Protein AF-0000000083029633 (afdb_homodimer)

Solvent-accessible surface area (backbone atoms only — not comparable to full-atom values): 46140 Å² total; per-residue (Å²): 131,79,74,73,76,72,83,61,77,70,88,69,96,72,82,78,79,83,62,84,73,83,52,71,66,56,43,52,51,35,39,70,60,17,30,27,54,46,51,62,68,56,38,42,63,95,72,64,51,42,41,59,37,32,45,38,42,34,34,23,30,56,86,65,52,64,29,46,36,24,16,26,47,76,38,12,23,30,73,16,29,49,30,68,69,37,41,49,38,32,49,57,31,41,70,30,30,41,58,50,34,54,40,42,44,43,62,40,38,39,54,27,36,50,56,56,29,69,77,41,61,90,62,36,38,21,33,45,51,26,53,26,38,34,54,13,42,42,47,49,51,52,38,31,25,58,54,53,72,26,67,37,30,38,24,34,45,36,32,70,47,39,64,42,72,64,24,33,23,50,26,34,43,74,63,54,51,62,101,58,98,65,27,82,50,39,45,67,33,78,49,51,28,37,70,85,36,97,44,35,11,48,78,24,54,85,42,97,44,60,44,85,42,72,56,85,54,51,92,96,40,45,60,36,26,55,54,46,50,50,47,46,51,48,39,51,72,71,73,48,64,85,48,28,8,29,38,48,42,49,61,48,29,61,58,34,31,24,43,51,45,30,56,62,38,68,41,53,50,46,52,54,38,46,73,30,54,19,44,36,34,36,43,26,33,66,36,31,84,11,33,35,14,87,35,52,41,40,49,57,74,54,69,47,80,63,54,29,37,27,26,11,36,43,52,27,43,40,47,66,25,14,23,31,34,19,23,64,70,49,40,57,45,53,51,80,40,51,72,71,58,74,53,28,50,22,35,29,51,21,36,23,25,45,35,41,56,51,43,39,61,75,66,41,24,25,57,36,12,34,55,50,21,46,49,49,46,53,56,50,42,53,49,31,72,71,33,61,39,39,48,41,43,40,37,40,17,34,43,31,16,40,33,31,11,66,30,62,88,78,57,42,63,30,51,65,68,59,48,48,52,40,52,45,44,30,43,74,73,30,36,41,66,39,70,18,23,85,74,54,28,10,41,30,45,20,38,14,34,63,57,49,67,62,52,50,51,37,48,52,50,43,51,52,49,24,52,48,53,56,55,67,75,98,132,80,75,75,75,73,83,60,76,68,87,70,97,70,82,78,79,84,63,82,73,83,52,72,68,57,44,52,51,33,40,70,59,18,29,27,55,46,51,62,69,54,39,42,63,96,72,63,52,43,42,60,37,31,46,38,42,34,36,23,30,57,86,66,53,64,27,44,36,24,17,27,47,77,39,11,22,30,74,15,29,49,30,67,71,40,43,49,39,32,48,57,31,40,70,30,30,41,62,50,35,54,41,43,43,43,62,40,39,38,55,28,37,52,56,57,28,68,77,41,62,90,61,37,38,19,32,45,51,26,55,28,38,33,52,12,41,44,48,49,52,51,35,31,25,58,53,52,72,26,67,36,29,37,24,32,45,35,33,70,46,38,63,42,71,65,22,34,23,49,25,34,40,73,62,54,50,64,101,57,97,65,28,82,49,38,46,69,34,79,48,51,28,37,71,86,34,96,44,36,12,48,77,25,56,85,43,95,44,60,43,84,43,73,57,88,54,50,91,95,41,44,59,37,26,54,54,46,51,50,46,46,51,48,38,53,72,70,74,50,63,87,50,28,8,29,37,48,42,47,63,48,28,62,59,34,31,23,44,51,46,30,56,60,38,66,43,53,48,46,52,54,40,46,74,29,54,18,43,35,34,36,44,26,34,66,36,30,83,11,32,38,15,87,35,52,41,41,48,56,75,55,70,48,80,62,53,30,39,27,27,11,36,43,50,28,43,39,47,66,25,16,25,32,35,20,25,65,70,49,39,56,46,53,52,79,39,49,72,71,58,74,54,29,50,22,34,29,52,22,36,23,25,45,36,42,57,51,46,40,62,74,66,40,24,25,56,36,12,32,54,48,20,46,49,50,48,52,54,49,43,53,48,31,72,72,34,60,39,40,49,41,43,38,36,40,17,33,43,31,14,40,32,31,11,66,32,60,89,78,58,41,62,31,50,65,69,60,50,48,52,40,51,46,44,29,44,75,74,30,36,40,67,39,70,17,23,86,74,54,27,11,40,29,43,20,37,15,33,62,57,48,68,60,52,50,52,36,48,51,49,45,50,52,49,25,54,48,54,56,59,68,74,103

Radius of gyration: 28.16 Å; Cα contacts (8 Å, |Δi|>4): 2331; chains: 2; bounding box: 54×98×73 Å

Structure (mmCIF, N/CA/C/O backbone):
data_AF-0000000083029633-model_v1
#
loop_
_entity.id
_entity.type
_entity.pdbx_description
1 polymer 'Alanine--glyoxylate aminotransferase 2, mitochondrial'
#
loop_
_atom_site.group_PDB
_atom_site.id
_atom_site.type_symbol
_atom_site.label_atom_id
_atom_site.label_alt_id
_atom_site.label_comp_id
_atom_site.label_asym_id
_atom_site.label_entity_id
_atom_site.label_seq_id
_atom_site.pdbx_PDB_ins_code
_atom_site.Cartn_x
_atom_site.Cartn_y
_atom_site.Cartn_z
_atom_site.occupancy
_atom_site.B_iso_or_equiv
_atom_site.auth_seq_id
_atom_site.auth_comp_id
_atom_site.auth_asym_id
_atom_site.auth_atom_id
_atom_site.pdbx_PDB_model_num
ATOM 1 N N . MET A 1 1 ? 19.516 -38.844 -37.375 1 24.25 1 MET A N 1
ATOM 2 C CA . MET A 1 1 ? 19.672 -37.438 -37.688 1 24.25 1 MET A CA 1
ATOM 3 C C . MET A 1 1 ? 18.656 -36.562 -36.938 1 24.25 1 MET A C 1
ATOM 5 O O . MET A 1 1 ? 17.5 -36.5 -37.344 1 24.25 1 MET A O 1
ATOM 9 N N . HIS A 1 2 ? 18.531 -36.656 -35.688 1 34.19 2 HIS A N 1
ATOM 10 C CA . HIS A 1 2 ? 17.609 -35.969 -34.781 1 34.19 2 HIS A CA 1
ATOM 11 C C . HIS A 1 2 ? 17.562 -34.469 -35.125 1 34.19 2 HIS A C 1
ATOM 13 O O . HIS A 1 2 ? 18.578 -33.781 -35.031 1 34.19 2 HIS A O 1
ATOM 19 N N . ILE A 1 3 ? 16.859 -34.094 -36.094 1 40.94 3 ILE A N 1
ATOM 20 C CA . ILE A 1 3 ? 16.594 -32.688 -36.438 1 40.94 3 ILE A CA 1
ATOM 21 C C . ILE A 1 3 ? 16.469 -31.859 -35.188 1 40.94 3 ILE A C 1
ATOM 23 O O . ILE A 1 3 ? 15.516 -32.031 -34.406 1 40.94 3 ILE A O 1
ATOM 27 N N . ALA A 1 4 ? 17.531 -31.641 -34.531 1 46.41 4 ALA A N 1
ATOM 28 C CA . ALA A 1 4 ? 17.531 -30.672 -33.438 1 46.41 4 ALA A CA 1
ATOM 29 C C . ALA A 1 4 ? 16.641 -29.484 -33.781 1 46.41 4 ALA A C 1
ATOM 31 O O . ALA A 1 4 ? 17.016 -28.609 -34.562 1 46.41 4 ALA A O 1
ATOM 32 N N . HIS A 1 5 ? 15.289 -29.516 -33.969 1 54.25 5 HIS A N 1
ATOM 33 C CA . HIS A 1 5 ? 14.305 -28.453 -34.188 1 54.25 5 HIS A CA 1
ATOM 34 C C . HIS A 1 5 ? 14.695 -27.188 -33.438 1 54.25 5 HIS A C 1
ATOM 36 O O . HIS A 1 5 ? 14.906 -27.219 -32.219 1 54.25 5 HIS A O 1
ATOM 42 N N . ARG A 1 6 ? 15.43 -26.266 -34.094 1 71.56 6 ARG A N 1
ATOM 43 C CA . ARG A 1 6 ? 15.914 -24.984 -33.562 1 71.56 6 ARG A CA 1
ATOM 44 C C . ARG A 1 6 ? 14.812 -24.234 -32.844 1 71.56 6 ARG A C 1
ATOM 46 O O . ARG A 1 6 ? 13.758 -23.969 -33.406 1 71.56 6 ARG A O 1
ATOM 53 N N . ILE A 1 7 ? 14.875 -24.281 -31.609 1 92.94 7 ILE A N 1
ATOM 54 C CA . ILE A 1 7 ? 14.008 -23.438 -30.797 1 92.94 7 ILE A CA 1
ATOM 55 C C . ILE A 1 7 ? 14.086 -21.984 -31.281 1 92.94 7 ILE A C 1
ATOM 57 O O . ILE A 1 7 ? 15.156 -21.375 -31.25 1 92.94 7 ILE A O 1
ATOM 61 N N . LYS A 1 8 ? 13.055 -21.578 -32 1 94 8 LYS A N 1
ATOM 62 C CA . LYS A 1 8 ? 13.023 -20.219 -32.531 1 94 8 LYS A CA 1
ATOM 63 C C . LYS A 1 8 ? 12.07 -19.328 -31.734 1 94 8 LYS A C 1
ATOM 65 O O . LYS A 1 8 ? 10.875 -19.641 -31.625 1 94 8 LYS A O 1
ATOM 70 N N . MET A 1 9 ? 12.531 -18.328 -31.188 1 96.56 9 MET A N 1
ATOM 71 C CA . MET A 1 9 ? 11.719 -17.344 -30.484 1 96.56 9 MET A CA 1
ATOM 72 C C . MET A 1 9 ? 10.773 -16.625 -31.438 1 96.56 9 MET A C 1
ATOM 74 O O . MET A 1 9 ? 11.164 -16.25 -32.562 1 96.56 9 MET A O 1
ATOM 78 N N . PRO A 1 10 ? 9.5 -16.438 -31.047 1 97.25 10 PRO A N 1
ATOM 79 C CA . PRO A 1 10 ? 8.562 -15.727 -31.906 1 97.25 10 PRO A CA 1
ATOM 80 C C . PRO A 1 10 ? 9.023 -14.305 -32.25 1 97.25 10 PRO A C 1
ATOM 82 O O . PRO A 1 10 ? 9.672 -13.656 -31.422 1 97.25 10 PRO A O 1
ATOM 85 N N . GLN A 1 11 ? 8.625 -13.844 -33.438 1 94.5 11 GLN A N 1
ATOM 86 C CA . GLN A 1 11 ? 8.984 -12.492 -33.875 1 94.5 11 GLN A CA 1
ATOM 87 C C . GLN A 1 11 ? 8.227 -11.445 -33.062 1 94.5 11 GLN A C 1
ATOM 89 O O . GLN A 1 11 ? 7.133 -11.711 -32.562 1 94.5 11 GLN A O 1
ATOM 94 N N . CYS A 1 12 ? 8.805 -10.383 -32.875 1 94.12 12 CYS A N 1
ATOM 95 C CA . CYS A 1 12 ? 8.203 -9.234 -32.219 1 94.12 12 CYS A CA 1
ATOM 96 C C . CYS A 1 12 ? 8.445 -7.953 -33 1 94.12 12 CYS A C 1
ATOM 98 O O . CYS A 1 12 ? 9.586 -7.641 -33.344 1 94.12 12 CYS A O 1
ATOM 100 N N . ASN A 1 13 ? 7.414 -7.219 -33.375 1 93.31 13 ASN A N 1
ATOM 101 C CA . ASN A 1 13 ? 7.508 -6.012 -34.188 1 93.31 13 ASN A CA 1
ATOM 102 C C . ASN A 1 13 ? 7.832 -4.785 -33.344 1 93.31 13 ASN A C 1
ATOM 104 O O . ASN A 1 13 ? 7.812 -3.66 -33.844 1 93.31 13 ASN A O 1
ATOM 108 N N . PHE A 1 14 ? 8.188 -4.941 -32.156 1 96.31 14 PHE A N 1
ATOM 109 C CA . PHE A 1 14 ? 8.555 -3.848 -31.266 1 96.31 14 PHE A CA 1
ATOM 110 C C . PHE A 1 14 ? 10.07 -3.727 -31.141 1 96.31 14 PHE A C 1
ATOM 112 O O . PHE A 1 14 ? 10.766 -4.727 -30.953 1 96.31 14 PHE A O 1
ATOM 119 N N . LYS A 1 15 ? 10.555 -2.48 -31.375 1 95.75 15 LYS A N 1
ATOM 120 C CA . LYS A 1 15 ? 11.984 -2.221 -31.219 1 95.75 15 LYS A CA 1
ATOM 121 C C . LYS A 1 15 ? 12.289 -1.567 -29.875 1 95.75 15 LYS A C 1
ATOM 123 O O . LYS A 1 15 ? 11.969 -0.395 -29.656 1 95.75 15 LYS A O 1
ATOM 128 N N . ALA A 1 16 ? 12.953 -2.307 -28.984 1 96.19 16 ALA A N 1
ATOM 129 C CA . ALA A 1 16 ? 13.328 -1.777 -27.688 1 96.19 16 ALA A CA 1
ATOM 130 C C . ALA A 1 16 ? 14.406 -0.706 -27.812 1 96.19 16 ALA A C 1
ATOM 132 O O . ALA A 1 16 ? 15.242 -0.765 -28.719 1 96.19 16 ALA A O 1
ATOM 133 N N . GLU A 1 17 ? 14.375 0.212 -26.891 1 96.06 17 GLU A N 1
ATOM 134 C CA . GLU A 1 17 ? 15.43 1.221 -26.844 1 96.06 17 GLU A CA 1
ATOM 135 C C . GLU A 1 17 ? 16.734 0.631 -26.328 1 96.06 17 GLU A C 1
ATOM 137 O O . GLU A 1 17 ? 16.734 -0.252 -25.469 1 96.06 17 GLU A O 1
ATOM 142 N N . GLU A 1 18 ? 17.828 1.156 -26.938 1 96.81 18 GLU A N 1
ATOM 143 C CA . GLU A 1 18 ? 19.125 0.779 -26.375 1 96.81 18 GLU A CA 1
ATOM 144 C C . GLU A 1 18 ? 19.344 1.428 -25.016 1 96.81 18 GLU A C 1
ATOM 146 O O . GLU A 1 18 ? 19.078 2.619 -24.844 1 96.81 18 GLU A O 1
ATOM 151 N N . TYR A 1 19 ? 19.766 0.613 -24.156 1 96.75 19 TYR A N 1
ATOM 152 C CA . TYR A 1 19 ? 20 1.143 -22.828 1 96.75 19 TYR A CA 1
ATOM 153 C C . TYR A 1 19 ? 21.391 1.76 -22.719 1 96.75 19 TYR A C 1
ATOM 155 O O . TYR A 1 19 ? 22.375 1.152 -23.141 1 96.75 19 TYR A O 1
ATOM 163 N N . GLN A 1 20 ? 21.516 2.998 -22.188 1 95.25 20 GLN A N 1
ATOM 164 C CA . GLN A 1 20 ? 22.797 3.701 -22.078 1 95.25 20 GLN A CA 1
ATOM 165 C C . GLN A 1 20 ? 23.016 4.191 -20.656 1 95.25 20 GLN A C 1
ATOM 167 O O . GLN A 1 20 ? 23.875 5.055 -20.422 1 95.25 20 GLN A O 1
ATOM 172 N N . GLY A 1 21 ? 22.453 3.65 -19.703 1 94.69 21 GLY A N 1
ATOM 173 C CA . GLY A 1 21 ? 22.516 4.176 -18.359 1 94.69 21 GLY A CA 1
ATOM 174 C C . GLY A 1 21 ? 23.484 3.428 -17.469 1 94.69 21 GLY A C 1
ATOM 175 O O . GLY A 1 21 ? 24.578 3.053 -17.906 1 94.69 21 GLY A O 1
ATOM 176 N N . MET A 1 22 ? 23.188 3.236 -16.266 1 95.88 22 MET A N 1
ATOM 177 C CA . MET A 1 22 ? 24.016 2.658 -15.219 1 95.88 22 MET A CA 1
ATOM 178 C C . MET A 1 22 ? 24.422 1.229 -15.562 1 95.88 22 MET A C 1
ATOM 180 O O . MET A 1 22 ? 23.609 0.461 -16.094 1 95.88 22 MET A O 1
ATOM 184 N N . SER A 1 23 ? 25.734 0.847 -15.258 1 97.75 23 SER A N 1
ATOM 185 C CA . SER A 1 23 ? 26.203 -0.501 -15.555 1 97.75 23 SER A CA 1
ATOM 186 C C . SER A 1 23 ? 25.562 -1.528 -14.633 1 97.75 23 SER A C 1
ATOM 188 O O . SER A 1 23 ? 25.047 -1.181 -13.562 1 97.75 23 SER A O 1
ATOM 190 N N . LYS A 1 24 ? 25.594 -2.764 -15.039 1 97.94 24 LYS A N 1
ATOM 191 C CA . LYS A 1 24 ? 25.094 -3.869 -14.219 1 97.94 24 LYS A CA 1
ATOM 192 C C . LYS A 1 24 ? 25.875 -3.957 -12.906 1 97.94 24 LYS A C 1
ATOM 194 O O . LYS A 1 24 ? 25.281 -4.191 -11.852 1 97.94 24 LYS A O 1
ATOM 199 N N . GLU A 1 25 ? 27.156 -3.754 -13 1 97.81 25 GLU A N 1
ATOM 200 C CA . GLU A 1 25 ? 28 -3.809 -11.812 1 97.81 25 GLU A CA 1
ATOM 201 C C . GLU A 1 25 ? 27.609 -2.729 -10.805 1 97.81 25 GLU A C 1
ATOM 203 O O . GLU A 1 25 ? 27.531 -2.994 -9.602 1 97.81 25 GLU A O 1
ATOM 208 N N . ARG A 1 26 ? 27.422 -1.563 -11.32 1 98.06 26 ARG A N 1
ATOM 209 C CA . ARG A 1 26 ? 27.031 -0.455 -10.453 1 98.06 26 ARG A CA 1
ATOM 210 C C . ARG A 1 26 ? 25.672 -0.704 -9.82 1 98.06 26 ARG A C 1
ATOM 212 O O . ARG A 1 26 ? 25.469 -0.417 -8.633 1 98.06 26 ARG A O 1
ATOM 219 N N . MET A 1 27 ? 24.719 -1.198 -10.547 1 98.44 27 MET A N 1
ATOM 220 C CA . MET A 1 27 ? 23.406 -1.527 -10.008 1 98.44 27 MET A CA 1
ATOM 221 C C . MET A 1 27 ? 23.516 -2.545 -8.883 1 98.44 27 MET A C 1
ATOM 223 O O . MET A 1 27 ? 22.844 -2.408 -7.848 1 98.44 27 MET A O 1
ATOM 227 N N . MET A 1 28 ? 24.328 -3.545 -9.117 1 98.25 28 MET A N 1
ATOM 228 C CA . MET A 1 28 ? 24.484 -4.574 -8.094 1 98.25 28 MET A CA 1
ATOM 229 C C . MET A 1 28 ? 25.156 -4 -6.848 1 98.25 28 MET A C 1
ATOM 231 O O . MET A 1 28 ? 24.844 -4.406 -5.727 1 98.25 28 MET A O 1
ATOM 235 N N . GLU A 1 29 ? 26.109 -3.068 -7.027 1 98.38 29 GLU A N 1
ATOM 236 C CA . GLU A 1 29 ? 26.734 -2.393 -5.891 1 98.38 29 GLU A CA 1
ATOM 237 C C . GLU A 1 29 ? 25.703 -1.63 -5.07 1 98.38 29 GLU A C 1
ATOM 239 O O . GLU A 1 29 ? 25.688 -1.728 -3.842 1 98.38 29 GLU A O 1
ATOM 244 N N . ILE A 1 30 ? 24.906 -0.899 -5.746 1 98.56 30 ILE A N 1
ATOM 245 C CA . ILE A 1 30 ? 23.875 -0.123 -5.078 1 98.56 30 ILE A CA 1
ATOM 246 C C . ILE A 1 30 ? 22.875 -1.063 -4.398 1 98.56 30 ILE A C 1
ATOM 248 O O . ILE A 1 30 ? 22.453 -0.817 -3.266 1 98.56 30 ILE A O 1
ATOM 252 N N . ARG A 1 31 ? 22.484 -2.121 -5.105 1 98.25 31 ARG A N 1
ATOM 253 C CA . ARG A 1 31 ? 21.531 -3.09 -4.562 1 98.25 31 ARG A CA 1
ATOM 254 C C . ARG A 1 31 ? 22.031 -3.643 -3.229 1 98.25 31 ARG A C 1
ATOM 256 O O . ARG A 1 31 ? 21.25 -3.801 -2.289 1 98.25 31 ARG A O 1
ATOM 263 N N . LYS A 1 32 ? 23.281 -3.918 -3.133 1 97.38 32 LYS A N 1
ATOM 264 C CA . LYS A 1 32 ? 23.875 -4.504 -1.935 1 97.38 32 LYS A CA 1
ATOM 265 C C . LYS A 1 32 ? 24.062 -3.453 -0.842 1 97.38 32 LYS A C 1
ATOM 267 O O . LYS A 1 32 ? 23.906 -3.75 0.344 1 97.38 32 LYS A O 1
ATOM 272 N N . LYS A 1 33 ? 24.297 -2.248 -1.245 1 97.56 33 LYS A N 1
ATOM 273 C CA . LYS A 1 33 ? 24.703 -1.223 -0.287 1 97.56 33 LYS A CA 1
ATOM 274 C C . LYS A 1 33 ? 23.5 -0.405 0.182 1 97.56 33 LYS A C 1
ATOM 276 O O . LYS A 1 33 ? 23.422 -0.042 1.357 1 97.56 33 LYS A O 1
ATOM 281 N N . HIS A 1 34 ? 22.578 -0.094 -0.793 1 98.5 34 HIS A N 1
ATOM 282 C CA . HIS A 1 34 ? 21.578 0.924 -0.479 1 98.5 34 HIS A CA 1
ATOM 283 C C . HIS A 1 34 ? 20.172 0.343 -0.512 1 98.5 34 HIS A C 1
ATOM 285 O O . HIS A 1 34 ? 19.203 1.003 -0.102 1 98.5 34 HIS A O 1
ATOM 291 N N . CYS A 1 35 ? 20 -0.791 -1.039 1 98.19 35 CYS A N 1
ATOM 292 C CA . CYS A 1 35 ? 18.734 -1.485 -0.9 1 98.19 35 CYS A CA 1
ATOM 293 C C . CYS A 1 35 ? 18.75 -2.43 0.295 1 98.19 35 CYS A C 1
ATOM 295 O O . CYS A 1 35 ? 19.797 -2.959 0.655 1 98.19 35 CYS A O 1
ATOM 297 N N . ASN A 1 36 ? 17.625 -2.537 0.957 1 97.88 36 ASN A N 1
ATOM 298 C CA . ASN A 1 36 ? 17.516 -3.516 2.033 1 97.88 36 ASN A CA 1
ATOM 299 C C . ASN A 1 36 ? 17.969 -4.902 1.581 1 97.88 36 ASN A C 1
ATOM 301 O O . ASN A 1 36 ? 17.703 -5.305 0.447 1 97.88 36 ASN A O 1
ATOM 305 N N . PRO A 1 37 ? 18.578 -5.715 2.426 1 96.38 37 PRO A N 1
ATOM 306 C CA . PRO A 1 37 ? 19.078 -7.047 2.062 1 96.38 37 PRO A CA 1
ATOM 307 C C . PRO A 1 37 ? 17.969 -7.961 1.545 1 96.38 37 PRO A C 1
ATOM 309 O O . PRO A 1 37 ? 18.234 -8.906 0.795 1 96.38 37 PRO A O 1
ATOM 312 N N . MET A 1 38 ? 16.766 -7.645 1.893 1 95.44 38 MET A N 1
ATOM 313 C CA . MET A 1 38 ? 15.633 -8.414 1.398 1 95.44 38 MET A CA 1
ATOM 314 C C . MET A 1 38 ? 15.555 -8.359 -0.123 1 95.44 38 MET A C 1
ATOM 316 O O . MET A 1 38 ? 15.164 -9.328 -0.766 1 95.44 38 MET A O 1
ATOM 320 N N . THR A 1 39 ? 15.961 -7.273 -0.688 1 95.88 39 THR A N 1
ATOM 321 C CA . THR A 1 39 ? 15.922 -7.113 -2.137 1 95.88 39 THR A CA 1
ATOM 322 C C . THR A 1 39 ? 16.844 -8.125 -2.818 1 95.88 39 THR A C 1
ATOM 324 O O . THR A 1 39 ? 16.453 -8.75 -3.809 1 95.88 39 THR A O 1
ATOM 327 N N . MET A 1 40 ? 18.047 -8.328 -2.281 1 94.81 40 MET A N 1
ATOM 328 C CA . MET A 1 40 ? 18.953 -9.336 -2.816 1 94.81 40 MET A CA 1
ATOM 329 C C . MET A 1 40 ? 18.391 -10.742 -2.602 1 94.81 40 MET A C 1
ATOM 331 O O . MET A 1 40 ? 18.531 -11.602 -3.467 1 94.81 40 MET A O 1
ATOM 335 N N . LYS A 1 41 ? 17.734 -10.883 -1.517 1 94.69 41 LYS A N 1
ATOM 336 C CA . LYS A 1 41 ? 17.25 -12.203 -1.128 1 94.69 41 LYS A CA 1
ATOM 337 C C . LYS A 1 41 ? 16.172 -12.703 -2.094 1 94.69 41 LYS A C 1
ATOM 339 O O . LYS A 1 41 ? 16.094 -13.898 -2.371 1 94.69 41 LYS A O 1
ATOM 344 N N . VAL A 1 42 ? 15.375 -11.82 -2.611 1 95.5 42 VAL A N 1
ATOM 345 C CA . VAL A 1 42 ? 14.25 -12.25 -3.434 1 95.5 42 VAL A CA 1
ATOM 346 C C . VAL A 1 42 ? 14.648 -12.219 -4.906 1 95.5 42 VAL A C 1
ATOM 348 O O . VAL A 1 42 ? 13.836 -12.539 -5.781 1 95.5 42 VAL A O 1
ATOM 351 N N . THR A 1 43 ? 15.891 -11.859 -5.227 1 96.88 43 THR A N 1
ATOM 352 C CA . THR A 1 43 ? 16.344 -11.766 -6.609 1 96.88 43 THR A CA 1
ATOM 353 C C . THR A 1 43 ? 16.453 -13.148 -7.238 1 96.88 43 THR A C 1
ATOM 355 O O . THR A 1 43 ? 17.094 -14.047 -6.684 1 96.88 43 THR A O 1
ATOM 358 N N . TYR A 1 44 ? 15.812 -13.289 -8.383 1 97.44 44 TYR A N 1
ATOM 359 C CA . TYR A 1 44 ? 15.805 -14.562 -9.102 1 97.44 44 TYR A CA 1
ATOM 360 C C . TYR A 1 44 ? 17.125 -14.797 -9.82 1 97.44 44 TYR A C 1
ATOM 362 O O . TYR A 1 44 ? 17.812 -13.844 -10.18 1 97.44 44 TYR A O 1
ATOM 370 N N . TYR A 1 45 ? 17.453 -16.109 -10 1 97.81 45 TYR A N 1
ATOM 371 C CA . TYR A 1 45 ? 18.5 -16.641 -10.867 1 97.81 45 TYR A CA 1
ATOM 372 C C . TYR A 1 45 ? 19.875 -16.406 -10.258 1 97.81 45 TYR A C 1
ATOM 374 O O . TYR A 1 45 ? 20.094 -15.43 -9.539 1 97.81 45 TYR A O 1
ATOM 382 N N . LYS A 1 46 ? 20.75 -17.281 -10.469 1 95.69 46 LYS A N 1
ATOM 383 C CA . LYS A 1 46 ? 22.156 -17.141 -10.086 1 95.69 46 LYS A CA 1
ATOM 384 C C . LYS A 1 46 ? 22.797 -15.945 -10.789 1 95.69 46 LYS A C 1
ATOM 386 O O . LYS A 1 46 ? 23.547 -15.188 -10.172 1 95.69 46 LYS A O 1
ATOM 391 N N . LYS A 1 47 ? 22.484 -15.867 -12.008 1 95.31 47 LYS A N 1
ATOM 392 C CA . LYS A 1 47 ? 22.844 -14.68 -12.781 1 95.31 47 LYS A CA 1
ATOM 393 C C . LYS A 1 47 ? 21.625 -13.781 -12.977 1 95.31 47 LYS A C 1
ATOM 395 O O . LYS A 1 47 ? 20.875 -13.938 -13.945 1 95.31 47 LYS A O 1
ATOM 400 N N . PRO A 1 48 ? 21.547 -12.734 -12.25 1 97.62 48 PRO A N 1
ATOM 401 C CA . PRO A 1 48 ? 20.328 -11.914 -12.258 1 97.62 48 PRO A CA 1
ATOM 402 C C . PRO A 1 48 ? 20.031 -11.344 -13.641 1 97.62 48 PRO A C 1
ATOM 404 O O . PRO A 1 48 ? 20.938 -11.133 -14.445 1 97.62 48 PRO A O 1
ATOM 407 N N . VAL A 1 49 ? 18.781 -11.133 -13.922 1 98.5 49 VAL A N 1
ATOM 408 C CA . VAL A 1 49 ? 18.312 -10.492 -15.141 1 98.5 49 VAL A CA 1
ATOM 409 C C . VAL A 1 49 ? 18.109 -9 -14.898 1 98.5 49 VAL A C 1
ATOM 411 O O . VAL A 1 49 ? 17.5 -8.602 -13.906 1 98.5 49 VAL A O 1
ATOM 414 N N . PHE A 1 50 ? 18.656 -8.141 -15.758 1 98.69 50 PHE A N 1
ATOM 415 C CA . PHE A 1 50 ? 18.578 -6.691 -15.648 1 98.69 50 PHE A CA 1
ATOM 416 C C . PHE A 1 50 ? 17.594 -6.121 -16.656 1 98.69 50 PHE A C 1
ATOM 418 O O . PHE A 1 50 ? 17.953 -5.844 -17.797 1 98.69 50 PHE A O 1
ATOM 425 N N . ILE A 1 51 ? 16.391 -5.82 -16.281 1 98.75 51 ILE A N 1
ATOM 426 C CA . ILE A 1 51 ? 15.305 -5.477 -17.203 1 98.75 51 ILE A CA 1
ATOM 427 C C . ILE A 1 51 ? 15.211 -3.957 -17.328 1 98.75 51 ILE A C 1
ATOM 429 O O . ILE A 1 51 ? 15.227 -3.236 -16.328 1 98.75 51 ILE A O 1
ATOM 433 N N . HIS A 1 52 ? 15.008 -3.404 -18.562 1 98.12 52 HIS A N 1
ATOM 434 C CA . HIS A 1 52 ? 14.852 -1.961 -18.703 1 98.12 52 HIS A CA 1
ATOM 435 C C . HIS A 1 52 ? 13.672 -1.621 -19.594 1 98.12 52 HIS A C 1
ATOM 437 O O . HIS A 1 52 ? 13.203 -0.479 -19.609 1 98.12 52 HIS A O 1
ATOM 443 N N . GLN A 1 53 ? 13.172 -2.617 -20.328 1 98.56 53 GLN A N 1
ATOM 444 C CA . GLN A 1 53 ? 12.078 -2.371 -21.266 1 98.56 53 GLN A CA 1
ATOM 445 C C . GLN A 1 53 ? 11.055 -3.504 -21.219 1 98.56 53 GLN A C 1
ATOM 447 O O . GLN A 1 53 ? 11.422 -4.672 -21.078 1 98.56 53 GLN A O 1
ATOM 452 N N . GLY A 1 54 ? 9.758 -3.125 -21.25 1 98.56 54 GLY A N 1
ATOM 453 C CA . GLY A 1 54 ? 8.68 -4.094 -21.375 1 98.56 54 GLY A CA 1
ATOM 454 C C . GLY A 1 54 ? 7.652 -3.725 -22.422 1 98.56 54 GLY A C 1
ATOM 455 O O . GLY A 1 54 ? 7.371 -2.543 -22.641 1 98.56 54 GLY A O 1
ATOM 456 N N . TYR A 1 55 ? 7.117 -4.668 -23.109 1 98.62 55 TYR A N 1
ATOM 457 C CA . TYR A 1 55 ? 6.051 -4.492 -24.094 1 98.62 55 TYR A CA 1
ATOM 458 C C . TYR A 1 55 ? 5.23 -5.766 -24.234 1 98.62 55 TYR A C 1
ATOM 460 O O . TYR A 1 55 ? 5.758 -6.809 -24.641 1 98.62 55 TYR A O 1
ATOM 468 N N . MET A 1 56 ? 3.969 -5.684 -23.906 1 98.5 56 MET A N 1
ATOM 469 C CA . MET A 1 56 ? 3.092 -6.848 -24.016 1 98.5 56 MET A CA 1
ATOM 470 C C . MET A 1 56 ? 3.676 -8.039 -23.266 1 98.5 56 MET A C 1
ATOM 472 O O . MET A 1 56 ? 3.928 -7.965 -22.062 1 98.5 56 MET A O 1
ATOM 476 N N . GLN A 1 57 ? 3.873 -9.195 -23.922 1 98.69 57 GLN A N 1
ATOM 477 C CA . GLN A 1 57 ? 4.363 -10.375 -23.219 1 98.69 57 GLN A CA 1
ATOM 478 C C . GLN A 1 57 ? 5.891 -10.398 -23.172 1 98.69 57 GLN A C 1
ATOM 480 O O . GLN A 1 57 ? 6.492 -11.367 -22.703 1 98.69 57 GLN A O 1
ATOM 485 N N . TRP A 1 58 ? 6.586 -9.266 -23.531 1 98.75 58 TRP A N 1
ATOM 486 C CA . TRP A 1 58 ? 8.031 -9.297 -23.734 1 98.75 58 TRP A CA 1
ATOM 487 C C . TRP A 1 58 ? 8.734 -8.359 -22.75 1 98.75 58 TRP A C 1
ATOM 489 O O . TRP A 1 58 ? 8.188 -7.312 -22.391 1 98.75 58 TRP A O 1
ATOM 499 N N . LEU A 1 59 ? 9.922 -8.727 -22.375 1 98.81 59 LEU A N 1
ATOM 500 C CA . LEU A 1 59 ? 10.859 -7.918 -21.609 1 98.81 59 LEU A CA 1
ATOM 501 C C . LEU A 1 59 ? 12.219 -7.863 -22.297 1 98.81 59 LEU A C 1
ATOM 503 O O . LEU A 1 59 ? 12.609 -8.805 -22.984 1 98.81 59 LEU A O 1
ATOM 507 N N . TRP A 1 60 ? 12.953 -6.809 -22.141 1 98.69 60 TRP A N 1
ATOM 508 C CA . TRP A 1 60 ? 14.328 -6.652 -22.625 1 98.69 60 TRP A CA 1
ATOM 509 C C . TRP A 1 60 ? 15.25 -6.246 -21.484 1 98.69 60 TRP A C 1
ATOM 511 O O . TRP A 1 60 ? 14.898 -5.402 -20.656 1 98.69 60 TRP A O 1
ATOM 521 N N . ASP A 1 61 ? 16.406 -6.891 -21.406 1 98.31 61 ASP A N 1
ATOM 522 C CA . ASP A 1 61 ? 17.375 -6.492 -20.406 1 98.31 61 ASP A CA 1
ATOM 523 C C . ASP A 1 61 ? 18.266 -5.363 -20.906 1 98.31 61 ASP A C 1
ATOM 525 O O . ASP A 1 61 ? 18.062 -4.855 -22.016 1 98.31 61 ASP A O 1
ATOM 529 N N . VAL A 1 62 ? 19.188 -4.91 -20.188 1 98.12 62 VAL A N 1
ATOM 530 C CA . VAL A 1 62 ? 20 -3.729 -20.469 1 98.12 62 VAL A CA 1
ATOM 531 C C . VAL A 1 62 ? 21 -4.043 -21.578 1 98.12 62 VAL A C 1
ATOM 533 O O . VAL A 1 62 ? 21.578 -3.133 -22.172 1 98.12 62 VAL A O 1
ATOM 536 N N . ASP A 1 63 ? 21.234 -5.305 -21.906 1 97.62 63 ASP A N 1
ATOM 537 C CA . ASP A 1 63 ? 22.141 -5.703 -22.969 1 97.62 63 ASP A CA 1
ATOM 538 C C . ASP A 1 63 ? 21.406 -5.902 -24.281 1 97.62 63 ASP A C 1
ATOM 540 O O . ASP A 1 63 ? 22 -6.242 -25.312 1 97.62 63 ASP A O 1
ATOM 544 N N . GLY A 1 64 ? 20.094 -5.789 -24.266 1 97.38 64 GLY A N 1
ATOM 545 C CA . GLY A 1 64 ? 19.297 -5.887 -25.469 1 97.38 64 GLY A CA 1
ATOM 546 C C . GLY A 1 64 ? 18.703 -7.266 -25.688 1 97.38 64 GLY A C 1
ATOM 547 O O . GLY A 1 64 ? 17.969 -7.496 -26.656 1 97.38 64 GLY A O 1
ATOM 548 N N . LYS A 1 65 ? 18.984 -8.172 -24.812 1 97.81 65 LYS A N 1
ATOM 549 C CA . LYS A 1 65 ? 18.391 -9.5 -24.922 1 97.81 65 LYS A CA 1
ATOM 550 C C . LYS A 1 65 ? 16.891 -9.469 -24.609 1 97.81 65 LYS A C 1
ATOM 552 O O . LYS A 1 65 ? 16.469 -8.812 -23.656 1 97.81 65 LYS A O 1
ATOM 557 N N . ARG A 1 66 ? 16.141 -10.125 -25.469 1 98.31 66 ARG A N 1
ATOM 558 C CA . ARG A 1 66 ? 14.695 -10.211 -25.297 1 98.31 66 ARG A CA 1
ATOM 559 C C . ARG A 1 66 ? 14.297 -11.492 -24.578 1 98.31 66 ARG A C 1
ATOM 561 O O . ARG A 1 66 ? 14.891 -12.555 -24.812 1 98.31 66 ARG A O 1
ATOM 568 N N . TYR A 1 67 ? 13.281 -11.406 -23.672 1 98.75 67 TYR A N 1
ATOM 569 C CA . TYR A 1 67 ? 12.734 -12.547 -22.953 1 98.75 67 TYR A CA 1
ATOM 570 C C . TYR A 1 67 ? 11.219 -12.625 -23.125 1 98.75 67 TYR A C 1
ATOM 572 O O . TYR A 1 67 ? 10.531 -11.602 -23.125 1 98.75 67 TYR A O 1
ATOM 580 N N . LEU A 1 68 ? 10.727 -13.852 -23.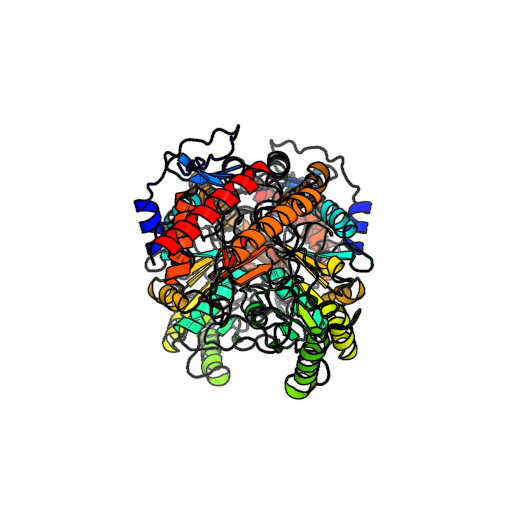328 1 98.88 68 LEU A N 1
ATOM 581 C CA . LEU A 1 68 ? 9.297 -14.102 -23.141 1 98.88 68 LEU A CA 1
ATOM 582 C C . LEU A 1 68 ? 8.953 -14.188 -21.656 1 98.88 68 LEU A C 1
ATOM 584 O O . LEU A 1 68 ? 9.484 -15.047 -20.953 1 98.88 68 LEU A O 1
ATOM 588 N N . ASP A 1 69 ? 8.133 -13.289 -21.234 1 98.81 69 ASP A N 1
ATOM 589 C CA . ASP A 1 69 ? 7.789 -13.219 -19.812 1 98.81 69 ASP A CA 1
ATOM 590 C C . ASP A 1 69 ? 6.605 -14.125 -19.484 1 98.81 69 ASP A C 1
ATOM 592 O O . ASP A 1 69 ? 5.477 -13.852 -19.891 1 98.81 69 ASP A O 1
ATOM 596 N N . LEU A 1 70 ? 6.805 -15.148 -18.719 1 98.88 70 LEU A N 1
ATOM 597 C CA . LEU A 1 70 ? 5.73 -16.062 -18.344 1 98.88 70 LEU A CA 1
ATOM 598 C C . LEU A 1 70 ? 5.496 -16.016 -16.828 1 98.88 70 LEU A C 1
ATOM 600 O O . LEU A 1 70 ? 4.996 -16.984 -16.25 1 98.88 70 LEU A O 1
ATOM 604 N N . PHE A 1 71 ? 5.898 -14.922 -16.234 1 98.62 71 PHE A N 1
ATOM 605 C CA . PHE A 1 71 ? 5.625 -14.797 -14.812 1 98.62 71 PHE A CA 1
ATOM 606 C C . PHE A 1 71 ? 4.988 -13.445 -14.5 1 98.62 71 PHE A C 1
ATOM 608 O O . PHE A 1 71 ? 4.355 -13.281 -13.453 1 98.62 71 PHE A O 1
ATOM 615 N N . ALA A 1 72 ? 5.262 -12.438 -15.328 1 98 72 ALA A N 1
ATOM 616 C CA . ALA A 1 72 ? 4.543 -11.164 -15.336 1 98 72 ALA A CA 1
ATOM 617 C C . ALA A 1 72 ? 4.668 -10.445 -13.992 1 98 72 ALA A C 1
ATOM 619 O O . ALA A 1 72 ? 3.672 -9.977 -13.445 1 98 72 ALA A O 1
ATOM 620 N N . GLY A 1 73 ? 5.875 -10.43 -13.406 1 96.75 73 GLY A N 1
ATOM 621 C CA . GLY A 1 73 ? 6.047 -9.773 -12.125 1 96.75 73 GLY A CA 1
ATOM 622 C C . GLY A 1 73 ? 5.215 -10.398 -11.016 1 96.75 73 GLY A C 1
ATOM 623 O O . GLY A 1 73 ? 4.598 -9.695 -10.219 1 96.75 73 GLY A O 1
ATOM 624 N N . VAL A 1 74 ? 5.105 -11.703 -10.977 1 96.25 74 VAL A N 1
ATOM 625 C CA . VAL A 1 74 ? 4.328 -12.5 -10.031 1 96.25 74 VAL A CA 1
ATOM 626 C C . VAL A 1 74 ? 2.84 -12.336 -10.32 1 96.25 74 VAL A C 1
ATOM 628 O O . VAL A 1 74 ? 2.07 -11.93 -9.445 1 96.25 74 VAL A O 1
ATOM 631 N N . ALA A 1 75 ? 2.436 -12.656 -11.445 1 97.56 75 ALA A N 1
ATOM 632 C CA . ALA A 1 75 ? 1.05 -12.664 -11.914 1 97.56 75 ALA A CA 1
ATOM 633 C C . ALA A 1 75 ? 0.429 -11.273 -11.805 1 97.56 75 ALA A C 1
ATOM 635 O O . ALA A 1 75 ? -0.749 -11.133 -11.461 1 97.56 75 ALA A O 1
ATOM 636 N N . THR A 1 76 ? 1.157 -10.211 -12.062 1 98.44 76 THR A N 1
ATOM 637 C CA . THR A 1 76 ? 0.723 -8.844 -11.805 1 98.44 76 THR A CA 1
ATOM 638 C C . THR A 1 76 ? 0.364 -8.133 -13.102 1 98.44 76 THR A C 1
ATOM 640 O O . THR A 1 76 ? -0.669 -7.465 -13.188 1 98.44 76 THR A O 1
ATOM 643 N N . VAL A 1 77 ? 1.264 -8.266 -14.141 1 98.62 77 VAL A N 1
ATOM 644 C CA . VAL A 1 77 ? 0.957 -7.723 -15.461 1 98.62 77 VAL A CA 1
ATOM 645 C C . VAL A 1 77 ? -0.039 -8.633 -16.172 1 98.62 77 VAL A C 1
ATOM 647 O O . VAL A 1 77 ? 0.317 -9.727 -16.609 1 98.62 77 VAL A O 1
ATOM 650 N N . SER A 1 78 ? -1.268 -8.141 -16.328 1 98.31 78 SER A N 1
ATOM 651 C CA . SER A 1 78 ? -2.332 -9 -16.828 1 98.31 78 SER A CA 1
ATOM 652 C C . SER A 1 78 ? -2.512 -8.852 -18.328 1 98.31 78 SER A C 1
ATOM 654 O O . SER A 1 78 ? -2.322 -9.805 -19.094 1 98.31 78 SER A O 1
ATOM 656 N N . VAL A 1 79 ? -2.648 -7.594 -18.797 1 98.75 79 VAL A N 1
ATOM 657 C CA . VAL A 1 79 ? -3.035 -7.422 -20.188 1 98.75 79 VAL A CA 1
ATOM 658 C C . VAL A 1 79 ? -1.794 -7.16 -21.047 1 98.75 79 VAL A C 1
ATOM 660 O O . VAL A 1 79 ? -1.882 -7.07 -22.266 1 98.75 79 VAL A O 1
ATOM 663 N N . GLY A 1 80 ? -0.609 -7.082 -20.391 1 98.81 80 GLY A N 1
ATOM 664 C CA . GLY A 1 80 ? 0.638 -6.898 -21.125 1 98.81 80 GLY A CA 1
ATOM 665 C C . GLY A 1 80 ? 1.439 -5.703 -20.641 1 98.81 80 GLY A C 1
ATOM 666 O O . GLY A 1 80 ? 0.87 -4.68 -20.25 1 98.81 80 GLY A O 1
ATOM 667 N N . HIS A 1 81 ? 2.756 -5.848 -20.703 1 98.75 81 HIS A N 1
ATOM 668 C CA . HIS A 1 81 ? 3.656 -4.758 -20.328 1 98.75 81 HIS A CA 1
ATOM 669 C C . HIS A 1 81 ? 3.449 -3.547 -21.234 1 98.75 81 HIS A C 1
ATOM 671 O O . HIS A 1 81 ? 3.447 -3.674 -22.469 1 98.75 81 HIS A O 1
ATOM 677 N N . CYS A 1 82 ? 3.285 -2.383 -20.547 1 98.38 82 CYS A N 1
ATOM 678 C CA . CYS A 1 82 ? 3.162 -1.121 -21.266 1 98.38 82 CYS A CA 1
ATOM 679 C C . CYS A 1 82 ? 2.141 -1.231 -22.391 1 98.38 82 CYS A C 1
ATOM 681 O O . CYS A 1 82 ? 2.393 -0.781 -23.516 1 98.38 82 CYS A O 1
ATOM 683 N N . HIS A 1 83 ? 1.089 -1.919 -22.141 1 98.75 83 HIS A N 1
ATOM 684 C CA . HIS A 1 83 ? 0.027 -2.014 -23.141 1 98.75 83 HIS A CA 1
ATOM 685 C C . HIS A 1 83 ? -0.367 -0.634 -23.656 1 98.75 83 HIS A C 1
ATOM 687 O O . HIS A 1 83 ? -0.665 0.267 -22.875 1 98.75 83 HIS A O 1
ATOM 693 N N . PRO A 1 84 ? -0.456 -0.438 -24.953 1 98.38 84 PRO A N 1
ATOM 694 C CA . PRO A 1 84 ? -0.642 0.906 -25.5 1 98.38 84 PRO A CA 1
ATOM 695 C C . PRO A 1 84 ? -1.917 1.58 -25 1 98.38 84 PRO A C 1
ATOM 697 O O . PRO A 1 84 ? -1.893 2.756 -24.625 1 98.38 84 PRO A O 1
ATOM 700 N N . LYS A 1 85 ? -3.014 0.869 -24.953 1 98.69 85 LYS A N 1
ATOM 701 C CA . LYS A 1 85 ? -4.289 1.444 -24.531 1 98.69 85 LYS A CA 1
ATOM 702 C C . LYS A 1 85 ? -4.25 1.834 -23.047 1 98.69 85 LYS A C 1
ATOM 704 O O . LYS A 1 85 ? -4.707 2.918 -22.688 1 98.69 85 LYS A O 1
ATOM 709 N N . VAL A 1 86 ? -3.764 0.959 -22.203 1 98.81 86 VAL A N 1
ATOM 710 C CA . VAL A 1 86 ? -3.707 1.212 -20.766 1 98.81 86 VAL A CA 1
ATOM 711 C C . VAL A 1 86 ? -2.721 2.34 -20.469 1 98.81 86 VAL A C 1
ATOM 713 O O . VAL A 1 86 ? -2.975 3.193 -19.625 1 98.81 86 VAL A O 1
ATOM 716 N N . THR A 1 87 ? -1.59 2.342 -21.188 1 98.81 87 THR A N 1
ATOM 717 C CA . THR A 1 87 ? -0.603 3.406 -21.047 1 98.81 87 THR A CA 1
ATOM 718 C C . THR A 1 87 ? -1.201 4.758 -21.438 1 98.81 87 THR A C 1
ATOM 720 O O . THR A 1 87 ? -0.972 5.762 -20.75 1 98.81 87 THR A O 1
ATOM 723 N N . ALA A 1 88 ? -1.943 4.789 -22.516 1 98.88 88 ALA A N 1
ATOM 724 C CA . ALA A 1 88 ? -2.576 6.027 -22.953 1 98.88 88 ALA A CA 1
ATOM 725 C C . ALA A 1 88 ? -3.541 6.555 -21.891 1 98.88 88 ALA A C 1
ATOM 727 O O . ALA A 1 88 ? -3.617 7.766 -21.656 1 98.88 88 ALA A O 1
ATOM 728 N N . ALA A 1 89 ? -4.309 5.688 -21.281 1 98.81 89 ALA A N 1
ATOM 729 C CA . ALA A 1 89 ? -5.234 6.082 -20.219 1 98.81 89 ALA A CA 1
ATOM 730 C C . ALA A 1 89 ? -4.488 6.676 -19.031 1 98.81 89 ALA A C 1
ATOM 732 O O . ALA A 1 89 ? -4.922 7.676 -18.453 1 98.81 89 ALA A O 1
ATOM 733 N N . ALA A 1 90 ? -3.4 6.023 -18.641 1 98.81 90 ALA A N 1
ATOM 734 C CA . ALA A 1 90 ? -2.586 6.523 -17.531 1 98.81 90 ALA A CA 1
ATOM 735 C C . ALA A 1 90 ? -2.035 7.914 -17.844 1 98.81 90 ALA A C 1
ATOM 737 O O . ALA A 1 90 ? -2.104 8.812 -17 1 98.81 90 ALA A O 1
ATOM 738 N N . VAL A 1 91 ? -1.48 8.062 -19.047 1 98.75 91 VAL A N 1
ATOM 739 C CA . VAL A 1 91 ? -0.848 9.312 -19.453 1 98.75 91 VAL A CA 1
ATOM 740 C C . VAL A 1 91 ? -1.884 10.438 -19.484 1 98.75 91 VAL A C 1
ATOM 742 O O . VAL A 1 91 ? -1.619 11.539 -19.016 1 98.75 91 VAL A O 1
ATOM 745 N N . GLN A 1 92 ? -3.035 10.141 -20.031 1 98.5 92 GLN A N 1
ATOM 746 C CA . GLN A 1 92 ? -4.098 11.141 -20.094 1 98.5 92 GLN A CA 1
ATOM 747 C C . GLN A 1 92 ? -4.484 11.609 -18.688 1 98.5 92 GLN A C 1
ATOM 749 O O . GLN A 1 92 ? -4.617 12.812 -18.438 1 98.5 92 GLN A O 1
ATOM 754 N N . GLN A 1 93 ? -4.656 10.75 -17.766 1 98.62 93 GLN A N 1
ATOM 755 C CA . GLN A 1 93 ? -5.07 11.102 -16.406 1 98.62 93 GLN A CA 1
ATOM 756 C C . GLN A 1 93 ? -3.957 11.828 -15.664 1 98.62 93 GLN A C 1
ATOM 758 O O . GLN A 1 93 ? -4.227 12.711 -14.852 1 98.62 93 GLN A O 1
ATOM 763 N N . LEU A 1 94 ? -2.711 11.406 -15.898 1 98.56 94 LEU A N 1
ATOM 764 C CA . LEU A 1 94 ? -1.566 12.031 -15.25 1 98.56 94 LEU A CA 1
ATOM 765 C C . LEU A 1 94 ? -1.503 13.516 -15.562 1 98.56 94 LEU A C 1
ATOM 767 O O . LEU A 1 94 ? -1.006 14.305 -14.758 1 98.56 94 LEU A O 1
ATOM 771 N N . LYS A 1 95 ? -2.008 13.891 -16.703 1 97.81 95 LYS A N 1
ATOM 772 C CA . LYS A 1 95 ? -1.958 15.281 -17.141 1 97.81 95 LYS A CA 1
ATOM 773 C C . LYS A 1 95 ? -3.146 16.062 -16.594 1 97.81 95 LYS A C 1
ATOM 775 O O . LYS A 1 95 ? -3.195 17.297 -16.703 1 97.81 95 LYS A O 1
ATOM 780 N N . ARG A 1 96 ? -4.07 15.422 -15.945 1 97.94 96 ARG A N 1
ATOM 781 C CA . ARG A 1 96 ? -5.297 16.047 -15.477 1 97.94 96 ARG A CA 1
ATOM 782 C C . ARG A 1 96 ? -5.301 16.188 -13.953 1 97.94 96 ARG A C 1
ATOM 784 O O . ARG A 1 96 ? -5.414 17.297 -13.422 1 97.94 96 ARG A O 1
ATOM 791 N N . LEU A 1 97 ? -5.188 15.102 -13.273 1 98.56 97 LEU A N 1
ATOM 792 C CA . LEU A 1 97 ? -5.246 15.039 -11.82 1 98.56 97 LEU A CA 1
ATOM 793 C C . LEU A 1 97 ? -4.68 13.711 -11.312 1 98.56 97 LEU A C 1
ATOM 795 O O . LEU A 1 97 ? -5.18 12.641 -11.664 1 98.56 97 LEU A O 1
ATOM 799 N N . TRP A 1 98 ? -3.623 13.812 -10.445 1 98.31 98 TRP A N 1
ATOM 800 C CA . TRP A 1 98 ? -3.018 12.602 -9.898 1 98.31 98 TRP A CA 1
ATOM 801 C C . TRP A 1 98 ? -3.695 12.188 -8.594 1 98.31 98 TRP A C 1
ATOM 803 O O . TRP A 1 98 ? -3.996 11.008 -8.391 1 98.31 98 TRP A O 1
ATOM 813 N N . HIS A 1 99 ? -3.855 13.227 -7.719 1 97.62 99 HIS A N 1
ATOM 814 C CA . HIS A 1 99 ? -4.16 12.938 -6.324 1 97.62 99 HIS A CA 1
ATOM 815 C C . HIS A 1 99 ? -4.93 14.078 -5.676 1 97.62 99 HIS A C 1
ATOM 817 O O . HIS A 1 99 ? -4.566 15.242 -5.828 1 97.62 99 HIS A O 1
ATOM 823 N N . THR A 1 100 ? -6.031 13.734 -4.863 1 96.44 100 THR A N 1
ATOM 824 C CA . THR A 1 100 ? -6.672 14.609 -3.887 1 96.44 100 THR A CA 1
ATOM 825 C C . THR A 1 100 ? -7.289 13.789 -2.756 1 96.44 100 THR A C 1
ATOM 827 O O . THR A 1 100 ? -7.777 14.352 -1.772 1 96.44 100 THR A O 1
ATOM 830 N N . THR A 1 101 ? -7.195 12.562 -2.852 1 93.56 101 THR A N 1
ATOM 831 C CA . THR A 1 101 ? -7.68 11.523 -1.944 1 93.56 101 THR A CA 1
ATOM 832 C C . THR A 1 101 ? -9.195 11.594 -1.804 1 93.56 101 THR A C 1
ATOM 834 O O . THR A 1 101 ? -9.859 12.367 -2.5 1 93.56 101 THR A O 1
ATOM 837 N N . ASN A 1 102 ? -9.758 10.781 -0.929 1 96.06 102 ASN A N 1
ATOM 838 C CA . ASN A 1 102 ? -11.203 10.57 -0.854 1 96.06 102 ASN A CA 1
ATOM 839 C C . ASN A 1 102 ? -11.891 11.68 -0.065 1 96.06 102 ASN A C 1
ATOM 841 O O . ASN A 1 102 ? -13.117 11.703 0.043 1 96.06 102 ASN A O 1
ATOM 845 N N . ILE A 1 103 ? -11.188 12.688 0.366 1 97.25 103 ILE A N 1
ATOM 846 C CA . ILE A 1 103 ? -11.797 13.797 1.093 1 97.25 103 ILE A CA 1
ATOM 847 C C . ILE A 1 103 ? -12.594 14.672 0.127 1 97.25 103 ILE A C 1
ATOM 849 O O . ILE A 1 103 ? -13.43 15.469 0.55 1 97.25 103 ILE A O 1
ATOM 853 N N . TYR A 1 104 ? -12.32 14.609 -1.16 1 98.44 104 TYR A N 1
ATOM 854 C CA . TYR A 1 104 ? -13.102 15.234 -2.219 1 98.44 104 TYR A CA 1
ATOM 855 C C . TYR A 1 104 ? -13.711 14.188 -3.141 1 98.44 104 TYR A C 1
ATOM 857 O O . TYR A 1 104 ? -13.391 13 -3.037 1 98.44 104 TYR A O 1
ATOM 865 N N . VAL A 1 105 ? -14.648 14.641 -3.939 1 98.5 105 VAL A N 1
ATOM 866 C CA . VAL A 1 105 ? -15.273 13.781 -4.941 1 98.5 105 VAL A CA 1
ATOM 867 C C . VAL A 1 105 ? -14.609 14.008 -6.297 1 98.5 105 VAL A C 1
ATOM 869 O O . VAL A 1 105 ? -14.422 15.148 -6.723 1 98.5 105 VAL A O 1
ATOM 872 N N . TYR A 1 106 ? -14.195 13.039 -6.988 1 98.31 106 TYR A N 1
ATOM 873 C CA . TYR A 1 106 ? -13.602 13.156 -8.312 1 98.31 106 TYR A CA 1
ATOM 874 C C . TYR A 1 106 ? -14.07 12.023 -9.227 1 98.31 106 TYR A C 1
ATOM 876 O O . TYR A 1 106 ? -14.266 10.898 -8.773 1 98.31 106 TYR A O 1
ATOM 884 N N . PRO A 1 107 ? -14.188 12.219 -10.484 1 98.31 107 PRO A N 1
ATOM 885 C CA . PRO A 1 107 ? -14.914 11.344 -11.398 1 98.31 107 PRO A CA 1
ATOM 886 C C . PRO A 1 107 ? -14.258 9.969 -11.547 1 98.31 107 PRO A C 1
ATOM 888 O O . PRO A 1 107 ? -14.945 8.945 -11.516 1 98.31 107 PRO A O 1
ATOM 891 N N . PRO A 1 108 ? -12.922 9.844 -11.672 1 98.5 108 PRO A N 1
ATOM 892 C CA . PRO A 1 108 ? -12.352 8.531 -11.977 1 98.5 108 PRO A CA 1
ATOM 893 C C . PRO A 1 108 ? -12.703 7.477 -10.93 1 98.5 108 PRO A C 1
ATOM 895 O O . PRO A 1 108 ? -12.906 6.309 -11.266 1 98.5 108 PRO A O 1
ATOM 898 N N . LEU A 1 109 ? -12.789 7.848 -9.648 1 98.56 109 LEU A N 1
ATOM 899 C CA . LEU A 1 109 ? -13.125 6.91 -8.586 1 98.56 109 LEU A CA 1
ATOM 900 C C . LEU A 1 109 ? -14.516 6.324 -8.797 1 98.56 109 LEU A C 1
ATOM 902 O O . LEU A 1 109 ? -14.695 5.105 -8.719 1 98.56 109 LEU A O 1
ATOM 906 N N . HIS A 1 110 ? -15.445 7.145 -9.039 1 98.69 110 HIS A N 1
ATOM 907 C CA . HIS A 1 110 ? -16.844 6.742 -9.125 1 98.69 110 HIS A CA 1
ATOM 908 C C . HIS A 1 110 ? -17.125 5.98 -10.422 1 98.69 110 HIS A C 1
ATOM 910 O O . HIS A 1 110 ? -17.875 4.996 -10.422 1 98.69 110 HIS A O 1
ATOM 916 N N . GLU A 1 111 ? -16.438 6.477 -11.5 1 98.38 111 GLU A N 1
ATOM 917 C CA . GLU A 1 111 ? -16.531 5.742 -12.758 1 98.38 111 GLU A CA 1
ATOM 918 C C . GLU A 1 111 ? -16.031 4.312 -12.602 1 98.38 111 GLU A C 1
ATOM 920 O O . GLU A 1 111 ? -16.672 3.361 -13.039 1 98.38 111 GLU A O 1
ATOM 925 N N . TYR A 1 112 ? -14.977 4.18 -11.961 1 98.81 112 TYR A N 1
ATOM 926 C CA . TYR A 1 112 ? -14.375 2.857 -11.844 1 98.81 112 TYR A CA 1
ATOM 927 C C . TYR A 1 112 ? -15.172 1.983 -10.875 1 98.81 112 TYR A C 1
ATOM 929 O O . TYR A 1 112 ? -15.359 0.791 -11.125 1 98.81 112 TYR A O 1
ATOM 937 N N . CYS A 1 113 ? -15.547 2.523 -9.719 1 98.81 113 CYS A N 1
ATOM 938 C CA . CYS A 1 113 ? -16.297 1.73 -8.758 1 98.81 113 CYS A CA 1
ATOM 939 C C . CYS A 1 113 ? -17.578 1.189 -9.383 1 98.81 113 CYS A C 1
ATOM 941 O O . CYS A 1 113 ? -17.938 0.03 -9.164 1 98.81 113 CYS A O 1
ATOM 943 N N . GLU A 1 114 ? -18.281 2.029 -10.102 1 98.69 114 GLU A N 1
ATOM 944 C CA . GLU A 1 114 ? -19.484 1.56 -10.773 1 98.69 114 GLU A CA 1
ATOM 945 C C . GLU A 1 114 ? -19.172 0.467 -11.789 1 98.69 114 GLU A C 1
ATOM 947 O O . GLU A 1 114 ? -19.859 -0.546 -11.867 1 98.69 114 GLU A O 1
ATOM 952 N N . LYS A 1 115 ? -18.172 0.709 -12.594 1 98.69 115 LYS A N 1
ATOM 953 C CA . LYS A 1 115 ? -17.75 -0.264 -13.602 1 98.69 115 LYS A CA 1
ATOM 954 C C . LYS A 1 115 ? -17.344 -1.586 -12.953 1 98.69 115 LYS A C 1
ATOM 956 O O . LYS A 1 115 ? -17.797 -2.652 -13.375 1 98.69 115 LYS A O 1
ATOM 961 N N . LEU A 1 116 ? -16.516 -1.557 -11.922 1 98.88 116 LEU A N 1
ATOM 962 C CA . LEU A 1 116 ? -16.031 -2.766 -11.266 1 98.88 116 LEU A CA 1
ATOM 963 C C . LEU A 1 116 ? -17.188 -3.527 -10.625 1 98.88 116 LEU A C 1
ATOM 965 O O . LEU A 1 116 ? -17.234 -4.758 -10.68 1 98.88 116 LEU A O 1
ATOM 969 N N . ALA A 1 117 ? -18.078 -2.818 -9.992 1 98.81 117 ALA A N 1
ATOM 970 C CA . ALA A 1 117 ? -19.234 -3.445 -9.359 1 98.81 117 ALA A CA 1
ATOM 971 C C . ALA A 1 117 ? -20.031 -4.281 -10.352 1 98.81 117 ALA A C 1
ATOM 973 O O . ALA A 1 117 ? -20.594 -5.324 -10 1 98.81 117 ALA A O 1
ATOM 974 N N . SER A 1 118 ? -20.078 -3.885 -11.555 1 98.69 118 SER A N 1
ATOM 975 C CA . SER A 1 118 ? -20.859 -4.57 -12.57 1 98.69 118 SER A CA 1
ATOM 976 C C . SER A 1 118 ? -20.266 -5.93 -12.914 1 98.69 118 SER A C 1
ATOM 978 O O . SER A 1 118 ? -20.938 -6.781 -13.5 1 98.69 118 SER A O 1
ATOM 980 N N . TYR A 1 119 ? -19.109 -6.23 -12.539 1 98.75 119 TYR A N 1
ATOM 981 C CA . TYR A 1 119 ? -18.438 -7.5 -12.805 1 98.75 119 TYR A CA 1
ATOM 982 C C . TYR A 1 119 ? -18.672 -8.492 -11.672 1 98.75 119 TYR A C 1
ATOM 984 O O . TYR A 1 119 ? -18.156 -9.609 -11.695 1 98.75 119 TYR A O 1
ATOM 992 N N . PHE A 1 120 ? -19.438 -8.109 -10.672 1 98.75 120 PHE A N 1
ATOM 993 C CA . PHE A 1 120 ? -19.719 -8.977 -9.539 1 98.75 120 PHE A CA 1
ATOM 994 C C . PHE A 1 120 ? -21.219 -9.289 -9.453 1 98.75 120 PHE A C 1
ATOM 996 O O . PHE A 1 120 ? -22.047 -8.469 -9.836 1 98.75 120 PHE A O 1
ATOM 1003 N N . PRO A 1 121 ? -21.547 -10.477 -8.992 1 98.19 121 PRO A N 1
ATOM 1004 C CA . PRO A 1 121 ? -22.969 -10.766 -8.727 1 98.19 121 PRO A CA 1
ATOM 1005 C C . PRO A 1 121 ? -23.469 -10.086 -7.461 1 98.19 121 PRO A C 1
ATOM 1007 O O . PRO A 1 121 ? -22.688 -9.727 -6.586 1 98.19 121 PRO A O 1
ATOM 1010 N N . ASP A 1 122 ? -24.797 -9.797 -7.434 1 97.31 122 ASP A N 1
ATOM 1011 C CA . ASP A 1 122 ? -25.406 -9.43 -6.16 1 97.31 122 ASP A CA 1
ATOM 1012 C C . ASP A 1 122 ? -25.125 -10.492 -5.094 1 97.31 122 ASP A C 1
ATOM 1014 O O . ASP A 1 122 ? -25.141 -11.688 -5.391 1 97.31 122 ASP A O 1
ATOM 1018 N N . PRO A 1 123 ? -24.797 -10.117 -3.904 1 98.19 123 PRO A N 1
ATOM 1019 C CA . PRO A 1 123 ? -24.875 -8.766 -3.352 1 98.19 123 PRO A CA 1
ATOM 1020 C C . PRO A 1 123 ? -23.516 -8.086 -3.248 1 98.19 123 PRO A C 1
ATOM 1022 O O . PRO A 1 123 ? -23.344 -7.129 -2.484 1 98.19 123 PRO A O 1
ATOM 1025 N N . LEU A 1 124 ? -22.484 -8.609 -3.92 1 98.75 124 LEU A N 1
ATOM 1026 C CA . LEU A 1 124 ? -21.141 -8.047 -3.898 1 98.75 124 LEU A CA 1
ATOM 1027 C C . LEU A 1 124 ? -21.062 -6.766 -4.723 1 98.75 124 LEU A C 1
ATOM 1029 O O . LEU A 1 124 ? -20.703 -6.797 -5.902 1 98.75 124 LEU A O 1
ATOM 1033 N N . LYS A 1 125 ? -21.344 -5.57 -4.023 1 98.69 125 LYS A N 1
ATOM 1034 C CA . LYS A 1 125 ? -21.516 -4.367 -4.828 1 98.69 125 LYS A CA 1
ATOM 1035 C C . LYS A 1 125 ? -20.812 -3.176 -4.191 1 98.69 125 LYS A C 1
ATOM 1037 O O . LYS A 1 125 ? -20.734 -2.098 -4.789 1 98.69 125 LYS A O 1
ATOM 1042 N N . VAL A 1 126 ? -20.266 -3.334 -2.998 1 98.81 126 VAL A N 1
ATOM 1043 C CA . VAL A 1 126 ? -19.656 -2.219 -2.279 1 98.81 126 VAL A CA 1
ATOM 1044 C C . VAL A 1 126 ? -18.141 -2.367 -2.277 1 98.81 126 VAL A C 1
ATOM 1046 O O . VAL A 1 126 ? -17.609 -3.41 -1.888 1 98.81 126 VAL A O 1
ATOM 1049 N N . ILE A 1 127 ? -17.484 -1.29 -2.689 1 98.88 127 ILE A N 1
ATOM 1050 C CA . ILE A 1 127 ? -16.062 -1.403 -3.023 1 98.88 127 ILE A CA 1
ATOM 1051 C C . ILE A 1 127 ? -15.25 -0.456 -2.145 1 98.88 127 ILE A C 1
ATOM 1053 O O . ILE A 1 127 ? -15.625 0.703 -1.956 1 98.88 127 ILE A O 1
ATOM 1057 N N . TYR A 1 128 ? -14.172 -0.91 -1.566 1 98.5 128 TYR A N 1
ATOM 1058 C CA . TYR A 1 128 ? -13.109 -0.099 -0.986 1 98.5 128 TYR A CA 1
ATOM 1059 C C . TYR A 1 128 ? -11.789 -0.327 -1.718 1 98.5 128 TYR A C 1
ATOM 1061 O O . TYR A 1 128 ? -11.289 -1.453 -1.772 1 98.5 128 TYR A O 1
ATOM 1069 N N . LEU A 1 129 ? -11.227 0.706 -2.291 1 98.56 129 LEU A N 1
ATOM 1070 C CA . LEU A 1 129 ? -9.992 0.613 -3.062 1 98.56 129 LEU A CA 1
ATOM 1071 C C . LEU A 1 129 ? -8.773 0.85 -2.172 1 98.56 129 LEU A C 1
ATOM 1073 O O . LEU A 1 129 ? -8.805 1.707 -1.287 1 98.56 129 LEU A O 1
ATOM 1077 N N . THR A 1 130 ? -7.727 0.031 -2.354 1 97.94 130 THR A N 1
ATOM 1078 C CA . THR A 1 130 ? -6.48 0.093 -1.6 1 97.94 130 THR A CA 1
ATOM 1079 C C . THR A 1 130 ? -5.281 0.169 -2.541 1 97.94 130 THR A C 1
ATOM 1081 O O . THR A 1 130 ? -5.441 0.439 -3.734 1 97.94 130 THR A O 1
ATOM 1084 N N . ASN A 1 131 ? -3.986 -0.084 -2.025 1 97.5 131 ASN A N 1
ATOM 1085 C CA . ASN A 1 131 ? -2.793 0.023 -2.855 1 97.5 131 ASN A CA 1
ATOM 1086 C C . ASN A 1 131 ? -2.232 -1.351 -3.213 1 97.5 131 ASN A C 1
ATOM 1088 O O . ASN A 1 131 ? -1.408 -1.473 -4.121 1 97.5 131 ASN A O 1
ATOM 1092 N N . SER A 1 132 ? -2.678 -2.359 -2.51 1 97.62 132 SER A N 1
ATOM 1093 C CA . SER A 1 132 ? -2.105 -3.689 -2.689 1 97.62 132 SER A CA 1
ATOM 1094 C C . SER A 1 132 ? -3.059 -4.773 -2.199 1 97.62 132 SER A C 1
ATOM 1096 O O . SER A 1 132 ? -4.074 -4.477 -1.567 1 97.62 132 SER A O 1
ATOM 1098 N N . GLY A 1 133 ? -2.699 -6.004 -2.496 1 98 133 GLY A N 1
ATOM 1099 C CA . GLY A 1 133 ? -3.453 -7.137 -1.98 1 98 133 GLY A CA 1
ATOM 1100 C C . GLY A 1 133 ? -3.34 -7.293 -0.475 1 98 133 GLY A C 1
ATOM 1101 O O . GLY A 1 133 ? -4.301 -7.684 0.188 1 98 133 GLY A O 1
ATOM 1102 N N . SER A 1 134 ? -2.127 -7.031 0.072 1 97.5 134 SER A N 1
ATOM 1103 C CA . SER A 1 134 ? -1.942 -7.078 1.519 1 97.5 1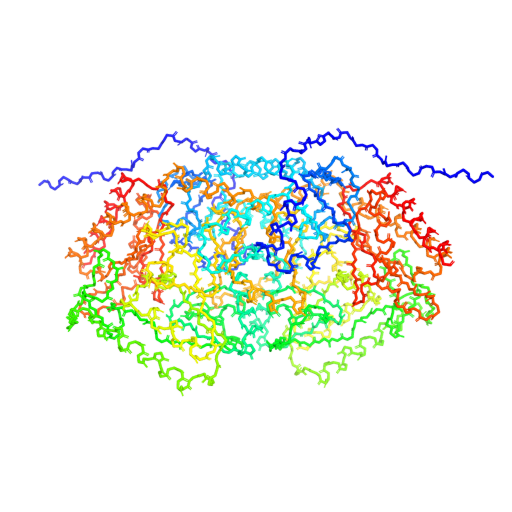34 SER A CA 1
ATOM 1104 C C . SER A 1 134 ? -2.889 -6.117 2.23 1 97.5 134 SER A C 1
ATOM 1106 O O . SER A 1 134 ? -3.521 -6.48 3.223 1 97.5 134 SER A O 1
ATOM 1108 N N . GLU A 1 135 ? -3.01 -4.918 1.736 1 97.12 135 GLU A N 1
ATOM 1109 C CA . GLU A 1 135 ? -3.92 -3.947 2.34 1 97.12 135 GLU A CA 1
ATOM 1110 C C . GLU A 1 135 ? -5.371 -4.387 2.191 1 97.12 135 GLU A C 1
ATOM 1112 O O . GLU A 1 135 ? -6.184 -4.176 3.094 1 97.12 135 GLU A O 1
ATOM 1117 N N . ALA A 1 136 ? -5.684 -4.918 1.036 1 98.31 136 ALA A N 1
ATOM 1118 C CA . ALA A 1 136 ? -7.043 -5.402 0.816 1 98.31 136 ALA A CA 1
ATOM 1119 C C . ALA A 1 136 ? -7.398 -6.504 1.808 1 98.31 136 ALA A C 1
ATOM 1121 O O . ALA A 1 136 ? -8.484 -6.496 2.395 1 98.31 136 ALA A O 1
ATOM 1122 N N . ASN A 1 137 ? -6.48 -7.438 2.006 1 98.38 137 ASN A N 1
ATOM 1123 C CA . ASN A 1 137 ? -6.73 -8.539 2.93 1 98.38 137 ASN A CA 1
ATOM 1124 C C . ASN A 1 137 ? -6.754 -8.062 4.379 1 98.38 137 ASN A C 1
ATOM 1126 O O . ASN A 1 137 ? -7.516 -8.578 5.195 1 98.38 137 ASN A O 1
ATOM 1130 N N . ASP A 1 138 ? -5.91 -7.117 4.738 1 96.25 138 ASP A N 1
ATOM 1131 C CA . ASP A 1 138 ? -5.984 -6.496 6.055 1 96.25 138 ASP A CA 1
ATOM 1132 C C . ASP A 1 138 ? -7.371 -5.914 6.312 1 96.25 138 ASP A C 1
ATOM 1134 O O . ASP A 1 138 ? -7.949 -6.113 7.383 1 96.25 138 ASP A O 1
ATOM 1138 N N . LEU A 1 139 ? -7.809 -5.215 5.336 1 96.38 139 LEU A N 1
ATOM 1139 C CA . LEU A 1 139 ? -9.109 -4.57 5.465 1 96.38 139 LEU A CA 1
ATOM 1140 C C . LEU A 1 139 ? -10.227 -5.609 5.562 1 96.38 139 LEU A C 1
ATOM 1142 O O . LEU A 1 139 ? -11.172 -5.441 6.336 1 96.38 139 LEU A O 1
ATOM 1146 N N . ALA A 1 140 ? -10.125 -6.609 4.734 1 98.06 140 ALA A N 1
ATOM 1147 C CA . ALA A 1 140 ? -11.117 -7.68 4.777 1 98.06 140 ALA A CA 1
ATOM 1148 C C . ALA A 1 140 ? -11.156 -8.336 6.152 1 98.06 140 ALA A C 1
ATOM 1150 O O . ALA A 1 140 ? -12.227 -8.656 6.668 1 98.06 140 ALA A O 1
ATOM 1151 N N . MET A 1 141 ? -10.008 -8.586 6.738 1 96.5 141 MET A N 1
ATOM 1152 C CA . MET A 1 141 ? -9.945 -9.133 8.094 1 96.5 141 MET A CA 1
ATOM 1153 C C . MET A 1 141 ? -10.664 -8.219 9.078 1 96.5 141 MET A C 1
ATOM 1155 O O . MET A 1 141 ? -11.453 -8.68 9.898 1 96.5 141 MET A O 1
ATOM 1159 N N . LEU A 1 142 ? -10.328 -6.961 8.984 1 95.25 142 LEU A N 1
ATOM 1160 C CA . LEU A 1 142 ? -10.922 -5.98 9.883 1 95.25 142 LEU A CA 1
ATOM 1161 C C . LEU A 1 142 ? -12.438 -5.957 9.742 1 95.25 142 LEU A C 1
ATOM 1163 O O . LEU A 1 142 ? -13.156 -5.984 10.742 1 95.25 142 LEU A O 1
ATOM 1167 N N . MET A 1 143 ? -12.914 -5.926 8.531 1 96.81 143 MET A N 1
ATOM 1168 C CA . MET A 1 143 ? -14.352 -5.887 8.281 1 96.81 143 MET A CA 1
ATOM 1169 C C . MET A 1 143 ? -15.023 -7.16 8.789 1 96.81 143 MET A C 1
ATOM 1171 O O . MET A 1 143 ? -16.125 -7.105 9.336 1 96.81 143 MET A O 1
ATOM 1175 N N . ALA A 1 144 ? -14.375 -8.297 8.562 1 98 144 ALA A N 1
ATOM 1176 C CA . ALA A 1 144 ? -14.938 -9.562 9.023 1 98 144 ALA A CA 1
ATOM 1177 C C . ALA A 1 144 ? -15.102 -9.57 10.539 1 98 144 ALA A C 1
ATOM 1179 O O . ALA A 1 144 ? -16.141 -9.969 11.055 1 98 144 ALA A O 1
ATOM 1180 N N . ARG A 1 145 ? -14.094 -9.18 11.242 1 96.56 145 ARG A N 1
ATOM 1181 C CA . ARG A 1 145 ? -14.125 -9.148 12.695 1 96.56 145 ARG A CA 1
ATOM 1182 C C . ARG A 1 145 ? -15.164 -8.156 13.203 1 96.56 145 ARG A C 1
ATOM 1184 O O . ARG A 1 145 ? -15.914 -8.461 14.133 1 96.56 145 ARG A O 1
ATOM 1191 N N . LEU A 1 146 ? -15.227 -7.008 12.594 1 96.12 146 LEU A N 1
ATOM 1192 C CA . LEU A 1 146 ? -16.203 -5.996 13.008 1 96.12 146 LEU A CA 1
ATOM 1193 C C . LEU A 1 146 ? -17.625 -6.469 12.75 1 96.12 146 LEU A C 1
ATOM 1195 O O . LEU A 1 146 ? -18.516 -6.246 13.578 1 96.12 146 LEU A O 1
ATOM 1199 N N . HIS A 1 147 ? -17.828 -7.074 11.641 1 97.69 147 HIS A N 1
ATOM 1200 C CA . HIS A 1 147 ? -19.172 -7.484 11.227 1 97.69 147 HIS A CA 1
ATOM 1201 C C . HIS A 1 147 ? -19.688 -8.641 12.07 1 97.69 147 HIS A C 1
ATOM 1203 O O . HIS A 1 147 ? -20.844 -8.648 12.492 1 97.69 147 HIS A O 1
ATOM 1209 N N . THR A 1 148 ? -18.828 -9.602 12.328 1 97.94 148 THR A N 1
ATOM 1210 C CA . THR A 1 148 ? -19.25 -10.828 12.992 1 97.94 148 THR A CA 1
ATOM 1211 C C . THR A 1 148 ? -19.156 -10.672 14.508 1 97.94 148 THR A C 1
ATOM 1213 O O . THR A 1 148 ? -19.844 -11.383 15.25 1 97.94 148 THR A O 1
ATOM 1216 N N . GLY A 1 149 ? -18.281 -9.758 14.969 1 96.81 149 GLY A N 1
ATOM 1217 C CA . GLY A 1 149 ? -17.969 -9.672 16.391 1 96.81 149 GLY A CA 1
ATOM 1218 C C . GLY A 1 149 ? -17.078 -10.797 16.875 1 96.81 149 GLY A C 1
ATOM 1219 O O . GLY A 1 149 ? -16.875 -10.961 18.078 1 96.81 149 GLY A O 1
ATOM 1220 N N . ASN A 1 150 ? -16.625 -11.68 15.969 1 97.38 150 ASN A N 1
ATOM 1221 C CA . ASN A 1 150 ? -15.719 -12.781 16.266 1 97.38 150 ASN A CA 1
ATOM 1222 C C . ASN A 1 150 ? -14.281 -12.453 15.883 1 97.38 150 ASN A C 1
ATOM 1224 O O . ASN A 1 150 ? -14.031 -11.43 15.234 1 97.38 150 ASN A O 1
ATOM 1228 N N . PHE A 1 151 ? -13.312 -13.273 16.234 1 96.44 151 PHE A N 1
ATOM 1229 C CA . PHE A 1 151 ? -11.922 -12.859 16.094 1 96.44 151 PHE A CA 1
ATOM 1230 C C . PHE A 1 151 ? -11.148 -13.844 15.219 1 96.44 151 PHE A C 1
ATOM 1232 O O . PHE A 1 151 ? -10.32 -13.445 14.406 1 96.44 151 PHE A O 1
ATOM 1239 N N . ASP A 1 152 ? -11.383 -15.156 15.32 1 97.44 152 ASP A N 1
ATOM 1240 C CA . ASP A 1 152 ? -10.539 -16.188 14.719 1 97.44 152 ASP A CA 1
ATOM 1241 C C . ASP A 1 152 ? -10.844 -16.359 13.234 1 97.44 152 ASP A C 1
ATOM 1243 O O . ASP A 1 152 ? -12.008 -16.328 12.828 1 97.44 152 ASP A O 1
ATOM 1247 N N . ILE A 1 153 ? -9.812 -16.469 12.477 1 98.25 153 ILE A N 1
ATOM 1248 C CA . ILE A 1 153 ? -9.891 -16.625 11.031 1 98.25 153 ILE A CA 1
ATOM 1249 C C . ILE A 1 153 ? -9.133 -17.891 10.609 1 98.25 153 ILE A C 1
ATOM 1251 O O . ILE A 1 153 ? -8.031 -18.156 11.102 1 98.25 153 ILE A O 1
ATOM 1255 N N . ILE A 1 154 ? -9.734 -18.625 9.75 1 98.31 154 ILE A N 1
ATOM 1256 C CA . ILE A 1 154 ? -9.141 -19.875 9.273 1 98.31 154 ILE A CA 1
ATOM 1257 C C . ILE A 1 154 ? -8.648 -19.688 7.844 1 98.31 154 ILE A C 1
ATOM 1259 O O . ILE A 1 154 ? -9.328 -19.078 7.02 1 98.31 154 ILE A O 1
ATOM 1263 N N . THR A 1 155 ? -7.457 -20.172 7.52 1 98.12 155 THR A N 1
ATOM 1264 C CA . THR A 1 155 ? -6.906 -20.234 6.168 1 98.12 155 THR A CA 1
ATOM 1265 C C . THR A 1 155 ? -6.32 -21.625 5.891 1 98.12 155 THR A C 1
ATOM 1267 O O . THR A 1 155 ? -6.383 -22.516 6.742 1 98.12 155 THR A O 1
ATOM 1270 N N . PHE A 1 156 ? -5.789 -21.844 4.707 1 98.5 156 PHE A N 1
ATOM 1271 C CA . PHE A 1 156 ? -5.195 -23.125 4.32 1 98.5 156 PHE A CA 1
ATOM 1272 C C . PHE A 1 156 ? -3.697 -23.125 4.602 1 98.5 156 PHE A C 1
ATOM 1274 O O . PHE A 1 156 ? -3.025 -22.109 4.426 1 98.5 156 PHE A O 1
ATOM 1281 N N . ARG A 1 157 ? -3.182 -24.281 4.996 1 97.25 157 ARG A N 1
ATOM 1282 C CA . ARG A 1 157 ? -1.734 -24.453 4.926 1 97.25 157 ARG A CA 1
ATOM 1283 C C . ARG A 1 157 ? -1.224 -24.219 3.508 1 97.25 157 ARG A C 1
ATOM 1285 O O . ARG A 1 157 ? -1.889 -24.578 2.535 1 97.25 157 ARG A O 1
ATOM 1292 N N . GLY A 1 158 ? -0.084 -23.531 3.391 1 97.06 158 GLY A N 1
ATOM 1293 C CA . GLY A 1 158 ? 0.504 -23.266 2.086 1 97.06 158 GLY A CA 1
ATOM 1294 C C . GLY A 1 158 ? 0.016 -21.969 1.461 1 97.06 158 GLY A C 1
ATOM 1295 O O . GLY A 1 158 ? 0.514 -21.562 0.412 1 97.06 158 GLY A O 1
ATOM 1296 N N . SER A 1 159 ? -0.871 -21.312 2.135 1 97.69 159 SER A N 1
ATOM 1297 C CA . SER A 1 159 ? -1.479 -20.109 1.57 1 97.69 159 SER A CA 1
ATOM 1298 C C . SER A 1 159 ? -0.54 -18.922 1.678 1 97.69 159 SER A C 1
ATOM 1300 O O . SER A 1 159 ? 0.388 -18.922 2.488 1 97.69 159 SER A O 1
ATOM 1302 N N . TYR A 1 160 ? -0.704 -17.969 0.85 1 97.31 160 TYR A N 1
ATOM 1303 C CA . TYR A 1 160 ? -0.119 -16.625 0.914 1 97.31 160 TYR A CA 1
ATOM 1304 C C . TYR A 1 160 ? -1.189 -15.555 0.754 1 97.31 160 TYR A C 1
ATOM 1306 O O . TYR A 1 160 ? -1.851 -15.477 -0.284 1 97.31 160 TYR A O 1
ATOM 1314 N N . HIS A 1 161 ? -1.355 -14.711 1.713 1 97.88 161 HIS A N 1
ATOM 1315 C CA . HIS A 1 161 ? -2.4 -13.695 1.685 1 97.88 161 HIS A CA 1
ATOM 1316 C C . HIS A 1 161 ? -1.818 -12.297 1.89 1 97.88 161 HIS A C 1
ATOM 1318 O O . HIS A 1 161 ? -2.562 -11.328 2.045 1 97.88 161 HIS A O 1
ATOM 1324 N N . GLY A 1 162 ? -0.515 -12.219 1.898 1 95.19 162 GLY A N 1
ATOM 1325 C CA . GLY A 1 162 ? 0.102 -10.914 2.01 1 95.19 162 GLY A CA 1
ATOM 1326 C C . GLY A 1 162 ? 1.287 -10.883 2.955 1 95.19 162 GLY A C 1
ATOM 1327 O O . GLY A 1 162 ? 1.625 -11.906 3.562 1 95.19 162 GLY A O 1
ATOM 1328 N N . GLY A 1 163 ? 1.919 -9.719 3.01 1 91.31 163 GLY A N 1
ATOM 1329 C CA . GLY A 1 163 ? 3.15 -9.602 3.775 1 91.31 163 GLY A CA 1
ATOM 1330 C C . GLY A 1 163 ? 3.068 -8.57 4.883 1 91.31 163 GLY A C 1
ATOM 1331 O O . GLY A 1 163 ? 4.062 -8.289 5.555 1 91.31 163 GLY A O 1
ATOM 1332 N N . SER A 1 164 ? 1.886 -8 5.098 1 89.94 164 SER A N 1
ATOM 1333 C CA . SER A 1 164 ? 1.756 -7.152 6.277 1 89.94 164 SER A CA 1
ATOM 1334 C C . SER A 1 164 ? 1.852 -7.973 7.559 1 89.94 164 SER A C 1
ATOM 1336 O O . SER A 1 164 ? 1.661 -9.188 7.539 1 89.94 164 SER A O 1
ATOM 1338 N N . PRO A 1 165 ? 2.082 -7.336 8.664 1 82.69 165 PRO A N 1
ATOM 1339 C CA . PRO A 1 165 ? 2.188 -8.109 9.898 1 82.69 165 PRO A CA 1
ATOM 1340 C C . PRO A 1 165 ? 0.896 -8.852 10.25 1 82.69 165 PRO A C 1
ATOM 1342 O O . PRO A 1 165 ? 0.939 -9.93 10.844 1 82.69 165 PRO A O 1
ATOM 1345 N N . GLN A 1 166 ? -0.211 -8.336 9.852 1 87.12 166 GLN A N 1
ATOM 1346 C CA . GLN A 1 166 ? -1.458 -9.039 10.141 1 87.12 166 GLN A CA 1
ATOM 1347 C C . GLN A 1 166 ? -1.707 -10.156 9.133 1 87.12 166 GLN A C 1
ATOM 1349 O O . GLN A 1 166 ? -2.072 -11.266 9.516 1 87.12 166 GLN A O 1
ATOM 1354 N N . THR A 1 167 ? -1.469 -9.812 7.891 1 93.06 167 THR A N 1
ATOM 1355 C CA . THR A 1 167 ? -1.746 -10.812 6.867 1 93.06 167 THR A CA 1
ATOM 1356 C C . THR A 1 167 ? -0.713 -11.938 6.914 1 93.06 167 THR A C 1
ATOM 1358 O O . THR A 1 167 ? -0.965 -13.039 6.422 1 93.06 167 THR A O 1
ATOM 1361 N N . MET A 1 168 ? 0.375 -11.664 7.512 1 91.75 168 MET A N 1
ATOM 1362 C CA . MET A 1 168 ? 1.343 -12.734 7.742 1 91.75 168 MET A CA 1
ATOM 1363 C C . MET A 1 168 ? 0.746 -13.828 8.617 1 91.75 168 MET A C 1
ATOM 1365 O O . MET A 1 168 ? 1.132 -14.992 8.508 1 91.75 168 MET A O 1
ATOM 1369 N N . GLY A 1 169 ? -0.176 -13.414 9.469 1 92.31 169 GLY A N 1
ATOM 1370 C CA . GLY A 1 169 ? -0.901 -14.406 10.242 1 92.31 169 GLY A CA 1
ATOM 1371 C C . GLY A 1 169 ? -1.735 -15.336 9.391 1 92.31 169 GLY A C 1
ATOM 1372 O O . GLY A 1 169 ? -1.895 -16.516 9.727 1 92.31 169 GLY A O 1
ATOM 1373 N N . LEU A 1 170 ? -2.27 -14.82 8.289 1 95.56 170 LEU A N 1
ATOM 1374 C CA . LEU A 1 170 ? -3.051 -15.617 7.352 1 95.56 170 LEU A CA 1
ATOM 1375 C C . LEU A 1 170 ? -2.145 -16.516 6.512 1 95.56 170 LEU A C 1
ATOM 1377 O O . LEU A 1 170 ? -2.512 -17.641 6.191 1 95.56 170 LEU A O 1
ATOM 1381 N N . THR A 1 171 ? -1.006 -15.93 6.156 1 96.25 171 THR A N 1
ATOM 1382 C CA . THR A 1 171 ? -0.036 -16.641 5.328 1 96.25 171 THR A CA 1
ATOM 1383 C C . THR A 1 171 ? 0.517 -17.859 6.066 1 96.25 171 THR A C 1
ATOM 1385 O O . THR A 1 171 ? 0.909 -17.766 7.234 1 96.25 171 THR A O 1
ATOM 1388 N N . SER A 1 172 ? 0.399 -19.031 5.422 1 95.19 172 SER A N 1
ATOM 1389 C CA . SER A 1 172 ? 0.835 -20.281 6.035 1 95.19 172 SER A CA 1
ATOM 1390 C C . SER A 1 172 ? 1.979 -20.906 5.25 1 95.19 172 SER A C 1
ATOM 1392 O O . SER A 1 172 ? 1.802 -21.953 4.621 1 95.19 172 SER A O 1
ATOM 1394 N N . ASN A 1 173 ? 3.072 -20.328 5.215 1 94 173 ASN A N 1
ATOM 1395 C CA . ASN A 1 173 ? 4.34 -20.703 4.598 1 94 173 ASN A CA 1
ATOM 1396 C C . ASN A 1 173 ? 5.527 -20.234 5.438 1 94 173 ASN A C 1
ATOM 1398 O O . ASN A 1 173 ? 5.715 -19.031 5.648 1 94 173 ASN A O 1
ATOM 1402 N N . ALA A 1 174 ? 6.305 -21.172 5.941 1 92.19 174 ALA A N 1
ATOM 1403 C CA . ALA A 1 174 ? 7.352 -20.906 6.926 1 92.19 174 ALA A CA 1
ATOM 1404 C C . ALA A 1 174 ? 8.344 -19.875 6.414 1 92.19 174 ALA A C 1
ATOM 1406 O O . ALA A 1 174 ? 8.898 -19.094 7.195 1 92.19 174 ALA A O 1
ATOM 1407 N N . ALA A 1 175 ? 8.547 -19.844 5.113 1 91.5 175 ALA A N 1
ATOM 1408 C CA . ALA A 1 175 ? 9.508 -18.922 4.535 1 91.5 175 ALA A CA 1
ATOM 1409 C C . ALA A 1 175 ? 9.125 -17.469 4.848 1 91.5 175 ALA A C 1
ATOM 1411 O O . ALA A 1 175 ? 10 -16.609 5 1 91.5 175 ALA A O 1
ATOM 1412 N N . TYR A 1 176 ? 7.867 -17.172 5.035 1 92.44 176 TYR A N 1
ATOM 1413 C CA . TYR A 1 176 ? 7.375 -15.812 5.184 1 92.44 176 TYR A CA 1
ATOM 1414 C C . TYR A 1 176 ? 7.074 -15.5 6.645 1 92.44 176 TYR A C 1
ATOM 1416 O O . TYR A 1 176 ? 6.531 -14.438 6.961 1 92.44 176 TYR A O 1
ATOM 1424 N N . LYS A 1 177 ? 7.344 -16.344 7.551 1 90.44 177 LYS A N 1
ATOM 1425 C CA . LYS A 1 177 ? 7.059 -16.141 8.969 1 90.44 177 LYS A CA 1
ATOM 1426 C C . LYS A 1 177 ? 8.328 -15.766 9.734 1 90.44 177 LYS A C 1
ATOM 1428 O O . LYS A 1 177 ? 9.359 -16.422 9.594 1 90.44 177 LYS A O 1
ATOM 1433 N N . TYR A 1 178 ? 8.219 -14.68 10.43 1 90.81 178 TYR A N 1
ATOM 1434 C CA . TYR A 1 178 ? 9.32 -14.211 11.273 1 90.81 178 TYR A CA 1
ATOM 1435 C C . TYR A 1 178 ? 9.133 -14.656 12.719 1 90.81 178 TYR A C 1
ATOM 1437 O O . TYR A 1 178 ? 8 -14.906 13.156 1 90.81 178 TYR A O 1
ATOM 1445 N N . PRO A 1 179 ? 10.242 -14.844 13.43 1 90.06 179 PRO A N 1
ATOM 1446 C CA . PRO A 1 179 ? 10.156 -15.305 14.82 1 90.06 179 PRO A CA 1
ATOM 1447 C C . PRO A 1 179 ? 9.805 -14.18 15.797 1 90.06 179 PRO A C 1
ATOM 1449 O O . PRO A 1 179 ? 10.523 -13.953 16.766 1 90.06 179 PRO A O 1
ATOM 1452 N N . ILE A 1 180 ? 8.75 -13.5 15.594 1 89.06 180 ILE A N 1
ATOM 1453 C CA . ILE A 1 180 ? 8.125 -12.523 16.484 1 89.06 180 ILE A CA 1
ATOM 1454 C C . ILE A 1 180 ? 6.68 -12.93 16.766 1 89.06 180 ILE A C 1
ATOM 1456 O O . ILE A 1 180 ? 6.121 -13.781 16.062 1 89.06 180 ILE A O 1
ATOM 1460 N N . ALA A 1 181 ? 6.176 -12.367 17.812 1 86.06 181 ALA A N 1
ATOM 1461 C CA . ALA A 1 181 ? 4.762 -12.617 18.078 1 86.06 181 ALA A CA 1
ATOM 1462 C C . ALA A 1 181 ? 3.891 -12.141 16.922 1 86.06 181 ALA A C 1
ATOM 1464 O O . ALA A 1 181 ? 3.959 -10.977 16.531 1 86.06 181 ALA A O 1
ATOM 1465 N N . ASN A 1 182 ? 3.215 -13.102 16.25 1 82.81 182 ASN A N 1
ATOM 1466 C CA . ASN A 1 182 ? 2.348 -12.82 15.109 1 82.81 182 ASN A CA 1
ATOM 1467 C C . ASN A 1 182 ? 1.263 -13.883 14.953 1 82.81 182 ASN A C 1
ATOM 1469 O O . ASN A 1 182 ? 1.279 -14.898 15.648 1 82.81 182 ASN A O 1
ATOM 1473 N N . GLY A 1 183 ? 0.303 -13.547 14.164 1 85.19 183 GLY A N 1
ATOM 1474 C CA . GLY A 1 183 ? -0.671 -14.555 13.766 1 85.19 183 GLY A CA 1
ATOM 1475 C C . GLY A 1 183 ? -1.813 -14.703 14.758 1 85.19 183 GLY A C 1
ATOM 1476 O O . GLY A 1 183 ? -2.566 -15.672 14.703 1 85.19 183 GLY A O 1
ATOM 1477 N N . LEU A 1 184 ? -1.812 -13.758 15.672 1 87.5 184 LEU A N 1
ATOM 1478 C CA . LEU A 1 184 ? -2.895 -13.836 16.656 1 87.5 184 LEU A CA 1
ATOM 1479 C C . LEU A 1 184 ? -4.254 -13.828 15.953 1 87.5 184 LEU A C 1
ATOM 1481 O O . LEU A 1 184 ? -4.52 -12.969 15.109 1 87.5 184 LEU A O 1
ATOM 1485 N N . GLY A 1 185 ? -5.051 -14.852 16.266 1 93.12 185 GLY A N 1
ATOM 1486 C CA . GLY A 1 185 ? -6.395 -14.953 15.727 1 93.12 185 GLY A CA 1
ATOM 1487 C C . GLY A 1 185 ? -6.441 -15.625 14.367 1 93.12 185 GLY A C 1
ATOM 1488 O O . GLY A 1 185 ? -7.48 -15.625 13.703 1 93.12 185 GLY A O 1
ATOM 1489 N N . CYS A 1 186 ? -5.34 -16.188 13.891 1 95.75 186 CYS A N 1
ATOM 1490 C CA . CYS A 1 186 ? -5.293 -16.906 12.617 1 95.75 186 CYS A CA 1
ATOM 1491 C C . CYS A 1 186 ? -4.898 -18.359 12.828 1 95.75 186 CYS A C 1
ATOM 1493 O O . CYS A 1 186 ? -3.955 -18.656 13.57 1 95.75 186 CYS A O 1
ATOM 1495 N N . THR A 1 187 ? -5.68 -19.219 12.266 1 96.69 187 THR A N 1
ATOM 1496 C CA . THR A 1 187 ? -5.453 -20.656 12.336 1 96.69 187 THR A CA 1
ATOM 1497 C C . THR A 1 187 ? -5.508 -21.281 10.945 1 96.69 187 THR A C 1
ATOM 1499 O O . THR A 1 187 ? -6.277 -20.828 10.094 1 96.69 187 THR A O 1
ATOM 1502 N N . ASN A 1 188 ? -4.711 -22.297 10.742 1 96.5 188 ASN A N 1
ATOM 1503 C CA . ASN A 1 188 ? -4.711 -22.969 9.445 1 96.5 188 ASN A CA 1
ATOM 1504 C C . ASN A 1 188 ? -5.352 -24.344 9.523 1 96.5 188 ASN A C 1
ATOM 1506 O O . ASN A 1 188 ? -5.215 -25.031 10.539 1 96.5 188 ASN A O 1
ATOM 1510 N N . THR A 1 189 ? -5.996 -24.688 8.555 1 98.25 189 THR A N 1
ATOM 1511 C CA . THR A 1 189 ? -6.438 -26.062 8.344 1 98.25 189 THR A CA 1
ATOM 1512 C C . THR A 1 189 ? -5.652 -26.734 7.215 1 98.25 189 THR A C 1
ATOM 1514 O O . THR A 1 189 ? -4.844 -26.078 6.555 1 98.25 189 THR A O 1
ATOM 1517 N N . MET A 1 190 ? -5.801 -27.969 7.094 1 97.56 190 MET A N 1
ATOM 1518 C CA . MET A 1 190 ? -5.078 -28.719 6.078 1 97.56 190 MET A CA 1
ATOM 1519 C C . MET A 1 190 ? -5.398 -28.203 4.68 1 97.56 190 MET A C 1
ATOM 1521 O O . MET A 1 190 ? -6.555 -27.906 4.379 1 97.56 190 MET A O 1
ATOM 1525 N N . CYS A 1 191 ? -4.395 -28.016 3.83 1 97.94 191 CYS A N 1
ATOM 1526 C CA . CYS A 1 191 ? -4.609 -27.688 2.424 1 97.94 191 CYS A CA 1
ATOM 1527 C C . CYS A 1 191 ? -5.172 -28.891 1.669 1 97.94 191 CYS A C 1
ATOM 1529 O O . CYS A 1 191 ? -4.59 -29.984 1.7 1 97.94 191 CYS A O 1
ATOM 1531 N N . PRO A 1 192 ? -6.254 -28.75 0.98 1 98.12 192 PRO A N 1
ATOM 1532 C CA . PRO A 1 192 ? -6.828 -29.891 0.249 1 98.12 192 PRO A CA 1
ATOM 1533 C C . PRO A 1 192 ? -6.137 -30.141 -1.089 1 98.12 192 PRO A C 1
ATOM 1535 O O . PRO A 1 192 ? -6.758 -30 -2.145 1 98.12 192 PRO A O 1
ATOM 1538 N N . ASP A 1 193 ? -4.969 -30.594 -1.068 1 97.56 193 ASP A N 1
ATOM 1539 C CA . ASP A 1 193 ? -4.129 -30.891 -2.225 1 97.56 193 ASP A CA 1
ATOM 1540 C C . ASP A 1 193 ? -4.332 -32.312 -2.699 1 97.56 193 ASP A C 1
ATOM 1542 O O . ASP A 1 193 ? -4.023 -33.281 -1.976 1 97.56 193 ASP A O 1
ATOM 1546 N N . VAL A 1 194 ? -4.738 -32.531 -3.912 1 97.25 194 VAL A N 1
ATOM 1547 C CA . VAL A 1 194 ? -5.141 -33.875 -4.355 1 97.25 194 VAL A CA 1
ATOM 1548 C C . VAL A 1 194 ? -3.938 -34.594 -4.953 1 97.25 194 VAL A C 1
ATOM 1550 O O . VAL A 1 194 ? -4.039 -35.781 -5.332 1 97.25 194 VAL A O 1
ATOM 1553 N N . PHE A 1 195 ? -2.85 -33.906 -5.031 1 97.06 195 PHE A N 1
ATOM 1554 C CA . PHE A 1 195 ? -1.634 -34.562 -5.516 1 97.06 195 PHE A CA 1
ATOM 1555 C C . PHE A 1 195 ? -0.714 -34.906 -4.355 1 97.06 195 PHE A C 1
ATOM 1557 O O . PHE A 1 195 ? -0.558 -36.094 -4.023 1 97.06 195 PHE A O 1
ATOM 1564 N N . ARG A 1 196 ? -0.323 -33.906 -3.625 1 95.25 196 ARG A N 1
ATOM 1565 C CA . ARG A 1 196 ? 0.669 -34.156 -2.588 1 95.25 196 ARG A CA 1
ATOM 1566 C C . ARG A 1 196 ? -0.001 -34.5 -1.262 1 95.25 196 ARG A C 1
ATOM 1568 O O . ARG A 1 196 ? 0.623 -35.094 -0.381 1 95.25 196 ARG A O 1
ATOM 1575 N N . GLY A 1 197 ? -1.204 -34.062 -1.1 1 94.75 197 GLY A N 1
ATOM 1576 C CA . GLY A 1 197 ? -1.911 -34.344 0.14 1 94.75 197 GLY A CA 1
ATOM 1577 C C . GLY A 1 197 ? -2.203 -35.812 0.34 1 94.75 197 GLY A C 1
ATOM 1578 O O . GLY A 1 197 ? -1.953 -36.656 -0.552 1 94.75 197 GLY A O 1
ATOM 1579 N N . PRO A 1 198 ? -2.707 -36.125 1.507 1 95.69 198 PRO A N 1
ATOM 1580 C CA . PRO A 1 198 ? -2.926 -37.531 1.817 1 95.69 198 PRO A CA 1
ATOM 1581 C C . PRO A 1 198 ? -4.031 -38.156 0.968 1 95.69 198 PRO A C 1
ATOM 1583 O O . PRO A 1 198 ? -4.027 -39.375 0.742 1 95.69 198 PRO A O 1
ATOM 1586 N N . TRP A 1 199 ? -4.961 -37.375 0.509 1 96.94 199 TRP A N 1
ATOM 1587 C CA . TRP A 1 199 ? -6.07 -37.938 -0.277 1 96.94 199 TRP A CA 1
ATOM 1588 C C . TRP A 1 199 ? -6.172 -37.219 -1.623 1 96.94 199 TRP A C 1
ATOM 1590 O O . TRP A 1 199 ? -5.906 -36 -1.723 1 96.94 199 TRP A O 1
ATOM 1600 N N . GLY A 1 200 ? -6.555 -37.938 -2.648 1 96.12 200 GLY A N 1
ATOM 1601 C CA . GLY A 1 200 ? -6.715 -37.406 -3.984 1 96.12 200 GLY A CA 1
ATOM 1602 C C . GLY A 1 200 ? -6.578 -38.438 -5.078 1 96.12 200 GLY A C 1
ATOM 1603 O O . GLY A 1 200 ? -6.371 -39.625 -4.793 1 96.12 200 GLY A O 1
ATOM 1604 N N . GLY A 1 201 ? -6.77 -37.875 -6.285 1 94.44 201 GLY A N 1
ATOM 1605 C CA . GLY A 1 201 ? -6.633 -38.781 -7.434 1 94.44 201 GLY A CA 1
ATOM 1606 C C . GLY A 1 201 ? -7.203 -38.188 -8.711 1 94.44 201 GLY A C 1
ATOM 1607 O O . GLY A 1 201 ? -7.566 -37 -8.742 1 94.44 201 GLY A O 1
ATOM 1608 N N . SER A 1 202 ? -7.273 -38.969 -9.719 1 92.75 202 SER A N 1
ATOM 1609 C CA . SER A 1 202 ? -7.461 -38.562 -11.102 1 92.75 202 SER A CA 1
ATOM 1610 C C . SER A 1 202 ? -8.867 -38 -11.328 1 92.75 202 SER A C 1
ATOM 1612 O O . SER A 1 202 ? -9.148 -37.406 -12.359 1 92.75 202 SER A O 1
ATOM 1614 N N . HIS A 1 203 ? -9.734 -38.094 -10.328 1 94.25 203 HIS A N 1
ATOM 1615 C CA . HIS A 1 203 ? -11.102 -37.625 -10.516 1 94.25 203 HIS A CA 1
ATOM 1616 C C . HIS A 1 203 ? -11.445 -36.531 -9.492 1 94.25 203 HIS A C 1
ATOM 1618 O O . HIS A 1 203 ? -12.617 -36.188 -9.336 1 94.25 203 HIS A O 1
ATOM 1624 N N . CYS A 1 204 ? -10.484 -36.031 -8.859 1 96.12 204 CYS A N 1
ATOM 1625 C CA . CYS A 1 204 ? -10.773 -35.25 -7.656 1 96.12 204 CYS A CA 1
ATOM 1626 C C . CYS A 1 204 ? -10.781 -33.75 -7.961 1 96.12 204 CYS A C 1
ATOM 1628 O O . CYS A 1 204 ? -11.367 -32.969 -7.219 1 96.12 204 CYS A O 1
ATOM 1630 N N . ARG A 1 205 ? -10.109 -33.312 -8.945 1 95.06 205 ARG A N 1
ATOM 1631 C CA . ARG A 1 205 ? -10.055 -31.859 -9.148 1 95.06 205 ARG A CA 1
ATOM 1632 C C . ARG A 1 205 ? -10.703 -31.469 -10.477 1 95.06 205 ARG A C 1
ATOM 1634 O O . ARG A 1 205 ? -10.883 -32.312 -11.359 1 95.06 205 ARG A O 1
ATOM 1641 N N . ASP A 1 206 ? -11.141 -30.156 -10.531 1 90.75 206 ASP A N 1
ATOM 1642 C CA . ASP A 1 206 ? -11.656 -29.562 -11.758 1 90.75 206 ASP A CA 1
ATOM 1643 C C . ASP A 1 206 ? -10.547 -28.859 -12.539 1 90.75 206 ASP A C 1
ATOM 1645 O O . ASP A 1 206 ? -10.273 -27.672 -12.328 1 90.75 206 ASP A O 1
ATOM 1649 N N . SER A 1 207 ? -9.859 -29.531 -13.367 1 91.5 207 SER A N 1
ATOM 1650 C CA . SER A 1 207 ? -8.75 -29.078 -14.195 1 91.5 207 SER A CA 1
ATOM 1651 C C . SER A 1 207 ? -8.703 -29.828 -15.523 1 91.5 207 SER A C 1
ATOM 1653 O O . SER A 1 207 ? -9.164 -30.969 -15.602 1 91.5 207 SER A O 1
ATOM 1655 N N . PRO A 1 208 ? -8.234 -29.188 -16.531 1 94.31 208 PRO A N 1
ATOM 1656 C CA . PRO A 1 208 ? -8.062 -29.922 -17.797 1 94.31 208 PRO A CA 1
ATOM 1657 C C . PRO A 1 208 ? -7.07 -31.078 -17.672 1 94.31 208 PRO A C 1
ATOM 1659 O O . PRO A 1 208 ? -7.09 -32 -18.484 1 94.31 208 PRO A O 1
ATOM 1662 N N . VAL A 1 209 ? -6.234 -30.984 -16.703 1 96.75 209 VAL A N 1
ATOM 1663 C CA . VAL A 1 209 ? -5.242 -32.031 -16.469 1 96.75 209 VAL A CA 1
ATOM 1664 C C . VAL A 1 209 ? -5.43 -32.594 -15.07 1 96.75 209 VAL A C 1
ATOM 1666 O O . VAL A 1 209 ? -5.512 -31.859 -14.086 1 96.75 209 VAL A O 1
ATOM 1669 N N . GLN A 1 210 ? -5.453 -33.938 -14.977 1 95.88 210 GLN A N 1
ATOM 1670 C CA . GLN A 1 210 ? -5.664 -34.594 -13.695 1 95.88 210 GLN A CA 1
ATOM 1671 C C . GLN A 1 210 ? -4.348 -35.125 -13.117 1 95.88 210 GLN A C 1
ATOM 1673 O O . GLN A 1 210 ? -3.328 -35.156 -13.812 1 95.88 210 GLN A O 1
ATOM 1678 N N . THR A 1 211 ? -4.367 -35.438 -11.844 1 95.31 211 THR A N 1
ATOM 1679 C CA . THR A 1 211 ? -3.168 -35.969 -11.195 1 95.31 211 THR A CA 1
ATOM 1680 C C . THR A 1 211 ? -2.883 -37.375 -11.672 1 95.31 211 THR A C 1
ATOM 1682 O O . THR A 1 211 ? -3.744 -38.031 -12.266 1 95.31 211 THR A O 1
ATOM 1685 N N . ILE A 1 212 ? -1.724 -37.844 -11.367 1 94.69 212 ILE A N 1
ATOM 1686 C CA . ILE A 1 212 ? -1.296 -39.156 -11.797 1 94.69 212 ILE A CA 1
ATOM 1687 C C . ILE A 1 212 ? -1.75 -40.219 -10.773 1 94.69 212 ILE A C 1
ATOM 1689 O O . ILE A 1 212 ? -1.656 -41.406 -11.016 1 94.69 212 ILE A O 1
ATOM 1693 N N . ARG A 1 213 ? -2.268 -39.688 -9.688 1 94.31 213 ARG A N 1
ATOM 1694 C CA . ARG A 1 213 ? -2.752 -40.594 -8.641 1 94.31 213 ARG A CA 1
ATOM 1695 C C . ARG A 1 213 ? -4.098 -41.188 -9.016 1 94.31 213 ARG A C 1
ATOM 1697 O O . ARG A 1 213 ? -4.883 -40.594 -9.742 1 94.31 213 ARG A O 1
ATOM 1704 N N . GLU A 1 214 ? -4.27 -42.375 -8.484 1 92.44 214 GLU A N 1
ATOM 1705 C CA . GLU A 1 214 ? -5.559 -43.031 -8.68 1 92.44 214 GLU A CA 1
ATOM 1706 C C . GLU A 1 214 ? -6.484 -42.781 -7.492 1 92.44 214 GLU A C 1
ATOM 1708 O O . GLU A 1 214 ? -6.023 -42.562 -6.371 1 92.44 214 GLU A O 1
ATOM 1713 N N . CYS A 1 215 ? -7.684 -42.656 -7.789 1 91.38 215 CYS A N 1
ATOM 1714 C CA . CYS A 1 215 ? -8.68 -42.531 -6.727 1 91.38 215 CYS A CA 1
ATOM 1715 C C . CYS A 1 215 ? -9.844 -43.5 -6.98 1 91.38 215 CYS A C 1
ATOM 1717 O O . CYS A 1 215 ? -10.031 -43.969 -8.102 1 91.38 215 CYS A O 1
ATOM 1719 N N . SER A 1 216 ? -10.57 -43.812 -5.906 1 88.31 216 SER A N 1
ATOM 1720 C CA . SER A 1 216 ? -11.727 -44.688 -5.977 1 88.31 216 SER A CA 1
ATOM 1721 C C . SER A 1 216 ? -13.031 -43.906 -5.922 1 88.31 216 SER A C 1
ATOM 1723 O O . SER A 1 216 ? -14.039 -44.406 -5.41 1 88.31 216 SER A O 1
ATOM 1725 N N . CYS A 1 217 ? -12.969 -42.719 -6.402 1 94.25 217 CYS A N 1
ATOM 1726 C CA . CYS A 1 217 ? -14.148 -41.844 -6.336 1 94.25 217 CYS A CA 1
ATOM 1727 C C . CYS A 1 217 ? -15.273 -42.406 -7.203 1 94.25 217 CYS A C 1
ATOM 1729 O O . CYS A 1 217 ? -15.039 -42.844 -8.336 1 94.25 217 CYS A O 1
ATOM 1731 N N . ALA A 1 218 ? -16.469 -42.5 -6.574 1 90.88 218 ALA A N 1
ATOM 1732 C CA . ALA A 1 218 ? -17.672 -42.812 -7.355 1 90.88 218 ALA A CA 1
ATOM 1733 C C . ALA A 1 218 ? -18.172 -41.594 -8.102 1 90.88 218 ALA A C 1
ATOM 1735 O O . ALA A 1 218 ? -17.75 -40.469 -7.809 1 90.88 218 ALA A O 1
ATOM 1736 N N . GLN A 1 219 ? -19.031 -41.906 -9.086 1 86.88 219 GLN A N 1
ATOM 1737 C CA . GLN A 1 219 ? -19.578 -40.812 -9.836 1 86.88 219 GLN A CA 1
ATOM 1738 C C . GLN A 1 219 ? -20.297 -39.812 -8.914 1 86.88 219 GLN A C 1
ATOM 1740 O O . GLN A 1 219 ? -21.125 -40.219 -8.094 1 86.88 219 GLN A O 1
ATOM 1745 N N . GLY A 1 220 ? -19.875 -38.625 -8.984 1 87 220 GLY A N 1
ATOM 1746 C CA . GLY A 1 220 ? -20.516 -37.562 -8.227 1 87 220 GLY A CA 1
ATOM 1747 C C . GLY A 1 220 ? -20.016 -37.469 -6.797 1 87 220 GLY A C 1
ATOM 1748 O O . GLY A 1 220 ? -20.469 -36.625 -6.035 1 87 220 GLY A O 1
ATOM 1749 N N . HIS A 1 221 ? -19.172 -38.344 -6.492 1 92.38 221 HIS A N 1
ATOM 1750 C CA . HIS A 1 221 ? -18.656 -38.344 -5.125 1 92.38 221 HIS A CA 1
ATOM 1751 C C . HIS A 1 221 ? -17.141 -38.312 -5.113 1 92.38 221 HIS A C 1
ATOM 1753 O O . HIS A 1 221 ? -16.484 -39.125 -5.75 1 92.38 221 HIS A O 1
ATOM 1759 N N . CYS A 1 222 ? -16.609 -37.344 -4.438 1 96.44 222 CYS A N 1
ATOM 1760 C CA . CYS A 1 222 ? -15.156 -37.219 -4.309 1 96.44 222 CYS A CA 1
ATOM 1761 C C . CYS A 1 222 ? -14.703 -37.594 -2.904 1 96.44 222 CYS A C 1
ATOM 1763 O O . CYS A 1 222 ? -15.008 -36.906 -1.937 1 96.44 222 CYS A O 1
ATOM 1765 N N . MET A 1 223 ? -13.992 -38.656 -2.744 1 96.5 223 MET A N 1
ATOM 1766 C CA . MET A 1 223 ? -13.531 -39.188 -1.454 1 96.5 223 MET A CA 1
ATOM 1767 C C . MET A 1 223 ? -12.562 -38.188 -0.801 1 96.5 223 MET A C 1
ATOM 1769 O O . MET A 1 223 ? -12.586 -38 0.416 1 96.5 223 MET A O 1
ATOM 1773 N N . ALA A 1 224 ? -11.711 -37.625 -1.624 1 97.56 224 ALA A N 1
ATOM 1774 C CA . ALA A 1 224 ? -10.773 -36.656 -1.092 1 97.56 224 ALA A CA 1
ATOM 1775 C C . ALA A 1 224 ? -11.516 -35.469 -0.456 1 97.56 224 ALA A C 1
ATOM 1777 O O . ALA A 1 224 ? -11.117 -35 0.604 1 97.56 224 ALA A O 1
ATOM 1778 N N . ASN A 1 225 ? -12.57 -35.031 -1.094 1 97.94 225 ASN A N 1
ATOM 1779 C CA . ASN A 1 225 ? -13.375 -33.938 -0.546 1 97.94 225 ASN A CA 1
ATOM 1780 C C . ASN A 1 225 ? -13.883 -34.25 0.854 1 97.94 225 ASN A C 1
ATOM 1782 O O . ASN A 1 225 ? -13.773 -33.438 1.767 1 97.94 225 ASN A O 1
ATOM 1786 N N . GLU A 1 226 ? -14.383 -35.438 0.982 1 97.19 226 GLU A N 1
ATOM 1787 C CA . GLU A 1 226 ? -14.93 -35.844 2.264 1 97.19 226 GLU A CA 1
ATOM 1788 C C . GLU A 1 226 ? -13.867 -35.844 3.357 1 97.19 226 GLU A C 1
ATOM 1790 O O . GLU A 1 226 ? -14.125 -35.375 4.469 1 97.19 226 GLU A O 1
ATOM 1795 N N . GLN A 1 227 ? -12.75 -36.344 3 1 97.56 227 GLN A N 1
ATOM 1796 C CA . GLN A 1 227 ? -11.672 -36.438 3.975 1 97.56 227 GLN A CA 1
ATOM 1797 C C . GLN A 1 227 ? -11.164 -35.062 4.375 1 97.56 227 GLN A C 1
ATOM 1799 O O . GLN A 1 227 ? -10.938 -34.812 5.555 1 97.56 227 GLN A O 1
ATOM 1804 N N . TYR A 1 228 ? -10.969 -34.188 3.441 1 98.38 228 TYR A N 1
ATOM 1805 C CA . TYR A 1 228 ? -10.453 -32.844 3.736 1 98.38 228 TYR A CA 1
ATOM 1806 C C . TYR A 1 228 ? -11.492 -32 4.473 1 98.38 228 TYR A C 1
ATOM 1808 O O . TYR A 1 228 ? -11.141 -31.188 5.328 1 98.38 228 TYR A O 1
ATOM 1816 N N . ILE A 1 229 ? -12.758 -32.156 4.148 1 98.56 229 ILE A N 1
ATOM 1817 C CA . ILE A 1 229 ? -13.812 -31.5 4.91 1 98.56 229 ILE A CA 1
ATOM 1818 C C . ILE A 1 229 ? -13.797 -32 6.352 1 98.56 229 ILE A C 1
ATOM 1820 O O . ILE A 1 229 ? -14.031 -31.234 7.289 1 98.56 229 ILE A O 1
ATOM 1824 N N . GLY A 1 230 ? -13.562 -33.344 6.477 1 98.38 230 GLY A N 1
ATOM 1825 C CA . GLY A 1 230 ? -13.375 -33.875 7.812 1 98.38 230 GLY A CA 1
ATOM 1826 C C . GLY A 1 230 ? -12.305 -33.156 8.609 1 98.38 230 GLY A C 1
ATOM 1827 O O . GLY A 1 230 ? -12.477 -32.906 9.805 1 98.38 230 GLY A O 1
ATOM 1828 N N . GLN A 1 231 ? -11.211 -32.844 7.996 1 98.31 231 GLN A N 1
ATOM 1829 C CA . GLN A 1 231 ? -10.133 -32.125 8.664 1 98.31 231 GLN A CA 1
ATOM 1830 C C . GLN A 1 231 ? -10.539 -30.703 9.023 1 98.31 231 GLN A C 1
ATOM 1832 O O . GLN A 1 231 ? -10.125 -30.172 10.055 1 98.31 231 GLN A O 1
ATOM 1837 N N . LEU A 1 232 ? -11.305 -30.031 8.133 1 98.56 232 LEU A N 1
ATOM 1838 C CA . LEU A 1 232 ? -11.828 -28.719 8.461 1 98.56 232 LEU A CA 1
ATOM 1839 C C . LEU A 1 232 ? -12.719 -28.781 9.695 1 98.56 232 LEU A C 1
ATOM 1841 O O . LEU A 1 232 ? -12.609 -27.938 10.586 1 98.56 232 LEU A O 1
ATOM 1845 N N . LYS A 1 233 ? -13.555 -29.766 9.75 1 98.12 233 LYS A N 1
ATOM 1846 C CA . LYS A 1 233 ? -14.422 -29.953 10.906 1 98.12 233 LYS A CA 1
ATOM 1847 C C . LYS A 1 233 ? -13.602 -30.188 12.172 1 98.12 233 LYS A C 1
ATOM 1849 O O . LYS A 1 233 ? -13.961 -29.719 13.25 1 98.12 233 LYS A O 1
ATOM 1854 N N . GLU A 1 234 ? -12.57 -30.969 12.062 1 97.19 234 GLU A N 1
ATOM 1855 C CA . GLU A 1 234 ? -11.688 -31.203 13.211 1 97.19 234 GLU A CA 1
ATOM 1856 C C . GLU A 1 234 ? -11.039 -29.891 13.664 1 97.19 234 GLU A C 1
ATOM 1858 O O . GLU A 1 234 ? -10.852 -29.672 14.867 1 97.19 234 GLU A O 1
ATOM 1863 N N . THR A 1 235 ? -10.656 -29.094 12.688 1 97.75 235 THR A N 1
ATOM 1864 C CA . THR A 1 235 ? -10.125 -27.781 13.031 1 97.75 235 THR A CA 1
ATOM 1865 C C . THR A 1 235 ? -11.148 -26.969 13.812 1 97.75 235 THR A C 1
ATOM 1867 O O . THR A 1 235 ? -10.82 -26.344 14.82 1 97.75 235 THR A O 1
ATOM 1870 N N . PHE A 1 236 ? -12.375 -27.016 13.391 1 97.31 236 PHE A N 1
ATOM 1871 C CA . PHE A 1 236 ? -13.453 -26.312 14.094 1 97.31 236 PHE A CA 1
ATOM 1872 C C . PHE A 1 236 ? -13.594 -26.844 15.516 1 97.31 236 PHE A C 1
ATOM 1874 O O . PHE A 1 236 ? -13.883 -26.078 16.438 1 97.31 236 PHE A O 1
ATOM 1881 N N . ALA A 1 237 ? -13.367 -28.078 15.688 1 95.88 237 ALA A N 1
ATOM 1882 C CA . ALA A 1 237 ? -13.625 -28.734 16.969 1 95.88 237 ALA A CA 1
ATOM 1883 C C . ALA A 1 237 ? -12.461 -28.531 17.938 1 95.88 237 ALA A C 1
ATOM 1885 O O . ALA A 1 237 ? -12.625 -28.641 19.156 1 95.88 237 ALA A O 1
ATOM 1886 N N . THR A 1 238 ? -11.281 -28.172 17.438 1 96 238 THR A N 1
ATOM 1887 C CA . THR A 1 238 ? -10.109 -28.281 18.297 1 96 238 THR A CA 1
ATOM 1888 C C . THR A 1 238 ? -9.359 -26.969 18.359 1 96 238 THR A C 1
ATOM 1890 O O . THR A 1 238 ? -8.625 -26.703 19.312 1 96 238 THR A O 1
ATOM 1893 N N . SER A 1 239 ? -9.508 -26.141 17.391 1 95.94 239 SER A N 1
ATOM 1894 C CA . SER A 1 239 ? -8.477 -25.109 17.25 1 95.94 239 SER A CA 1
ATOM 1895 C C . SER A 1 239 ? -9.07 -23.719 17.344 1 95.94 239 SER A C 1
ATOM 1897 O O . SER A 1 239 ? -8.336 -22.734 17.5 1 95.94 239 SER A O 1
ATOM 1899 N N . VAL A 1 240 ? -10.352 -23.578 17.203 1 96.44 240 VAL A N 1
ATOM 1900 C CA . VAL A 1 240 ? -10.984 -22.266 17.234 1 96.44 240 VAL A CA 1
ATOM 1901 C C . VAL A 1 240 ? -12.211 -22.312 18.156 1 96.44 240 VAL A C 1
ATOM 1903 O O . VAL A 1 240 ? -12.742 -23.391 18.438 1 96.44 240 VAL A O 1
ATOM 1906 N N . PRO A 1 241 ? -12.648 -21.172 18.609 1 95.69 241 PRO A N 1
ATOM 1907 C CA . PRO A 1 241 ? -13.883 -21.141 19.391 1 95.69 241 PRO A CA 1
ATOM 1908 C C . PRO A 1 241 ? -15.117 -21.516 18.562 1 95.69 241 PRO A C 1
ATOM 1910 O O . PRO A 1 241 ? -14.992 -21.797 17.359 1 95.69 241 PRO A O 1
ATOM 1913 N N . SER A 1 242 ? -16.266 -21.516 19.25 1 96.19 242 SER A N 1
ATOM 1914 C CA . SER A 1 242 ? -17.516 -21.969 18.641 1 96.19 242 SER A CA 1
ATOM 1915 C C . SER A 1 242 ? -17.938 -21.031 17.5 1 96.19 242 SER A C 1
ATOM 1917 O O . SER A 1 242 ? -18.703 -21.438 16.625 1 96.19 242 SER A O 1
ATOM 1919 N N . ARG A 1 243 ? -17.484 -19.844 17.547 1 97.81 243 ARG A N 1
ATOM 1920 C CA . ARG A 1 243 ? -17.75 -18.875 16.5 1 97.81 243 ARG A CA 1
ATOM 1921 C C . ARG A 1 243 ? -16.453 -18.312 15.93 1 97.81 243 ARG A C 1
ATOM 1923 O O . ARG A 1 243 ? -15.508 -18.062 16.672 1 97.81 243 ARG A O 1
ATOM 1930 N N . ILE A 1 244 ? -16.484 -18.109 14.641 1 98.44 244 ILE A N 1
ATOM 1931 C CA . ILE A 1 244 ? -15.273 -17.594 14.008 1 98.44 244 ILE A CA 1
ATOM 1932 C C . ILE A 1 244 ? -15.609 -16.344 13.203 1 98.44 244 ILE A C 1
ATOM 1934 O O . ILE A 1 244 ? -16.781 -16.062 12.93 1 98.44 244 ILE A O 1
ATOM 1938 N N . ALA A 1 245 ? -14.539 -15.555 12.828 1 98.5 245 ALA A N 1
ATOM 1939 C CA . ALA A 1 245 ? -14.727 -14.32 12.07 1 98.5 245 ALA A CA 1
ATOM 1940 C C . ALA A 1 245 ? -14.812 -14.609 10.57 1 98.5 245 ALA A C 1
ATOM 1942 O O . ALA A 1 245 ? -15.633 -14.008 9.867 1 98.5 245 ALA A O 1
ATOM 1943 N N . ALA A 1 246 ? -13.883 -15.5 10.125 1 98.81 246 ALA A N 1
ATOM 1944 C CA . ALA A 1 246 ? -13.844 -15.625 8.672 1 98.81 246 ALA A CA 1
ATOM 1945 C C . ALA A 1 246 ? -13.07 -16.875 8.25 1 98.81 246 ALA A C 1
ATOM 1947 O O . ALA A 1 246 ? -12.414 -17.516 9.07 1 98.81 246 ALA A O 1
ATOM 1948 N N . PHE A 1 247 ? -13.289 -17.25 7.047 1 98.81 247 PHE A N 1
ATOM 1949 C CA . PHE A 1 247 ? -12.477 -18.203 6.277 1 98.81 247 PHE A CA 1
ATOM 1950 C C . PHE A 1 247 ? -11.914 -17.531 5.027 1 98.81 247 PHE A C 1
ATOM 1952 O O . PHE A 1 247 ? -12.664 -16.984 4.219 1 98.81 247 PHE A O 1
ATOM 1959 N N . PHE A 1 248 ? -10.539 -17.531 4.922 1 98.56 248 PHE A N 1
ATOM 1960 C CA . PHE A 1 248 ? -9.859 -17.031 3.729 1 98.56 248 PHE A CA 1
ATOM 1961 C C . PHE A 1 248 ? -9.445 -18.188 2.828 1 98.56 248 PHE A C 1
ATOM 1963 O O . PHE A 1 248 ? -8.867 -19.172 3.299 1 98.56 248 PHE A O 1
ATOM 1970 N N . GLY A 1 249 ? -9.656 -18.031 1.602 1 98.31 249 GLY A N 1
ATOM 1971 C CA . GLY A 1 249 ? -9.141 -19 0.651 1 98.31 249 GLY A CA 1
ATOM 1972 C C . GLY A 1 249 ? -8.867 -18.406 -0.719 1 98.31 249 GLY A C 1
ATOM 1973 O O . GLY A 1 249 ? -9.664 -17.609 -1.229 1 98.31 249 GLY A O 1
ATOM 1974 N N . GLU A 1 250 ? -7.777 -18.75 -1.336 1 98.62 250 GLU A N 1
ATOM 1975 C CA . GLU A 1 250 ? -7.574 -18.547 -2.768 1 98.62 250 GLU A CA 1
ATOM 1976 C C . GLU A 1 250 ? -8.367 -19.562 -3.584 1 98.62 250 GLU A C 1
ATOM 1978 O O . GLU A 1 250 ? -8.391 -20.75 -3.256 1 98.62 250 GLU A O 1
ATOM 1983 N N . PRO A 1 251 ? -8.984 -19.125 -4.66 1 98.5 251 PRO A N 1
ATOM 1984 C CA . PRO A 1 251 ? -9.656 -20.141 -5.473 1 98.5 251 PRO A CA 1
ATOM 1985 C C . PRO A 1 251 ? -8.688 -21.219 -5.988 1 98.5 251 PRO A C 1
ATOM 1987 O O . PRO A 1 251 ? -9.07 -22.375 -6.129 1 98.5 251 PRO A O 1
ATOM 1990 N N . ILE A 1 252 ? -7.566 -20.828 -6.395 1 98.38 252 ILE A N 1
ATOM 1991 C CA . ILE A 1 252 ? -6.371 -21.625 -6.648 1 98.38 252 ILE A CA 1
ATOM 1992 C C . ILE A 1 252 ? -5.172 -21 -5.941 1 98.38 252 ILE A C 1
ATOM 1994 O O . ILE A 1 252 ? -4.926 -19.797 -6.059 1 98.38 252 ILE A O 1
ATOM 1998 N N . GLN A 1 253 ? -4.504 -21.797 -5.105 1 98.06 253 GLN A N 1
ATOM 1999 C CA . GLN A 1 253 ? -3.371 -21.172 -4.426 1 98.06 253 GLN A CA 1
ATOM 2000 C C . GLN A 1 253 ? -2.367 -20.609 -5.43 1 98.06 253 GLN A C 1
ATOM 2002 O O . GLN A 1 253 ? -2.131 -21.203 -6.48 1 98.06 253 GLN A O 1
ATOM 2007 N N . GLY A 1 254 ? -1.838 -19.422 -5.188 1 97.12 254 GLY A N 1
ATOM 2008 C CA . GLY A 1 254 ? -0.8 -18.828 -6.02 1 97.12 254 GLY A CA 1
ATOM 2009 C C . GLY A 1 254 ? 0.597 -19.281 -5.641 1 97.12 254 GLY A C 1
ATOM 2010 O O . GLY A 1 254 ? 1.093 -20.297 -6.156 1 97.12 254 GLY A O 1
ATOM 2011 N N . VAL A 1 255 ? 1.096 -18.688 -4.586 1 96.88 255 VAL A N 1
ATOM 2012 C CA . VAL A 1 255 ? 2.449 -18.922 -4.098 1 96.88 255 VAL A CA 1
ATOM 2013 C C . VAL A 1 255 ? 2.594 -20.375 -3.65 1 96.88 255 VAL A C 1
ATOM 2015 O O . VAL A 1 255 ? 3.662 -20.984 -3.801 1 96.88 255 VAL A O 1
ATOM 2018 N N . GLY A 1 256 ? 1.526 -20.953 -3.178 1 96.94 256 GLY A N 1
ATOM 2019 C CA . GLY A 1 256 ? 1.537 -22.312 -2.691 1 96.94 256 GLY A CA 1
ATOM 2020 C C . GLY A 1 256 ? 1.753 -23.344 -3.791 1 96.94 256 GLY A C 1
ATOM 2021 O O . GLY A 1 256 ? 1.985 -24.516 -3.514 1 96.94 256 GLY A O 1
ATOM 2022 N N . GLY A 1 257 ? 1.716 -22.969 -5.035 1 97.31 257 GLY A N 1
ATOM 2023 C CA . GLY A 1 257 ? 2.041 -23.859 -6.137 1 97.31 257 GLY A CA 1
ATOM 2024 C C . GLY A 1 257 ? 0.845 -24.203 -7.008 1 97.31 257 GLY A C 1
ATOM 2025 O O . GLY A 1 257 ? 0.727 -25.328 -7.5 1 97.31 257 GLY A O 1
ATOM 2026 N N . ALA A 1 258 ? -0.063 -23.312 -7.074 1 97.88 258 ALA A N 1
ATOM 2027 C CA . ALA A 1 258 ? -1.253 -23.469 -7.906 1 97.88 258 ALA A CA 1
ATOM 2028 C C . ALA A 1 258 ? -2.074 -24.672 -7.469 1 97.88 258 ALA A C 1
ATOM 2030 O O . ALA A 1 258 ? -2.611 -25.406 -8.305 1 97.88 258 ALA A O 1
ATOM 2031 N N . VAL A 1 259 ? -2.178 -24.844 -6.215 1 97.69 259 VAL A N 1
ATOM 2032 C CA . VAL A 1 259 ? -2.881 -26 -5.691 1 97.69 259 VAL A CA 1
ATOM 2033 C C . VAL A 1 259 ? -4.379 -25.875 -5.957 1 97.69 259 VAL A C 1
ATOM 2035 O O . VAL A 1 259 ? -4.98 -24.828 -5.648 1 97.69 259 VAL A O 1
ATOM 2038 N N . GLN A 1 260 ? -4.953 -26.859 -6.547 1 96.75 260 GLN A N 1
ATOM 2039 C CA . GLN A 1 260 ? -6.395 -26.984 -6.75 1 96.75 260 GLN A CA 1
ATOM 2040 C C . GLN A 1 260 ? -7.016 -27.922 -5.727 1 96.75 260 GLN A C 1
ATOM 2042 O O . GLN A 1 260 ? -6.41 -28.938 -5.348 1 96.75 260 GLN A O 1
ATOM 2047 N N . TYR A 1 261 ? -8.211 -27.609 -5.383 1 97.88 261 TYR A N 1
ATOM 2048 C CA . TYR A 1 261 ? -8.914 -28.359 -4.344 1 97.88 261 TYR A CA 1
ATOM 2049 C C . TYR A 1 261 ? -9.828 -29.422 -4.957 1 97.88 261 TYR A C 1
ATOM 2051 O O . TYR A 1 261 ? -10.156 -29.344 -6.145 1 97.88 261 TYR A O 1
ATOM 2059 N N . PRO A 1 262 ? -10.227 -30.406 -4.086 1 97.19 262 PRO A N 1
ATOM 2060 C CA . PRO A 1 262 ? -11.211 -31.359 -4.586 1 97.19 262 PRO A CA 1
ATOM 2061 C C . PRO A 1 262 ? -12.523 -30.703 -5.004 1 97.19 262 PRO A C 1
ATOM 2063 O O . PRO A 1 262 ? -12.898 -29.672 -4.438 1 97.19 262 PRO A O 1
ATOM 2066 N N . LYS A 1 263 ? -13.141 -31.344 -5.949 1 95.56 263 LYS A N 1
ATOM 2067 C CA . LYS A 1 263 ? -14.453 -30.875 -6.383 1 95.56 263 LYS A CA 1
ATOM 2068 C C . LYS A 1 263 ? -15.375 -30.656 -5.191 1 95.56 263 LYS A C 1
ATOM 2070 O O . LYS A 1 263 ? -15.414 -31.469 -4.266 1 95.56 263 LYS A O 1
ATOM 2075 N N . ASN A 1 264 ? -15.992 -29.469 -5.152 1 96.19 264 ASN A N 1
ATOM 2076 C CA . ASN A 1 264 ? -17.047 -29.078 -4.215 1 96.19 264 ASN A CA 1
ATOM 2077 C C . ASN A 1 264 ? -16.469 -28.719 -2.846 1 96.19 264 ASN A C 1
ATOM 2079 O O . ASN A 1 264 ? -17.219 -28.422 -1.911 1 96.19 264 ASN A O 1
ATOM 2083 N N . TYR A 1 265 ? -15.219 -28.75 -2.643 1 98.19 265 TYR A N 1
ATOM 2084 C CA . TYR A 1 265 ? -14.648 -28.469 -1.328 1 98.19 265 TYR A CA 1
ATOM 2085 C C . TYR A 1 265 ? -15.055 -27.094 -0.831 1 98.19 265 TYR A C 1
ATOM 2087 O O . TYR A 1 265 ? -15.547 -26.953 0.289 1 98.19 265 TYR A O 1
ATOM 2095 N N . LEU A 1 266 ? -14.805 -26.016 -1.66 1 98.5 266 LEU A N 1
ATOM 2096 C CA . LEU A 1 266 ? -15.094 -24.656 -1.215 1 98.5 266 LEU A CA 1
ATOM 2097 C C . LEU A 1 266 ? -16.578 -24.469 -0.975 1 98.5 266 LEU A C 1
ATOM 2099 O O . LEU A 1 266 ? -16.984 -23.719 -0.083 1 98.5 266 LEU A O 1
ATOM 2103 N N . LYS A 1 267 ? -17.391 -25.156 -1.779 1 97.75 267 LYS A N 1
ATOM 2104 C CA . LYS A 1 267 ? -18.828 -25.078 -1.573 1 97.75 267 LYS A CA 1
ATOM 2105 C C . LYS A 1 267 ? -19.219 -25.562 -0.173 1 97.75 267 LYS A C 1
ATOM 2107 O O . LYS A 1 267 ? -19.953 -24.875 0.538 1 97.75 267 LYS A O 1
ATOM 2112 N N . GLU A 1 268 ? -18.703 -26.672 0.19 1 98.19 268 GLU A N 1
ATOM 2113 C CA . GLU A 1 268 ? -19 -27.25 1.501 1 98.19 268 GLU A CA 1
ATOM 2114 C C . GLU A 1 268 ? -18.328 -26.438 2.615 1 98.19 268 GLU A C 1
ATOM 2116 O O . GLU A 1 268 ? -18.922 -26.219 3.672 1 98.19 268 GLU A O 1
ATOM 2121 N N . ALA A 1 269 ? -17.125 -26.047 2.406 1 98.75 269 ALA A N 1
ATOM 2122 C CA . ALA A 1 269 ? -16.406 -25.234 3.395 1 98.75 269 ALA A CA 1
ATOM 2123 C C . ALA A 1 269 ? -17.156 -23.953 3.703 1 98.75 269 ALA A C 1
ATOM 2125 O O . ALA A 1 269 ? -17.281 -23.562 4.863 1 98.75 269 ALA A O 1
ATOM 2126 N N . TYR A 1 270 ? -17.641 -23.219 2.637 1 98.81 270 TYR A N 1
ATOM 2127 C CA . TYR A 1 270 ? -18.375 -21.969 2.824 1 98.81 270 TYR A CA 1
ATOM 2128 C C . TYR A 1 270 ? -19.625 -22.203 3.676 1 98.81 270 TYR A C 1
ATOM 2130 O O . TYR A 1 270 ? -19.953 -21.375 4.539 1 98.81 270 TYR A O 1
ATOM 2138 N N . LYS A 1 271 ? -20.297 -23.297 3.41 1 98.62 271 LYS A N 1
ATOM 2139 C CA . LYS A 1 271 ? -21.469 -23.641 4.207 1 98.62 271 LYS A CA 1
ATOM 2140 C C . LYS A 1 271 ? -21.109 -23.797 5.68 1 98.62 271 LYS A C 1
ATOM 2142 O O . LYS A 1 271 ? -21.766 -23.234 6.555 1 98.62 271 LYS A O 1
ATOM 2147 N N . LEU A 1 272 ? -20.125 -24.562 5.977 1 98.69 272 LEU A N 1
ATOM 2148 C CA . LEU A 1 272 ? -19.688 -24.844 7.344 1 98.69 272 LEU A CA 1
ATOM 2149 C C . LEU A 1 272 ? -19.234 -23.562 8.039 1 98.69 272 LEU A C 1
ATOM 2151 O O . LEU A 1 272 ? -19.516 -23.359 9.219 1 98.69 272 LEU A O 1
ATOM 2155 N N . VAL A 1 273 ? -18.5 -22.703 7.336 1 98.75 273 VAL A N 1
ATOM 2156 C CA . VAL A 1 273 ? -18.016 -21.438 7.867 1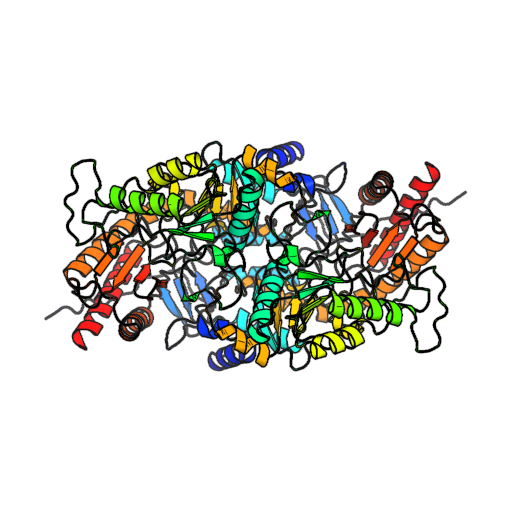 98.75 273 VAL A CA 1
ATOM 2157 C C . VAL A 1 273 ? -19.188 -20.562 8.281 1 98.75 273 VAL A C 1
ATOM 2159 O O . VAL A 1 273 ? -19.203 -20 9.375 1 98.75 273 VAL A O 1
ATOM 2162 N N . ARG A 1 274 ? -20.172 -20.469 7.406 1 98.5 274 ARG A N 1
ATOM 2163 C CA . ARG A 1 274 ? -21.344 -19.641 7.691 1 98.5 274 ARG A CA 1
ATOM 2164 C C . ARG A 1 274 ? -22.125 -20.219 8.867 1 98.5 274 ARG A C 1
ATOM 2166 O O . ARG A 1 274 ? -22.672 -19.453 9.672 1 98.5 274 ARG A O 1
ATOM 2173 N N . GLU A 1 275 ? -22.172 -21.531 8.961 1 98.12 275 GLU A N 1
ATOM 2174 C CA . GLU A 1 275 ? -22.812 -22.156 10.109 1 98.12 275 GLU A CA 1
ATOM 2175 C C . GLU A 1 275 ? -22.094 -21.781 11.414 1 98.12 275 GLU A C 1
ATOM 2177 O O . GLU A 1 275 ? -22.719 -21.734 12.477 1 98.12 275 GLU A O 1
ATOM 2182 N N . LYS A 1 276 ? -20.844 -21.5 11.328 1 97.69 276 LYS A N 1
ATOM 2183 C CA . LYS A 1 276 ? -20.047 -21.125 12.492 1 97.69 276 LYS A CA 1
ATOM 2184 C C . LYS A 1 276 ? -20.062 -19.609 12.703 1 97.69 276 LYS A C 1
ATOM 2186 O O . LYS A 1 276 ? -19.359 -19.094 13.57 1 97.69 276 LYS A O 1
ATOM 2191 N N . GLY A 1 277 ? -20.844 -18.906 11.953 1 97.94 277 GLY A N 1
ATOM 2192 C CA . GLY A 1 277 ? -21.031 -17.484 12.133 1 97.94 277 GLY A CA 1
ATOM 2193 C C . GLY A 1 277 ? -20 -16.641 11.406 1 97.94 277 GLY A C 1
ATOM 2194 O O . GLY A 1 277 ? -19.953 -15.414 11.586 1 97.94 277 GLY A O 1
ATOM 2195 N N . GLY A 1 278 ? -19.156 -17.25 10.578 1 98.62 278 GLY A N 1
ATOM 2196 C CA . GLY A 1 278 ? -18.094 -16.516 9.898 1 98.62 278 GLY A CA 1
ATOM 2197 C C . GLY A 1 278 ? -18.484 -16.078 8.5 1 98.62 278 GLY A C 1
ATOM 2198 O O . GLY A 1 278 ? -19.5 -16.516 7.965 1 98.62 278 GLY A O 1
ATOM 2199 N N . VAL A 1 279 ? -17.672 -15.148 7.977 1 98.81 279 VAL A N 1
ATOM 2200 C CA . VAL A 1 279 ? -17.844 -14.758 6.578 1 98.81 279 VAL A CA 1
ATOM 2201 C C . VAL A 1 279 ? -16.797 -15.477 5.715 1 98.81 279 VAL A C 1
ATOM 2203 O O . VAL A 1 279 ? -15.719 -15.828 6.199 1 98.81 279 VAL A O 1
ATOM 2206 N N . CYS A 1 280 ? -17.172 -15.734 4.457 1 98.94 280 CYS A N 1
ATOM 2207 C CA . CYS A 1 280 ? -16.297 -16.375 3.49 1 98.94 280 CYS A CA 1
ATOM 2208 C C . CYS A 1 280 ? -15.617 -15.359 2.586 1 98.94 280 CYS A C 1
ATOM 2210 O O . CYS A 1 280 ? -16.297 -14.562 1.931 1 98.94 280 CYS A O 1
ATOM 2212 N N . ILE A 1 281 ? -14.312 -15.383 2.506 1 98.94 281 ILE A N 1
ATOM 2213 C CA . ILE A 1 281 ? -13.547 -14.398 1.753 1 98.94 281 ILE A CA 1
ATOM 2214 C C . ILE A 1 281 ? -12.75 -15.094 0.652 1 98.94 281 ILE A C 1
ATOM 2216 O O . ILE A 1 281 ? -11.93 -15.969 0.931 1 98.94 281 ILE A O 1
ATOM 2220 N N . ALA A 1 282 ? -13 -14.727 -0.571 1 98.94 282 ALA A N 1
ATOM 2221 C CA . ALA A 1 282 ? -12.219 -15.203 -1.712 1 98.94 282 ALA A CA 1
ATOM 2222 C C . ALA A 1 282 ? -11.062 -14.258 -2.023 1 98.94 282 ALA A C 1
ATOM 2224 O O . ALA A 1 282 ? -11.281 -13.102 -2.398 1 98.94 282 ALA A O 1
ATOM 2225 N N . ASP A 1 283 ? -9.867 -14.711 -1.814 1 98.88 283 ASP A N 1
ATOM 2226 C CA . ASP A 1 283 ? -8.672 -13.969 -2.207 1 98.88 283 ASP A CA 1
ATOM 2227 C C . ASP A 1 283 ? -8.383 -14.141 -3.695 1 98.88 283 ASP A C 1
ATOM 2229 O O . ASP A 1 283 ? -7.785 -15.141 -4.105 1 98.88 283 ASP A O 1
ATOM 2233 N N . GLU A 1 284 ? -8.789 -13.195 -4.492 1 98.81 284 GLU A N 1
ATOM 2234 C CA . GLU A 1 284 ? -8.703 -13.227 -5.949 1 98.81 284 GLU A CA 1
ATOM 2235 C C . GLU A 1 284 ? -7.496 -12.43 -6.445 1 98.81 284 GLU A C 1
ATOM 2237 O O . GLU A 1 284 ? -7.414 -12.102 -7.629 1 98.81 284 GLU A O 1
ATOM 2242 N N . VAL A 1 285 ? -6.516 -12.164 -5.594 1 98.81 285 VAL A N 1
ATOM 2243 C CA . VAL A 1 285 ? -5.367 -11.32 -5.918 1 98.81 285 VAL A CA 1
ATOM 2244 C C . VAL A 1 285 ? -4.656 -11.867 -7.148 1 98.81 285 VAL A C 1
ATOM 2246 O O . VAL A 1 285 ? -4.223 -11.102 -8.016 1 98.81 285 VAL A O 1
ATOM 2249 N N . GLN A 1 286 ? -4.52 -13.18 -7.27 1 98.56 286 GLN A N 1
ATOM 2250 C CA . GLN A 1 286 ? -3.814 -13.727 -8.422 1 98.56 286 GLN A CA 1
ATOM 2251 C C . GLN A 1 286 ? -4.785 -14.359 -9.414 1 98.56 286 GLN A C 1
ATOM 2253 O O . GLN A 1 286 ? -4.5 -14.43 -10.609 1 98.56 286 GLN A O 1
ATOM 2258 N N . THR A 1 287 ? -5.953 -14.797 -9.016 1 98.44 287 THR A N 1
ATOM 2259 C CA . THR A 1 287 ? -6.82 -15.625 -9.852 1 98.44 287 THR A CA 1
ATOM 2260 C C . THR A 1 287 ? -7.844 -14.766 -10.586 1 98.44 287 THR A C 1
ATOM 2262 O O . THR A 1 287 ? -8.469 -15.219 -11.547 1 98.44 287 THR A O 1
ATOM 2265 N N . GLY A 1 288 ? -8.07 -13.531 -10.188 1 98.44 288 GLY A N 1
ATOM 2266 C CA . GLY A 1 288 ? -9.156 -12.719 -10.727 1 98.44 288 GLY A CA 1
ATOM 2267 C C . GLY A 1 288 ? -8.859 -12.172 -12.109 1 98.44 288 GLY A C 1
ATOM 2268 O O . GLY A 1 288 ? -7.82 -12.469 -12.695 1 98.44 288 GLY A O 1
ATOM 2269 N N . PHE A 1 289 ? -9.875 -11.523 -12.688 1 98.81 289 PHE A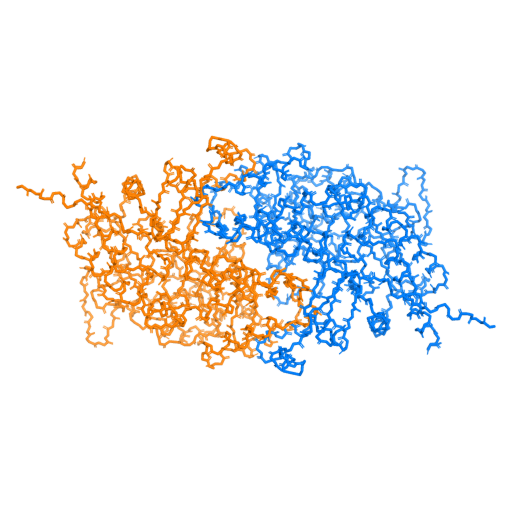 N 1
ATOM 2270 C CA . PHE A 1 289 ? -9.781 -10.742 -13.914 1 98.81 289 PHE A CA 1
ATOM 2271 C C . PHE A 1 289 ? -9.57 -11.648 -15.117 1 98.81 289 PHE A C 1
ATOM 2273 O O . PHE A 1 289 ? -8.812 -11.32 -16.031 1 98.81 289 PHE A O 1
ATOM 2280 N N . GLY A 1 290 ? -10.133 -12.836 -15.117 1 98.69 290 GLY A N 1
ATOM 2281 C CA . GLY A 1 290 ? -10.203 -13.695 -16.297 1 98.69 290 GLY A CA 1
ATOM 2282 C C . GLY A 1 290 ? -9.008 -14.609 -16.422 1 98.69 290 GLY A C 1
ATOM 2283 O O . GLY A 1 290 ? -8.906 -15.375 -17.391 1 98.69 290 GLY A O 1
ATOM 2284 N N . ARG A 1 291 ? -8.102 -14.586 -15.469 1 98.31 291 ARG A N 1
ATOM 2285 C CA . ARG A 1 291 ? -6.855 -15.336 -15.57 1 98.31 291 ARG A CA 1
ATOM 2286 C C . ARG A 1 291 ? -7.121 -16.828 -15.633 1 98.31 291 ARG A C 1
ATOM 2288 O O . ARG A 1 291 ? -6.387 -17.578 -16.297 1 98.31 291 ARG A O 1
ATOM 2295 N N . THR A 1 292 ? -8.195 -17.312 -14.984 1 98.19 292 THR A N 1
ATOM 2296 C CA . THR A 1 292 ? -8.477 -18.734 -14.922 1 98.19 292 THR A CA 1
ATOM 2297 C C . THR A 1 292 ? -9.219 -19.203 -16.172 1 98.19 292 THR A C 1
ATOM 2299 O O . THR A 1 292 ? -9.523 -20.391 -16.312 1 98.19 292 THR A O 1
ATOM 2302 N N . GLY A 1 293 ? -9.578 -18.281 -17.094 1 98.19 293 GLY A N 1
ATOM 2303 C CA . GLY A 1 293 ? -10.062 -18.609 -18.422 1 98.19 293 GLY A CA 1
ATOM 2304 C C . GLY A 1 293 ? -11.578 -18.719 -18.5 1 98.19 293 GLY A C 1
ATOM 2305 O O . GLY A 1 293 ? -12.242 -17.828 -19.031 1 98.19 293 GLY A O 1
ATOM 2306 N N . SER A 1 294 ? -12.195 -19.641 -17.859 1 97.19 294 SER A N 1
ATOM 2307 C CA . SER A 1 294 ? -13.617 -19.938 -18 1 97.19 294 SER A CA 1
ATOM 2308 C C . SER A 1 294 ? -14.477 -18.891 -17.297 1 97.19 294 SER A C 1
ATOM 2310 O O . SER A 1 294 ? -15.602 -18.625 -17.703 1 97.19 294 SER A O 1
ATOM 2312 N N . HIS A 1 295 ? -13.992 -18.359 -16.281 1 97.81 295 HIS A N 1
ATOM 2313 C CA . HIS A 1 295 ? -14.727 -17.375 -15.477 1 97.81 295 HIS A CA 1
ATOM 2314 C C . HIS A 1 295 ? -13.891 -16.125 -15.242 1 97.81 295 HIS A C 1
ATOM 2316 O O . HIS A 1 295 ? -12.656 -16.172 -15.273 1 97.81 295 HIS A O 1
ATOM 2322 N N . PHE A 1 296 ? -14.586 -15.008 -14.969 1 98.69 296 PHE A N 1
ATOM 2323 C CA . PHE A 1 296 ? -13.891 -13.758 -14.703 1 98.69 296 PHE A CA 1
ATOM 2324 C C . PHE A 1 296 ? -13.227 -13.781 -13.328 1 98.69 296 PHE A C 1
ATOM 2326 O O . PHE A 1 296 ? -12.117 -13.266 -13.156 1 98.69 296 PHE A O 1
ATOM 2333 N N . TRP A 1 297 ? -13.977 -14.344 -12.383 1 98.75 297 TRP A N 1
ATOM 2334 C CA . TRP A 1 297 ? -13.461 -14.547 -11.031 1 98.75 297 TRP A CA 1
ATOM 2335 C C . TRP A 1 297 ? -13.297 -16.031 -10.727 1 98.75 297 TRP A C 1
ATOM 2337 O O . TRP A 1 297 ? -14.117 -16.844 -11.141 1 98.75 297 TRP A O 1
ATOM 2347 N N . GLY A 1 298 ? -12.219 -16.359 -9.914 1 98.31 298 GLY A N 1
ATOM 2348 C CA . GLY A 1 298 ? -11.922 -17.734 -9.57 1 98.31 298 GLY A CA 1
ATOM 2349 C C . GLY A 1 298 ? -13.023 -18.406 -8.766 1 98.31 298 GLY A C 1
ATOM 2350 O O . GLY A 1 298 ? -13.297 -19.594 -8.945 1 98.31 298 GLY A O 1
ATOM 2351 N N . PHE A 1 299 ? -13.664 -17.656 -7.867 1 98.62 299 PHE A N 1
ATOM 2352 C CA . PHE A 1 299 ? -14.68 -18.25 -7 1 98.62 299 PHE A CA 1
ATOM 2353 C C . PHE A 1 299 ? -15.859 -18.75 -7.812 1 98.62 299 PHE A C 1
ATOM 2355 O O . PHE A 1 299 ? -16.531 -19.719 -7.414 1 98.62 299 PHE A O 1
ATOM 2362 N N . GLN A 1 300 ? -16.109 -18.172 -9 1 98.31 300 GLN A N 1
ATOM 2363 C CA . GLN A 1 300 ? -17.203 -18.609 -9.859 1 98.31 300 GLN A CA 1
ATOM 2364 C C . GLN A 1 300 ? -16.984 -20.031 -10.367 1 98.31 300 GLN A C 1
ATOM 2366 O O . GLN A 1 300 ? -17.938 -20.781 -10.562 1 98.31 300 GLN A O 1
ATOM 2371 N N . GLY A 1 301 ? -15.758 -20.391 -10.547 1 96.75 301 GLY A N 1
ATOM 2372 C CA . GLY A 1 301 ? -15.422 -21.734 -10.984 1 96.75 301 GLY A CA 1
ATOM 2373 C C . GLY A 1 301 ? -15.719 -22.797 -9.945 1 96.75 301 GLY A C 1
ATOM 2374 O O . GLY A 1 301 ? -15.789 -23.984 -10.258 1 96.75 301 GLY A O 1
ATOM 2375 N N . HIS A 1 302 ? -15.836 -22.406 -8.75 1 97.5 302 HIS A N 1
ATOM 2376 C CA . HIS A 1 302 ? -16.141 -23.312 -7.652 1 97.5 302 HIS A CA 1
ATOM 2377 C C . HIS A 1 302 ? -17.641 -23.297 -7.34 1 97.5 302 HIS A C 1
ATOM 2379 O O . HIS A 1 302 ? -18.078 -23.953 -6.398 1 97.5 302 HIS A O 1
ATOM 2385 N N . ASP A 1 303 ? -18.406 -22.5 -8.102 1 96.81 303 ASP A N 1
ATOM 2386 C CA . ASP A 1 303 ? -19.844 -22.359 -7.945 1 96.81 303 ASP A CA 1
ATOM 2387 C C . ASP A 1 303 ? -20.203 -21.891 -6.539 1 96.81 303 ASP A C 1
ATOM 2389 O O . ASP A 1 303 ? -21.047 -22.484 -5.867 1 96.81 303 ASP A O 1
ATOM 2393 N N . VAL A 1 304 ? -19.5 -20.891 -6.059 1 98.25 304 VAL A N 1
ATOM 2394 C CA . VAL A 1 304 ? -19.766 -20.281 -4.766 1 98.25 304 VAL A CA 1
ATOM 2395 C C . VAL A 1 304 ? -19.859 -18.766 -4.918 1 98.25 304 VAL A C 1
ATOM 2397 O O . VAL A 1 304 ? -19.359 -18.203 -5.906 1 98.25 304 VAL A O 1
ATOM 2400 N N . ILE A 1 305 ? -20.547 -18.062 -4.027 1 98.56 305 ILE A N 1
ATOM 2401 C CA . ILE A 1 305 ? -20.531 -16.609 -3.865 1 98.56 305 ILE A CA 1
ATOM 2402 C C . ILE A 1 305 ? -19.953 -16.25 -2.5 1 98.56 305 ILE A C 1
ATOM 2404 O O . ILE A 1 305 ? -20.578 -16.5 -1.467 1 98.56 305 ILE A O 1
ATOM 2408 N N . PRO A 1 306 ? -18.75 -15.75 -2.471 1 98.88 306 PRO A N 1
ATOM 2409 C CA . PRO A 1 306 ? -18.188 -15.32 -1.191 1 98.88 306 PRO A CA 1
ATOM 2410 C C . PRO A 1 306 ? -18.891 -14.094 -0.616 1 98.88 306 PRO A C 1
ATOM 2412 O O . PRO A 1 306 ? -19.719 -13.484 -1.295 1 98.88 306 PRO A O 1
ATOM 2415 N N . ASP A 1 307 ? -18.594 -13.789 0.633 1 98.88 307 ASP A N 1
ATOM 2416 C CA . ASP A 1 307 ? -19.125 -12.594 1.28 1 98.88 307 ASP A CA 1
ATOM 2417 C C . ASP A 1 307 ? -18.25 -11.375 0.994 1 98.88 307 ASP A C 1
ATOM 2419 O O . ASP A 1 307 ? -18.703 -10.242 1.056 1 98.88 307 ASP A O 1
ATOM 2423 N N . MET A 1 308 ? -17.016 -11.602 0.772 1 98.88 308 MET A N 1
ATOM 2424 C CA . MET A 1 308 ? -16.031 -10.586 0.377 1 98.88 308 MET A CA 1
ATOM 2425 C C . MET A 1 308 ? -15.07 -11.141 -0.666 1 98.88 308 MET A C 1
ATOM 2427 O O . MET A 1 308 ? -14.758 -12.336 -0.659 1 98.88 308 MET A O 1
ATOM 2431 N N . VAL A 1 309 ? -14.656 -10.312 -1.528 1 98.94 309 VAL A N 1
ATOM 2432 C CA . VAL A 1 309 ? -13.633 -10.633 -2.516 1 98.94 309 VAL A CA 1
ATOM 2433 C C . VAL A 1 309 ? -12.5 -9.609 -2.434 1 98.94 309 VAL A C 1
ATOM 2435 O O . VAL A 1 309 ? -12.742 -8.398 -2.463 1 98.94 309 VAL A O 1
ATOM 2438 N N . THR A 1 310 ? -11.281 -10.062 -2.229 1 98.94 310 THR A N 1
ATOM 2439 C CA . THR A 1 310 ? -10.117 -9.195 -2.281 1 98.94 310 THR A CA 1
ATOM 2440 C C . THR A 1 310 ? -9.367 -9.367 -3.602 1 98.94 310 THR A C 1
ATOM 2442 O O . THR A 1 310 ? -9.398 -10.445 -4.203 1 98.94 310 THR A O 1
ATOM 2445 N N . MET A 1 311 ? -8.75 -8.328 -4.078 1 98.88 311 MET A N 1
ATOM 2446 C CA . MET A 1 311 ? -8.086 -8.344 -5.379 1 98.88 311 MET A CA 1
ATOM 2447 C C . MET A 1 311 ? -6.953 -7.328 -5.426 1 98.88 311 MET A C 1
ATOM 2449 O O . MET A 1 311 ? -6.914 -6.395 -4.617 1 98.88 311 MET A O 1
ATOM 2453 N N . ALA A 1 312 ? -6.059 -7.508 -6.328 1 98.75 312 ALA A N 1
ATOM 2454 C CA . ALA A 1 312 ? -4.934 -6.629 -6.633 1 98.75 312 ALA A CA 1
ATOM 2455 C C . ALA A 1 312 ? -4.242 -7.051 -7.926 1 98.75 312 ALA A C 1
ATOM 2457 O O . ALA A 1 312 ? -4.902 -7.465 -8.883 1 98.75 312 ALA A O 1
ATOM 2458 N N . LYS A 1 313 ? -2.982 -6.812 -8.062 1 98.19 313 LYS A N 1
ATOM 2459 C CA . LYS A 1 313 ? -2.123 -7.25 -9.156 1 98.19 313 LYS A CA 1
ATOM 2460 C C . LYS A 1 313 ? -2.77 -6.969 -10.508 1 98.19 313 LYS A C 1
ATOM 2462 O O . LYS A 1 313 ? -2.674 -5.852 -11.031 1 98.19 313 LYS A O 1
ATOM 2467 N N . GLY A 1 314 ? -3.521 -7.891 -11.109 1 98.31 314 GLY A N 1
ATOM 2468 C CA . GLY A 1 314 ?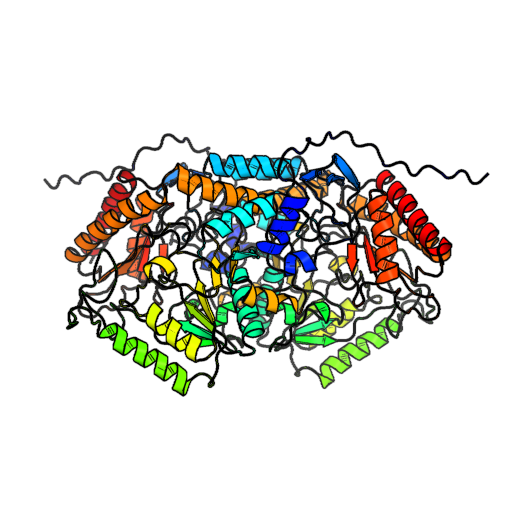 -4.152 -7.738 -12.406 1 98.31 314 GLY A CA 1
ATOM 2469 C C . GLY A 1 314 ? -5.078 -6.539 -12.484 1 98.31 314 GLY A C 1
ATOM 2470 O O . GLY A 1 314 ? -5.32 -6.008 -13.57 1 98.31 314 GLY A O 1
ATOM 2471 N N . ILE A 1 315 ? -5.547 -6.012 -11.391 1 98.75 315 ILE A N 1
ATOM 2472 C CA . ILE A 1 315 ? -6.5 -4.906 -11.328 1 98.75 315 ILE A CA 1
ATOM 2473 C C . ILE A 1 315 ? -5.891 -3.666 -11.984 1 98.75 315 ILE A C 1
ATOM 2475 O O . ILE A 1 315 ? -6.598 -2.895 -12.641 1 98.75 315 ILE A O 1
ATOM 2479 N N . GLY A 1 316 ? -4.629 -3.461 -11.812 1 98.44 316 GLY A N 1
ATOM 2480 C CA . GLY A 1 316 ? -3.951 -2.273 -12.305 1 98.44 316 GLY A CA 1
ATOM 2481 C C . GLY A 1 316 ? -2.871 -2.582 -13.328 1 98.44 316 GLY A C 1
ATOM 2482 O O . GLY A 1 316 ? -2.078 -1.709 -13.68 1 98.44 316 GLY A O 1
ATOM 2483 N N . ASN A 1 317 ? -2.732 -3.814 -13.727 1 98.62 317 ASN A N 1
ATOM 2484 C CA . ASN A 1 317 ? -1.757 -4.207 -14.734 1 98.62 317 ASN A CA 1
ATOM 2485 C C . ASN A 1 317 ? -0.348 -3.758 -14.359 1 98.62 317 ASN A C 1
ATOM 2487 O O . ASN A 1 317 ? 0.435 -3.361 -15.227 1 98.62 317 ASN A O 1
ATOM 2491 N N . GLY A 1 318 ? -0.068 -3.738 -13.203 1 96.62 318 GLY A N 1
ATOM 2492 C CA . GLY A 1 318 ? 1.252 -3.338 -12.742 1 96.62 318 GLY A CA 1
ATOM 2493 C C . GLY A 1 318 ? 1.241 -2.037 -11.961 1 96.62 318 GLY A C 1
ATOM 2494 O O . GLY A 1 318 ? 2.178 -1.749 -11.211 1 96.62 318 GLY A O 1
ATOM 2495 N N . PHE A 1 319 ? 0.258 -1.189 -12.133 1 97.94 319 PHE A N 1
ATOM 2496 C CA . PHE A 1 319 ? 0.078 -0.01 -11.289 1 97.94 319 PHE A CA 1
ATOM 2497 C C . PHE A 1 319 ? -0.385 -0.404 -9.898 1 97.94 319 PHE A C 1
ATOM 2499 O O . PHE A 1 319 ? -1.255 -1.264 -9.742 1 97.94 319 PHE A O 1
ATOM 2506 N N . PRO A 1 320 ? 0.179 0.17 -8.828 1 97.81 320 PRO A N 1
ATOM 2507 C CA . PRO A 1 320 ? -0.21 -0.22 -7.469 1 97.81 320 PRO A CA 1
ATOM 2508 C C . PRO A 1 320 ? -1.691 0.019 -7.188 1 97.81 320 PRO A C 1
ATOM 2510 O O . PRO A 1 320 ? -2.158 1.159 -7.246 1 97.81 320 PRO A O 1
ATOM 2513 N N . MET A 1 321 ? -2.418 -1.072 -6.891 1 98.25 321 MET A N 1
ATOM 2514 C CA . MET A 1 321 ? -3.84 -0.989 -6.562 1 98.25 321 MET A CA 1
ATOM 2515 C C . MET A 1 321 ? -4.348 -2.311 -5.996 1 98.25 321 MET A C 1
ATOM 2517 O O . MET A 1 321 ? -3.832 -3.377 -6.34 1 98.25 321 MET A O 1
ATOM 2521 N N . GLY A 1 322 ? -5.203 -2.268 -5.059 1 98.44 322 GLY A N 1
ATOM 2522 C CA . GLY A 1 322 ? -6.02 -3.367 -4.566 1 98.44 322 GLY A CA 1
ATOM 2523 C C . GLY A 1 322 ? -7.449 -2.959 -4.27 1 98.44 322 GLY A C 1
ATOM 2524 O O . GLY A 1 322 ? -7.816 -1.792 -4.426 1 98.44 322 GLY A O 1
ATOM 2525 N N . ALA A 1 323 ? -8.258 -3.896 -3.891 1 98.88 323 ALA A N 1
ATOM 2526 C CA . ALA A 1 323 ? -9.641 -3.592 -3.545 1 98.88 323 ALA A CA 1
ATOM 2527 C C . ALA A 1 323 ? -10.258 -4.711 -2.707 1 98.88 323 ALA A C 1
ATOM 2529 O O . ALA A 1 323 ? -9.805 -5.855 -2.758 1 98.88 323 ALA A O 1
ATOM 2530 N N . VAL A 1 324 ? -11.227 -4.34 -1.954 1 98.75 324 VAL A N 1
ATOM 2531 C CA . VAL A 1 324 ? -12.172 -5.254 -1.323 1 98.75 324 VAL A CA 1
ATOM 2532 C C . VAL A 1 324 ? -13.578 -4.98 -1.848 1 98.75 324 VAL A C 1
ATOM 2534 O O . VAL A 1 324 ? -14.039 -3.834 -1.853 1 98.75 324 VAL A O 1
ATOM 2537 N N . VAL A 1 325 ? -14.211 -5.957 -2.344 1 98.88 325 VAL A N 1
ATOM 2538 C CA . VAL A 1 325 ? -15.617 -5.883 -2.703 1 98.88 325 VAL A CA 1
ATOM 2539 C C . VAL A 1 325 ? -16.453 -6.715 -1.725 1 98.88 325 VAL A C 1
ATOM 2541 O O . VAL A 1 325 ? -16.094 -7.863 -1.43 1 98.88 325 VAL A O 1
ATOM 2544 N N . THR A 1 326 ? -17.484 -6.164 -1.232 1 98.88 326 THR A N 1
ATOM 2545 C CA . THR A 1 326 ? -18.297 -6.867 -0.248 1 98.88 326 THR A CA 1
ATOM 2546 C C . THR A 1 326 ? -19.766 -6.457 -0.366 1 98.88 326 THR A C 1
ATOM 2548 O O . THR A 1 326 ? -20.172 -5.875 -1.374 1 98.88 326 THR A O 1
ATOM 2551 N N . THR A 1 327 ? -20.594 -6.93 0.533 1 98.69 327 THR A N 1
ATOM 2552 C CA . THR A 1 327 ? -22.016 -6.648 0.544 1 98.69 327 THR A CA 1
ATOM 2553 C C . THR A 1 327 ? -22.312 -5.348 1.293 1 98.69 327 THR A C 1
ATOM 2555 O O . THR A 1 327 ? -21.516 -4.918 2.127 1 98.69 327 THR A O 1
ATOM 2558 N N . PRO A 1 328 ? -23.469 -4.723 0.952 1 98.12 328 PRO A N 1
ATOM 2559 C CA . PRO A 1 328 ? -23.859 -3.527 1.708 1 98.12 328 PRO A CA 1
ATOM 2560 C C . PRO A 1 328 ? -23.922 -3.773 3.213 1 98.12 328 PRO A C 1
ATOM 2562 O O . PRO A 1 328 ? -23.531 -2.908 4 1 98.12 328 PRO A O 1
ATOM 2565 N N . GLU A 1 329 ? -24.344 -4.938 3.594 1 97.62 329 GLU A N 1
ATOM 2566 C CA . GLU A 1 329 ? -24.484 -5.262 5.008 1 97.62 329 GLU A CA 1
ATOM 2567 C C . GLU A 1 329 ? -23.125 -5.285 5.715 1 97.62 329 GLU A C 1
ATOM 2569 O O . GLU A 1 329 ? -22.969 -4.672 6.77 1 97.62 329 GLU A O 1
ATOM 2574 N N . ILE A 1 330 ? -22.172 -5.973 5.184 1 98.06 330 ILE A N 1
ATOM 2575 C CA . ILE A 1 330 ? -20.844 -6.062 5.781 1 98.06 330 ILE A CA 1
ATOM 2576 C C . ILE A 1 330 ? -20.188 -4.688 5.766 1 98.06 330 ILE A C 1
ATOM 2578 O O . ILE A 1 330 ? -19.562 -4.277 6.75 1 98.06 330 ILE A O 1
ATOM 2582 N N . ALA A 1 331 ? -20.281 -3.994 4.672 1 97.75 331 ALA A N 1
ATOM 2583 C CA . ALA A 1 331 ? -19.688 -2.67 4.531 1 97.75 331 ALA A CA 1
ATOM 2584 C C . ALA A 1 331 ? -20.219 -1.709 5.586 1 97.75 331 ALA A C 1
ATOM 2586 O O . ALA A 1 331 ? -19.484 -0.867 6.102 1 97.75 331 ALA A O 1
ATOM 2587 N N . ALA A 1 332 ? -21.469 -1.767 5.898 1 96.12 332 ALA A N 1
ATOM 2588 C CA . ALA A 1 332 ? -22.109 -0.875 6.863 1 96.12 332 ALA A CA 1
ATOM 2589 C C . ALA A 1 332 ? -21.484 -1.019 8.242 1 96.12 332 ALA A C 1
ATOM 2591 O O . ALA A 1 332 ? -21.391 -0.043 8.992 1 96.12 332 ALA A O 1
ATOM 2592 N N . SER A 1 333 ? -21 -2.164 8.539 1 94.19 333 SER A N 1
ATOM 2593 C CA . SER A 1 333 ? -20.391 -2.41 9.844 1 94.19 333 SER A CA 1
ATOM 2594 C C . SER A 1 333 ? -19.047 -1.694 9.969 1 94.19 333 SER A C 1
ATOM 2596 O O . SER A 1 333 ? -18.594 -1.427 11.086 1 94.19 333 SER A O 1
ATOM 2598 N N . PHE A 1 334 ? -18.469 -1.369 8.914 1 92.88 334 PHE A N 1
ATOM 2599 C CA . PHE A 1 334 ? -17.156 -0.753 8.875 1 92.88 334 PHE A CA 1
ATOM 2600 C C . PHE A 1 334 ? -17.25 0.74 9.164 1 92.88 334 PHE A C 1
ATOM 2602 O O . PHE A 1 334 ? -16.25 1.361 9.562 1 92.88 334 PHE A O 1
ATOM 2609 N N . ALA A 1 335 ? -18.391 1.283 9.164 1 88.94 335 ALA A N 1
ATOM 2610 C CA . ALA A 1 335 ? -18.562 2.723 9.328 1 88.94 335 ALA A CA 1
ATOM 2611 C C . ALA A 1 335 ? -18.562 3.111 10.805 1 88.94 335 ALA A C 1
ATOM 2613 O O . ALA A 1 335 ? -18.75 4.281 11.141 1 88.94 335 ALA A O 1
ATOM 2614 N N . LYS A 1 336 ? -18.203 2.227 11.695 1 85 336 LYS A N 1
ATOM 2615 C CA . LYS A 1 336 ? -18.219 2.475 13.133 1 85 336 LYS A CA 1
ATOM 2616 C C . LYS A 1 336 ? -17 3.273 13.562 1 85 336 LYS A C 1
ATOM 2618 O O . LYS A 1 336 ? -16.984 3.861 14.648 1 85 336 LYS A O 1
ATOM 2623 N N . GLY A 1 337 ? -16.016 3.266 12.867 1 86.25 337 GLY A N 1
ATOM 2624 C CA . GLY A 1 337 ? -14.812 4.055 13.055 1 86.25 337 GLY A CA 1
ATOM 2625 C C . GLY A 1 337 ? -14.383 4.793 11.805 1 86.25 337 GLY A C 1
ATOM 2626 O O . GLY A 1 337 ? -15.172 4.957 10.867 1 86.25 337 GLY A O 1
ATOM 2627 N N . VAL A 1 338 ? -13.195 5.375 11.93 1 90.88 338 VAL A N 1
ATOM 2628 C CA . VAL A 1 338 ? -12.648 6.059 10.758 1 90.88 338 VAL A CA 1
ATOM 2629 C C . VAL A 1 338 ? -11.453 5.285 10.219 1 90.88 338 VAL A C 1
ATOM 2631 O O . VAL A 1 338 ? -10.609 4.82 10.984 1 90.88 338 VAL A O 1
ATOM 2634 N N . HIS A 1 339 ? -11.508 4.973 9.047 1 92 339 HIS A N 1
ATOM 2635 C CA . HIS A 1 339 ? -10.391 4.426 8.289 1 92 339 HIS A CA 1
ATOM 2636 C C . HIS A 1 339 ? -10.078 5.277 7.066 1 92 339 HIS A C 1
ATOM 2638 O O . HIS A 1 339 ? -10.984 5.672 6.332 1 92 339 HIS A O 1
ATOM 2644 N N . PHE A 1 340 ? -8.82 5.57 6.922 1 91.12 340 PHE A N 1
ATOM 2645 C CA . PHE A 1 340 ? -8.422 6.449 5.824 1 91.12 340 PHE A CA 1
ATOM 2646 C C . PHE A 1 340 ? -7.238 5.867 5.066 1 91.12 340 PHE A C 1
ATOM 2648 O O . PHE A 1 340 ? -6.25 5.441 5.676 1 91.12 340 PHE A O 1
ATOM 2655 N N . ASN A 1 341 ? -7.426 5.723 3.818 1 93.44 341 ASN A N 1
ATOM 2656 C CA . ASN A 1 341 ? -6.344 5.352 2.91 1 93.44 341 ASN A CA 1
ATOM 2657 C C . ASN A 1 341 ? -5.945 6.516 2.006 1 93.44 341 ASN A C 1
ATOM 2659 O O . ASN A 1 341 ? -6.727 6.941 1.151 1 93.44 341 ASN A O 1
ATOM 2663 N N . THR A 1 342 ? -4.684 6.961 2.121 1 95.12 342 THR A N 1
ATOM 2664 C CA . THR A 1 342 ? -4.234 8.172 1.45 1 95.12 342 THR A CA 1
ATOM 2665 C C . THR A 1 342 ? -4.316 8.016 -0.065 1 95.12 342 THR A C 1
ATOM 2667 O O . THR A 1 342 ? -4.758 8.93 -0.768 1 95.12 342 THR A O 1
ATOM 2670 N N . PHE A 1 343 ? -3.982 6.879 -0.592 1 97.31 343 PHE A N 1
ATOM 2671 C CA . PHE A 1 343 ? -3.77 6.727 -2.025 1 97.31 343 PHE A CA 1
ATOM 2672 C C . PHE A 1 343 ? -4.879 5.891 -2.654 1 97.31 343 PHE A C 1
ATOM 2674 O O . PHE A 1 343 ? -5.051 5.895 -3.873 1 97.31 343 PHE A O 1
ATOM 2681 N N . GLY A 1 344 ? -5.559 5.074 -1.8 1 96.75 344 GLY A N 1
ATOM 2682 C CA . GLY A 1 344 ? -6.539 4.145 -2.336 1 96.75 344 GLY A CA 1
ATOM 2683 C C . GLY A 1 344 ? -7.602 4.824 -3.182 1 96.75 344 GLY A C 1
ATOM 2684 O O . GLY A 1 344 ? -8.297 5.723 -2.707 1 96.75 344 GLY A O 1
ATOM 2685 N N . GLY A 1 345 ? -7.668 4.449 -4.445 1 97.19 345 GLY A N 1
ATOM 2686 C CA . GLY A 1 345 ? -8.656 5.016 -5.344 1 97.19 345 GLY A CA 1
ATOM 2687 C C . GLY A 1 345 ? -8.219 6.328 -5.965 1 97.19 345 GLY A C 1
ATOM 2688 O O . GLY A 1 345 ? -9.047 7.125 -6.398 1 97.19 345 GLY A O 1
ATOM 2689 N N . ASN A 1 346 ? -6.941 6.605 -5.965 1 98.06 346 ASN A N 1
ATOM 2690 C CA . ASN A 1 346 ? -6.488 7.828 -6.621 1 98.06 346 ASN A CA 1
ATOM 2691 C C . ASN A 1 346 ? -6.887 7.852 -8.094 1 98.06 346 ASN A C 1
ATOM 2693 O O . ASN A 1 346 ? -7.105 6.805 -8.703 1 98.06 346 ASN A O 1
ATOM 2697 N N . PRO A 1 347 ? -6.984 9.055 -8.703 1 98.56 347 PRO A N 1
ATOM 2698 C CA . PRO A 1 347 ? -7.52 9.195 -10.062 1 98.56 347 PRO A CA 1
ATOM 2699 C C . PRO A 1 347 ? -6.738 8.391 -11.094 1 98.56 347 PRO A C 1
ATOM 2701 O O . PRO A 1 347 ? -7.336 7.777 -11.984 1 98.56 347 PRO A O 1
ATOM 2704 N N . VAL A 1 348 ? -5.461 8.336 -10.992 1 98.75 348 VAL A N 1
ATOM 2705 C CA . VAL A 1 348 ? -4.641 7.66 -11.992 1 98.75 348 VAL A CA 1
ATOM 2706 C C . VAL A 1 348 ? -4.871 6.152 -11.922 1 98.75 348 VAL A C 1
ATOM 2708 O O . VAL A 1 348 ? -5.082 5.504 -12.945 1 98.75 348 VAL A O 1
ATOM 2711 N N . ALA A 1 349 ? -4.812 5.598 -10.727 1 98.69 349 ALA A N 1
ATOM 2712 C CA . ALA A 1 349 ? -5.055 4.168 -10.547 1 98.69 349 ALA A CA 1
ATOM 2713 C C . ALA A 1 349 ? -6.43 3.771 -11.078 1 98.69 349 ALA A C 1
ATOM 2715 O O . ALA A 1 349 ? -6.574 2.73 -11.727 1 98.69 349 ALA A O 1
ATOM 2716 N N . CYS A 1 350 ? -7.418 4.613 -10.805 1 98.88 350 CYS A N 1
ATOM 2717 C CA . CYS A 1 350 ? -8.781 4.312 -11.234 1 98.88 350 CYS A CA 1
ATOM 2718 C C . CYS A 1 350 ? -8.891 4.355 -12.758 1 98.88 350 CYS A C 1
ATOM 2720 O O . CYS A 1 350 ? -9.57 3.518 -13.359 1 98.88 350 CYS A O 1
ATOM 2722 N N . ALA A 1 351 ? -8.25 5.332 -13.359 1 98.81 351 ALA A N 1
ATOM 2723 C CA . ALA A 1 351 ? -8.25 5.41 -14.82 1 98.81 351 ALA A CA 1
ATOM 2724 C C . ALA A 1 351 ? -7.57 4.191 -15.438 1 98.81 351 ALA A C 1
ATOM 2726 O O . ALA A 1 351 ? -8.055 3.633 -16.422 1 98.81 351 ALA A O 1
ATOM 2727 N N . VAL A 1 352 ? -6.469 3.834 -14.883 1 98.88 352 VAL A N 1
ATOM 2728 C CA . VAL A 1 352 ? -5.723 2.664 -15.328 1 98.88 352 VAL A CA 1
ATOM 2729 C C . VAL A 1 352 ? -6.594 1.416 -15.211 1 98.88 352 VAL A C 1
ATOM 2731 O O . VAL A 1 352 ? -6.762 0.67 -16.172 1 98.88 352 VAL A O 1
ATOM 2734 N N . ALA A 1 353 ? -7.156 1.223 -14.047 1 98.88 353 ALA A N 1
ATOM 2735 C CA . ALA A 1 353 ? -7.934 0.019 -13.773 1 98.88 353 ALA A CA 1
ATOM 2736 C C . ALA A 1 353 ? -9.156 -0.069 -14.688 1 98.88 353 ALA A C 1
ATOM 2738 O O . ALA A 1 353 ? -9.523 -1.156 -15.141 1 98.88 353 ALA A O 1
ATOM 2739 N N . SER A 1 354 ? -9.781 1.088 -14.898 1 98.88 354 SER A N 1
ATOM 2740 C CA . SER A 1 354 ? -10.906 1.123 -15.828 1 98.88 354 SER A CA 1
ATOM 2741 C C . SER A 1 354 ? -10.477 0.685 -17.219 1 98.88 354 SER A C 1
ATOM 2743 O O . SER A 1 354 ? -11.188 -0.084 -17.875 1 98.88 354 SER A O 1
ATOM 2745 N N . SER A 1 355 ? -9.344 1.175 -17.656 1 98.94 355 SER A N 1
ATOM 2746 C CA . SER A 1 355 ? -8.82 0.836 -18.969 1 98.94 355 SER A CA 1
ATOM 2747 C C . SER A 1 355 ? -8.438 -0.638 -19.047 1 98.94 355 SER A C 1
ATOM 2749 O O . SER A 1 355 ? -8.578 -1.266 -20.109 1 98.94 355 SER A O 1
ATOM 2751 N N . VAL A 1 356 ? -8.008 -1.213 -17.969 1 98.94 356 VAL A N 1
ATOM 2752 C CA . VAL A 1 356 ? -7.672 -2.633 -17.922 1 98.94 356 VAL A CA 1
ATOM 2753 C C . VAL A 1 356 ? -8.922 -3.465 -18.203 1 98.94 356 VAL A C 1
ATOM 2755 O O . VAL A 1 356 ? -8.883 -4.402 -19.016 1 98.94 356 VAL A O 1
ATOM 2758 N N . LEU A 1 357 ? -10.031 -3.125 -17.547 1 98.94 357 LEU A N 1
ATOM 2759 C CA . LEU A 1 357 ? -11.273 -3.855 -17.781 1 98.94 357 LEU A CA 1
ATOM 2760 C C . LEU A 1 357 ? -11.695 -3.76 -19.234 1 98.94 357 LEU A C 1
ATOM 2762 O O . LEU A 1 357 ? -12.125 -4.75 -19.828 1 98.94 357 LEU A O 1
ATOM 2766 N N . ASP A 1 358 ? -11.586 -2.543 -19.828 1 98.88 358 ASP A N 1
ATOM 2767 C CA . ASP A 1 358 ? -11.891 -2.379 -21.234 1 98.88 358 ASP A CA 1
ATOM 2768 C C . ASP A 1 358 ? -10.992 -3.262 -22.109 1 98.88 358 ASP A C 1
ATOM 2770 O O . ASP A 1 358 ? -11.461 -3.891 -23.047 1 98.88 358 ASP A O 1
ATOM 2774 N N . THR A 1 359 ? -9.742 -3.291 -21.797 1 98.88 359 THR A N 1
ATOM 2775 C CA . THR A 1 359 ? -8.758 -4.02 -22.578 1 98.88 359 THR A CA 1
ATOM 2776 C C . THR A 1 359 ? -9.008 -5.523 -22.5 1 98.88 359 THR A C 1
ATOM 2778 O O . THR A 1 359 ? -8.859 -6.234 -23.5 1 98.88 359 THR A O 1
ATOM 2781 N N . ILE A 1 360 ? -9.359 -6.039 -21.312 1 98.81 360 ILE A N 1
ATOM 2782 C CA . ILE A 1 360 ? -9.672 -7.457 -21.141 1 98.81 360 ILE A CA 1
ATOM 2783 C C . ILE A 1 360 ? -10.797 -7.855 -22.094 1 98.81 360 ILE A C 1
ATOM 2785 O O . ILE A 1 360 ? -10.734 -8.906 -22.75 1 98.81 360 ILE A O 1
ATOM 2789 N N . THR A 1 361 ? -11.789 -7.023 -22.172 1 98.5 361 THR A N 1
ATOM 2790 C CA . THR A 1 361 ? -12.945 -7.281 -23.016 1 98.5 361 THR A CA 1
ATOM 2791 C C . THR A 1 361 ? -12.578 -7.156 -24.484 1 98.5 361 THR A C 1
ATOM 2793 O O . THR A 1 361 ? -12.859 -8.047 -25.281 1 98.5 361 THR A O 1
ATOM 2796 N N . GLU A 1 362 ? -11.906 -6.094 -24.859 1 98.69 362 GLU A N 1
ATOM 2797 C CA . GLU A 1 362 ? -11.625 -5.766 -26.266 1 98.69 362 GLU A CA 1
ATOM 2798 C C . GLU A 1 362 ? -10.609 -6.734 -26.859 1 98.69 362 GLU A C 1
ATOM 2800 O O . GLU A 1 362 ? -10.719 -7.109 -28.031 1 98.69 362 GLU A O 1
ATOM 2805 N N . ASP A 1 363 ? -9.641 -7.129 -26.047 1 98.56 363 ASP A N 1
ATOM 2806 C CA . ASP A 1 363 ? -8.594 -8.016 -26.531 1 98.56 363 ASP A CA 1
ATOM 2807 C C . ASP A 1 363 ? -8.953 -9.477 -26.297 1 98.56 363 ASP A C 1
ATOM 2809 O O . ASP A 1 363 ? -8.195 -10.375 -26.672 1 98.56 363 ASP A O 1
ATOM 2813 N N . ASN A 1 364 ? -10.086 -9.75 -25.672 1 98.44 364 ASN A N 1
ATOM 2814 C CA . ASN A 1 364 ? -10.578 -11.094 -25.391 1 98.44 364 ASN A CA 1
ATOM 2815 C C . ASN A 1 364 ? -9.555 -11.922 -24.625 1 98.44 364 ASN A C 1
ATOM 2817 O O . ASN A 1 364 ? -9.281 -13.07 -24.984 1 98.44 364 ASN A O 1
ATOM 2821 N N . THR A 1 365 ? -8.969 -11.258 -23.656 1 98.75 365 THR A N 1
ATOM 2822 C CA . THR A 1 365 ? -7.848 -11.891 -22.969 1 98.75 365 THR A CA 1
ATOM 2823 C C . THR A 1 365 ? -8.328 -13.062 -22.125 1 98.75 365 THR A C 1
ATOM 2825 O O . THR A 1 365 ? -7.578 -14.016 -21.891 1 98.75 365 THR A O 1
ATOM 2828 N N . GLN A 1 366 ? -9.539 -13.062 -21.562 1 98.75 366 GLN A N 1
ATOM 2829 C CA . GLN A 1 366 ? -10.062 -14.203 -20.828 1 98.75 366 GLN A CA 1
ATOM 2830 C C . GLN A 1 366 ? -10.117 -15.453 -21.703 1 98.75 366 GLN A C 1
ATOM 2832 O O . GLN A 1 366 ? -9.781 -16.547 -21.25 1 98.75 366 GLN A O 1
ATOM 2837 N N . GLN A 1 367 ? -10.57 -15.273 -22.906 1 98.81 367 GLN A N 1
ATOM 2838 C CA . GLN A 1 367 ? -10.625 -16.406 -23.844 1 98.81 367 GLN A CA 1
ATOM 2839 C C . GLN A 1 367 ? -9.227 -16.891 -24.188 1 98.81 367 GLN A C 1
ATOM 2841 O O . GLN A 1 367 ? -9 -18.109 -24.312 1 98.81 367 GLN A O 1
ATOM 2846 N N . ILE A 1 368 ? -8.312 -15.977 -24.375 1 98.88 368 ILE A N 1
ATOM 2847 C CA . ILE A 1 368 ? -6.922 -16.359 -24.609 1 98.88 368 ILE A CA 1
ATOM 2848 C C . ILE A 1 368 ? -6.426 -17.203 -23.438 1 98.88 368 ILE A C 1
ATOM 2850 O O . ILE A 1 368 ? -5.777 -18.234 -23.625 1 98.88 368 ILE A O 1
ATOM 2854 N N . SER A 1 369 ? -6.746 -16.766 -22.219 1 98.81 369 SER A N 1
ATOM 2855 C CA . SER A 1 369 ? -6.359 -17.531 -21.031 1 98.81 369 SER A CA 1
ATOM 2856 C C . SER A 1 369 ? -6.91 -18.953 -21.078 1 98.81 369 SER A C 1
ATOM 2858 O O . SER A 1 369 ? -6.215 -19.906 -20.719 1 98.81 369 SER A O 1
ATOM 2860 N N . LEU A 1 370 ? -8.141 -19.078 -21.484 1 98.75 370 LEU A N 1
ATOM 2861 C CA . LEU A 1 370 ? -8.766 -20.406 -21.578 1 98.75 370 LEU A CA 1
ATOM 2862 C C . LEU A 1 370 ? -8.078 -21.266 -22.625 1 98.75 370 LEU A C 1
ATOM 2864 O O . LEU A 1 370 ? -7.691 -22.406 -22.344 1 98.75 370 LEU A O 1
ATOM 2868 N N . ASP A 1 371 ? -7.906 -20.734 -23.828 1 98.81 371 ASP A N 1
ATOM 2869 C CA . ASP A 1 371 ? -7.414 -21.516 -24.953 1 98.81 371 ASP A CA 1
ATOM 2870 C C . ASP A 1 371 ? -5.93 -21.844 -24.797 1 98.81 371 ASP A C 1
ATOM 2872 O O . ASP A 1 371 ? -5.539 -23.016 -24.844 1 98.81 371 ASP A O 1
ATOM 2876 N N . VAL A 1 372 ? -5.121 -20.797 -24.625 1 98.88 372 VAL A N 1
ATOM 2877 C CA . VAL A 1 372 ? -3.674 -20.984 -24.547 1 98.88 372 VAL A CA 1
ATOM 2878 C C . VAL A 1 372 ? -3.32 -21.703 -23.25 1 98.88 372 VAL A C 1
ATOM 2880 O O . VAL A 1 372 ? -2.424 -22.562 -23.219 1 98.88 372 VAL A O 1
ATOM 2883 N N . GLY A 1 373 ? -4.004 -21.312 -22.141 1 98.75 373 GLY A N 1
ATOM 2884 C CA . GLY A 1 373 ? -3.762 -22 -20.875 1 98.75 373 GLY A CA 1
ATOM 2885 C C . GLY A 1 373 ? -4.047 -23.484 -20.938 1 98.75 373 GLY A C 1
ATOM 2886 O O . GLY A 1 373 ? -3.264 -24.297 -20.438 1 98.75 373 GLY A O 1
ATOM 2887 N N . THR A 1 374 ? -5.168 -23.859 -21.562 1 98.75 374 THR A N 1
ATOM 2888 C CA . THR A 1 374 ? -5.523 -25.266 -21.688 1 98.75 374 THR A CA 1
ATOM 2889 C C . THR A 1 374 ? -4.512 -25.984 -22.578 1 98.75 374 THR A C 1
ATOM 2891 O O . THR A 1 374 ? -4.105 -27.109 -22.266 1 98.75 374 THR A O 1
ATOM 2894 N N . TYR A 1 375 ? -4.133 -25.344 -23.641 1 98.81 375 TYR A N 1
ATOM 2895 C CA . TYR A 1 375 ? -3.111 -25.906 -24.516 1 98.81 375 TYR A CA 1
ATOM 2896 C C . TYR A 1 375 ? -1.819 -26.172 -23.75 1 98.81 375 TYR A C 1
ATOM 2898 O O . TYR A 1 375 ? -1.255 -27.266 -23.812 1 98.81 375 TYR A O 1
ATOM 2906 N N . LEU A 1 376 ? -1.327 -25.172 -23 1 98.81 376 LEU A N 1
ATOM 2907 C CA . LEU A 1 376 ? -0.09 -25.312 -22.234 1 98.81 376 LEU A CA 1
ATOM 2908 C C . LEU A 1 376 ? -0.184 -26.453 -21.25 1 98.81 376 LEU A C 1
ATOM 2910 O O . LEU A 1 376 ? 0.73 -27.281 -21.156 1 98.81 376 LEU A O 1
ATOM 2914 N N . MET A 1 377 ? -1.276 -26.516 -20.5 1 98.75 377 MET A N 1
ATOM 2915 C CA . MET A 1 377 ? -1.423 -27.562 -19.484 1 98.75 377 MET A CA 1
ATOM 2916 C C . MET A 1 377 ? -1.444 -28.938 -20.125 1 98.75 377 MET A C 1
ATOM 2918 O O . MET A 1 377 ? -0.834 -29.875 -19.594 1 98.75 377 MET A O 1
ATOM 2922 N N . THR A 1 378 ? -2.129 -29.047 -21.25 1 98.62 378 THR A N 1
ATOM 2923 C CA . THR A 1 378 ? -2.213 -30.328 -21.938 1 98.62 378 THR A CA 1
ATOM 2924 C C . THR A 1 378 ? -0.841 -30.75 -22.453 1 98.62 378 THR A C 1
ATOM 2926 O O . THR A 1 378 ? -0.455 -31.922 -22.328 1 98.62 378 THR A O 1
ATOM 2929 N N . GLU A 1 379 ? -0.135 -29.844 -23.094 1 98.75 379 GLU A N 1
ATOM 2930 C CA . GLU A 1 379 ? 1.195 -30.141 -23.609 1 98.75 379 GLU A CA 1
ATOM 2931 C C . GLU A 1 379 ? 2.174 -30.438 -22.469 1 98.75 379 GLU A C 1
ATOM 2933 O O . GLU A 1 379 ? 3.023 -31.328 -22.609 1 98.75 379 GLU A O 1
ATOM 2938 N N . LEU A 1 380 ? 2.111 -29.719 -21.344 1 98.81 380 LEU A N 1
ATOM 2939 C CA . LEU A 1 380 ? 2.957 -29.969 -20.188 1 98.81 380 LEU A CA 1
ATOM 2940 C C . LEU A 1 380 ? 2.672 -31.344 -19.594 1 98.81 380 LEU A C 1
ATOM 2942 O O . LEU A 1 380 ? 3.58 -32 -19.078 1 98.81 380 LEU A O 1
ATOM 2946 N N . ALA A 1 381 ? 1.404 -31.719 -19.625 1 98.44 381 ALA A N 1
ATOM 2947 C CA . ALA A 1 381 ? 1.03 -33.031 -19.141 1 98.44 381 ALA A CA 1
ATOM 2948 C C . ALA A 1 381 ? 1.691 -34.125 -19.969 1 98.44 381 ALA A C 1
ATOM 2950 O O . ALA A 1 381 ? 2.045 -35.188 -19.438 1 98.44 381 ALA A O 1
ATOM 2951 N N . LYS A 1 382 ? 1.8 -33.938 -21.281 1 98.56 382 LYS A N 1
ATOM 2952 C CA . LYS A 1 382 ? 2.527 -34.875 -22.109 1 98.56 382 LYS A CA 1
ATOM 2953 C C . LYS A 1 382 ? 3.986 -35 -21.672 1 98.56 382 LYS A C 1
ATOM 2955 O O . LYS A 1 382 ? 4.566 -36.094 -21.672 1 98.56 382 LYS A O 1
ATOM 2960 N N . LEU A 1 383 ? 4.578 -33.844 -21.391 1 98.56 383 LEU A N 1
ATOM 2961 C CA . LEU A 1 383 ? 5.945 -33.844 -20.875 1 98.56 383 LEU A CA 1
ATOM 2962 C C . LEU A 1 383 ? 6.016 -34.594 -19.547 1 98.56 383 LEU A C 1
ATOM 2964 O O . LEU A 1 383 ? 7.016 -35.25 -19.25 1 98.56 383 LEU A O 1
ATOM 2968 N N . ARG A 1 384 ? 4.992 -34.406 -18.734 1 98.38 384 ARG A N 1
ATOM 2969 C CA . ARG A 1 384 ? 4.926 -35.156 -17.484 1 98.38 384 ARG A CA 1
ATOM 2970 C C . ARG A 1 384 ? 4.977 -36.656 -17.75 1 98.38 384 ARG A C 1
ATOM 2972 O O . ARG A 1 384 ? 5.617 -37.406 -17 1 98.38 384 ARG A O 1
ATOM 2979 N N . GLU A 1 385 ? 4.309 -37.156 -18.766 1 97.62 385 GLU A N 1
ATOM 2980 C CA . GLU A 1 385 ? 4.34 -38.562 -19.125 1 97.62 385 GLU A CA 1
ATOM 2981 C C . GLU A 1 385 ? 5.734 -38.969 -19.578 1 97.62 385 GLU A C 1
ATOM 2983 O O . GLU A 1 385 ? 6.168 -40.094 -19.297 1 97.62 385 GLU A O 1
ATOM 2988 N N . LYS A 1 386 ? 6.359 -38.125 -20.172 1 97.69 386 LYS A N 1
ATOM 2989 C CA . LYS A 1 386 ? 7.668 -38.406 -20.766 1 97.69 386 LYS A CA 1
ATOM 2990 C C . LYS A 1 386 ? 8.758 -38.406 -19.703 1 97.69 386 LYS A C 1
ATOM 2992 O O . LYS A 1 386 ? 9.688 -39.219 -19.766 1 97.69 386 LYS A O 1
ATOM 2997 N N . TYR A 1 387 ? 8.672 -37.5 -18.734 1 98.06 387 TYR A N 1
ATOM 2998 C CA . TYR A 1 387 ? 9.773 -37.312 -17.797 1 98.06 387 TYR A CA 1
ATOM 2999 C C . TYR A 1 387 ? 9.367 -37.688 -16.391 1 98.06 387 TYR A C 1
ATOM 3001 O O . TYR A 1 387 ? 8.375 -37.188 -15.852 1 98.06 387 TYR A O 1
ATOM 3009 N N . GLU A 1 388 ? 10.211 -38.438 -15.703 1 97.06 388 GLU A N 1
ATOM 3010 C CA . GLU A 1 388 ? 9.953 -38.969 -14.359 1 97.06 388 GLU A CA 1
ATOM 3011 C C . GLU A 1 388 ? 9.969 -37.844 -13.32 1 97.06 388 GLU A C 1
ATOM 3013 O O . GLU A 1 388 ? 9.336 -37.969 -12.266 1 97.06 388 GLU A O 1
ATOM 3018 N N . ILE A 1 389 ? 10.57 -36.688 -13.625 1 98.25 389 ILE A N 1
ATOM 3019 C CA . ILE A 1 389 ? 10.797 -35.656 -12.609 1 98.25 389 ILE A CA 1
ATOM 3020 C C . ILE A 1 389 ? 9.664 -34.625 -12.641 1 98.25 389 ILE A C 1
ATOM 3022 O O . ILE A 1 389 ? 9.641 -33.688 -11.852 1 98.25 389 ILE A O 1
ATOM 3026 N N . ILE A 1 390 ? 8.758 -34.75 -13.57 1 98.75 390 ILE A N 1
ATOM 3027 C CA . ILE A 1 390 ? 7.551 -33.906 -13.531 1 98.75 390 ILE A CA 1
ATOM 3028 C C . ILE A 1 390 ? 6.426 -34.688 -12.836 1 98.75 390 ILE A C 1
ATOM 3030 O O . ILE A 1 390 ? 5.906 -35.656 -13.367 1 98.75 390 ILE A O 1
ATOM 3034 N N . GLY A 1 391 ? 6.035 -34.219 -11.695 1 98.44 391 GLY A N 1
ATOM 3035 C CA . GLY A 1 391 ? 5.082 -34.938 -10.867 1 98.44 391 GLY A CA 1
ATOM 3036 C C . GLY A 1 391 ? 3.639 -34.562 -11.164 1 98.44 391 GLY A C 1
ATOM 3037 O O . GLY A 1 391 ? 2.77 -35.438 -11.219 1 98.44 391 GLY A O 1
ATOM 3038 N N . ASP A 1 392 ? 3.385 -33.281 -11.328 1 98.31 392 ASP A N 1
ATOM 3039 C CA . ASP A 1 392 ? 2.016 -32.812 -11.516 1 98.31 392 ASP A CA 1
ATOM 3040 C C . ASP A 1 392 ? 1.978 -31.562 -12.383 1 98.31 392 ASP A C 1
ATOM 3042 O O . ASP A 1 392 ? 2.926 -30.781 -12.375 1 98.31 392 ASP A O 1
ATOM 3046 N N . VAL A 1 393 ? 1.042 -31.453 -13.188 1 98.56 393 VAL A N 1
ATOM 3047 C CA . VAL A 1 393 ? 0.647 -30.266 -13.93 1 98.56 393 VAL A CA 1
ATOM 3048 C C . VAL A 1 393 ? -0.787 -29.875 -13.562 1 98.56 393 VAL A C 1
ATOM 3050 O O . VAL A 1 393 ? -1.694 -30.719 -13.641 1 98.56 393 VAL A O 1
ATOM 3053 N N . ARG A 1 394 ? -0.965 -28.672 -13.148 1 98.19 394 ARG A N 1
ATOM 3054 C CA . ARG A 1 394 ? -2.299 -28.281 -12.695 1 98.19 394 ARG A CA 1
ATOM 3055 C C . ARG A 1 394 ? -2.564 -26.812 -12.953 1 98.19 394 ARG A C 1
ATOM 3057 O O . ARG A 1 394 ? -1.644 -26.047 -13.281 1 98.19 394 ARG A O 1
ATOM 3064 N N . GLY A 1 395 ? -3.83 -26.406 -12.766 1 97.81 395 GLY A N 1
ATOM 3065 C CA . GLY A 1 395 ? -4.258 -25.031 -12.898 1 97.81 395 GLY A CA 1
ATOM 3066 C C . GLY A 1 395 ? -5.473 -24.859 -13.797 1 97.81 395 GLY A C 1
ATOM 3067 O O . GLY A 1 395 ? -6.109 -25.844 -14.172 1 97.81 395 GLY A O 1
ATOM 3068 N N . LYS A 1 396 ? -5.852 -23.703 -13.992 1 98.19 396 LYS A N 1
ATOM 3069 C CA . LYS A 1 396 ? -6.879 -23.25 -14.93 1 98.19 396 LYS A CA 1
ATOM 3070 C C . LYS A 1 396 ? -6.445 -22 -15.672 1 98.19 396 LYS A C 1
ATOM 3072 O O . LYS A 1 396 ? -5.832 -21.094 -15.078 1 98.19 396 LYS A O 1
ATOM 3077 N N . GLY A 1 397 ? -6.809 -21.953 -16.969 1 98.44 397 GLY A N 1
ATOM 3078 C CA . GLY A 1 397 ? -6.328 -20.828 -17.75 1 98.44 397 GLY A CA 1
ATOM 3079 C C . GLY A 1 397 ? -4.832 -20.609 -17.625 1 98.44 397 GLY A C 1
ATOM 3080 O O . GLY A 1 397 ? -4.047 -21.547 -17.781 1 98.44 397 GLY A O 1
ATOM 3081 N N . LEU A 1 398 ? -4.414 -19.359 -17.391 1 98.81 398 LEU A N 1
ATOM 3082 C CA . LEU A 1 398 ? -2.994 -19.031 -17.344 1 98.81 398 LEU A CA 1
ATOM 3083 C C . LEU A 1 398 ? -2.506 -18.953 -15.898 1 98.81 398 LEU A C 1
ATOM 3085 O O . LEU A 1 398 ? -1.532 -18.25 -15.609 1 98.81 398 LEU A O 1
ATOM 3089 N N . GLN A 1 399 ? -3.24 -19.594 -14.969 1 98.5 399 GLN A N 1
ATOM 3090 C CA . GLN A 1 399 ? -2.803 -19.875 -13.602 1 98.5 399 GLN A CA 1
ATOM 3091 C C . GLN A 1 399 ? -2.283 -21.312 -13.484 1 98.5 399 GLN A C 1
ATOM 3093 O O . GLN A 1 399 ? -2.963 -22.172 -12.93 1 98.5 399 GLN A O 1
ATOM 3098 N N . ILE A 1 400 ? -1.012 -21.562 -13.914 1 98.81 400 ILE A N 1
ATOM 3099 C CA . ILE A 1 400 ? -0.52 -22.922 -14.125 1 98.81 400 ILE A CA 1
ATOM 3100 C C . ILE A 1 400 ? 0.639 -23.203 -13.172 1 98.81 400 ILE A C 1
ATOM 3102 O O . ILE A 1 400 ? 1.482 -22.344 -12.938 1 98.81 400 ILE A O 1
ATOM 3106 N N . GLY A 1 401 ? 0.675 -24.391 -12.578 1 98.62 401 GLY A N 1
ATOM 3107 C CA . GLY A 1 401 ? 1.788 -24.906 -11.797 1 98.62 401 GLY A CA 1
ATOM 3108 C C . GLY A 1 401 ? 2.309 -26.234 -12.297 1 98.62 401 GLY A C 1
ATOM 3109 O O . GLY A 1 401 ? 1.527 -27.109 -12.695 1 98.62 401 GLY A O 1
ATOM 3110 N N . VAL A 1 402 ? 3.584 -26.359 -12.43 1 98.88 402 VAL A N 1
ATOM 3111 C CA . VAL A 1 402 ? 4.266 -27.625 -12.742 1 98.88 402 VAL A CA 1
ATOM 3112 C C . VAL A 1 402 ? 5.109 -28.062 -11.555 1 98.88 402 VAL A C 1
ATOM 3114 O O . VAL A 1 402 ? 6.176 -27.5 -11.297 1 98.88 402 VAL A O 1
ATOM 3117 N N . GLU A 1 403 ? 4.645 -29.031 -10.859 1 98.75 403 GLU A N 1
ATOM 3118 C CA . GLU A 1 403 ? 5.355 -29.484 -9.672 1 98.75 403 GLU A CA 1
ATOM 3119 C C . GLU A 1 403 ? 6.395 -30.547 -10.023 1 98.75 403 GLU A C 1
ATOM 3121 O O . GLU A 1 403 ? 6.059 -31.578 -10.602 1 98.75 403 GLU A O 1
ATOM 3126 N N . MET A 1 404 ? 7.613 -30.297 -9.664 1 98.88 404 MET A N 1
ATOM 3127 C CA . MET A 1 404 ? 8.734 -31.188 -9.93 1 98.88 404 MET A CA 1
ATOM 3128 C C . MET A 1 404 ? 8.984 -32.125 -8.742 1 98.88 404 MET A C 1
ATOM 3130 O O . MET A 1 404 ? 8.867 -31.703 -7.59 1 98.88 404 MET A O 1
ATOM 3134 N N . VAL A 1 405 ? 9.312 -33.312 -9.062 1 98.5 405 VAL A N 1
ATOM 3135 C CA . VAL A 1 405 ? 9.531 -34.344 -8.031 1 98.5 405 VAL A CA 1
ATOM 3136 C C . VAL A 1 405 ? 10.82 -35.094 -8.344 1 98.5 405 VAL A C 1
ATOM 3138 O O . VAL A 1 405 ? 11.305 -35.094 -9.477 1 98.5 405 VAL A O 1
ATOM 3141 N N . LYS A 1 406 ? 11.352 -35.719 -7.328 1 97.69 406 LYS A N 1
ATOM 3142 C CA . LYS A 1 406 ? 12.469 -36.625 -7.539 1 97.69 406 LYS A CA 1
ATOM 3143 C C . LYS A 1 406 ? 12.062 -37.812 -8.398 1 97.69 406 LYS A C 1
ATOM 3145 O O . LYS A 1 406 ? 12.805 -38.25 -9.289 1 97.69 406 LYS A O 1
ATOM 3150 N N . ASP A 1 407 ? 10.953 -38.375 -8.055 1 96.56 407 ASP A N 1
ATOM 3151 C CA . ASP A 1 407 ? 10.305 -39.438 -8.805 1 96.56 407 ASP A CA 1
ATOM 3152 C C . ASP A 1 407 ? 8.805 -39.5 -8.508 1 96.56 407 ASP A C 1
ATOM 3154 O O . ASP A 1 407 ? 8.359 -39 -7.473 1 96.56 407 ASP A O 1
ATOM 3158 N N . LYS A 1 408 ? 8.094 -40.031 -9.383 1 95.81 408 LYS A N 1
ATOM 3159 C CA . LYS A 1 408 ? 6.633 -40.031 -9.305 1 95.81 408 LYS A CA 1
ATOM 3160 C C . LYS A 1 408 ? 6.129 -40.906 -8.172 1 95.81 408 LYS A C 1
ATOM 3162 O O . LYS A 1 408 ? 5.078 -40.656 -7.59 1 95.81 408 LYS A O 1
ATOM 3167 N N . ALA A 1 409 ? 6.812 -41.938 -7.887 1 94.62 409 ALA A N 1
ATOM 3168 C CA . ALA A 1 409 ? 6.402 -42.875 -6.844 1 94.62 409 ALA A CA 1
ATOM 3169 C C . ALA A 1 409 ? 6.441 -42.219 -5.469 1 94.62 409 ALA A C 1
ATOM 3171 O O . ALA A 1 409 ? 5.48 -42.312 -4.699 1 94.62 409 ALA A O 1
ATOM 3172 N N . SER A 1 410 ? 7.496 -41.531 -5.117 1 95.25 410 SER A N 1
ATOM 3173 C CA . SER A 1 410 ? 7.656 -40.938 -3.801 1 95.25 410 SER A CA 1
ATOM 3174 C C . SER A 1 410 ? 6.996 -39.562 -3.746 1 95.25 410 SER A C 1
ATOM 3176 O O . SER A 1 410 ? 6.613 -39.094 -2.672 1 95.25 410 SER A O 1
ATOM 3178 N N . ARG A 1 411 ? 6.91 -38.844 -4.871 1 96.31 411 ARG A N 1
ATOM 3179 C CA . ARG A 1 411 ? 6.398 -37.5 -5.016 1 96.31 411 ARG A CA 1
ATOM 3180 C C . ARG A 1 411 ? 7.195 -36.531 -4.16 1 96.31 411 ARG A C 1
ATOM 3182 O O . ARG A 1 411 ? 6.691 -35.438 -3.803 1 96.31 411 ARG A O 1
ATOM 3189 N N . GLU A 1 412 ? 8.414 -36.906 -3.752 1 97.38 412 GLU A N 1
ATOM 3190 C CA . GLU A 1 412 ? 9.297 -36 -3.023 1 97.38 412 GLU A CA 1
ATOM 3191 C C . GLU A 1 412 ? 9.695 -34.812 -3.889 1 97.38 412 GLU A C 1
ATOM 3193 O O . GLU A 1 412 ? 9.977 -34.969 -5.078 1 97.38 412 GLU A O 1
ATOM 3198 N N . PRO A 1 413 ? 9.727 -33.656 -3.316 1 98 413 PRO A N 1
ATOM 3199 C CA . PRO A 1 413 ? 10.109 -32.469 -4.098 1 98 413 PRO A CA 1
ATOM 3200 C C . PRO A 1 413 ? 11.492 -32.625 -4.734 1 98 413 PRO A C 1
ATOM 3202 O O . PRO A 1 413 ? 12.414 -33.125 -4.109 1 98 413 PRO A O 1
ATOM 3205 N N . LEU A 1 414 ? 11.562 -32.156 -5.977 1 98.44 414 LEU A N 1
ATOM 3206 C CA . LEU A 1 414 ? 12.883 -32.031 -6.59 1 98.44 414 LEU A CA 1
ATOM 3207 C C . LEU A 1 414 ? 13.758 -31.078 -5.793 1 98.44 414 LEU A C 1
ATOM 3209 O O . LEU A 1 414 ? 13.258 -30.094 -5.238 1 98.44 414 LEU A O 1
ATOM 3213 N N . SER A 1 415 ? 15.039 -31.328 -5.691 1 97.62 415 SER A N 1
ATOM 3214 C CA . SER A 1 415 ? 15.93 -30.531 -4.859 1 97.62 415 SER A CA 1
ATOM 3215 C C . SER A 1 415 ? 16 -29.094 -5.355 1 97.62 415 SER A C 1
ATOM 3217 O O . SER A 1 415 ? 15.844 -28.828 -6.547 1 97.62 415 SER A O 1
ATOM 3219 N N . PRO A 1 416 ? 16.234 -28.172 -4.461 1 96.88 416 PRO A N 1
ATOM 3220 C CA . PRO A 1 416 ? 16.406 -26.781 -4.867 1 96.88 416 PRO A CA 1
ATOM 3221 C C . PRO A 1 416 ? 17.5 -26.594 -5.918 1 96.88 416 PRO A C 1
ATOM 3223 O O . PRO A 1 416 ? 17.359 -25.75 -6.812 1 96.88 416 PRO A O 1
ATOM 3226 N N . GLU A 1 417 ? 18.594 -27.328 -5.77 1 96.94 417 GLU A N 1
ATOM 3227 C CA . GLU A 1 417 ? 19.672 -27.25 -6.738 1 96.94 417 GLU A CA 1
ATOM 3228 C C . GLU A 1 417 ? 19.203 -27.641 -8.133 1 96.94 417 GLU A C 1
ATOM 3230 O O . GLU A 1 417 ? 19.531 -26.969 -9.117 1 96.94 417 GLU A O 1
ATOM 3235 N N . ALA A 1 418 ? 18.5 -28.766 -8.18 1 97.94 418 ALA A N 1
ATOM 3236 C CA . ALA A 1 418 ? 17.969 -29.234 -9.461 1 97.94 418 ALA A CA 1
ATOM 3237 C C . ALA A 1 418 ? 16.969 -28.234 -10.047 1 97.94 418 ALA A C 1
ATOM 3239 O O . ALA A 1 418 ? 17 -27.938 -11.242 1 97.94 418 ALA A O 1
ATOM 3240 N N . MET A 1 419 ? 16.062 -27.734 -9.211 1 98.44 419 MET A N 1
ATOM 3241 C CA . MET A 1 419 ? 15.117 -26.703 -9.641 1 98.44 419 MET A CA 1
ATOM 3242 C C . MET A 1 419 ? 15.852 -25.516 -10.25 1 98.44 419 MET A C 1
ATOM 3244 O O . MET A 1 419 ? 15.453 -25.016 -11.305 1 98.44 419 MET A O 1
ATOM 3248 N N . ASN A 1 420 ? 16.891 -25.094 -9.594 1 97.88 420 ASN A N 1
ATOM 3249 C CA . ASN A 1 420 ? 17.641 -23.906 -10.023 1 97.88 420 ASN A CA 1
ATOM 3250 C C . ASN A 1 420 ? 18.359 -24.156 -11.344 1 97.88 420 ASN A C 1
ATOM 3252 O O . ASN A 1 420 ? 18.5 -23.234 -12.156 1 97.88 420 ASN A O 1
ATOM 3256 N N . GLU A 1 421 ? 18.859 -25.344 -11.523 1 97.88 421 GLU A N 1
ATOM 3257 C CA . GLU A 1 421 ? 19.516 -25.656 -12.781 1 97.88 421 GLU A CA 1
ATOM 3258 C C . GLU A 1 421 ? 18.562 -25.547 -13.961 1 97.88 421 GLU A C 1
ATOM 3260 O O . GLU A 1 421 ? 18.891 -24.938 -14.984 1 97.88 421 GLU A O 1
ATOM 3265 N N . ILE A 1 422 ? 17.406 -26.125 -13.812 1 98.62 422 ILE A N 1
ATOM 3266 C CA . ILE A 1 422 ? 16.391 -26.078 -14.859 1 98.62 422 ILE A CA 1
ATOM 3267 C C . ILE A 1 422 ? 15.93 -24.625 -15.062 1 98.62 422 ILE A C 1
ATOM 3269 O O . ILE A 1 422 ? 15.781 -24.172 -16.203 1 98.62 422 ILE A O 1
ATOM 3273 N N . PHE A 1 423 ? 15.773 -24 -13.93 1 98.62 423 PHE A N 1
ATOM 3274 C CA . PHE A 1 423 ? 15.328 -22.609 -13.891 1 98.62 423 PHE A CA 1
ATOM 3275 C C . PHE A 1 423 ? 16.281 -21.703 -14.664 1 98.62 423 PHE A C 1
ATOM 3277 O O . PHE A 1 423 ? 15.852 -20.875 -15.453 1 98.62 423 PHE A O 1
ATOM 3284 N N . GLU A 1 424 ? 17.594 -21.875 -14.492 1 98.5 424 GLU A N 1
ATOM 3285 C CA . GLU A 1 424 ? 18.625 -21.125 -15.18 1 98.5 424 GLU A CA 1
ATOM 3286 C C . GLU A 1 424 ? 18.625 -21.406 -16.672 1 98.5 424 GLU A C 1
ATOM 3288 O O . GLU A 1 424 ? 18.797 -20.5 -17.484 1 98.5 424 GLU A O 1
ATOM 3293 N N . ASP A 1 425 ? 18.438 -22.656 -17.047 1 98.25 425 ASP A N 1
ATOM 3294 C CA . ASP A 1 425 ? 18.422 -23.062 -18.453 1 98.25 425 ASP A CA 1
ATOM 3295 C C . ASP A 1 425 ? 17.266 -22.406 -19.203 1 98.25 425 ASP A C 1
ATOM 3297 O O . ASP A 1 425 ? 17.438 -21.938 -20.328 1 98.25 425 ASP A O 1
ATOM 3301 N N . ILE A 1 426 ? 16.125 -22.391 -18.578 1 98.75 426 ILE A N 1
ATOM 3302 C CA . ILE A 1 426 ? 14.945 -21.781 -19.172 1 98.75 426 ILE A CA 1
ATOM 3303 C C . ILE A 1 426 ? 15.211 -20.297 -19.438 1 98.75 426 ILE A C 1
ATOM 3305 O O . ILE A 1 426 ? 14.977 -19.797 -20.547 1 98.75 426 ILE A O 1
ATOM 3309 N N . LYS A 1 427 ? 15.742 -19.594 -18.422 1 98.75 427 LYS A N 1
ATOM 3310 C CA . LYS A 1 427 ? 16.078 -18.188 -18.547 1 98.75 427 LYS A CA 1
ATOM 3311 C C . LYS A 1 427 ? 17.125 -17.953 -19.641 1 98.75 427 LYS A C 1
ATOM 3313 O O . LYS A 1 427 ? 17.016 -17.031 -20.438 1 98.75 427 LYS A O 1
ATOM 3318 N N . ASP A 1 428 ? 18.156 -18.812 -19.672 1 98.31 428 ASP A N 1
ATOM 3319 C CA . ASP A 1 428 ? 19.234 -18.641 -20.641 1 98.31 428 ASP A CA 1
ATOM 3320 C C . ASP A 1 428 ? 18.719 -18.797 -22.062 1 98.31 428 ASP A C 1
ATOM 3322 O O . ASP A 1 428 ? 19.281 -18.203 -23 1 98.31 428 ASP A O 1
ATOM 3326 N N . MET A 1 429 ? 17.641 -19.531 -22.234 1 98.38 429 MET A N 1
ATOM 3327 C CA . MET A 1 429 ? 17.078 -19.75 -23.562 1 98.38 429 MET A CA 1
ATOM 3328 C C . MET A 1 429 ? 16.016 -18.703 -23.875 1 98.38 429 MET A C 1
ATOM 3330 O O . MET A 1 429 ? 15.359 -18.766 -24.906 1 98.38 429 MET A O 1
ATOM 3334 N N . GLY A 1 430 ? 15.773 -17.781 -22.953 1 98.5 430 GLY A N 1
ATOM 3335 C CA . GLY A 1 430 ? 15.016 -16.594 -23.312 1 98.5 430 GLY A CA 1
ATOM 3336 C C . GLY A 1 430 ? 13.609 -16.594 -22.734 1 98.5 430 GLY A C 1
ATOM 3337 O O . GLY A 1 430 ? 12.742 -15.844 -23.203 1 98.5 430 GLY A O 1
ATOM 3338 N N . VAL A 1 431 ? 13.312 -17.453 -21.75 1 98.88 431 VAL A N 1
ATOM 3339 C CA . VAL A 1 431 ? 12 -17.484 -21.125 1 98.88 431 VAL A CA 1
ATOM 3340 C C . VAL A 1 431 ? 12.141 -17.234 -19.625 1 98.88 431 VAL A C 1
ATOM 3342 O O . VAL A 1 431 ? 13.047 -17.766 -18.984 1 98.88 431 VAL A O 1
ATOM 3345 N N . LEU A 1 432 ? 11.281 -16.359 -19.078 1 98.88 432 LEU A N 1
ATOM 3346 C CA . LEU A 1 432 ? 11.258 -16.094 -17.641 1 98.88 432 LEU A CA 1
ATOM 3347 C C . LEU A 1 432 ? 10.008 -16.688 -17 1 98.88 432 LEU A C 1
ATOM 3349 O O . LEU A 1 432 ? 8.891 -16.391 -17.422 1 98.88 432 LEU A O 1
ATOM 3353 N N . ILE A 1 433 ? 10.141 -17.547 -16.031 1 98.75 433 ILE A N 1
ATOM 3354 C CA . ILE A 1 433 ? 9.031 -18.172 -15.312 1 98.75 433 ILE A CA 1
ATOM 3355 C C . ILE A 1 433 ? 9.211 -17.953 -13.812 1 98.75 433 ILE A C 1
ATOM 3357 O O . ILE A 1 433 ? 10.141 -17.266 -13.383 1 98.75 433 ILE A O 1
ATOM 3361 N N . GLY A 1 434 ? 8.219 -18.406 -13.039 1 98.31 434 GLY A N 1
ATOM 3362 C CA . GLY A 1 434 ? 8.305 -18.266 -11.594 1 98.31 434 GLY A CA 1
ATOM 3363 C C . GLY A 1 434 ? 8.477 -19.594 -10.875 1 98.31 434 GLY A C 1
ATOM 3364 O O . GLY A 1 434 ? 8.516 -20.656 -11.516 1 98.31 434 GLY A O 1
ATOM 3365 N N . LYS A 1 435 ? 8.641 -19.469 -9.594 1 97.44 435 LYS A N 1
ATOM 3366 C CA . LYS A 1 435 ? 8.719 -20.625 -8.695 1 97.44 435 LYS A CA 1
ATOM 3367 C C . LYS A 1 435 ? 7.824 -20.422 -7.473 1 97.44 435 LYS A C 1
ATOM 3369 O O . LYS A 1 435 ? 7.539 -19.281 -7.086 1 97.44 435 LYS A O 1
ATOM 3374 N N . GLY A 1 436 ? 7.398 -21.469 -6.961 1 96.88 436 GLY A N 1
ATOM 3375 C CA . GLY A 1 436 ? 6.609 -21.469 -5.738 1 96.88 436 GLY A CA 1
ATOM 3376 C C . GLY A 1 436 ? 6.484 -22.844 -5.109 1 96.88 436 GLY A C 1
ATOM 3377 O O . GLY A 1 436 ? 7.359 -23.688 -5.281 1 96.88 436 GLY A O 1
ATOM 3378 N N . GLY A 1 437 ? 5.438 -23 -4.344 1 96.5 437 GLY A N 1
ATOM 3379 C CA . GLY A 1 437 ? 5.312 -24.203 -3.518 1 96.5 437 GLY A CA 1
ATOM 3380 C C . GLY A 1 437 ? 6 -24.062 -2.172 1 96.5 437 GLY A C 1
ATOM 3381 O O . GLY A 1 437 ? 6.957 -23.297 -2.031 1 96.5 437 GLY A O 1
ATOM 3382 N N . ILE A 1 438 ? 5.582 -24.828 -1.242 1 93.81 438 ILE A N 1
ATOM 3383 C CA . ILE A 1 438 ? 6.09 -24.688 0.119 1 93.81 438 ILE A CA 1
ATOM 3384 C C . ILE A 1 438 ? 7.566 -25.078 0.162 1 93.81 438 ILE A C 1
ATOM 3386 O O . ILE A 1 438 ? 8.312 -24.625 1.033 1 93.81 438 ILE A O 1
ATOM 3390 N N . TYR A 1 439 ? 7.992 -25.812 -0.799 1 94.5 439 TYR A N 1
ATOM 3391 C CA . TYR A 1 439 ? 9.383 -26.266 -0.839 1 94.5 439 TYR A CA 1
ATOM 3392 C C . TYR A 1 439 ? 10.102 -25.688 -2.057 1 94.5 439 TYR A C 1
ATOM 3394 O O . TYR A 1 439 ? 11.188 -26.156 -2.414 1 94.5 439 TYR A O 1
ATOM 3402 N N . GLY A 1 440 ? 9.453 -24.797 -2.791 1 96.25 440 GLY A N 1
ATOM 3403 C CA . GLY A 1 440 ? 10.031 -24.188 -3.98 1 96.25 440 GLY A CA 1
ATOM 3404 C C . GLY A 1 440 ? 10.078 -25.141 -5.168 1 96.25 440 GLY A C 1
ATOM 3405 O O . GLY A 1 440 ? 10.875 -24.953 -6.09 1 96.25 440 GLY A O 1
ATOM 3406 N N . GLN A 1 441 ? 9.227 -26.141 -5.191 1 98.12 441 GLN A N 1
ATOM 3407 C CA . GLN A 1 441 ? 9.344 -27.25 -6.129 1 98.12 441 GLN A CA 1
ATOM 3408 C C . GLN A 1 441 ? 8.406 -27.062 -7.32 1 98.12 441 GLN A C 1
ATOM 3410 O O . GLN A 1 441 ? 8.281 -27.953 -8.164 1 98.12 441 GLN A O 1
ATOM 3415 N N . THR A 1 442 ? 7.711 -25.969 -7.352 1 98.75 442 THR A N 1
ATOM 3416 C CA . THR A 1 442 ? 6.73 -25.766 -8.414 1 98.75 442 THR A CA 1
ATOM 3417 C C . THR A 1 442 ? 7.133 -24.609 -9.32 1 98.75 442 THR A C 1
ATOM 3419 O O . THR A 1 442 ? 7.34 -23.484 -8.844 1 98.75 442 THR A O 1
ATOM 3422 N N . PHE A 1 443 ? 7.316 -24.922 -10.617 1 98.94 443 PHE A N 1
ATOM 3423 C CA . PHE A 1 443 ? 7.402 -23.812 -11.57 1 98.94 443 PHE A CA 1
ATOM 3424 C C . PHE A 1 443 ? 6.031 -23.172 -11.789 1 98.94 443 PHE A C 1
ATOM 3426 O O . PHE A 1 443 ? 5.031 -23.875 -11.945 1 98.94 443 PHE A O 1
ATOM 3433 N N . ARG A 1 444 ? 5.984 -21.922 -11.672 1 98.81 444 ARG A N 1
ATOM 3434 C CA . ARG A 1 444 ? 4.754 -21.141 -11.852 1 98.81 444 ARG A CA 1
ATOM 3435 C C . ARG A 1 444 ? 4.734 -20.453 -13.211 1 98.81 444 ARG A C 1
ATOM 3437 O O . ARG A 1 444 ? 5.574 -19.594 -13.484 1 98.81 444 ARG A O 1
ATOM 3444 N N . ILE A 1 445 ? 3.818 -20.828 -14.086 1 98.88 445 ILE A N 1
ATOM 3445 C CA . ILE A 1 445 ? 3.641 -20.281 -15.422 1 98.88 445 ILE A CA 1
ATOM 3446 C C . ILE A 1 445 ? 2.418 -19.359 -15.453 1 98.88 445 ILE A C 1
ATOM 3448 O O . ILE A 1 445 ? 1.284 -19.844 -15.547 1 98.88 445 ILE A O 1
ATOM 3452 N N . LYS A 1 446 ? 2.66 -18.109 -15.344 1 98.62 446 LYS A N 1
ATOM 3453 C CA . LYS A 1 446 ? 1.626 -17.078 -15.219 1 98.62 446 LYS A CA 1
ATOM 3454 C C . LYS A 1 446 ? 1.923 -15.891 -16.125 1 98.62 446 LYS A C 1
ATOM 3456 O O . LYS A 1 446 ? 2.111 -14.766 -15.641 1 98.62 446 LYS A O 1
ATOM 3461 N N . PRO A 1 447 ? 1.866 -16.031 -17.469 1 98.75 447 PRO A N 1
ATOM 3462 C CA . PRO A 1 447 ? 2.203 -14.961 -18.391 1 98.75 447 PRO A CA 1
ATOM 3463 C C . PRO A 1 447 ? 1.154 -13.852 -18.422 1 98.75 447 PRO A C 1
ATOM 3465 O O . PRO A 1 447 ? 0.044 -14.031 -17.906 1 98.75 447 PRO A O 1
ATOM 3468 N N . PRO A 1 448 ? 1.53 -12.656 -19 1 98.75 448 PRO A N 1
ATOM 3469 C CA . PRO A 1 448 ? 0.449 -11.758 -19.406 1 98.75 448 PRO A CA 1
ATOM 3470 C C . PRO A 1 448 ? -0.592 -12.445 -20.281 1 98.75 448 PRO A C 1
ATOM 3472 O O . PRO A 1 448 ? -0.244 -13.289 -21.109 1 98.75 448 PRO A O 1
ATOM 3475 N N . MET A 1 449 ? -1.809 -12.039 -20.125 1 98.81 449 MET A N 1
ATOM 3476 C CA . MET A 1 449 ? -2.928 -12.75 -20.734 1 98.81 449 MET A CA 1
ATOM 3477 C C . MET A 1 449 ? -3.016 -12.445 -22.219 1 98.81 449 MET A C 1
ATOM 3479 O O . MET A 1 449 ? -3.904 -12.953 -22.906 1 98.81 449 MET A O 1
ATOM 3483 N N . CYS A 1 450 ? -2.076 -11.672 -22.75 1 98.62 450 CYS A N 1
ATOM 3484 C CA . CYS A 1 450 ? -2.016 -11.406 -24.188 1 98.62 450 CYS A CA 1
ATOM 3485 C C . CYS A 1 450 ? -1.061 -12.367 -24.875 1 98.62 450 CYS A C 1
ATOM 3487 O O . CYS A 1 450 ? -0.683 -12.148 -26.031 1 98.62 450 CYS A O 1
ATOM 3489 N N . ILE A 1 451 ? -0.599 -13.414 -24.219 1 98.62 451 ILE A N 1
ATOM 3490 C CA . ILE A 1 451 ? 0.302 -14.414 -24.781 1 98.62 451 ILE A CA 1
ATOM 3491 C C . ILE A 1 451 ? -0.346 -15.07 -26 1 98.62 451 ILE A C 1
ATOM 3493 O O . ILE A 1 451 ? -1.571 -15.195 -26.062 1 98.62 451 ILE A O 1
ATOM 3497 N N . SER A 1 452 ? 0.482 -15.508 -26.984 1 98.25 452 SER A N 1
ATOM 3498 C CA . SER A 1 452 ? -0.03 -16.156 -28.188 1 98.25 452 SER A CA 1
ATOM 3499 C C . SER A 1 452 ? 0.264 -17.656 -28.172 1 98.25 452 SER A C 1
ATOM 3501 O O . SER A 1 452 ? 1.031 -18.141 -27.344 1 98.25 452 SER A O 1
ATOM 3503 N N . MET A 1 453 ? -0.423 -18.344 -29.156 1 98.44 453 MET A N 1
ATOM 3504 C CA . MET A 1 453 ? -0.145 -19.766 -29.312 1 98.44 453 MET A CA 1
ATOM 3505 C C . MET A 1 453 ? 1.307 -20 -29.734 1 98.44 453 MET A C 1
ATOM 3507 O O . MET A 1 453 ? 1.928 -20.969 -29.312 1 98.44 453 MET A O 1
ATOM 3511 N N . GLU A 1 454 ? 1.863 -19.062 -30.516 1 98.25 454 GLU A N 1
ATOM 3512 C CA . GLU A 1 454 ? 3.266 -19.156 -30.922 1 98.25 454 GLU A CA 1
ATOM 3513 C C . GLU A 1 454 ? 4.191 -19.016 -29.719 1 98.25 454 GLU A C 1
ATOM 3515 O O . GLU A 1 454 ? 5.223 -19.688 -29.625 1 98.25 454 GLU A O 1
ATOM 3520 N N . ASP A 1 455 ? 3.871 -18.062 -28.844 1 98.62 455 ASP A N 1
ATOM 3521 C CA . ASP A 1 455 ? 4.621 -17.922 -27.594 1 98.62 455 ASP A CA 1
ATOM 3522 C C . ASP A 1 455 ? 4.598 -19.219 -26.797 1 98.62 455 ASP A C 1
ATOM 3524 O O . ASP A 1 455 ? 5.621 -19.625 -26.234 1 98.62 455 ASP A O 1
ATOM 3528 N N . ALA A 1 456 ? 3.406 -19.812 -26.688 1 98.69 456 ALA A N 1
ATOM 3529 C CA . ALA A 1 456 ? 3.238 -21.062 -25.953 1 98.69 456 ALA A CA 1
ATOM 3530 C C . ALA A 1 456 ? 4.109 -22.172 -26.531 1 98.69 456 ALA A C 1
ATOM 3532 O O . ALA A 1 456 ? 4.734 -22.922 -25.797 1 98.69 456 ALA A O 1
ATOM 3533 N N . ASP A 1 457 ? 4.125 -22.281 -27.844 1 98.5 457 ASP A N 1
ATOM 3534 C CA . ASP A 1 457 ? 4.953 -23.266 -28.516 1 98.5 457 ASP A CA 1
ATOM 3535 C C . ASP A 1 457 ? 6.434 -23.062 -28.203 1 98.5 457 ASP A C 1
ATOM 3537 O O . ASP A 1 457 ? 7.168 -24.031 -27.984 1 98.5 457 ASP A O 1
ATOM 3541 N N . PHE A 1 458 ? 6.875 -21.844 -28.25 1 98.69 458 PHE A N 1
ATOM 3542 C CA . PHE A 1 458 ? 8.258 -21.516 -27.938 1 98.69 458 PHE A CA 1
ATOM 3543 C C . PHE A 1 458 ? 8.602 -21.922 -26.516 1 98.69 458 PHE A C 1
ATOM 3545 O O . PHE A 1 458 ? 9.633 -22.562 -26.281 1 98.69 458 PHE A O 1
ATOM 3552 N N . PHE A 1 459 ? 7.75 -21.594 -25.609 1 98.88 459 PHE A N 1
ATOM 3553 C CA . PHE A 1 459 ? 7.961 -22 -24.219 1 98.88 459 PHE A CA 1
ATOM 3554 C C . PHE A 1 459 ? 8.055 -23.516 -24.094 1 98.88 459 PHE A C 1
ATOM 3556 O O . PHE A 1 459 ? 8.93 -24.031 -23.391 1 98.88 459 PHE A O 1
ATOM 3563 N N . MET A 1 460 ? 7.121 -24.219 -24.719 1 98.75 460 MET A N 1
ATOM 3564 C CA . MET A 1 460 ? 7.109 -25.688 -24.641 1 98.75 460 MET A CA 1
ATOM 3565 C C . MET A 1 460 ? 8.43 -26.266 -25.125 1 98.75 460 MET A C 1
ATOM 3567 O O . MET A 1 460 ? 8.953 -27.203 -24.516 1 98.75 460 MET A O 1
ATOM 3571 N N . ALA A 1 461 ? 8.914 -25.719 -26.203 1 98.75 461 ALA A N 1
ATOM 3572 C CA . ALA A 1 461 ? 10.188 -26.188 -26.75 1 98.75 461 ALA A CA 1
ATOM 3573 C C . ALA A 1 461 ? 11.328 -25.938 -25.766 1 98.75 461 ALA A C 1
ATOM 3575 O O . ALA A 1 461 ? 12.164 -26.812 -25.531 1 98.75 461 ALA A O 1
ATOM 3576 N N . VAL A 1 462 ? 11.344 -24.734 -25.203 1 98.75 462 VAL A N 1
ATOM 3577 C CA . VAL A 1 462 ? 12.383 -24.344 -24.266 1 98.75 462 VAL A CA 1
ATOM 3578 C C . VAL A 1 462 ? 12.297 -25.203 -23 1 98.75 462 VAL A C 1
ATOM 3580 O O . VAL A 1 462 ? 13.32 -25.688 -22.5 1 98.75 462 VAL A O 1
ATOM 3583 N N . PHE A 1 463 ? 11.109 -25.375 -22.484 1 98.81 463 PHE A N 1
ATOM 3584 C CA . PHE A 1 463 ? 10.906 -26.156 -21.266 1 98.81 463 PHE A CA 1
ATOM 3585 C C . PHE A 1 463 ? 11.328 -27.609 -21.469 1 98.81 463 PHE A C 1
ATOM 3587 O O . PHE A 1 463 ? 12.055 -28.172 -20.656 1 98.81 463 PHE A O 1
ATOM 3594 N N . ASN A 1 464 ? 10.883 -28.203 -22.594 1 98.69 464 ASN A N 1
ATOM 3595 C CA . ASN A 1 464 ? 11.258 -29.562 -22.922 1 98.69 464 ASN A CA 1
ATOM 3596 C C . ASN A 1 464 ? 12.773 -29.719 -23.016 1 98.69 464 ASN A C 1
ATOM 3598 O O . ASN A 1 464 ? 13.336 -30.672 -22.469 1 98.69 464 ASN A O 1
ATOM 3602 N N . LYS A 1 465 ? 13.398 -28.828 -23.719 1 98.5 465 LYS A N 1
ATOM 3603 C CA . LYS A 1 465 ? 14.852 -28.875 -23.875 1 98.5 465 LYS A CA 1
ATOM 3604 C C . LYS A 1 465 ? 15.555 -28.766 -22.531 1 98.5 465 LYS A C 1
ATOM 3606 O O . LYS A 1 465 ? 16.547 -29.453 -22.281 1 98.5 465 LYS A O 1
ATOM 3611 N N . SER A 1 466 ? 15.078 -27.859 -21.672 1 98.5 466 SER A N 1
ATOM 3612 C CA . SER A 1 466 ? 15.688 -27.656 -20.359 1 98.5 466 SER A CA 1
ATOM 3613 C C . SER A 1 466 ? 15.594 -28.922 -19.5 1 98.5 466 SER A C 1
ATOM 3615 O O . SER A 1 466 ? 16.547 -29.266 -18.797 1 98.5 466 SER A O 1
ATOM 3617 N N . ILE A 1 467 ? 14.43 -29.578 -19.5 1 98.44 467 ILE A N 1
ATOM 3618 C CA . ILE A 1 467 ? 14.258 -30.812 -18.75 1 98.44 467 ILE A CA 1
ATOM 3619 C C . ILE A 1 467 ? 15.148 -31.906 -19.344 1 98.44 467 ILE A C 1
ATOM 3621 O O . ILE A 1 467 ? 15.797 -32.656 -18.609 1 98.44 467 ILE A O 1
ATOM 3625 N N . HIS A 1 468 ? 15.18 -31.984 -20.656 1 97.81 468 HIS A N 1
ATOM 3626 C CA . HIS A 1 468 ? 16.031 -32.969 -21.328 1 97.81 468 HIS A CA 1
ATOM 3627 C C . HIS A 1 468 ? 17.5 -32.781 -20.938 1 97.81 468 HIS A C 1
ATOM 3629 O O . HIS A 1 468 ? 18.188 -33.75 -20.641 1 97.81 468 HIS A O 1
ATOM 3635 N N . ASN A 1 469 ? 17.969 -31.5 -21.031 1 97.56 469 ASN A N 1
ATOM 3636 C CA . ASN A 1 469 ? 19.328 -31.188 -20.625 1 97.56 469 ASN A CA 1
ATOM 3637 C C . ASN A 1 469 ? 19.625 -31.672 -19.219 1 97.56 469 ASN A C 1
ATOM 3639 O O . ASN A 1 469 ? 20.688 -32.25 -18.953 1 97.56 469 ASN A O 1
ATOM 3643 N N . TYR A 1 470 ? 18.734 -31.406 -18.281 1 97.44 470 TYR A N 1
ATOM 3644 C CA . TYR A 1 470 ? 18.906 -31.828 -16.891 1 97.44 470 TYR A CA 1
ATOM 3645 C C . TYR A 1 470 ? 18.969 -33.344 -16.781 1 97.44 470 TYR A C 1
ATOM 3647 O O . TYR A 1 470 ? 19.828 -33.875 -16.062 1 97.44 470 TYR A O 1
ATOM 3655 N N . MET A 1 471 ? 18.094 -34.031 -17.516 1 96.56 471 MET A N 1
ATOM 3656 C CA . MET A 1 471 ? 18.031 -35.5 -17.453 1 96.56 471 MET A CA 1
ATOM 3657 C C . MET A 1 471 ? 19.297 -36.125 -18.047 1 96.56 471 MET A C 1
ATOM 3659 O O . MET A 1 471 ? 19.75 -37.156 -17.562 1 96.56 471 MET A O 1
ATOM 3663 N N . GLU A 1 472 ? 19.812 -35.5 -19.016 1 95.94 472 GLU A N 1
ATOM 3664 C CA . GLU A 1 472 ? 21.016 -36.031 -19.656 1 95.94 472 GLU A CA 1
ATOM 3665 C C . GLU A 1 472 ? 22.234 -35.844 -18.766 1 95.94 472 GLU A C 1
ATOM 3667 O O . GLU A 1 472 ? 23.172 -36.656 -18.828 1 95.94 472 GLU A O 1
ATOM 3672 N N . ARG A 1 473 ? 22.281 -34.812 -18.062 1 92.5 473 ARG A N 1
ATOM 3673 C CA . ARG A 1 473 ? 23.391 -34.562 -17.172 1 92.5 473 ARG A CA 1
ATOM 3674 C C . ARG A 1 473 ? 23.359 -35.5 -15.961 1 92.5 473 ARG A C 1
ATOM 3676 O O . ARG A 1 473 ? 24.359 -35.656 -15.273 1 92.5 473 ARG A O 1
ATOM 3683 N N . ARG A 1 474 ? 22.406 -36.25 -15.695 1 84.56 474 ARG A N 1
ATOM 3684 C CA . ARG A 1 474 ? 22.297 -37.156 -14.57 1 84.56 474 ARG A CA 1
ATOM 3685 C C . ARG A 1 474 ? 22.375 -38.594 -15.039 1 84.56 474 ARG A C 1
ATOM 3687 O O . ARG A 1 474 ? 21.953 -38.938 -16.141 1 84.56 474 ARG A O 1
ATOM 3694 N N . MET B 1 1 ? -15.586 54.344 6.219 1 24.36 1 MET B N 1
ATOM 3695 C CA . MET B 1 1 ? -15.672 53.781 4.875 1 24.36 1 MET B CA 1
ATOM 3696 C C . MET B 1 1 ? -14.773 52.562 4.738 1 24.36 1 MET B C 1
ATOM 3698 O O . MET B 1 1 ? -13.555 52.688 4.598 1 24.36 1 MET B O 1
ATOM 3702 N N . HIS B 1 2 ? -14.883 51.594 5.547 1 33.66 2 HIS B N 1
ATOM 3703 C CA . HIS B 1 2 ? -14.102 50.344 5.656 1 33.66 2 HIS B CA 1
ATOM 3704 C C . HIS B 1 2 ? -13.891 49.719 4.289 1 33.66 2 HIS B C 1
ATOM 3706 O O . HIS B 1 2 ? -14.859 49.344 3.607 1 33.66 2 HIS B O 1
ATOM 3712 N N . ILE B 1 3 ? -12.992 50.188 3.516 1 41.09 3 ILE B N 1
ATOM 3713 C CA . ILE B 1 3 ? -12.562 49.625 2.238 1 41.09 3 ILE B CA 1
ATOM 3714 C C . ILE B 1 3 ? -12.617 48.125 2.295 1 41.09 3 ILE B C 1
ATOM 3716 O O . ILE B 1 3 ? -11.844 47.5 3.023 1 41.09 3 ILE B O 1
ATOM 3720 N N . ALA B 1 4 ? -13.789 47.594 2.303 1 46.25 4 ALA B N 1
ATOM 3721 C CA . ALA B 1 4 ? -13.938 46.156 2.115 1 46.25 4 ALA B CA 1
ATOM 3722 C C . ALA B 1 4 ? -12.914 45.625 1.115 1 46.25 4 ALA B C 1
ATOM 3724 O O . ALA B 1 4 ? -13.07 45.812 -0.096 1 46.25 4 ALA B O 1
ATOM 3725 N N . HIS B 1 5 ? -11.539 45.688 1.231 1 53.75 5 HIS B N 1
ATOM 3726 C CA . HIS B 1 5 ? -10.461 45.156 0.413 1 53.75 5 HIS B CA 1
ATOM 3727 C C . HIS B 1 5 ? -10.859 43.844 -0.253 1 53.75 5 HIS B C 1
ATOM 3729 O O . HIS B 1 5 ? -11.289 42.906 0.422 1 53.75 5 HIS B O 1
ATOM 3735 N N . ARG B 1 6 ? -11.391 43.875 -1.485 1 70.25 6 ARG B N 1
ATOM 3736 C CA . ARG B 1 6 ? -11.859 42.781 -2.307 1 70.25 6 ARG B CA 1
ATOM 3737 C C . ARG B 1 6 ? -10.852 41.625 -2.305 1 70.25 6 ARG B C 1
ATOM 3739 O O . ARG B 1 6 ? -9.688 41.812 -2.664 1 70.25 6 ARG B O 1
ATOM 3746 N N . ILE B 1 7 ? -11.141 40.656 -1.581 1 92.69 7 ILE B N 1
ATOM 3747 C CA . ILE B 1 7 ? -10.359 39.438 -1.646 1 92.69 7 ILE B CA 1
ATOM 3748 C C . ILE B 1 7 ? -10.234 39 -3.098 1 92.69 7 ILE B C 1
ATOM 3750 O O . ILE B 1 7 ? -11.234 38.719 -3.762 1 92.69 7 ILE B O 1
ATOM 3754 N N . LYS B 1 8 ? -9.055 39.25 -3.664 1 93.81 8 LYS B N 1
ATOM 3755 C CA . LYS B 1 8 ? -8.82 38.844 -5.055 1 93.81 8 LYS B CA 1
ATOM 3756 C C . LYS B 1 8 ? -7.941 37.625 -5.137 1 93.81 8 LYS B C 1
ATOM 3758 O O . LYS B 1 8 ? -6.82 37.594 -4.621 1 93.81 8 LYS B O 1
ATOM 3763 N N . MET B 1 9 ? -8.406 36.625 -5.711 1 96.5 9 MET B N 1
ATOM 3764 C CA . MET B 1 9 ? -7.641 35.406 -5.949 1 96.5 9 MET B CA 1
ATOM 3765 C C . MET B 1 9 ? -6.488 35.656 -6.914 1 96.5 9 MET B C 1
ATOM 3767 O O . MET B 1 9 ? -6.656 36.344 -7.918 1 96.5 9 MET B O 1
ATOM 3771 N N . PRO B 1 10 ? -5.293 35.125 -6.629 1 97.12 10 PRO B N 1
ATOM 3772 C CA . PRO B 1 10 ? -4.16 35.312 -7.539 1 97.12 10 PRO B CA 1
ATOM 3773 C C . PRO B 1 10 ? -4.438 34.75 -8.938 1 97.12 10 PRO B C 1
ATOM 3775 O O . PRO B 1 10 ? -5.156 33.781 -9.094 1 97.12 10 PRO B O 1
ATOM 3778 N N . GLN B 1 11 ? -3.809 35.406 -9.93 1 94.44 11 GLN B N 1
ATOM 3779 C CA . GLN B 1 11 ? -3.979 34.969 -11.312 1 94.44 11 GLN B CA 1
ATOM 3780 C C . GLN B 1 11 ? -3.275 33.625 -11.562 1 94.44 11 GLN B C 1
ATOM 3782 O O . GLN B 1 11 ? -2.311 33.312 -10.875 1 94.44 11 GLN B O 1
ATOM 3787 N N . CYS B 1 12 ? -3.781 32.906 -12.414 1 94.06 12 CYS B N 1
ATOM 3788 C CA . CYS B 1 12 ? -3.203 31.625 -12.828 1 94.06 12 CYS B CA 1
ATOM 3789 C C . CYS B 1 12 ? -3.191 31.516 -14.352 1 94.06 12 CYS B C 1
ATOM 3791 O O . CYS B 1 12 ? -4.223 31.703 -15 1 94.06 12 CYS B O 1
ATOM 3793 N N . ASN B 1 13 ? -2.045 31.281 -14.969 1 93.12 13 ASN B N 1
ATOM 3794 C CA . ASN B 1 13 ? -1.89 31.203 -16.422 1 93.12 13 ASN B CA 1
ATOM 3795 C C . ASN B 1 13 ? -2.242 29.828 -16.953 1 93.12 13 ASN B C 1
ATOM 3797 O O . ASN B 1 13 ? -2.002 29.531 -18.125 1 93.12 13 ASN B O 1
ATOM 3801 N N . PHE B 1 14 ? -2.844 29.016 -16.219 1 96.25 14 PHE B N 1
ATOM 3802 C CA . PHE B 1 14 ? -3.258 27.672 -16.641 1 96.25 14 PHE B CA 1
ATOM 3803 C C . PHE B 1 14 ? -4.758 27.641 -16.906 1 96.25 14 PHE B C 1
ATOM 3805 O O . PHE B 1 14 ? -5.555 28.125 -16.109 1 96.25 14 PHE B O 1
ATOM 3812 N N . LYS B 1 15 ? -5.086 27.109 -18.109 1 95.75 15 LYS B N 1
ATOM 3813 C CA . LYS B 1 15 ? -6.496 26.953 -18.469 1 95.75 15 LYS B CA 1
ATOM 3814 C C . LYS B 1 15 ? -6.957 25.516 -18.266 1 95.75 15 LYS B C 1
ATOM 3816 O O . LYS B 1 15 ? -6.582 24.625 -19.016 1 95.75 15 LYS B O 1
ATOM 3821 N N . ALA B 1 16 ? -7.824 25.312 -17.281 1 96.25 16 ALA B N 1
ATOM 3822 C CA . ALA B 1 16 ? -8.367 23.984 -17 1 96.25 16 ALA B CA 1
ATOM 3823 C C . ALA B 1 16 ? -9.312 23.547 -18.125 1 96.25 16 ALA B C 1
ATOM 3825 O O . ALA B 1 16 ? -9.977 24.375 -18.75 1 96.25 16 ALA B O 1
ATOM 3826 N N . GLU B 1 17 ? -9.352 22.25 -18.312 1 96.12 17 GLU B N 1
ATOM 3827 C CA . GLU B 1 17 ? -10.305 21.703 -19.266 1 96.12 17 GLU B CA 1
ATOM 3828 C C . GLU B 1 17 ? -11.727 21.75 -18.719 1 96.12 17 GLU B C 1
ATOM 3830 O O . GLU B 1 17 ? -11.945 21.594 -17.516 1 96.12 17 GLU B O 1
ATOM 3835 N N . GLU B 1 18 ? -12.641 22.031 -19.688 1 96.81 18 GLU B N 1
ATOM 3836 C CA . GLU B 1 18 ? -14.039 21.922 -19.281 1 96.81 18 GLU B CA 1
ATOM 3837 C C . GLU B 1 18 ? -14.438 20.469 -19.031 1 96.81 18 GLU B C 1
ATOM 3839 O O . GLU B 1 18 ? -14.109 19.594 -19.844 1 96.81 18 GLU B O 1
ATOM 3844 N N . TYR B 1 19 ? -15.062 20.297 -17.953 1 96.81 19 TYR B N 1
ATOM 3845 C CA . TYR B 1 19 ? -15.484 18.938 -17.641 1 96.81 19 TYR B CA 1
ATOM 3846 C C . TYR B 1 19 ? -16.812 18.609 -18.312 1 96.81 19 TYR B C 1
ATOM 3848 O O . TYR B 1 19 ? -17.75 19.391 -18.25 1 96.81 19 TYR B O 1
ATOM 3856 N N . GLN B 1 20 ? -16.922 17.469 -19 1 95.25 20 GLN B N 1
ATOM 3857 C CA . GLN B 1 20 ? -18.125 17.047 -19.719 1 95.25 20 GLN B CA 1
ATOM 3858 C C . GLN B 1 20 ? -18.547 15.641 -19.312 1 95.25 20 GLN B C 1
ATOM 3860 O O . GLN B 1 20 ? -19.328 15 -20.016 1 95.25 20 GLN B O 1
ATOM 3865 N N . GLY B 1 21 ? -18.219 15.164 -18.234 1 94.69 21 GLY B N 1
ATOM 3866 C CA . GLY B 1 21 ? -18.453 13.773 -17.875 1 94.69 21 GLY B CA 1
ATOM 3867 C C . GLY B 1 21 ? -19.625 13.594 -16.938 1 94.69 21 GLY B C 1
ATOM 3868 O O . GLY B 1 21 ? -20.656 14.258 -17.078 1 94.69 21 GLY B O 1
ATOM 3869 N N . MET B 1 22 ? -19.547 12.719 -16.047 1 95.94 22 MET B N 1
ATOM 3870 C CA . MET B 1 22 ? -20.594 12.297 -15.109 1 95.94 22 MET B CA 1
ATOM 3871 C C . MET B 1 22 ? -21.047 13.461 -14.234 1 95.94 22 MET B C 1
ATOM 3873 O O . MET B 1 22 ? -20.234 14.266 -13.789 1 95.94 22 MET B O 1
ATOM 3877 N N . SER B 1 23 ? -22.406 13.57 -13.984 1 97.75 23 SER B N 1
ATOM 3878 C CA . SER B 1 23 ? -22.953 14.648 -13.164 1 97.75 23 SER B CA 1
ATOM 3879 C C . SER B 1 23 ? -22.562 14.477 -11.703 1 97.75 23 SER B C 1
ATOM 3881 O O . SER B 1 23 ? -22.219 13.375 -11.273 1 97.75 23 SER B O 1
ATOM 3883 N N . LYS B 1 24 ? -22.625 15.547 -10.961 1 97.94 24 LYS B N 1
ATOM 3884 C CA . LYS B 1 24 ? -22.375 15.508 -9.523 1 97.94 24 LYS B CA 1
ATOM 3885 C C . LYS B 1 24 ? -23.359 14.578 -8.82 1 97.94 24 LYS B C 1
ATOM 3887 O O . LYS B 1 24 ? -22.984 13.82 -7.922 1 97.94 24 LYS B O 1
ATOM 3892 N N . GLU B 1 25 ? -24.594 14.641 -9.258 1 97.88 25 GLU B N 1
ATOM 3893 C CA . GLU B 1 25 ? -25.625 13.797 -8.664 1 97.88 25 GLU B CA 1
ATOM 3894 C C . GLU B 1 25 ? -25.312 12.32 -8.875 1 97.88 25 GLU B C 1
ATOM 3896 O O . GLU B 1 25 ? -25.469 11.516 -7.953 1 97.88 25 GLU B O 1
ATOM 3901 N N . ARG B 1 26 ? -24.938 12.008 -10.07 1 98.06 26 ARG B N 1
ATOM 3902 C CA . ARG B 1 26 ? -24.625 10.625 -10.383 1 98.06 26 ARG B CA 1
ATOM 3903 C C . ARG B 1 26 ? -23.406 10.148 -9.586 1 98.06 26 ARG B C 1
ATOM 3905 O O . ARG B 1 26 ? -23.391 9.016 -9.094 1 98.06 26 ARG B O 1
ATOM 3912 N N . MET B 1 27 ? -22.391 10.945 -9.453 1 98.44 27 MET B N 1
ATOM 3913 C CA . MET B 1 27 ? -21.219 10.602 -8.656 1 98.44 27 MET B CA 1
ATOM 3914 C C . MET B 1 27 ? -21.609 10.32 -7.207 1 98.44 27 MET B C 1
ATOM 3916 O O . MET B 1 27 ? -21.125 9.359 -6.605 1 98.44 27 MET B O 1
ATOM 3920 N N . MET B 1 28 ? -22.453 11.172 -6.688 1 98.31 28 MET B N 1
ATOM 3921 C CA . MET B 1 28 ? -22.875 10.984 -5.301 1 98.31 28 MET B CA 1
ATOM 3922 C C . MET B 1 28 ? -23.703 9.703 -5.152 1 98.31 28 MET B C 1
ATOM 3924 O O . MET B 1 28 ? -23.625 9.023 -4.125 1 98.31 28 MET B O 1
ATOM 3928 N N . GLU B 1 29 ? -24.531 9.375 -6.16 1 98.38 29 GLU B N 1
ATOM 3929 C CA . GLU B 1 29 ? -25.281 8.117 -6.145 1 98.38 29 GLU B CA 1
ATOM 3930 C C . GLU B 1 29 ? -24.328 6.918 -6.102 1 98.38 29 GLU B C 1
ATOM 3932 O O . GLU B 1 29 ? -24.531 5.992 -5.309 1 98.38 29 GLU B O 1
ATOM 3937 N N . ILE B 1 30 ? -23.375 6.957 -6.945 1 98.56 30 ILE B N 1
ATOM 3938 C CA . ILE B 1 30 ? -22.406 5.871 -7.004 1 98.56 30 ILE B CA 1
ATOM 3939 C C . ILE B 1 30 ? -21.625 5.809 -5.691 1 98.56 30 ILE B C 1
ATOM 3941 O O . ILE B 1 30 ? -21.375 4.719 -5.16 1 98.56 30 ILE B O 1
ATOM 3945 N N . ARG B 1 31 ? -21.188 6.961 -5.184 1 98.25 31 ARG B N 1
ATOM 3946 C CA . ARG B 1 31 ? -20.438 7.023 -3.934 1 98.25 31 ARG B CA 1
ATOM 3947 C C . ARG B 1 31 ? -21.203 6.332 -2.805 1 98.25 31 ARG B C 1
ATOM 3949 O O . ARG B 1 31 ? -20.609 5.605 -2.004 1 98.25 31 ARG B O 1
ATOM 3956 N N . LYS B 1 32 ? -22.484 6.531 -2.738 1 97.38 32 LYS B N 1
ATOM 3957 C CA . LYS B 1 32 ? -23.312 5.98 -1.68 1 97.38 32 LYS B CA 1
ATOM 3958 C C . LYS B 1 32 ? -23.594 4.496 -1.912 1 97.38 32 LYS B C 1
ATOM 3960 O O . LYS B 1 32 ? -23.656 3.715 -0.96 1 97.38 32 LYS B O 1
ATOM 3965 N N . LYS B 1 33 ? -23.641 4.117 -3.152 1 97.62 33 LYS B N 1
ATOM 3966 C CA . LYS B 1 33 ? -24.109 2.775 -3.482 1 97.62 33 LYS B CA 1
ATOM 3967 C C . LYS B 1 33 ? -22.953 1.812 -3.658 1 97.62 33 LYS B C 1
ATOM 3969 O O . LYS B 1 33 ? -23.031 0.649 -3.254 1 97.62 33 LYS B O 1
ATOM 3974 N N . HIS B 1 34 ? -21.844 2.328 -4.305 1 98.5 34 HIS B N 1
ATOM 3975 C CA . HIS B 1 34 ? -20.828 1.386 -4.766 1 98.5 34 HIS B CA 1
ATOM 3976 C C . HIS B 1 34 ? -19.484 1.642 -4.086 1 98.5 34 HIS B C 1
ATOM 3978 O O . HIS B 1 34 ? -18.562 0.843 -4.219 1 98.5 34 HIS B O 1
ATOM 3984 N N . CYS B 1 35 ? -19.328 2.723 -3.469 1 98.19 35 CYS B N 1
ATOM 3985 C CA . CYS B 1 35 ? -18.156 2.922 -2.621 1 98.19 35 CYS B CA 1
ATOM 3986 C C . CYS B 1 35 ? -18.453 2.535 -1.178 1 98.19 35 CYS B C 1
ATOM 3988 O O . CYS B 1 35 ? -19.594 2.66 -0.72 1 98.19 35 CYS B O 1
ATOM 3990 N N . ASN B 1 36 ? -17.469 1.968 -0.521 1 97.88 36 ASN B N 1
ATOM 3991 C CA . ASN B 1 36 ? -17.625 1.687 0.902 1 97.88 36 ASN B CA 1
ATOM 3992 C C . ASN B 1 36 ? -18.109 2.916 1.668 1 97.88 36 ASN B C 1
ATOM 3994 O O . ASN B 1 36 ? -17.688 4.039 1.377 1 97.88 36 ASN B O 1
ATOM 3998 N N . PRO B 1 37 ? -18.938 2.789 2.699 1 96.31 37 PRO B N 1
ATOM 3999 C CA . PRO B 1 37 ? -19.469 3.918 3.463 1 96.31 37 PRO B CA 1
ATOM 4000 C C . PRO B 1 37 ? -18.375 4.789 4.078 1 96.31 37 PRO B C 1
ATOM 4002 O O . PRO B 1 37 ? -18.594 5.973 4.344 1 96.31 37 PRO B O 1
ATOM 4005 N N . MET B 1 38 ? -17.234 4.219 4.227 1 95.31 38 MET B N 1
ATOM 4006 C CA . MET B 1 38 ? -16.094 4.977 4.742 1 95.31 38 MET B CA 1
ATOM 4007 C C . MET B 1 38 ? -15.758 6.145 3.822 1 95.31 38 MET B C 1
ATOM 4009 O O . MET B 1 38 ? -15.344 7.211 4.289 1 95.31 38 MET B O 1
ATOM 4013 N N . THR B 1 39 ? -15.977 5.98 2.562 1 95.81 39 THR B N 1
ATOM 4014 C CA . THR B 1 39 ? -15.688 7.035 1.597 1 95.81 39 THR B CA 1
ATOM 4015 C C . THR B 1 39 ? -16.562 8.258 1.853 1 95.81 39 THR B C 1
ATOM 4017 O O . THR B 1 39 ? -16.078 9.391 1.828 1 95.81 39 THR B O 1
ATOM 4020 N N . MET B 1 40 ? -17.844 8.055 2.135 1 94.75 40 MET B N 1
ATOM 4021 C CA . MET B 1 40 ? -18.734 9.156 2.479 1 94.75 40 MET B CA 1
ATOM 4022 C C . MET B 1 40 ? -18.344 9.781 3.814 1 94.75 40 MET B C 1
ATOM 4024 O O . MET B 1 40 ? -18.406 11 3.977 1 94.75 40 MET B O 1
ATOM 4028 N N . LYS B 1 41 ? -17.891 8.945 4.664 1 94.69 41 LYS B N 1
ATOM 4029 C CA . LYS B 1 41 ? -17.594 9.391 6.027 1 94.69 41 LYS B CA 1
ATOM 4030 C C . LYS B 1 41 ? -16.422 10.367 6.043 1 94.69 41 LYS B C 1
ATOM 4032 O O . LYS B 1 41 ? -16.391 11.297 6.852 1 94.69 41 LYS B O 1
ATOM 4037 N N . VAL B 1 42 ? -15.469 10.18 5.172 1 95.44 42 VAL B N 1
ATOM 4038 C CA . VAL B 1 42 ? -14.266 10.992 5.227 1 95.44 42 VAL B CA 1
ATOM 4039 C C . VAL B 1 42 ? -14.406 12.188 4.281 1 95.44 42 VAL B C 1
ATOM 4041 O O . VAL B 1 42 ? -13.492 13.008 4.172 1 95.44 42 VAL B O 1
ATOM 4044 N N . THR B 1 43 ? -15.539 12.328 3.602 1 96.81 43 THR B N 1
ATOM 4045 C CA . THR B 1 43 ? -15.75 13.414 2.652 1 96.81 43 THR B CA 1
ATOM 4046 C C . THR B 1 43 ? -15.859 14.75 3.377 1 96.81 43 THR B C 1
ATOM 4048 O O . THR B 1 43 ? -16.672 14.898 4.301 1 96.81 43 THR B O 1
ATOM 4051 N N . TYR B 1 44 ? -15.055 15.695 2.928 1 97.44 44 TYR B N 1
ATOM 4052 C CA . TYR B 1 44 ? -15.031 17.031 3.531 1 97.44 44 TYR B CA 1
ATOM 4053 C C . TYR B 1 44 ? -16.234 17.844 3.08 1 97.44 44 TYR B C 1
ATOM 4055 O O . TYR B 1 44 ? -16.766 17.641 1.987 1 97.44 44 TYR B O 1
ATOM 4063 N N . TYR B 1 45 ? -16.641 18.797 3.979 1 97.81 45 TYR B N 1
ATOM 4064 C CA . TYR B 1 45 ? -17.562 19.891 3.723 1 97.81 45 TYR B CA 1
ATOM 4065 C C . TYR B 1 45 ? -19 19.375 3.662 1 97.81 45 TYR B C 1
ATOM 4067 O O . TYR B 1 45 ? -19.25 18.234 3.264 1 97.81 45 TYR B O 1
ATOM 4075 N N . LYS B 1 46 ? -19.906 20.156 4.078 1 95.69 46 LYS B N 1
ATOM 4076 C CA . LYS B 1 46 ? -21.328 19.875 3.949 1 95.69 46 LYS B CA 1
ATOM 4077 C C . LYS B 1 46 ? -21.75 19.781 2.482 1 95.69 46 LYS B C 1
ATOM 4079 O O . LYS B 1 46 ? -22.516 18.891 2.105 1 95.69 46 LYS B O 1
ATOM 4084 N N . LYS B 1 47 ? -21.234 20.672 1.765 1 95.19 47 LYS B N 1
ATOM 4085 C CA . LYS B 1 47 ? -21.328 20.609 0.31 1 95.19 47 LYS B CA 1
ATOM 4086 C C . LYS B 1 47 ? -20.031 20.125 -0.313 1 95.19 47 LYS B C 1
ATOM 4088 O O . LYS B 1 47 ? -19.141 20.938 -0.616 1 95.19 47 LYS B O 1
ATOM 4093 N N . PRO B 1 48 ? -19.984 18.922 -0.707 1 97.62 48 PRO B N 1
ATOM 4094 C CA . PRO B 1 48 ? -18.719 18.344 -1.16 1 97.62 48 PRO B CA 1
ATOM 4095 C C . PRO B 1 48 ? -18.125 19.078 -2.363 1 97.62 48 PRO B C 1
ATOM 4097 O O . PRO B 1 48 ? -18.875 19.672 -3.145 1 97.62 48 PRO B O 1
ATOM 4100 N N . VAL B 1 49 ? -16.844 19.078 -2.484 1 98.5 49 VAL B N 1
ATOM 4101 C CA . VAL B 1 49 ? -16.125 19.625 -3.623 1 98.5 49 VAL B CA 1
ATOM 4102 C C . VAL B 1 49 ? -15.836 18.531 -4.641 1 98.5 49 VAL B C 1
ATOM 4104 O O . VAL B 1 49 ? -15.375 17.453 -4.281 1 98.5 49 VAL B O 1
ATOM 4107 N N . PHE B 1 50 ? -16.156 18.75 -5.918 1 98.69 50 PHE B N 1
ATOM 4108 C CA . PHE B 1 50 ? -15.984 17.781 -6.996 1 98.69 50 PHE B CA 1
ATOM 4109 C C . PHE B 1 50 ? -14.797 18.156 -7.875 1 98.69 50 PHE B C 1
ATOM 4111 O O . PHE B 1 50 ? -14.938 18.922 -8.828 1 98.69 50 PHE B O 1
ATOM 4118 N N . ILE B 1 51 ? -13.656 17.578 -7.684 1 98.75 51 ILE B N 1
ATOM 4119 C CA . ILE B 1 51 ? -12.406 18.016 -8.305 1 98.75 51 ILE B CA 1
ATOM 4120 C C . ILE B 1 51 ? -12.156 17.203 -9.578 1 98.75 51 ILE B C 1
ATOM 4122 O O . ILE B 1 51 ? -12.281 15.977 -9.57 1 98.75 51 ILE B O 1
ATOM 4126 N N . HIS B 1 52 ? -11.703 17.828 -10.695 1 98.19 52 HIS B N 1
ATOM 4127 C CA . HIS B 1 52 ? -11.398 17.062 -11.898 1 98.19 52 HIS B CA 1
ATOM 4128 C C . HIS B 1 52 ? -10.055 17.484 -12.492 1 98.19 52 HIS B C 1
ATOM 4130 O O . HIS B 1 52 ? -9.5 16.766 -13.336 1 98.19 52 HIS B O 1
ATOM 4136 N N . GLN B 1 53 ? -9.531 18.609 -12.039 1 98.56 53 GLN B N 1
ATOM 4137 C CA . GLN B 1 53 ? -8.273 19.125 -12.594 1 98.56 53 GLN B CA 1
ATOM 4138 C C . GLN B 1 53 ? -7.379 19.672 -11.492 1 98.56 53 GLN B C 1
ATOM 4140 O O . GLN B 1 53 ? -7.859 20.297 -10.539 1 98.56 53 GLN B O 1
ATOM 4145 N N . GLY B 1 54 ? -6.066 19.359 -11.586 1 98.56 54 GLY B N 1
ATOM 4146 C CA . GLY B 1 54 ? -5.07 19.938 -10.703 1 98.56 54 GLY B CA 1
ATOM 4147 C C . GLY B 1 54 ? -3.855 20.469 -11.438 1 98.56 54 GLY B C 1
ATOM 4148 O O . GLY B 1 54 ? -3.447 19.922 -12.461 1 98.56 54 GLY B O 1
ATOM 4149 N N . TYR B 1 55 ? -3.291 21.547 -10.992 1 98.62 55 TYR B N 1
ATOM 4150 C CA . TYR B 1 55 ? -2.064 22.125 -11.523 1 98.62 55 TYR B CA 1
ATOM 4151 C C . TYR B 1 55 ? -1.339 22.938 -10.461 1 98.62 55 TYR B C 1
ATOM 4153 O O . TYR B 1 55 ? -1.876 23.922 -9.945 1 98.62 55 TYR B O 1
ATOM 4161 N N . MET B 1 56 ? -0.155 22.531 -10.117 1 98.5 56 MET B N 1
ATOM 4162 C CA . MET B 1 56 ? 0.629 23.234 -9.102 1 98.5 56 MET B CA 1
ATOM 4163 C C . MET B 1 56 ? -0.171 23.391 -7.816 1 98.5 56 MET B C 1
ATOM 4165 O O . MET B 1 56 ? -0.606 22.406 -7.219 1 98.5 56 MET B O 1
ATOM 4169 N N . GLN B 1 57 ? -0.355 24.625 -7.312 1 98.69 57 GLN B N 1
ATOM 4170 C CA . GLN B 1 57 ? -1.057 24.797 -6.047 1 98.69 57 GLN B CA 1
ATOM 4171 C C . GLN B 1 57 ? -2.564 24.906 -6.262 1 98.69 57 GLN B C 1
ATOM 4173 O O . GLN B 1 57 ? -3.314 25.172 -5.32 1 98.69 57 GLN B O 1
ATOM 4178 N N . TRP B 1 58 ? -3.09 24.594 -7.48 1 98.75 58 TRP B N 1
ATOM 4179 C CA . TRP B 1 58 ? -4.477 24.875 -7.816 1 98.75 58 TRP B CA 1
ATOM 4180 C C . TRP B 1 58 ? -5.25 23.609 -8.109 1 98.75 58 TRP B C 1
ATOM 4182 O O . TRP B 1 58 ? -4.688 22.641 -8.641 1 98.75 58 TRP B O 1
ATOM 4192 N N . LEU B 1 59 ? -6.516 23.625 -7.801 1 98.81 59 LEU B N 1
ATOM 4193 C CA . LEU B 1 59 ? -7.492 22.609 -8.164 1 98.81 59 LEU B CA 1
ATOM 4194 C C . LEU B 1 59 ? -8.711 23.234 -8.836 1 98.81 59 LEU B C 1
ATOM 4196 O O . LEU B 1 59 ? -9.055 24.375 -8.547 1 98.81 59 LEU B O 1
ATOM 4200 N N . TRP B 1 60 ? -9.375 22.547 -9.711 1 98.69 60 TRP B N 1
ATOM 4201 C CA . TRP B 1 60 ? -10.625 22.953 -10.344 1 98.69 60 TRP B CA 1
ATOM 4202 C C . TRP B 1 60 ? -11.695 21.875 -10.164 1 98.69 60 TRP B C 1
ATOM 4204 O O . TRP B 1 60 ? -11.406 20.688 -10.297 1 98.69 60 TRP B O 1
ATOM 4214 N N . ASP B 1 61 ? -12.875 22.312 -9.82 1 98.31 61 ASP B N 1
ATOM 4215 C CA . ASP B 1 61 ? -13.977 21.344 -9.719 1 98.31 61 ASP B CA 1
ATOM 4216 C C . ASP B 1 61 ? -14.664 21.156 -11.062 1 98.31 61 ASP B C 1
ATOM 4218 O O . ASP B 1 61 ? -14.234 21.719 -12.07 1 98.31 61 ASP B O 1
ATOM 4222 N N . VAL B 1 62 ? -15.656 20.391 -11.148 1 98.12 62 VAL B N 1
ATOM 4223 C CA . VAL B 1 62 ? -16.297 19.9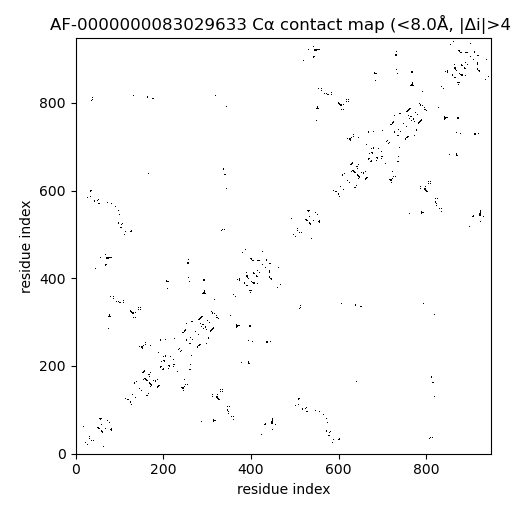69 -12.391 1 98.12 62 VAL B CA 1
ATOM 4224 C C . VAL B 1 62 ? -17.125 21.125 -12.953 1 98.12 62 VAL B C 1
ATOM 4226 O O . VAL B 1 62 ? -17.516 21.109 -14.125 1 98.12 62 VAL B O 1
ATOM 4229 N N . ASP B 1 63 ? -17.422 22.172 -12.18 1 97.56 63 ASP B N 1
ATOM 4230 C CA . ASP B 1 63 ? -18.172 23.328 -12.633 1 97.56 63 ASP B CA 1
ATOM 4231 C C . ASP B 1 63 ? -17.219 24.438 -13.117 1 97.56 63 ASP B C 1
ATOM 4233 O O . ASP B 1 63 ? -17.672 25.5 -13.531 1 97.56 63 ASP B O 1
ATOM 4237 N N . GLY B 1 64 ? -15.938 24.25 -12.969 1 97.38 64 GLY B N 1
ATOM 4238 C CA . GLY B 1 64 ? -14.953 25.203 -13.453 1 97.38 64 GLY B CA 1
ATOM 4239 C C . GLY B 1 64 ? -14.445 26.141 -12.375 1 97.38 64 GLY B C 1
ATOM 4240 O O . GLY B 1 64 ? -13.586 26.984 -12.633 1 97.38 64 GLY B O 1
ATOM 4241 N N . LYS B 1 65 ? -14.945 26 -11.203 1 97.81 65 LYS B N 1
ATOM 4242 C CA . LYS B 1 65 ? -14.461 26.828 -10.102 1 97.81 65 LYS B CA 1
ATOM 4243 C C . LYS B 1 65 ? -13.047 26.438 -9.695 1 97.81 65 LYS B C 1
ATOM 4245 O O . LYS B 1 65 ? -12.734 25.25 -9.594 1 97.81 65 LYS B O 1
ATOM 4250 N N . ARG B 1 66 ? -12.219 27.453 -9.539 1 98.31 66 ARG B N 1
ATOM 4251 C CA . ARG B 1 66 ? -10.836 27.25 -9.125 1 98.31 66 ARG B CA 1
ATOM 4252 C C . ARG B 1 66 ? -10.68 27.406 -7.621 1 98.31 66 ARG B C 1
ATOM 4254 O O . ARG B 1 66 ? -11.312 28.281 -7.016 1 98.31 66 ARG B O 1
ATOM 4261 N N . TYR B 1 67 ? -9.828 26.531 -6.996 1 98.75 67 TYR B N 1
ATOM 4262 C CA . TYR B 1 67 ? -9.508 26.594 -5.574 1 98.75 67 TYR B CA 1
ATOM 4263 C C . TYR B 1 67 ? -8 26.656 -5.355 1 98.75 67 TYR B C 1
ATOM 4265 O O . TYR B 1 67 ? -7.238 26 -6.059 1 98.75 67 TYR B O 1
ATOM 4273 N N . LEU B 1 68 ? -7.578 27.516 -4.418 1 98.88 68 LEU B N 1
ATOM 4274 C CA . LEU B 1 68 ? -6.234 27.391 -3.867 1 98.88 68 LEU B CA 1
ATOM 4275 C C . LEU B 1 68 ? -6.156 26.234 -2.879 1 98.88 68 LEU B C 1
ATOM 4277 O O . LEU B 1 68 ? -6.871 26.219 -1.875 1 98.88 68 LEU B O 1
ATOM 4281 N N . ASP B 1 69 ? -5.348 25.281 -3.201 1 98.81 69 ASP B N 1
ATOM 4282 C CA . ASP B 1 69 ? -5.25 24.078 -2.375 1 98.81 69 ASP B CA 1
ATOM 4283 C C . ASP B 1 69 ? -4.215 24.25 -1.267 1 98.81 69 ASP B C 1
ATOM 4285 O O . ASP B 1 69 ? -3.012 24.312 -1.534 1 98.81 69 ASP B O 1
ATOM 4289 N N . LEU B 1 70 ? -4.621 24.281 -0.042 1 98.88 70 LEU B N 1
ATOM 4290 C CA . LEU B 1 70 ? -3.709 24.422 1.086 1 98.88 70 LEU B CA 1
ATOM 4291 C C . LEU B 1 70 ? -3.729 23.172 1.963 1 98.88 70 LEU B C 1
ATOM 4293 O O . LEU B 1 70 ? -3.418 23.25 3.154 1 98.88 70 LEU B O 1
ATOM 4297 N N . PHE B 1 71 ? -4.141 22.078 1.367 1 98.62 71 PHE B N 1
ATOM 4298 C CA . PHE B 1 71 ? -4.105 20.844 2.137 1 98.62 71 PHE B CA 1
ATOM 4299 C C . PHE B 1 71 ? -3.422 19.734 1.346 1 98.62 71 PHE B C 1
ATOM 4301 O O . PHE B 1 71 ? -2.961 18.75 1.923 1 98.62 71 PHE B O 1
ATOM 4308 N N . ALA B 1 72 ? -3.471 19.812 0.024 1 98 72 ALA B N 1
ATOM 4309 C CA . ALA B 1 72 ? -2.658 19 -0.88 1 98 72 ALA B CA 1
ATOM 4310 C C . ALA B 1 72 ? -2.939 17.516 -0.684 1 98 72 ALA B C 1
ATOM 4312 O O . ALA B 1 72 ? -2.01 16.719 -0.57 1 98 72 ALA B O 1
ATOM 4313 N N . GLY B 1 73 ? -4.223 17.141 -0.569 1 96.75 73 GLY B N 1
ATOM 4314 C CA . GLY B 1 73 ? -4.551 15.734 -0.374 1 96.75 73 GLY B CA 1
ATOM 4315 C C . GLY B 1 73 ? -3.971 15.164 0.905 1 96.75 73 GLY B C 1
ATOM 4316 O O . GLY B 1 73 ? -3.438 14.047 0.906 1 96.75 73 GLY B O 1
ATOM 4317 N N . VAL B 1 74 ? -3.982 15.891 1.989 1 96.19 74 VAL B N 1
ATOM 4318 C CA . VAL B 1 74 ? -3.443 15.547 3.301 1 96.19 74 VAL B CA 1
ATOM 4319 C C . VAL B 1 74 ? -1.917 15.562 3.254 1 96.19 74 VAL B C 1
ATOM 4321 O O . VAL B 1 74 ? -1.271 14.562 3.566 1 96.19 74 VAL B O 1
ATOM 4324 N N . ALA B 1 75 ? -1.358 16.625 2.926 1 97.56 75 ALA B N 1
ATOM 4325 C CA . ALA B 1 75 ? 0.078 16.875 2.896 1 97.56 75 ALA B CA 1
ATOM 4326 C C . ALA B 1 75 ? 0.792 15.914 1.957 1 97.56 75 ALA B C 1
ATOM 4328 O O . ALA B 1 75 ? 1.903 15.461 2.248 1 97.56 75 ALA B O 1
ATOM 4329 N N . THR B 1 76 ? 0.213 15.539 0.835 1 98.44 76 THR B N 1
ATOM 4330 C CA . THR B 1 76 ? 0.72 14.484 -0.031 1 98.44 76 THR B CA 1
ATOM 4331 C C . THR B 1 76 ? 1.354 15.07 -1.288 1 98.44 76 THR B C 1
ATOM 4333 O O . THR B 1 76 ? 2.447 14.664 -1.687 1 98.44 76 THR B O 1
ATOM 4336 N N . VAL B 1 77 ? 0.623 16.047 -1.943 1 98.62 77 VAL B N 1
ATOM 4337 C CA . VAL B 1 77 ? 1.193 16.75 -3.086 1 98.62 77 VAL B CA 1
ATOM 4338 C C . VAL B 1 77 ? 2.219 17.781 -2.605 1 98.62 77 VAL B C 1
ATOM 4340 O O . VAL B 1 77 ? 1.853 18.797 -2.033 1 98.62 77 VAL B O 1
ATOM 4343 N N . SER B 1 78 ? 3.492 17.5 -2.887 1 98.31 78 SER B N 1
ATOM 4344 C CA . SER B 1 78 ? 4.551 18.312 -2.305 1 98.31 78 SER B CA 1
ATOM 4345 C C . SER B 1 78 ? 4.992 19.422 -3.264 1 98.31 78 SER B C 1
ATOM 4347 O O . SER B 1 78 ? 4.844 20.594 -2.967 1 98.31 78 SER B O 1
ATOM 4349 N N . VAL B 1 79 ? 5.324 19.016 -4.504 1 98.75 79 VAL B N 1
ATOM 4350 C CA . VAL B 1 79 ? 5.949 20 -5.383 1 98.75 79 VAL B CA 1
ATOM 4351 C C . VAL B 1 79 ? 4.895 20.625 -6.293 1 98.75 79 VAL B C 1
ATOM 4353 O O . VAL B 1 79 ? 5.191 21.562 -7.051 1 98.75 79 VAL B O 1
ATOM 4356 N N . GLY B 1 80 ? 3.633 20.156 -6.199 1 98.81 80 GLY B N 1
ATOM 4357 C CA . GLY B 1 80 ? 2.547 20.734 -6.973 1 98.81 80 GLY B CA 1
ATOM 4358 C C . GLY B 1 80 ? 1.778 19.703 -7.781 1 98.81 80 GLY B C 1
ATOM 4359 O O . GLY B 1 80 ? 2.359 18.734 -8.273 1 98.81 80 GLY B O 1
ATOM 4360 N N . HIS B 1 81 ? 0.485 19.953 -7.93 1 98.75 81 HIS B N 1
ATOM 4361 C CA . HIS B 1 81 ? -0.368 19.094 -8.742 1 98.75 81 HIS B CA 1
ATOM 4362 C C . HIS B 1 81 ? 0.093 19.078 -10.195 1 98.75 81 HIS B C 1
ATOM 4364 O O . HIS B 1 81 ? 0.302 20.125 -10.797 1 98.75 81 HIS B O 1
ATOM 4370 N N . CYS B 1 82 ? 0.226 17.812 -10.703 1 98.38 82 CYS B N 1
ATOM 4371 C CA . CYS B 1 82 ? 0.577 17.625 -12.109 1 98.38 82 CYS B CA 1
ATOM 4372 C C . CYS B 1 82 ? 1.763 18.5 -12.492 1 98.38 82 CYS B C 1
ATOM 4374 O O . CYS B 1 82 ? 1.744 19.156 -13.539 1 98.38 82 CYS B O 1
ATOM 4376 N N . HIS B 1 83 ? 2.695 18.625 -11.617 1 98.75 83 HIS B N 1
ATOM 4377 C CA . HIS B 1 83 ? 3.898 19.375 -11.938 1 98.75 83 HIS B CA 1
ATOM 4378 C C . HIS B 1 83 ? 4.496 18.938 -13.266 1 98.75 83 HIS B C 1
ATOM 4380 O O . HIS B 1 83 ? 4.738 17.75 -13.484 1 98.75 83 HIS B O 1
ATOM 4386 N N . PRO B 1 84 ? 4.816 19.844 -14.156 1 98.38 84 PRO B N 1
ATOM 4387 C CA . PRO B 1 84 ? 5.211 19.469 -15.516 1 98.38 84 PRO B CA 1
ATOM 4388 C C . PRO B 1 84 ? 6.438 18.547 -15.547 1 98.38 84 PRO B C 1
ATOM 4390 O O . PRO B 1 84 ? 6.453 17.562 -16.281 1 98.38 84 PRO B O 1
ATOM 4393 N N . LYS B 1 85 ? 7.445 18.844 -14.766 1 98.69 85 LYS B N 1
ATOM 4394 C CA . LYS B 1 85 ? 8.672 18.062 -14.766 1 98.69 85 LYS B CA 1
ATOM 4395 C C . LYS B 1 85 ? 8.422 16.656 -14.227 1 98.69 85 LYS B C 1
ATOM 4397 O O . LYS B 1 85 ? 8.898 15.672 -14.797 1 98.69 85 LYS B O 1
ATOM 4402 N N . VAL B 1 86 ? 7.73 16.531 -13.117 1 98.81 86 VAL B N 1
ATOM 4403 C CA . VAL B 1 86 ? 7.453 15.242 -12.492 1 98.81 86 VAL B CA 1
ATOM 4404 C C . VAL B 1 86 ? 6.531 14.422 -13.398 1 98.81 86 VAL B C 1
ATOM 4406 O O . VAL B 1 86 ? 6.707 13.211 -13.539 1 98.81 86 VAL B O 1
ATOM 4409 N N . THR B 1 87 ? 5.543 15.086 -14 1 98.81 87 THR B N 1
ATOM 4410 C CA . THR B 1 87 ? 4.641 14.422 -14.93 1 98.81 87 THR B CA 1
ATOM 4411 C C . THR B 1 87 ? 5.41 13.875 -16.125 1 98.81 87 THR B C 1
ATOM 4413 O O . THR B 1 87 ? 5.156 12.75 -16.578 1 98.81 87 THR B O 1
ATOM 4416 N N . ALA B 1 88 ? 6.32 14.648 -16.656 1 98.88 88 ALA B N 1
ATOM 4417 C CA . ALA B 1 88 ? 7.125 14.203 -17.797 1 98.88 88 ALA B CA 1
ATOM 4418 C C . ALA B 1 88 ? 7.938 12.961 -17.438 1 98.88 88 ALA B C 1
ATOM 4420 O O . ALA B 1 88 ? 8.078 12.047 -18.25 1 98.88 88 ALA B O 1
ATOM 4421 N N . ALA B 1 89 ? 8.516 12.922 -16.266 1 98.81 89 ALA B N 1
ATOM 4422 C CA . ALA B 1 89 ? 9.281 11.766 -15.805 1 98.81 89 ALA B CA 1
ATOM 4423 C C . ALA B 1 89 ? 8.391 10.523 -15.719 1 98.81 89 ALA B C 1
ATOM 4425 O O . ALA B 1 89 ? 8.805 9.43 -16.094 1 98.81 89 ALA B O 1
ATOM 4426 N N . ALA B 1 90 ? 7.207 10.695 -15.148 1 98.81 90 ALA B N 1
ATOM 4427 C CA . ALA B 1 90 ? 6.266 9.586 -15.039 1 98.81 90 ALA B CA 1
ATOM 4428 C C . ALA B 1 90 ? 5.891 9.047 -16.422 1 98.81 90 ALA B C 1
ATOM 4430 O O . ALA B 1 90 ? 5.895 7.832 -16.641 1 98.81 90 ALA B O 1
ATOM 4431 N N . VAL B 1 91 ? 5.566 9.969 -17.344 1 98.75 91 VAL B N 1
ATOM 4432 C CA . VAL B 1 91 ? 5.113 9.602 -18.672 1 98.75 91 VAL B CA 1
ATOM 4433 C C . VAL B 1 91 ? 6.23 8.859 -19.406 1 98.75 91 VAL B C 1
ATOM 4435 O O . VAL B 1 91 ? 5.984 7.848 -20.062 1 98.75 91 VAL B O 1
ATOM 4438 N N . GLN B 1 92 ? 7.434 9.375 -19.297 1 98.5 92 GLN B N 1
ATOM 4439 C CA . GLN B 1 92 ? 8.57 8.734 -19.953 1 98.5 92 GLN B CA 1
ATOM 4440 C C . GLN B 1 92 ? 8.758 7.305 -19.453 1 98.5 92 GLN B C 1
ATOM 4442 O O . GLN B 1 92 ? 8.945 6.383 -20.25 1 98.5 92 GLN B O 1
ATOM 4447 N N . GLN B 1 93 ? 8.695 7.07 -18.188 1 98.62 93 GLN B N 1
ATOM 4448 C CA . GLN B 1 93 ? 8.906 5.746 -17.625 1 98.62 93 GLN B CA 1
ATOM 4449 C C . GLN B 1 93 ? 7.746 4.812 -17.953 1 98.62 93 GLN B C 1
ATOM 4451 O O . GLN B 1 93 ? 7.949 3.611 -18.156 1 98.62 93 GLN B O 1
ATOM 4456 N N . LEU B 1 94 ? 6.523 5.348 -17.969 1 98.5 94 LEU B N 1
ATOM 4457 C CA . LEU B 1 94 ? 5.344 4.551 -18.281 1 98.5 94 LEU B CA 1
ATOM 4458 C C . LEU B 1 94 ? 5.461 3.922 -19.672 1 98.5 94 LEU B C 1
ATOM 4460 O O . LEU B 1 94 ? 4.902 2.852 -19.922 1 98.5 94 LEU B O 1
ATOM 4464 N N . LYS B 1 95 ? 6.18 4.578 -20.531 1 97.81 95 LYS B N 1
ATOM 4465 C CA . LYS B 1 95 ? 6.32 4.09 -21.906 1 97.81 95 LYS B CA 1
ATOM 4466 C C . LYS B 1 95 ? 7.461 3.08 -22.016 1 97.81 95 LYS B C 1
ATOM 4468 O O . LYS B 1 95 ? 7.629 2.438 -23.047 1 97.81 95 LYS B O 1
ATOM 4473 N N . ARG B 1 96 ? 8.203 2.879 -20.969 1 97.88 96 ARG B N 1
ATOM 4474 C CA . ARG B 1 96 ? 9.383 2.016 -21 1 97.88 96 ARG B CA 1
ATOM 4475 C C . ARG B 1 96 ? 9.133 0.729 -20.219 1 97.88 96 ARG B C 1
ATOM 4477 O O . ARG B 1 96 ? 9.25 -0.368 -20.766 1 97.88 96 ARG B O 1
ATOM 4484 N N . LEU B 1 97 ? 8.82 0.84 -18.984 1 98.56 97 LEU B N 1
ATOM 4485 C CA . LEU B 1 97 ? 8.625 -0.285 -18.062 1 98.56 97 LEU B CA 1
ATOM 4486 C C . LEU B 1 97 ? 7.875 0.153 -16.812 1 98.56 97 LEU B C 1
ATOM 4488 O O . LEU B 1 97 ? 8.336 1.029 -16.078 1 98.56 97 LEU B O 1
ATOM 4492 N N . TRP B 1 98 ? 6.703 -0.516 -16.562 1 98.31 98 TRP B N 1
ATOM 4493 C CA . TRP B 1 98 ? 5.914 -0.177 -15.383 1 98.31 98 TRP B CA 1
ATOM 4494 C C . TRP B 1 98 ? 6.32 -1.035 -14.188 1 98.31 98 TRP B C 1
ATOM 4496 O O . TRP B 1 98 ? 6.477 -0.528 -13.07 1 98.31 98 TRP B O 1
ATOM 4506 N N . HIS B 1 99 ? 6.426 -2.359 -14.492 1 97.62 99 HIS B N 1
ATOM 4507 C CA . HIS B 1 99 ? 6.453 -3.326 -13.398 1 97.62 99 HIS B CA 1
ATOM 4508 C C . HIS B 1 99 ? 7.199 -4.594 -13.797 1 97.62 99 HIS B C 1
ATOM 4510 O O . HIS B 1 99 ? 6.977 -5.129 -14.891 1 97.62 99 HIS B O 1
ATOM 4516 N N . THR B 1 100 ? 8.102 -5.129 -12.867 1 96.56 100 THR B N 1
ATOM 4517 C CA . THR B 1 100 ? 8.641 -6.48 -12.898 1 96.56 100 THR B CA 1
ATOM 4518 C C . THR B 1 100 ? 8.977 -6.957 -11.484 1 96.56 100 THR B C 1
ATOM 4520 O O . THR B 1 100 ? 9.328 -8.125 -11.281 1 96.56 100 THR B O 1
ATOM 4523 N N . THR B 1 101 ? 8.789 -6.152 -10.578 1 93.81 101 THR B N 1
ATOM 4524 C CA . THR B 1 101 ? 9.023 -6.309 -9.148 1 93.81 101 THR B CA 1
ATOM 4525 C C . THR B 1 101 ? 10.492 -6.578 -8.859 1 93.81 101 THR B C 1
ATOM 4527 O O . THR B 1 101 ? 11.328 -6.535 -9.773 1 93.81 101 THR B O 1
ATOM 4530 N N . ASN B 1 102 ? 10.836 -6.824 -7.609 1 96.19 102 ASN B N 1
ATOM 4531 C CA . ASN B 1 102 ? 12.227 -6.879 -7.156 1 96.19 102 ASN B CA 1
ATOM 4532 C C . ASN B 1 102 ? 12.859 -8.227 -7.465 1 96.19 102 ASN B C 1
ATOM 4534 O O . ASN B 1 102 ? 14.047 -8.43 -7.207 1 96.19 102 ASN B O 1
ATOM 4538 N N . ILE B 1 103 ? 12.195 -9.117 -8.133 1 97.31 103 ILE B N 1
ATOM 4539 C CA . ILE B 1 103 ? 12.773 -10.406 -8.492 1 97.31 103 ILE B CA 1
ATOM 4540 C C . ILE B 1 103 ? 13.789 -10.227 -9.617 1 97.31 103 ILE B C 1
ATOM 4542 O O . ILE B 1 103 ? 14.609 -11.109 -9.867 1 97.31 103 ILE B O 1
ATOM 4546 N N . TYR B 1 104 ? 13.727 -9.133 -10.352 1 98.5 104 TYR B N 1
ATOM 4547 C CA . TYR B 1 104 ? 14.727 -8.727 -11.336 1 98.5 104 TYR B CA 1
ATOM 4548 C C . TYR B 1 104 ? 15.391 -7.418 -10.922 1 98.5 104 TYR B C 1
ATOM 4550 O O . TYR B 1 104 ? 14.961 -6.77 -9.969 1 98.5 104 TYR B O 1
ATOM 4558 N N . VAL B 1 105 ? 16.484 -7.133 -11.602 1 98.5 105 VAL B N 1
ATOM 4559 C CA . VAL B 1 105 ? 17.188 -5.871 -11.391 1 98.5 105 VAL B CA 1
ATOM 4560 C C . VAL B 1 105 ? 16.781 -4.871 -12.469 1 98.5 105 VAL B C 1
ATOM 4562 O O . VAL B 1 105 ? 16.766 -5.199 -13.656 1 98.5 105 VAL B O 1
ATOM 4565 N N . TYR B 1 106 ? 16.406 -3.705 -12.164 1 98.31 106 TYR B N 1
ATOM 4566 C CA . TYR B 1 106 ? 16.062 -2.666 -13.125 1 98.31 106 TYR B CA 1
ATOM 4567 C C . TYR B 1 106 ? 16.578 -1.308 -12.68 1 98.31 106 TYR B C 1
ATOM 4569 O O . TYR B 1 106 ? 16.609 -1.007 -11.484 1 98.31 106 TYR B O 1
ATOM 4577 N N . PRO B 1 107 ? 16.938 -0.431 -13.539 1 98.31 107 PRO B N 1
ATOM 4578 C CA . PRO B 1 107 ? 17.734 0.764 -13.25 1 98.31 107 PRO B CA 1
ATOM 4579 C C . PRO B 1 107 ? 17 1.759 -12.352 1 98.31 107 PRO B C 1
ATOM 4581 O O . PRO B 1 107 ? 17.578 2.287 -11.406 1 98.31 107 PRO B O 1
ATOM 4584 N N . PRO B 1 108 ? 15.695 2.045 -12.555 1 98.5 108 PRO B N 1
ATOM 4585 C CA . PRO B 1 108 ? 15.078 3.125 -11.781 1 98.5 108 PRO B CA 1
ATOM 4586 C C . PRO B 1 108 ? 15.148 2.889 -10.273 1 98.5 108 PRO B C 1
ATOM 4588 O O . PRO B 1 108 ? 15.312 3.84 -9.5 1 98.5 108 PRO B O 1
ATOM 4591 N N . LEU B 1 109 ? 15.055 1.643 -9.82 1 98.56 109 LEU B N 1
ATOM 4592 C CA . LEU B 1 109 ? 15.125 1.327 -8.398 1 98.56 109 LEU B CA 1
ATOM 4593 C C . LEU B 1 109 ? 16.484 1.726 -7.82 1 98.56 109 LEU B C 1
ATOM 4595 O O . LEU B 1 109 ? 16.547 2.375 -6.773 1 98.56 109 LEU B O 1
ATOM 4599 N N . HIS B 1 110 ? 17.5 1.354 -8.461 1 98.69 110 HIS B N 1
ATOM 4600 C CA . HIS B 1 110 ? 18.859 1.545 -7.953 1 98.69 110 HIS B CA 1
ATOM 4601 C C . HIS B 1 110 ? 19.281 3.006 -8.047 1 98.69 110 HIS B C 1
ATOM 4603 O O . HIS B 1 110 ? 19.938 3.531 -7.141 1 98.69 110 HIS B O 1
ATOM 4609 N N . GLU B 1 111 ? 18.844 3.627 -9.18 1 98.38 111 GLU B N 1
ATOM 4610 C CA . GLU B 1 111 ? 19.078 5.062 -9.305 1 98.38 111 GLU B CA 1
ATOM 4611 C C . GLU B 1 111 ? 18.438 5.832 -8.164 1 98.38 111 GLU B C 1
ATOM 4613 O O . GLU B 1 111 ? 19.062 6.695 -7.551 1 98.38 111 GLU B O 1
ATOM 4618 N N . TYR B 1 112 ? 17.281 5.484 -7.867 1 98.81 112 TYR B N 1
ATOM 4619 C CA . TYR B 1 112 ? 16.562 6.23 -6.844 1 98.81 112 TYR B CA 1
ATOM 4620 C C . TYR B 1 112 ? 17.094 5.918 -5.453 1 98.81 112 TYR B C 1
ATOM 4622 O O . TYR B 1 112 ? 17.234 6.816 -4.617 1 98.81 112 TYR B O 1
ATOM 4630 N N . CYS B 1 113 ? 17.328 4.648 -5.152 1 98.81 113 CYS B N 1
ATOM 4631 C CA . CYS B 1 113 ? 17.828 4.289 -3.832 1 98.81 113 CYS B CA 1
ATOM 4632 C C . CYS B 1 113 ? 19.141 4.996 -3.543 1 98.81 113 CYS B C 1
ATOM 4634 O O . CYS B 1 113 ? 19.359 5.484 -2.432 1 98.81 113 CYS B O 1
ATOM 4636 N N . GLU B 1 114 ? 20.031 5.016 -4.52 1 98.69 114 GLU B N 1
ATOM 4637 C CA . GLU B 1 114 ? 21.281 5.727 -4.328 1 98.69 114 GLU B CA 1
ATOM 4638 C C . GLU B 1 114 ? 21.047 7.215 -4.098 1 98.69 114 GLU B C 1
ATOM 4640 O O . GLU B 1 114 ? 21.672 7.816 -3.213 1 98.69 114 GLU B O 1
ATOM 4645 N N . LYS B 1 115 ? 20.234 7.797 -4.918 1 98.69 115 LYS B N 1
ATOM 4646 C CA . LYS B 1 115 ? 19.906 9.219 -4.793 1 98.69 115 LYS B CA 1
ATOM 4647 C C . LYS B 1 115 ? 19.297 9.523 -3.432 1 98.69 115 LYS B C 1
ATOM 4649 O O . LYS B 1 115 ? 19.719 10.461 -2.75 1 98.69 115 LYS B O 1
ATOM 4654 N N . LEU B 1 116 ? 18.297 8.758 -3.01 1 98.88 116 LEU B N 1
ATOM 4655 C CA . LEU B 1 116 ? 17.609 8.992 -1.742 1 98.88 116 LEU B CA 1
ATOM 4656 C C . LEU B 1 116 ? 18.578 8.836 -0.568 1 98.88 116 LEU B C 1
ATOM 4658 O O . LEU B 1 116 ? 18.531 9.617 0.386 1 98.88 116 LEU B O 1
ATOM 4662 N N . ALA B 1 117 ? 19.406 7.84 -0.614 1 98.81 117 ALA B N 1
ATOM 4663 C CA . ALA B 1 117 ? 20.375 7.605 0.451 1 98.81 117 ALA B CA 1
ATOM 4664 C C . ALA B 1 117 ? 21.25 8.836 0.677 1 98.81 117 ALA B C 1
ATOM 4666 O O . ALA B 1 117 ? 21.641 9.117 1.808 1 98.81 117 ALA B O 1
ATOM 4667 N N . SER B 1 118 ? 21.531 9.555 -0.326 1 98.69 118 SER B N 1
ATOM 4668 C CA . SER B 1 118 ? 22.422 10.711 -0.234 1 98.69 118 SER B CA 1
ATOM 4669 C C . SER B 1 118 ? 21.766 11.844 0.554 1 98.69 118 SER B C 1
ATOM 4671 O O . SER B 1 118 ? 22.453 12.758 1.008 1 98.69 118 SER B O 1
ATOM 4673 N N . TYR B 1 119 ? 20.547 11.82 0.811 1 98.69 119 TYR B N 1
ATOM 4674 C CA . TYR B 1 119 ? 19.828 12.852 1.557 1 98.69 119 TYR B CA 1
ATOM 4675 C C . TYR B 1 119 ? 19.781 12.516 3.043 1 98.69 119 TYR B C 1
ATOM 4677 O O . TYR B 1 119 ? 19.203 13.258 3.836 1 98.69 119 TYR B O 1
ATOM 4685 N N . PHE B 1 120 ? 20.391 11.422 3.439 1 98.75 120 PHE B N 1
ATOM 4686 C CA . PHE B 1 120 ? 20.406 11.008 4.84 1 98.75 120 PHE B CA 1
ATOM 4687 C C . PHE B 1 120 ? 21.828 11.008 5.391 1 98.75 120 PHE B C 1
ATOM 4689 O O . PHE B 1 120 ? 22.781 10.742 4.66 1 98.75 120 PHE B O 1
ATOM 4696 N N . PRO B 1 121 ? 21.969 11.336 6.664 1 98.19 121 PRO B N 1
ATOM 4697 C CA . PRO B 1 121 ? 23.281 11.18 7.293 1 98.19 121 PRO B CA 1
ATOM 4698 C C . PRO B 1 121 ? 23.625 9.719 7.574 1 98.19 121 PRO B C 1
ATOM 4700 O O . PRO B 1 121 ? 22.734 8.875 7.664 1 98.19 121 PRO B O 1
ATOM 4703 N N . ASP B 1 122 ? 24.938 9.406 7.586 1 97.31 122 ASP B N 1
ATOM 4704 C CA . ASP B 1 122 ? 25.359 8.117 8.133 1 97.31 122 ASP B CA 1
ATOM 4705 C C . ASP B 1 122 ? 24.812 7.926 9.547 1 97.31 122 ASP B C 1
ATOM 4707 O O . ASP B 1 122 ? 24.766 8.875 10.328 1 97.31 122 ASP B O 1
ATOM 4711 N N . PRO B 1 123 ? 24.344 6.777 9.883 1 98.19 123 PRO B N 1
ATOM 4712 C CA . PRO B 1 123 ? 24.438 5.52 9.133 1 98.19 123 PRO B CA 1
ATOM 4713 C C . PRO B 1 123 ? 23.141 5.148 8.422 1 98.19 123 PRO B C 1
ATOM 4715 O O . PRO B 1 123 ? 22.938 3.982 8.07 1 98.19 123 PRO B O 1
ATOM 4718 N N . LEU B 1 124 ? 22.203 6.078 8.273 1 98.75 124 LEU B N 1
ATOM 4719 C CA . LEU B 1 124 ? 20.922 5.84 7.609 1 98.75 124 LEU B CA 1
ATOM 4720 C C . LEU B 1 124 ? 21.109 5.738 6.102 1 98.75 124 LEU B C 1
ATOM 4722 O O . LEU B 1 124 ? 20.953 6.73 5.383 1 98.75 124 LEU B O 1
ATOM 4726 N N . LYS B 1 125 ? 21.359 4.445 5.609 1 98.69 125 LYS B N 1
ATOM 4727 C CA . LYS B 1 125 ? 21.766 4.352 4.211 1 98.69 125 LYS B CA 1
ATOM 4728 C C . LYS B 1 125 ? 21.062 3.195 3.508 1 98.69 125 LYS B C 1
ATOM 4730 O O . LYS B 1 125 ? 21.172 3.039 2.291 1 98.69 125 LYS B O 1
ATOM 4735 N N . VAL B 1 126 ? 20.312 2.373 4.234 1 98.81 126 VAL B N 1
ATOM 4736 C CA . VAL B 1 126 ? 19.703 1.184 3.66 1 98.81 126 VAL B CA 1
ATOM 4737 C C . VAL B 1 126 ? 18.188 1.401 3.52 1 98.81 126 VAL B C 1
ATOM 4739 O O . VAL B 1 126 ? 17.516 1.755 4.488 1 98.81 126 VAL B O 1
ATOM 4742 N N . ILE B 1 127 ? 17.719 1.152 2.311 1 98.88 127 ILE B N 1
ATOM 4743 C CA . ILE B 1 127 ? 16.375 1.606 1.966 1 98.88 127 ILE B CA 1
ATOM 4744 C C . ILE B 1 127 ? 15.508 0.41 1.58 1 98.88 127 ILE B C 1
ATOM 4746 O O . ILE B 1 127 ? 15.945 -0.467 0.832 1 98.88 127 ILE B O 1
ATOM 4750 N N . TYR B 1 128 ? 14.305 0.31 2.088 1 98.5 128 TYR B N 1
ATOM 4751 C CA . TYR B 1 128 ? 13.234 -0.545 1.591 1 98.5 128 TYR B CA 1
ATOM 4752 C C . TYR B 1 128 ? 12.047 0.286 1.128 1 98.5 128 TYR B C 1
ATOM 4754 O O . TYR B 1 128 ? 11.469 1.047 1.909 1 98.5 128 TYR B O 1
ATOM 4762 N N . LEU B 1 129 ? 11.672 0.175 -0.124 1 98.56 129 LEU B N 1
ATOM 4763 C CA . LEU B 1 129 ? 10.586 0.951 -0.707 1 98.56 129 LEU B CA 1
ATOM 4764 C C . LEU B 1 129 ? 9.258 0.206 -0.587 1 98.56 129 LEU B C 1
ATOM 4766 O O . LEU B 1 129 ? 9.211 -1.015 -0.76 1 98.56 129 LEU B O 1
ATOM 4770 N N . THR B 1 130 ? 8.188 0.92 -0.205 1 97.94 130 THR B N 1
ATOM 4771 C CA . THR B 1 130 ? 6.844 0.387 -0.026 1 97.94 130 THR B CA 1
ATOM 4772 C C . THR B 1 130 ? 5.832 1.192 -0.834 1 97.94 130 THR B C 1
ATOM 4774 O O . THR B 1 130 ? 6.211 1.971 -1.713 1 97.94 130 THR B O 1
ATOM 4777 N N . ASN B 1 131 ? 4.449 1.043 -0.548 1 97.5 131 ASN B N 1
ATOM 4778 C CA . ASN B 1 131 ? 3.422 1.741 -1.313 1 97.5 131 ASN B CA 1
ATOM 4779 C C . ASN B 1 131 ? 2.82 2.898 -0.52 1 97.5 131 ASN B C 1
ATOM 4781 O O . ASN B 1 131 ? 2.154 3.766 -1.088 1 97.5 131 ASN B O 1
ATOM 4785 N N . SER B 1 132 ? 3.049 2.895 0.765 1 97.62 132 SER B N 1
ATOM 4786 C CA . SER B 1 132 ? 2.398 3.879 1.625 1 97.62 132 SER B CA 1
ATOM 4787 C C . SER B 1 132 ? 3.16 4.055 2.936 1 97.62 132 SER B C 1
ATOM 4789 O O . SER B 1 132 ? 4.074 3.287 3.236 1 97.62 132 SER B O 1
ATOM 4791 N N . GLY B 1 133 ? 2.762 5.062 3.682 1 98 133 GLY B N 1
ATOM 4792 C CA . GLY B 1 133 ? 3.316 5.266 5.012 1 98 133 GLY B CA 1
ATOM 4793 C C . GLY B 1 133 ? 2.938 4.168 5.988 1 98 133 GLY B C 1
ATOM 4794 O O . GLY B 1 133 ? 3.736 3.797 6.852 1 98 133 GLY B O 1
ATOM 4795 N N . SER B 1 134 ? 1.681 3.678 5.895 1 97.44 134 SER B N 1
ATOM 4796 C CA . SER B 1 134 ? 1.251 2.57 6.742 1 97.44 134 SER B CA 1
ATOM 4797 C C . SER B 1 134 ? 2.145 1.35 6.551 1 97.44 134 SER B C 1
ATOM 4799 O O . SER B 1 134 ? 2.568 0.726 7.527 1 97.44 134 SER B O 1
ATOM 4801 N N . GLU B 1 135 ? 2.459 1.013 5.332 1 97.12 135 GLU B N 1
ATOM 4802 C CA . GLU B 1 135 ? 3.334 -0.124 5.066 1 97.12 135 GLU B CA 1
ATOM 4803 C C . GLU B 1 135 ? 4.75 0.137 5.578 1 97.12 135 GLU B C 1
ATOM 4805 O O . GLU B 1 135 ? 5.414 -0.775 6.074 1 97.12 135 GLU B O 1
ATOM 4810 N N . ALA B 1 136 ? 5.199 1.35 5.367 1 98.31 136 ALA B N 1
ATOM 4811 C CA . ALA B 1 136 ? 6.527 1.703 5.855 1 98.31 136 ALA B CA 1
ATOM 4812 C C . ALA B 1 136 ? 6.617 1.543 7.371 1 98.31 136 ALA B C 1
ATOM 4814 O O . ALA B 1 136 ? 7.59 0.982 7.887 1 98.31 136 ALA B O 1
ATOM 4815 N N . ASN B 1 137 ? 5.605 2.012 8.07 1 98.38 137 ASN B N 1
ATOM 4816 C CA . ASN B 1 137 ? 5.598 1.915 9.523 1 98.38 137 ASN B CA 1
ATOM 4817 C C . ASN B 1 137 ? 5.422 0.472 9.992 1 98.38 137 ASN B C 1
ATOM 4819 O O . ASN B 1 137 ? 5.988 0.069 11.008 1 98.38 137 ASN B O 1
ATOM 4823 N N . ASP B 1 138 ? 4.609 -0.307 9.305 1 96.25 138 ASP B N 1
ATOM 4824 C CA . ASP B 1 138 ? 4.516 -1.736 9.586 1 96.25 138 ASP B CA 1
ATOM 4825 C C . ASP B 1 138 ? 5.887 -2.402 9.508 1 96.25 138 ASP B C 1
ATOM 4827 O O . ASP B 1 138 ? 6.258 -3.182 10.391 1 96.25 138 ASP B O 1
ATOM 4831 N N . LEU B 1 139 ? 6.547 -2.082 8.461 1 96.5 139 LEU B N 1
ATOM 4832 C CA . LEU B 1 139 ? 7.863 -2.678 8.25 1 96.5 139 LEU B CA 1
ATOM 4833 C C . LEU B 1 139 ? 8.844 -2.223 9.32 1 96.5 139 LEU B C 1
ATOM 4835 O O . LEU B 1 139 ? 9.656 -3.016 9.805 1 96.5 139 LEU B O 1
ATOM 4839 N N . ALA B 1 140 ? 8.797 -0.954 9.617 1 98.12 140 ALA B N 1
ATOM 4840 C CA . ALA B 1 140 ? 9.664 -0.43 10.664 1 98.12 140 ALA B CA 1
ATOM 4841 C C . ALA B 1 140 ? 9.414 -1.139 11.992 1 98.12 140 ALA B C 1
ATOM 4843 O O . ALA B 1 140 ? 10.359 -1.448 12.727 1 98.12 140 ALA B O 1
ATOM 4844 N N . MET B 1 141 ? 8.172 -1.357 12.336 1 96.62 141 MET B N 1
ATOM 4845 C CA . MET B 1 141 ? 7.836 -2.105 13.539 1 96.62 141 MET B CA 1
ATOM 4846 C C . MET B 1 141 ? 8.453 -3.502 13.508 1 96.62 141 MET B C 1
ATOM 4848 O O . MET B 1 141 ? 9.055 -3.945 14.484 1 96.62 141 MET B O 1
ATOM 4852 N N . LEU B 1 142 ? 8.25 -4.152 12.398 1 95.31 142 LEU B N 1
ATOM 4853 C CA . LEU B 1 142 ? 8.766 -5.508 12.242 1 95.31 142 LEU B CA 1
ATOM 4854 C C . LEU B 1 142 ? 10.281 -5.535 12.398 1 95.31 142 LEU B C 1
ATOM 4856 O O . LEU B 1 142 ? 10.82 -6.375 13.125 1 95.31 142 LEU B O 1
ATOM 4860 N N . MET B 1 143 ? 10.953 -4.629 11.75 1 96.88 143 MET B N 1
ATOM 4861 C CA . MET B 1 143 ? 12.414 -4.574 11.812 1 96.88 143 MET B CA 1
ATOM 4862 C C . MET B 1 143 ? 12.883 -4.27 13.234 1 96.88 143 MET B C 1
ATOM 4864 O O . MET B 1 143 ? 13.883 -4.824 13.695 1 96.88 143 MET B O 1
ATOM 4868 N N . ALA B 1 144 ? 12.18 -3.355 13.891 1 98 144 ALA B N 1
ATOM 4869 C CA . ALA B 1 144 ? 12.539 -3.016 15.266 1 98 144 ALA B CA 1
ATOM 4870 C C . ALA B 1 144 ? 12.453 -4.238 16.172 1 98 144 ALA B C 1
ATOM 4872 O O . ALA B 1 144 ? 13.359 -4.496 16.969 1 98 144 ALA B O 1
ATOM 4873 N N . ARG B 1 145 ? 11.367 -4.945 16.094 1 96.62 145 ARG B N 1
ATOM 4874 C CA . ARG B 1 145 ? 11.164 -6.125 16.922 1 96.62 145 ARG B CA 1
ATOM 4875 C C . ARG B 1 145 ? 12.188 -7.207 16.609 1 96.62 145 ARG B C 1
ATOM 4877 O O . ARG B 1 145 ? 12.742 -7.832 17.516 1 96.62 145 ARG B O 1
ATOM 4884 N N . LEU B 1 146 ? 12.453 -7.414 15.352 1 96.19 146 LEU B N 1
ATOM 4885 C CA . LEU B 1 146 ? 13.422 -8.422 14.945 1 96.19 146 LEU B CA 1
ATOM 4886 C C . LEU B 1 146 ? 14.82 -8.055 15.414 1 96.19 146 LEU B C 1
ATOM 4888 O O . LEU B 1 146 ? 15.578 -8.922 15.859 1 96.19 146 LEU B O 1
ATOM 4892 N N . HIS B 1 147 ? 15.164 -6.824 15.297 1 97.75 147 HIS B N 1
ATOM 4893 C CA . HIS B 1 147 ? 16.516 -6.359 15.609 1 97.75 147 HIS B CA 1
ATOM 4894 C C . HIS B 1 147 ? 16.766 -6.387 17.109 1 97.75 147 HIS B C 1
ATOM 4896 O O . HIS B 1 147 ? 17.844 -6.812 17.547 1 97.75 147 HIS B O 1
ATOM 4902 N N . THR B 1 148 ? 15.805 -5.949 17.875 1 97.94 148 THR B N 1
ATOM 4903 C CA . THR B 1 148 ? 16 -5.785 19.312 1 97.94 148 THR B CA 1
ATOM 4904 C C . THR B 1 148 ? 15.672 -7.078 20.062 1 97.94 148 THR B C 1
ATOM 4906 O O . THR B 1 148 ? 16.156 -7.301 21.172 1 97.94 148 THR B O 1
ATOM 4909 N N . GLY B 1 149 ? 14.805 -7.91 19.438 1 96.88 149 GLY B N 1
ATOM 4910 C CA . GLY B 1 149 ? 14.273 -9.07 20.141 1 96.88 149 GLY B CA 1
ATOM 4911 C C . GLY B 1 149 ? 13.211 -8.711 21.172 1 96.88 149 GLY B C 1
ATOM 4912 O O . GLY B 1 149 ? 12.797 -9.555 21.969 1 96.88 149 GLY B O 1
ATOM 4913 N N . ASN B 1 150 ? 12.852 -7.422 21.281 1 97.44 150 ASN B N 1
ATOM 4914 C CA . ASN B 1 150 ? 11.812 -6.926 22.172 1 97.44 150 ASN B CA 1
ATOM 4915 C C . ASN B 1 150 ? 10.5 -6.695 21.438 1 97.44 150 ASN B C 1
ATOM 4917 O O . ASN B 1 150 ? 10.453 -6.773 20.203 1 97.44 150 ASN B O 1
ATOM 4921 N N . PHE B 1 151 ? 9.406 -6.406 22.125 1 96.5 151 PHE B N 1
ATOM 4922 C CA . PHE B 1 151 ? 8.109 -6.426 21.469 1 96.5 151 PHE B CA 1
ATOM 4923 C C . PHE B 1 151 ? 7.406 -5.078 21.625 1 96.5 151 PHE B C 1
ATOM 4925 O O . PHE B 1 151 ? 6.762 -4.598 20.688 1 96.5 151 PHE B O 1
ATOM 4932 N N . ASP B 1 152 ? 7.504 -4.391 22.766 1 97.5 152 ASP B N 1
ATOM 4933 C CA . ASP B 1 152 ? 6.688 -3.23 23.094 1 97.5 152 ASP B CA 1
ATOM 4934 C C . ASP B 1 152 ? 7.227 -1.97 22.422 1 97.5 152 ASP B C 1
ATOM 4936 O O . ASP B 1 152 ? 8.445 -1.767 22.359 1 97.5 152 ASP B O 1
ATOM 4940 N N . ILE B 1 153 ? 6.324 -1.207 21.906 1 98.31 153 ILE B N 1
ATOM 4941 C CA . ILE B 1 153 ? 6.637 0.038 21.203 1 98.31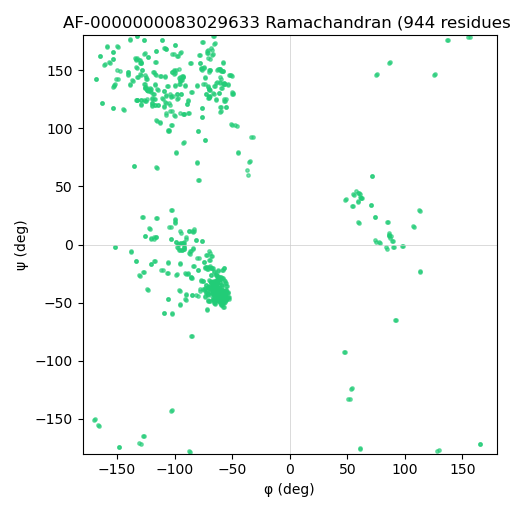 153 ILE B CA 1
ATOM 4942 C C . ILE B 1 153 ? 5.852 1.188 21.828 1 98.31 153 ILE B C 1
ATOM 4944 O O . ILE B 1 153 ? 4.664 1.043 22.141 1 98.31 153 ILE B O 1
ATOM 4948 N N . ILE B 1 154 ? 6.523 2.271 22.047 1 98.31 154 ILE B N 1
ATOM 4949 C CA . ILE B 1 154 ? 5.906 3.443 22.656 1 98.31 154 ILE B CA 1
ATOM 4950 C C . ILE B 1 154 ? 5.684 4.52 21.594 1 98.31 154 ILE B C 1
ATOM 4952 O O . ILE B 1 154 ? 6.543 4.75 20.75 1 98.31 154 ILE B O 1
ATOM 4956 N N . THR B 1 155 ? 4.531 5.164 21.594 1 98.06 155 THR B N 1
ATOM 4957 C CA . THR B 1 155 ? 4.211 6.328 20.766 1 98.06 155 THR B CA 1
ATOM 4958 C C . THR B 1 155 ? 3.561 7.422 21.609 1 98.06 155 THR B C 1
ATOM 4960 O O . THR B 1 155 ? 3.391 7.266 22.812 1 98.06 155 THR B O 1
ATOM 4963 N N . PHE B 1 156 ? 3.227 8.547 21 1 98.5 156 PHE B N 1
ATOM 4964 C CA . PHE B 1 156 ? 2.596 9.672 21.703 1 98.5 156 PHE B CA 1
ATOM 4965 C C . PHE B 1 156 ? 1.077 9.578 21.594 1 98.5 156 PHE B C 1
ATOM 4967 O O . PHE B 1 156 ? 0.539 9.164 20.578 1 98.5 156 PHE B O 1
ATOM 4974 N N . ARG B 1 157 ? 0.403 9.992 22.656 1 97.25 157 ARG B N 1
ATOM 4975 C CA . ARG B 1 157 ? -1.021 10.273 22.516 1 97.25 157 ARG B CA 1
ATOM 4976 C C . ARG B 1 157 ? -1.265 11.305 21.422 1 97.25 157 ARG B C 1
ATOM 4978 O O . ARG B 1 157 ? -0.48 12.242 21.25 1 97.25 157 ARG B O 1
ATOM 4985 N N . GLY B 1 158 ? -2.301 11.078 20.609 1 97.06 158 GLY B N 1
ATOM 4986 C CA . GLY B 1 158 ? -2.637 12.016 19.547 1 97.06 158 GLY B CA 1
ATOM 4987 C C . GLY B 1 158 ? -1.941 11.695 18.234 1 97.06 158 GLY B C 1
ATOM 4988 O O . GLY B 1 158 ? -2.219 12.328 17.203 1 97.06 158 GLY B O 1
ATOM 4989 N N . SER B 1 159 ? -1.124 10.688 18.25 1 97.69 159 SER B N 1
ATOM 4990 C CA . SER B 1 159 ? -0.329 10.367 17.062 1 97.69 159 SER B CA 1
ATOM 4991 C C . SER B 1 159 ? -1.164 9.648 16.016 1 97.69 159 SER B C 1
ATOM 4993 O O . SER B 1 159 ? -2.211 9.078 16.328 1 97.69 159 SER B O 1
ATOM 4995 N N . TYR B 1 160 ? -0.785 9.719 14.805 1 97.25 160 TYR B N 1
ATOM 4996 C CA . TYR B 1 160 ? -1.257 8.914 13.68 1 97.25 160 TYR B CA 1
ATOM 4997 C C . TYR B 1 160 ? -0.088 8.305 12.914 1 97.25 160 TYR B C 1
ATOM 4999 O O . TYR B 1 160 ? 0.746 9.031 12.367 1 97.25 160 TYR B O 1
ATOM 5007 N N . HIS B 1 161 ? -0.02 7.027 12.82 1 97.81 161 HIS B N 1
ATOM 5008 C CA . HIS B 1 161 ? 1.097 6.352 12.172 1 97.81 161 HIS B CA 1
ATOM 5009 C C . HIS B 1 161 ? 0.608 5.398 11.086 1 97.81 161 HIS B C 1
ATOM 5011 O O . HIS B 1 161 ? 1.393 4.625 10.531 1 97.81 161 HIS B O 1
ATOM 5017 N N . GLY B 1 162 ? -0.668 5.457 10.812 1 95.19 162 GLY B N 1
ATOM 5018 C CA . GLY B 1 162 ? -1.182 4.633 9.727 1 95.19 162 GLY B CA 1
ATOM 5019 C C . GLY B 1 162 ? -2.496 3.953 10.07 1 95.19 162 GLY B C 1
ATOM 5020 O O . GLY B 1 162 ? -3.008 4.102 11.18 1 95.19 162 GLY B O 1
ATOM 5021 N N . GLY B 1 163 ? -3.031 3.271 9.07 1 91.19 163 GLY B N 1
ATOM 5022 C CA . GLY B 1 163 ? -4.355 2.688 9.219 1 91.19 163 GLY B CA 1
ATOM 5023 C C . GLY B 1 163 ? -4.367 1.18 9.055 1 91.19 163 GLY B C 1
ATOM 5024 O O . GLY B 1 163 ? -5.43 0.557 9.055 1 91.19 163 GLY B O 1
ATOM 5025 N N . SER B 1 164 ? -3.189 0.571 8.898 1 89.94 164 SER B N 1
ATOM 5026 C CA . SER B 1 164 ? -3.182 -0.888 8.93 1 89.94 164 SER B CA 1
ATOM 5027 C C . SER B 1 164 ? -3.551 -1.412 10.312 1 89.94 164 SER B C 1
ATOM 5029 O O . SER B 1 164 ? -3.465 -0.682 11.305 1 89.94 164 SER B O 1
ATOM 5031 N N . PRO B 1 165 ? -3.895 -2.639 10.414 1 83.12 165 PRO B N 1
ATOM 5032 C CA . PRO B 1 165 ? -4.262 -3.16 11.734 1 83.12 165 PRO B CA 1
ATOM 5033 C C . PRO B 1 165 ? -3.113 -3.086 12.734 1 83.12 165 PRO B C 1
ATOM 5035 O O . PRO B 1 165 ? -3.346 -2.9 13.93 1 83.12 165 PRO B O 1
ATOM 5038 N N . GLN B 1 166 ? -1.921 -3.186 12.289 1 87.5 166 GLN B N 1
ATOM 5039 C CA . GLN B 1 166 ? -0.8 -3.09 13.219 1 87.5 166 GLN B CA 1
ATOM 5040 C C . GLN B 1 166 ? -0.499 -1.637 13.57 1 87.5 166 GLN B C 1
ATOM 5042 O O . GLN B 1 166 ? -0.297 -1.306 14.742 1 87.5 166 GLN B O 1
ATOM 5047 N N . THR B 1 167 ? -0.503 -0.823 12.539 1 93.25 167 THR B N 1
ATOM 5048 C CA . THR B 1 167 ? -0.152 0.571 12.781 1 93.25 167 THR B CA 1
ATOM 5049 C C . THR B 1 167 ? -1.277 1.289 13.523 1 93.25 167 THR B C 1
ATOM 5051 O O . THR B 1 167 ? -1.05 2.32 14.156 1 93.25 167 THR B O 1
ATOM 5054 N N . MET B 1 168 ? -2.412 0.738 13.461 1 91.94 168 MET B N 1
ATOM 5055 C CA . MET B 1 168 ? -3.498 1.271 14.281 1 91.94 168 MET B CA 1
ATOM 5056 C C . MET B 1 168 ? -3.16 1.177 15.766 1 91.94 168 MET B C 1
ATOM 5058 O O . MET B 1 168 ? -3.631 1.986 16.562 1 91.94 168 MET B O 1
ATOM 5062 N N . GLY B 1 169 ? -2.359 0.184 16.078 1 92.44 169 GLY B N 1
ATOM 5063 C CA . GLY B 1 169 ? -1.866 0.092 17.453 1 92.44 169 GLY B CA 1
ATOM 5064 C C . GLY B 1 169 ? -0.993 1.267 17.844 1 92.44 169 GLY B C 1
ATOM 5065 O O . GLY B 1 169 ? -1.004 1.69 19 1 92.44 169 GLY B O 1
ATOM 5066 N N . LEU B 1 170 ? -0.236 1.789 16.891 1 95.56 170 LEU B N 1
ATOM 5067 C CA . LEU B 1 170 ? 0.615 2.953 17.109 1 95.56 170 LEU B CA 1
ATOM 5068 C C . LEU B 1 170 ? -0.216 4.23 17.188 1 95.56 170 LEU B C 1
ATOM 5070 O O . LEU B 1 170 ? 0.095 5.137 17.953 1 95.56 170 LEU B O 1
ATOM 5074 N N . THR B 1 171 ? -1.227 4.254 16.312 1 96.25 171 THR B N 1
ATOM 5075 C CA . THR B 1 171 ? -2.104 5.418 16.234 1 96.25 171 THR B CA 1
ATOM 5076 C C . THR B 1 171 ? -2.877 5.605 17.531 1 96.25 171 THR B C 1
ATOM 5078 O O . THR B 1 171 ? -3.453 4.652 18.062 1 96.25 171 THR B O 1
ATOM 5081 N N . SER B 1 172 ? -2.742 6.812 18.125 1 95.19 172 SER B N 1
ATOM 5082 C CA . SER B 1 172 ? -3.379 7.109 19.406 1 95.19 172 SER B CA 1
ATOM 5083 C C . SER B 1 172 ? -4.422 8.211 19.25 1 95.19 172 SER B C 1
ATOM 5085 O O . SER B 1 172 ? -4.227 9.32 19.75 1 95.19 172 SER B O 1
ATOM 5087 N N . ASN B 1 173 ? -5.434 7.988 18.578 1 94 173 ASN B N 1
ATOM 5088 C CA . ASN B 1 173 ? -6.609 8.805 18.297 1 94 173 ASN B CA 1
ATOM 5089 C C . ASN B 1 173 ? -7.875 7.961 18.219 1 94 173 ASN B C 1
ATOM 5091 O O . ASN B 1 173 ? -7.996 7.094 17.344 1 94 173 ASN B O 1
ATOM 5095 N N . ALA B 1 174 ? -8.805 8.188 19.125 1 92.25 174 ALA B N 1
ATOM 5096 C CA . ALA B 1 174 ? -9.977 7.332 19.312 1 92.25 174 ALA B CA 1
ATOM 5097 C C . ALA B 1 174 ? -10.773 7.199 18.031 1 92.25 174 ALA B C 1
ATOM 5099 O O . ALA B 1 174 ? -11.375 6.152 17.766 1 92.25 174 ALA B O 1
ATOM 5100 N N . ALA B 1 175 ? -10.758 8.234 17.219 1 91.5 175 ALA B N 1
ATOM 5101 C CA . ALA B 1 175 ? -11.531 8.219 15.984 1 91.5 175 ALA B CA 1
ATOM 5102 C C . ALA B 1 175 ? -11.086 7.074 15.078 1 91.5 175 ALA B C 1
ATOM 5104 O O . ALA B 1 175 ? -11.898 6.512 14.336 1 91.5 175 ALA B O 1
ATOM 5105 N N . TYR B 1 176 ? -9.852 6.637 15.164 1 92.44 176 TYR B N 1
ATOM 5106 C CA . TYR B 1 176 ? -9.281 5.656 14.242 1 92.44 176 TYR B CA 1
ATOM 5107 C C . TYR B 1 176 ? -9.203 4.281 14.898 1 92.44 176 TYR B C 1
ATOM 5109 O O . TYR B 1 176 ? -8.641 3.348 14.32 1 92.44 176 TYR B O 1
ATOM 5117 N N . LYS B 1 177 ? -9.68 4.105 16.047 1 90.44 177 LYS B N 1
ATOM 5118 C CA . LYS B 1 177 ? -9.617 2.828 16.75 1 90.44 177 LYS B CA 1
ATOM 5119 C C . LYS B 1 177 ? -10.953 2.1 16.703 1 90.44 177 LYS B C 1
ATOM 5121 O O . LYS B 1 177 ? -12.008 2.693 16.953 1 90.44 177 LYS B O 1
ATOM 5126 N N . TYR B 1 178 ? -10.875 0.873 16.281 1 90.69 178 TYR B N 1
ATOM 5127 C CA . TYR B 1 178 ? -12.055 0.013 16.203 1 90.69 178 TYR B CA 1
ATOM 5128 C C . TYR B 1 178 ? -12.125 -0.899 17.422 1 90.69 178 TYR B C 1
ATOM 5130 O O . TYR B 1 178 ? -11.109 -1.209 18.047 1 90.69 178 TYR B O 1
ATOM 5138 N N . PRO B 1 179 ? -13.359 -1.266 17.828 1 89.88 179 PRO B N 1
ATOM 5139 C CA . PRO B 1 179 ? -13.531 -2.113 19 1 89.88 179 PRO B CA 1
ATOM 5140 C C . PRO B 1 179 ? -13.258 -3.588 18.719 1 89.88 179 PRO B C 1
ATOM 5142 O O . PRO B 1 179 ? -14.109 -4.441 18.984 1 89.88 179 PRO B O 1
ATOM 5145 N N . ILE B 1 180 ? -12.133 -3.93 18.219 1 88.88 180 ILE B N 1
ATOM 5146 C CA . ILE B 1 180 ? -11.594 -5.273 18.047 1 88.88 180 ILE B CA 1
ATOM 5147 C C . ILE B 1 180 ? -10.25 -5.387 18.766 1 88.88 180 ILE B C 1
ATOM 5149 O O . ILE B 1 180 ? -9.648 -4.375 19.141 1 88.88 180 ILE B O 1
ATOM 5153 N N . ALA B 1 181 ? -9.883 -6.609 19 1 86.06 181 ALA B N 1
ATOM 5154 C CA . ALA B 1 181 ? -8.562 -6.797 19.594 1 86.06 181 ALA B CA 1
ATOM 5155 C C . ALA B 1 181 ? -7.469 -6.234 18.688 1 86.06 181 ALA B C 1
ATOM 5157 O O . ALA B 1 181 ? -7.367 -6.621 17.516 1 86.06 181 ALA B O 1
ATOM 5158 N N . ASN B 1 182 ? -6.785 -5.172 19.172 1 82.88 182 ASN B N 1
ATOM 5159 C CA . ASN B 1 182 ? -5.715 -4.508 18.438 1 82.88 182 ASN B CA 1
ATOM 5160 C C . ASN B 1 182 ? -4.719 -3.834 19.375 1 82.88 182 ASN B C 1
ATOM 5162 O O . ASN B 1 182 ? -4.953 -3.766 20.578 1 82.88 182 ASN B O 1
ATOM 5166 N N . GLY B 1 183 ? -3.604 -3.484 18.812 1 85.19 183 GLY B N 1
ATOM 5167 C CA . GLY B 1 183 ? -2.674 -2.645 19.547 1 85.19 183 GLY B CA 1
ATOM 5168 C C . GLY B 1 183 ? -1.736 -3.432 20.438 1 85.19 183 GLY B C 1
ATOM 5169 O O . GLY B 1 183 ? -1.072 -2.861 21.312 1 85.19 183 GLY B O 1
ATOM 5170 N N . LEU B 1 184 ? -1.815 -4.738 20.25 1 87.75 184 LEU B N 1
ATOM 5171 C CA . LEU B 1 184 ? -0.922 -5.547 21.062 1 87.75 184 LEU B CA 1
ATOM 5172 C C . LEU B 1 184 ? 0.528 -5.109 20.891 1 87.75 184 LEU B C 1
ATOM 5174 O O . LEU B 1 184 ? 1.005 -4.992 19.75 1 87.75 184 LEU B O 1
ATOM 5178 N N . GLY B 1 185 ? 1.166 -4.801 22.031 1 93.25 185 GLY B N 1
ATOM 5179 C CA . GLY B 1 185 ? 2.57 -4.418 22 1 93.25 185 GLY B CA 1
ATOM 5180 C C . GLY B 1 185 ? 2.781 -2.936 21.766 1 93.25 185 GLY B C 1
ATOM 5181 O O . GLY B 1 185 ? 3.912 -2.49 21.547 1 93.25 185 GLY B O 1
ATOM 5182 N N . CYS B 1 186 ? 1.729 -2.133 21.734 1 95.81 186 CYS B N 1
ATOM 5183 C CA . CYS B 1 186 ? 1.831 -0.688 21.562 1 95.81 186 CYS B CA 1
ATOM 5184 C C . CYS B 1 186 ? 1.282 0.05 22.781 1 95.81 186 CYS B C 1
ATOM 5186 O O . CYS B 1 186 ? 0.213 -0.293 23.281 1 95.81 186 CYS B O 1
ATOM 5188 N N . THR B 1 187 ? 2.066 0.955 23.266 1 96.69 187 THR B N 1
ATOM 5189 C CA . THR B 1 187 ? 1.708 1.776 24.406 1 96.69 187 THR B CA 1
ATOM 5190 C C . THR B 1 187 ? 1.939 3.256 24.109 1 96.69 187 THR B C 1
ATOM 5192 O O . THR B 1 187 ? 2.873 3.609 23.391 1 96.69 187 THR B O 1
ATOM 5195 N N . ASN B 1 188 ? 1.107 4.09 24.672 1 96.62 188 ASN B N 1
ATOM 5196 C CA . ASN B 1 188 ? 1.269 5.523 24.453 1 96.62 188 ASN B CA 1
ATOM 5197 C C . ASN B 1 188 ? 1.774 6.223 25.719 1 96.62 188 ASN B C 1
ATOM 5199 O O . ASN B 1 188 ? 1.434 5.824 26.828 1 96.62 188 ASN B O 1
ATOM 5203 N N . THR B 1 189 ? 2.531 7.16 25.531 1 98.25 189 THR B N 1
ATOM 5204 C CA . THR B 1 189 ? 2.883 8.109 26.578 1 98.25 189 THR B CA 1
ATOM 5205 C C . THR B 1 189 ? 2.25 9.469 26.312 1 98.25 189 THR B C 1
ATOM 5207 O O . THR B 1 189 ? 1.617 9.672 25.281 1 98.25 189 THR B O 1
ATOM 5210 N N . MET B 1 190 ? 2.312 10.305 27.25 1 97.56 190 MET B N 1
ATOM 5211 C CA . MET B 1 190 ? 1.709 11.625 27.141 1 97.56 190 MET B CA 1
ATOM 5212 C C . MET B 1 190 ? 2.305 12.398 25.969 1 97.56 190 MET B C 1
ATOM 5214 O O . MET B 1 190 ? 3.516 12.359 25.75 1 97.56 190 MET B O 1
ATOM 5218 N N . CYS B 1 191 ? 1.481 13.047 25.172 1 97.94 191 CYS B N 1
ATOM 5219 C CA . CYS B 1 191 ? 1.952 13.961 24.125 1 97.94 191 CYS B CA 1
ATOM 5220 C C . CYS B 1 191 ? 2.521 15.234 24.734 1 97.94 191 CYS B C 1
ATOM 5222 O O . CYS B 1 191 ? 1.849 15.906 25.531 1 97.94 191 CYS B O 1
ATOM 5224 N N . PRO B 1 192 ? 3.713 15.609 24.422 1 98.06 192 PRO B N 1
ATOM 5225 C CA . PRO B 1 192 ? 4.297 16.828 25 1 98.06 192 PRO B CA 1
ATOM 5226 C C . PRO B 1 192 ? 3.82 18.094 24.297 1 98.06 192 PRO B C 1
ATOM 5228 O O . PRO B 1 192 ? 4.621 18.812 23.688 1 98.06 192 PRO B O 1
ATOM 5231 N N . ASP B 1 193 ? 2.635 18.438 24.469 1 97.5 193 ASP B N 1
ATOM 5232 C CA . ASP B 1 193 ? 1.977 19.609 23.906 1 97.5 193 ASP B CA 1
ATOM 5233 C C . ASP B 1 193 ? 2.135 20.828 24.812 1 97.5 193 ASP B C 1
ATOM 5235 O O . ASP B 1 193 ? 1.624 20.844 25.922 1 97.5 193 ASP B O 1
ATOM 5239 N N . VAL B 1 194 ? 2.711 21.891 24.344 1 97.12 194 VAL B N 1
ATOM 5240 C CA . VAL B 1 194 ? 3.066 23.016 25.219 1 97.12 194 VAL B CA 1
ATOM 5241 C C . VAL B 1 194 ? 1.927 24.031 25.25 1 97.12 194 VAL B C 1
ATOM 5243 O O . VAL B 1 194 ? 1.99 25.016 25.984 1 97.12 194 VAL B O 1
ATOM 5246 N N . PHE B 1 195 ? 0.935 23.766 24.469 1 97 195 PHE B N 1
ATOM 5247 C CA . PHE B 1 195 ? -0.233 24.641 24.5 1 97 195 PHE B CA 1
ATOM 5248 C C . PHE B 1 195 ? -1.363 24 25.297 1 97 195 PHE B C 1
ATOM 5250 O O . PHE B 1 195 ? -1.658 24.438 26.422 1 97 195 PHE B O 1
ATOM 5257 N N . ARG B 1 196 ? -1.79 22.859 24.859 1 95.12 196 ARG B N 1
ATOM 5258 C CA . ARG B 1 196 ? -2.961 22.266 25.484 1 95.12 196 ARG B CA 1
ATOM 5259 C C . ARG B 1 196 ? -2.557 21.359 26.656 1 95.12 196 ARG B C 1
ATOM 5261 O O . ARG B 1 196 ? -3.365 21.078 27.547 1 95.12 196 ARG B O 1
ATOM 5268 N N . GLY B 1 197 ? -1.37 20.859 26.594 1 94.69 197 GLY B N 1
ATOM 5269 C CA . GLY B 1 197 ? -0.91 19.984 27.656 1 94.69 197 GLY B CA 1
ATOM 5270 C C . GLY B 1 197 ? -0.782 20.688 29 1 94.69 197 GLY B C 1
ATOM 5271 O O . GLY B 1 197 ? -0.944 21.906 29.078 1 94.69 197 GLY B O 1
ATOM 5272 N N . PRO B 1 198 ? -0.499 19.875 29.984 1 95.69 198 PRO B N 1
ATOM 5273 C CA . PRO B 1 198 ? -0.458 20.453 31.344 1 95.69 198 PRO B CA 1
ATOM 5274 C C . PRO B 1 198 ? 0.716 21.406 31.531 1 95.69 198 PRO B C 1
ATOM 5276 O O . PRO B 1 198 ? 0.651 22.312 32.375 1 95.69 198 PRO B O 1
ATOM 5279 N N . TRP B 1 199 ? 1.778 21.25 30.812 1 96.88 199 TRP B N 1
ATOM 5280 C CA . TRP B 1 199 ? 2.953 22.094 30.969 1 96.88 199 TRP B CA 1
ATOM 5281 C C . TRP B 1 199 ? 3.346 22.734 29.641 1 96.88 199 TRP B C 1
ATOM 5283 O O . TRP B 1 199 ? 3.211 22.125 28.578 1 96.88 199 TRP B O 1
ATOM 5293 N N . GLY B 1 200 ? 3.82 23.969 29.703 1 96 200 GLY B N 1
ATOM 5294 C CA . GLY B 1 200 ? 4.25 24.688 28.516 1 96 200 GLY B CA 1
ATOM 5295 C C . GLY B 1 200 ? 4.207 26.203 28.688 1 96 200 GLY B C 1
ATOM 5296 O O . GLY B 1 200 ? 3.865 26.688 29.766 1 96 200 GLY B O 1
ATOM 5297 N N . GLY B 1 201 ? 4.641 26.812 27.578 1 94.25 201 GLY B N 1
ATOM 5298 C CA . GLY B 1 201 ? 4.621 28.266 27.594 1 94.25 201 GLY B CA 1
ATOM 5299 C C . GLY B 1 201 ? 5.441 28.891 26.484 1 94.25 201 GLY B C 1
ATOM 5300 O O . GLY B 1 201 ? 5.91 28.188 25.578 1 94.25 201 GLY B O 1
ATOM 5301 N N . SER B 1 202 ? 5.613 30.156 26.531 1 92.5 202 SER B N 1
ATOM 5302 C CA . SER B 1 202 ? 6.066 30.984 25.438 1 92.5 202 SER B CA 1
ATOM 5303 C C . SER B 1 202 ? 7.539 30.734 25.109 1 92.5 202 SER B C 1
ATOM 5305 O O . SER B 1 202 ? 8.039 31.172 24.078 1 92.5 202 SER B O 1
ATOM 5307 N N . HIS B 1 203 ? 8.211 29.906 25.906 1 94.06 203 HIS B N 1
ATOM 5308 C CA . HIS B 1 203 ? 9.625 29.656 25.656 1 94.06 203 HIS B CA 1
ATOM 5309 C C . HIS B 1 203 ? 9.891 28.156 25.453 1 94.06 203 HIS B C 1
ATOM 5311 O O . HIS B 1 203 ? 11.047 27.719 25.469 1 94.06 203 HIS B O 1
ATOM 5317 N N . CYS B 1 204 ? 8.883 27.438 25.25 1 96 204 CYS B N 1
ATOM 5318 C CA . CYS B 1 204 ? 9.039 26 25.375 1 96 204 CYS B CA 1
ATOM 5319 C C . CYS B 1 204 ? 9.227 25.344 24.016 1 96 204 CYS B C 1
ATOM 5321 O O . CYS B 1 204 ? 9.75 24.234 23.922 1 96 204 CYS B O 1
ATOM 5323 N N . ARG B 1 205 ? 8.766 25.891 22.953 1 95 205 ARG B N 1
ATOM 5324 C CA . ARG B 1 205 ? 8.883 25.203 21.672 1 95 205 ARG B CA 1
ATOM 5325 C C . ARG B 1 205 ? 9.773 25.984 20.703 1 95 205 ARG B C 1
ATOM 5327 O O . ARG B 1 205 ? 10.023 27.172 20.906 1 95 205 ARG B O 1
ATOM 5334 N N . ASP B 1 206 ? 10.328 25.219 19.703 1 90.38 206 ASP B N 1
ATOM 5335 C CA . ASP B 1 206 ? 11.102 25.812 18.609 1 90.38 206 ASP B CA 1
ATOM 5336 C C . ASP B 1 206 ? 10.203 26.125 17.422 1 90.38 206 ASP B C 1
ATOM 5338 O O . ASP B 1 206 ? 9.977 25.25 16.562 1 90.38 206 ASP B O 1
ATOM 5342 N N . SER B 1 207 ? 9.625 27.234 17.359 1 90.81 207 SER B N 1
ATOM 5343 C CA . SER B 1 207 ? 8.711 27.703 16.312 1 90.81 207 SER B CA 1
ATOM 5344 C C . SER B 1 207 ? 8.805 29.219 16.156 1 90.81 207 SER B C 1
ATOM 5346 O O . SER B 1 207 ? 9.172 29.938 17.078 1 90.81 207 SER B O 1
ATOM 5348 N N . PRO B 1 208 ? 8.555 29.672 14.977 1 93.88 208 PRO B N 1
ATOM 5349 C CA . PRO B 1 208 ? 8.523 31.125 14.797 1 93.88 208 PRO B CA 1
ATOM 5350 C C . PRO B 1 208 ? 7.434 31.797 15.625 1 93.88 208 PRO B C 1
ATOM 5352 O O . PRO B 1 208 ? 7.508 33 15.891 1 93.88 208 PRO B O 1
ATOM 5355 N N . VAL B 1 209 ? 6.465 31.047 15.961 1 96.56 209 VAL B N 1
ATOM 5356 C CA . VAL B 1 209 ? 5.355 31.562 16.766 1 96.56 209 VAL B CA 1
ATOM 5357 C C . VAL B 1 209 ? 5.254 30.766 18.062 1 96.56 209 VAL B C 1
ATOM 5359 O O . VAL B 1 209 ? 5.223 29.531 18.062 1 96.56 209 VAL B O 1
ATOM 5362 N N . GLN B 1 210 ? 5.16 31.5 19.188 1 95.69 210 GLN B N 1
ATOM 5363 C CA . GLN B 1 210 ? 5.094 30.859 20.5 1 95.69 210 GLN B CA 1
ATOM 5364 C C . GLN B 1 210 ? 3.66 30.812 21.016 1 95.69 210 GLN B C 1
ATOM 5366 O O . GLN B 1 210 ? 2.773 31.453 20.453 1 95.69 210 GLN B O 1
ATOM 5371 N N . THR B 1 211 ? 3.432 29.984 22.016 1 95.19 211 THR B N 1
ATOM 5372 C CA . THR B 1 211 ? 2.1 29.891 22.609 1 95.19 211 THR B CA 1
ATOM 5373 C C . THR B 1 211 ? 1.772 31.141 23.422 1 95.19 211 THR B C 1
ATOM 5375 O O . THR B 1 211 ? 2.662 31.938 23.734 1 95.19 211 THR B O 1
ATOM 5378 N N . ILE B 1 212 ? 0.551 31.266 23.75 1 94.5 212 ILE B N 1
ATOM 5379 C CA . ILE B 1 212 ? 0.084 32.438 24.484 1 94.5 212 ILE B CA 1
ATOM 5380 C C . ILE B 1 212 ? 0.267 32.188 25.984 1 94.5 212 ILE B C 1
ATOM 5382 O O . ILE B 1 212 ? 0.126 33.125 26.797 1 94.5 212 ILE B O 1
ATOM 5386 N N . ARG B 1 213 ? 0.623 30.984 26.297 1 94.06 213 ARG B N 1
ATOM 5387 C CA . ARG B 1 213 ? 0.839 30.641 27.703 1 94.06 213 ARG B CA 1
ATOM 5388 C C . ARG B 1 213 ? 2.172 31.188 28.203 1 94.06 213 ARG B C 1
ATOM 5390 O O . ARG B 1 213 ? 3.127 31.297 27.422 1 94.06 213 ARG B O 1
ATOM 5397 N N . GLU B 1 214 ? 2.148 31.453 29.453 1 92.25 214 GLU B N 1
ATOM 5398 C CA . GLU B 1 214 ? 3.395 31.891 30.078 1 92.25 214 GLU B CA 1
ATOM 5399 C C . GLU B 1 214 ? 4.117 30.719 30.75 1 92.25 214 GLU B C 1
ATOM 5401 O O . GLU B 1 214 ? 3.486 29.75 31.141 1 92.25 214 GLU B O 1
ATOM 5406 N N . CYS B 1 215 ? 5.367 30.766 30.656 1 91.12 215 CYS B N 1
ATOM 5407 C CA . CYS B 1 215 ? 6.164 29.766 31.359 1 91.12 215 CYS B CA 1
ATOM 5408 C C . CYS B 1 215 ? 7.273 30.438 32.188 1 91.12 215 CYS B C 1
ATOM 5410 O O . CYS B 1 215 ? 7.609 31.594 31.938 1 91.12 215 CYS B O 1
ATOM 5412 N N . SER B 1 216 ? 7.766 29.719 33.188 1 88 216 SER B N 1
ATOM 5413 C CA . SER B 1 216 ? 8.828 30.203 34.062 1 88 216 SER B CA 1
ATOM 5414 C C . SER B 1 216 ? 10.172 29.578 33.688 1 88 216 SER B C 1
ATOM 5416 O O . SER B 1 216 ? 11.031 29.391 34.531 1 88 216 SER B O 1
ATOM 5418 N N . CYS B 1 217 ? 10.297 29.281 32.438 1 94.12 217 CYS B N 1
ATOM 5419 C CA . CYS B 1 217 ? 11.523 28.609 31.984 1 94.12 217 CYS B CA 1
ATOM 5420 C C . CYS B 1 217 ? 12.719 29.547 32.125 1 94.12 217 CYS B C 1
ATOM 5422 O O . CYS B 1 217 ? 12.641 30.719 31.75 1 94.12 217 CYS B O 1
ATOM 5424 N N . ALA B 1 218 ? 13.781 29.016 32.75 1 90.69 218 ALA B N 1
ATOM 5425 C CA . ALA B 1 218 ? 15.062 29.719 32.75 1 90.69 218 ALA B CA 1
ATOM 5426 C C . ALA B 1 218 ? 15.789 29.531 31.438 1 90.69 218 ALA B C 1
ATOM 5428 O O . ALA B 1 218 ? 15.43 28.672 30.625 1 90.69 218 ALA B O 1
ATOM 5429 N N . GLN B 1 219 ? 16.766 30.453 31.281 1 86.75 219 GLN B N 1
ATOM 5430 C CA . GLN B 1 219 ? 17.547 30.344 30.047 1 86.75 219 GLN B CA 1
ATOM 5431 C C . GLN B 1 219 ? 18.172 28.953 29.922 1 86.75 219 GLN B C 1
ATOM 5433 O O . GLN B 1 219 ? 18.812 28.469 30.859 1 86.75 219 GLN B O 1
ATOM 5438 N N . GLY B 1 220 ? 17.875 28.344 28.859 1 86.81 220 GLY B N 1
ATOM 5439 C CA . GLY B 1 220 ? 18.484 27.047 28.562 1 86.81 220 GLY B CA 1
ATOM 5440 C C . GLY B 1 220 ? 17.75 25.891 29.219 1 86.81 220 GLY B C 1
ATOM 5441 O O . GLY B 1 220 ? 18.156 24.734 29.062 1 86.81 220 GLY B O 1
ATOM 5442 N N . HIS B 1 221 ? 16.797 26.234 29.969 1 92.31 221 HIS B N 1
ATOM 5443 C CA . HIS B 1 221 ? 16.062 25.188 30.672 1 92.31 221 HIS B CA 1
ATOM 5444 C C . HIS B 1 221 ? 14.57 25.266 30.359 1 92.31 221 HIS B C 1
ATOM 5446 O O . HIS B 1 221 ? 13.953 26.328 30.531 1 92.31 221 HIS B O 1
ATOM 5452 N N . CYS B 1 222 ? 14.031 24.203 29.906 1 96.31 222 CYS B N 1
ATOM 5453 C CA . CYS B 1 222 ? 12.602 24.141 29.625 1 96.31 222 CYS B CA 1
ATOM 5454 C C . CYS B 1 222 ? 11.883 23.281 30.656 1 96.31 222 CYS B C 1
ATOM 5456 O O . CYS B 1 222 ? 12.078 22.062 30.719 1 96.31 222 CYS B O 1
ATOM 5458 N N . MET B 1 223 ? 11.062 23.844 31.5 1 96.38 223 MET B N 1
ATOM 5459 C CA . MET B 1 223 ? 10.344 23.156 32.562 1 96.38 223 MET B CA 1
ATOM 5460 C C . MET B 1 223 ? 9.375 22.125 31.984 1 96.38 223 MET B C 1
ATOM 5462 O O . MET B 1 223 ? 9.211 21.047 32.531 1 96.38 223 MET B O 1
ATOM 5466 N N . ALA B 1 224 ? 8.734 22.516 30.906 1 97.5 224 ALA B N 1
ATOM 5467 C CA . ALA B 1 224 ? 7.816 21.594 30.266 1 97.5 224 ALA B CA 1
ATOM 5468 C C . ALA B 1 224 ? 8.539 20.312 29.828 1 97.5 224 ALA B C 1
ATOM 5470 O O . ALA B 1 224 ? 8.016 19.219 29.984 1 97.5 224 ALA B O 1
ATOM 5471 N N . ASN B 1 225 ? 9.719 20.469 29.266 1 97.88 225 ASN B N 1
ATOM 5472 C CA . ASN B 1 225 ? 10.516 19.312 28.859 1 97.88 225 ASN B CA 1
ATOM 5473 C C . ASN B 1 225 ? 10.75 18.344 30.016 1 97.88 225 ASN B C 1
ATOM 5475 O O . ASN B 1 225 ? 10.562 17.141 29.875 1 97.88 225 ASN B O 1
ATOM 5479 N N . GLU B 1 226 ? 11.117 18.906 31.109 1 97.12 226 GLU B N 1
ATOM 5480 C CA . GLU B 1 226 ? 11.406 18.094 32.281 1 97.12 226 GLU B CA 1
ATOM 5481 C C . GLU B 1 226 ? 10.18 17.297 32.719 1 97.12 226 GLU B C 1
ATOM 5483 O O . GLU B 1 226 ? 10.281 16.109 33.031 1 97.12 226 GLU B O 1
ATOM 5488 N N . GLN B 1 227 ? 9.086 17.984 32.75 1 97.56 227 GLN B N 1
ATOM 5489 C CA . GLN B 1 227 ? 7.855 17.344 33.219 1 97.56 227 GLN B CA 1
ATOM 5490 C C . GLN B 1 227 ? 7.414 16.25 32.25 1 97.56 227 GLN B C 1
ATOM 5492 O O . GLN B 1 227 ? 7.02 15.164 32.688 1 97.56 227 GLN B O 1
ATOM 5497 N N . TYR B 1 228 ? 7.465 16.469 30.969 1 98.38 228 TYR B N 1
ATOM 5498 C CA . TYR B 1 228 ? 7.02 15.484 29.984 1 98.38 228 TYR B CA 1
ATOM 5499 C C . TYR B 1 228 ? 7.992 14.312 29.922 1 98.38 228 TYR B C 1
ATOM 5501 O O . TYR B 1 228 ? 7.578 13.172 29.703 1 98.38 228 TYR B O 1
ATOM 5509 N N . ILE B 1 229 ? 9.281 14.555 30.062 1 98.56 229 ILE B N 1
ATOM 5510 C CA . ILE B 1 229 ? 10.242 13.469 30.156 1 98.56 229 ILE B CA 1
ATOM 5511 C C . ILE B 1 229 ? 9.945 12.625 31.391 1 98.56 229 ILE B C 1
ATOM 5513 O O . ILE B 1 229 ? 10.086 11.398 31.375 1 98.56 229 ILE B O 1
ATOM 5517 N N . GLY B 1 230 ? 9.57 13.352 32.5 1 98.38 230 GLY B N 1
ATOM 5518 C CA . GLY B 1 230 ? 9.117 12.617 33.656 1 98.38 230 GLY B CA 1
ATOM 5519 C C . GLY B 1 230 ? 7.996 11.641 33.375 1 98.38 230 GLY B C 1
ATOM 5520 O O . GLY B 1 230 ? 7.984 10.523 33.875 1 98.38 230 GLY B O 1
ATOM 5521 N N . GLN B 1 231 ? 7.051 12.023 32.562 1 98.31 231 GLN B N 1
ATOM 5522 C CA . GLN B 1 231 ? 5.938 11.156 32.219 1 98.31 231 GLN B CA 1
ATOM 5523 C C . GLN B 1 231 ? 6.406 9.992 31.344 1 98.31 231 GLN B C 1
ATOM 5525 O O . GLN B 1 231 ? 5.875 8.883 31.453 1 98.31 231 GLN B O 1
ATOM 5530 N N . LEU B 1 232 ? 7.363 10.234 30.438 1 98.56 232 LEU B N 1
ATOM 5531 C CA . LEU B 1 232 ? 7.941 9.141 29.672 1 98.56 232 LEU B CA 1
ATOM 5532 C C . LEU B 1 232 ? 8.602 8.117 30.594 1 98.56 232 LEU B C 1
ATOM 5534 O O . LEU B 1 232 ? 8.43 6.914 30.406 1 98.56 232 LEU B O 1
ATOM 5538 N N . LYS B 1 233 ? 9.328 8.609 31.547 1 98.12 233 LYS B N 1
ATOM 5539 C CA . LYS B 1 233 ? 9.969 7.727 32.531 1 98.12 233 LYS B CA 1
ATOM 5540 C C . LYS B 1 233 ? 8.93 6.926 33.312 1 98.12 233 LYS B C 1
ATOM 5542 O O . LYS B 1 233 ? 9.141 5.75 33.594 1 98.12 233 LYS B O 1
ATOM 5547 N N . GLU B 1 234 ? 7.863 7.559 33.688 1 97.19 234 GLU B N 1
ATOM 5548 C CA . GLU B 1 234 ? 6.785 6.852 34.375 1 97.19 234 GLU B CA 1
ATOM 5549 C C . GLU B 1 234 ? 6.188 5.762 33.5 1 97.19 234 GLU B C 1
ATOM 5551 O O . GLU B 1 234 ? 5.82 4.691 33.969 1 97.19 234 GLU B O 1
ATOM 5556 N N . THR B 1 235 ? 6.039 6.094 32.25 1 97.75 235 THR B N 1
ATOM 5557 C CA . THR B 1 235 ? 5.57 5.078 31.297 1 97.75 235 THR B CA 1
ATOM 5558 C C . THR B 1 235 ? 6.52 3.885 31.281 1 97.75 235 THR B C 1
ATOM 5560 O O . THR B 1 235 ? 6.082 2.734 31.312 1 97.75 235 THR B O 1
ATOM 5563 N N . PHE B 1 236 ? 7.797 4.148 31.266 1 97.38 236 PHE B N 1
ATOM 5564 C CA . PHE B 1 236 ? 8.797 3.088 31.312 1 97.38 236 PHE B CA 1
ATOM 5565 C C . PHE B 1 236 ? 8.656 2.254 32.562 1 97.38 236 PHE B C 1
ATOM 5567 O O . PHE B 1 236 ? 8.852 1.038 32.562 1 97.38 236 PHE B O 1
ATOM 5574 N N . ALA B 1 237 ? 8.281 2.879 33.625 1 95.88 237 ALA B N 1
ATOM 5575 C CA . ALA B 1 237 ? 8.266 2.236 34.938 1 95.88 237 ALA B CA 1
ATOM 5576 C C . ALA B 1 237 ? 6.973 1.445 35.125 1 95.88 237 ALA B C 1
ATOM 5578 O O . ALA B 1 237 ? 6.926 0.524 35.938 1 95.88 237 ALA B O 1
ATOM 5579 N N . THR B 1 238 ? 5.93 1.714 34.344 1 96 238 THR B N 1
ATOM 5580 C CA . THR B 1 238 ? 4.621 1.197 34.75 1 96 238 THR B CA 1
ATOM 5581 C C . THR B 1 238 ? 3.986 0.413 33.594 1 96 238 THR B C 1
ATOM 5583 O O . THR B 1 238 ? 3.131 -0.444 33.812 1 96 238 THR B O 1
ATOM 5586 N N . SER B 1 239 ? 4.363 0.681 32.406 1 95.94 239 SER B N 1
ATOM 5587 C CA . SER B 1 239 ? 3.465 0.28 31.312 1 95.94 239 SER B CA 1
ATOM 5588 C C . SER B 1 239 ? 4.152 -0.685 30.359 1 95.94 239 SER B C 1
ATOM 5590 O O . SER B 1 239 ? 3.492 -1.344 29.547 1 95.94 239 SER B O 1
ATOM 5592 N N . VAL B 1 240 ? 5.445 -0.77 30.391 1 96.5 240 VAL B N 1
ATOM 5593 C CA . VAL B 1 240 ? 6.18 -1.631 29.469 1 96.5 240 VAL B CA 1
ATOM 5594 C C . VAL B 1 240 ? 7.227 -2.436 30.234 1 96.5 240 VAL B C 1
ATOM 5596 O O . VAL B 1 240 ? 7.594 -2.074 31.359 1 96.5 240 VAL B O 1
ATOM 5599 N N . PRO B 1 241 ? 7.68 -3.504 29.672 1 95.75 241 PRO B N 1
ATOM 5600 C CA . PRO B 1 241 ? 8.766 -4.254 30.312 1 95.75 241 PRO B CA 1
ATOM 5601 C C . PRO B 1 241 ? 10.078 -3.475 30.359 1 95.75 241 PRO B C 1
ATOM 5603 O O . PRO B 1 241 ? 10.141 -2.342 29.875 1 95.75 241 PRO B O 1
ATOM 5606 N N . SER B 1 242 ? 11.086 -4.129 30.953 1 96.19 242 SER B N 1
ATOM 5607 C CA . SER B 1 242 ? 12.375 -3.482 31.172 1 96.19 242 SER B CA 1
ATOM 5608 C C . SER B 1 242 ? 13.07 -3.168 29.844 1 96.19 242 SER B C 1
ATOM 5610 O O . SER B 1 242 ? 13.945 -2.301 29.781 1 96.19 242 SER B O 1
ATOM 5612 N N . ARG B 1 243 ? 12.711 -3.873 28.844 1 97.81 243 ARG B N 1
ATOM 5613 C CA . ARG B 1 243 ? 13.242 -3.631 27.5 1 97.81 243 ARG B CA 1
ATOM 5614 C C . ARG B 1 243 ? 12.109 -3.408 26.5 1 97.81 243 ARG B C 1
ATOM 5616 O O . ARG B 1 243 ? 11.078 -4.07 26.562 1 97.81 243 ARG B O 1
ATOM 5623 N N . ILE B 1 244 ? 12.367 -2.504 25.609 1 98.44 244 ILE B N 1
ATOM 5624 C CA . ILE B 1 244 ? 11.336 -2.207 24.625 1 98.44 244 ILE B CA 1
ATOM 5625 C C . ILE B 1 244 ? 11.914 -2.352 23.219 1 98.44 244 ILE B C 1
ATOM 5627 O O . ILE B 1 244 ? 13.133 -2.402 23.031 1 98.44 244 ILE B O 1
ATOM 5631 N N . ALA B 1 245 ? 10.992 -2.432 22.188 1 98.5 245 ALA B N 1
ATOM 5632 C CA . ALA B 1 245 ? 11.414 -2.576 20.797 1 98.5 245 ALA B CA 1
ATOM 5633 C C . ALA B 1 245 ? 11.727 -1.219 20.172 1 98.5 245 ALA B C 1
ATOM 5635 O O . ALA B 1 245 ? 12.695 -1.078 19.422 1 98.5 245 ALA B O 1
ATOM 5636 N N . ALA B 1 246 ? 10.805 -0.248 20.469 1 98.81 246 ALA B N 1
ATOM 5637 C CA . ALA B 1 246 ? 11 0.99 19.719 1 98.81 246 ALA B CA 1
ATOM 5638 C C . ALA B 1 246 ? 10.203 2.139 20.344 1 98.81 246 ALA B C 1
ATOM 5640 O O . ALA B 1 246 ? 9.367 1.918 21.219 1 98.81 246 ALA B O 1
ATOM 5641 N N . PHE B 1 247 ? 10.586 3.309 19.984 1 98.81 247 PHE B N 1
ATOM 5642 C CA . PHE B 1 247 ? 9.844 4.551 20.156 1 98.81 247 PHE B CA 1
ATOM 5643 C C . PHE B 1 247 ? 9.555 5.195 18.797 1 98.81 247 PHE B C 1
ATOM 5645 O O . PHE B 1 247 ? 10.477 5.441 18.016 1 98.81 247 PHE B O 1
ATOM 5652 N N . PHE B 1 248 ? 8.219 5.398 18.516 1 98.56 248 PHE B N 1
ATOM 5653 C CA . PHE B 1 248 ? 7.797 6.109 17.312 1 98.56 248 PHE B CA 1
ATOM 5654 C C . PHE B 1 248 ? 7.441 7.555 17.641 1 98.56 248 PHE B C 1
ATOM 5656 O O . PHE B 1 248 ? 6.73 7.824 18.609 1 98.56 248 PHE B O 1
ATOM 5663 N N . GLY B 1 249 ? 7.871 8.414 16.812 1 98.31 249 GLY B N 1
ATOM 5664 C CA . GLY B 1 249 ? 7.438 9.797 16.953 1 98.31 249 GLY B CA 1
ATOM 5665 C C . GLY B 1 249 ? 7.449 10.555 15.641 1 98.31 249 GLY B C 1
ATOM 5666 O O . GLY B 1 249 ? 8.383 10.414 14.844 1 98.31 249 GLY B O 1
ATOM 5667 N N . GLU B 1 250 ? 6.457 11.336 15.359 1 98.56 250 GLU B N 1
ATOM 5668 C CA . GLU B 1 250 ? 6.516 12.383 14.336 1 98.56 250 GLU B CA 1
ATOM 5669 C C . GLU B 1 250 ? 7.344 13.57 14.805 1 98.56 250 GLU B C 1
ATOM 5671 O O . GLU B 1 250 ? 7.203 14.016 15.945 1 98.56 250 GLU B O 1
ATOM 5676 N N . PRO B 1 251 ? 8.172 14.117 13.945 1 98.5 251 PRO B N 1
ATOM 5677 C CA . PRO B 1 251 ? 8.875 15.32 14.398 1 98.5 251 PRO B CA 1
ATOM 5678 C C . PRO B 1 251 ? 7.922 16.453 14.789 1 98.5 251 PRO B C 1
ATOM 5680 O O . PRO B 1 251 ? 8.219 17.219 15.703 1 98.5 251 PRO B O 1
ATOM 5683 N N . ILE B 1 252 ? 6.918 16.641 14.062 1 98.31 252 ILE B N 1
ATOM 5684 C CA . ILE B 1 252 ? 5.723 17.422 14.344 1 98.31 252 ILE B CA 1
ATOM 5685 C C . ILE B 1 252 ? 4.477 16.578 14.055 1 98.31 252 ILE B C 1
ATOM 5687 O O . ILE B 1 252 ? 4.363 15.984 12.984 1 98.31 252 ILE B O 1
ATOM 5691 N N . GLN B 1 253 ? 3.613 16.438 15.047 1 98 253 GLN B N 1
ATOM 5692 C CA . GLN B 1 253 ? 2.439 15.625 14.75 1 98 253 GLN B CA 1
ATOM 5693 C C . GLN B 1 253 ? 1.675 16.172 13.555 1 98 253 GLN B C 1
ATOM 5695 O O . GLN B 1 253 ? 1.574 17.391 13.375 1 98 253 GLN B O 1
ATOM 5700 N N . GLY B 1 254 ? 1.208 15.32 12.664 1 97.12 254 GLY B N 1
ATOM 5701 C CA . GLY B 1 254 ? 0.38 15.719 11.539 1 97.12 254 GLY B CA 1
ATOM 5702 C C . GLY B 1 254 ? -1.096 15.797 11.883 1 97.12 254 GLY B C 1
ATOM 5703 O O . GLY B 1 254 ? -1.584 16.859 12.297 1 97.12 254 GLY B O 1
ATOM 5704 N N . VAL B 1 255 ? -1.713 14.648 11.93 1 96.88 255 VAL B N 1
ATOM 5705 C CA . VAL B 1 255 ? -3.145 14.508 12.172 1 96.88 255 VAL B CA 1
ATOM 5706 C C . VAL B 1 255 ? -3.488 15.031 13.562 1 96.88 255 VAL B C 1
ATOM 5708 O O . VAL B 1 255 ? -4.566 15.594 13.773 1 96.88 255 VAL B O 1
ATOM 5711 N N . GLY B 1 256 ? -2.57 14.906 14.469 1 96.88 256 GLY B N 1
ATOM 5712 C CA . GLY B 1 256 ? -2.779 15.336 15.844 1 96.88 256 GLY B CA 1
ATOM 5713 C C . GLY B 1 256 ? -2.895 16.844 15.984 1 96.88 256 GLY B C 1
ATOM 5714 O O . GLY B 1 256 ? -3.27 17.344 17.047 1 96.88 256 GLY B O 1
ATOM 5715 N N . GLY B 1 257 ? -2.611 17.609 14.977 1 97.31 257 GLY B N 1
ATOM 5716 C CA . GLY B 1 257 ? -2.824 19.047 14.992 1 97.31 257 GLY B CA 1
ATOM 5717 C C . GLY B 1 257 ? -1.533 19.844 14.961 1 97.31 257 GLY B C 1
ATOM 5718 O O . GLY B 1 257 ? -1.434 20.906 15.594 1 97.31 257 GLY B O 1
ATOM 5719 N N . ALA B 1 258 ? -0.548 19.281 14.375 1 97.81 258 ALA B N 1
ATOM 5720 C CA . ALA B 1 258 ? 0.746 19.953 14.219 1 97.81 258 ALA B CA 1
ATOM 5721 C C . ALA B 1 258 ? 1.374 20.25 15.57 1 97.81 258 ALA B C 1
ATOM 5723 O O . ALA B 1 258 ? 1.977 21.312 15.766 1 97.81 258 ALA B O 1
ATOM 5724 N N . VAL B 1 259 ? 1.252 19.344 16.453 1 97.62 259 VAL B N 1
ATOM 5725 C CA . VAL B 1 259 ? 1.756 19.562 17.797 1 97.62 259 VAL B CA 1
ATOM 5726 C C . VAL B 1 259 ? 3.283 19.562 17.797 1 97.62 259 VAL B C 1
ATOM 5728 O O . VAL B 1 259 ? 3.908 18.656 17.25 1 97.62 259 VAL B O 1
ATOM 5731 N N . GLN B 1 260 ? 3.861 20.594 18.328 1 96.75 260 GLN B N 1
ATOM 5732 C CA . GLN B 1 260 ? 5.301 20.703 18.547 1 96.75 260 GLN B CA 1
ATOM 5733 C C . GLN B 1 260 ? 5.66 20.391 20 1 96.75 260 GLN B C 1
ATOM 5735 O O . GLN B 1 260 ? 4.91 20.734 20.922 1 96.75 260 GLN B O 1
ATOM 5740 N N . TYR B 1 261 ? 6.801 19.844 20.156 1 97.88 261 TYR B N 1
ATOM 5741 C CA . TYR B 1 261 ? 7.25 19.391 21.469 1 97.88 261 TYR B CA 1
ATOM 5742 C C . TYR B 1 261 ? 8.164 20.438 22.109 1 97.88 261 TYR B C 1
ATOM 5744 O O . TYR B 1 261 ? 8.695 21.312 21.422 1 97.88 261 TYR B O 1
ATOM 5752 N N . PRO B 1 262 ? 8.328 20.297 23.469 1 97.19 262 PRO B N 1
ATOM 5753 C CA . PRO B 1 262 ? 9.297 21.188 24.109 1 97.19 262 PRO B CA 1
ATOM 5754 C C . PRO B 1 262 ? 10.711 21.016 23.562 1 97.19 262 PRO B C 1
ATOM 5756 O O . PRO B 1 262 ? 11.078 19.922 23.125 1 97.19 262 PRO B O 1
ATOM 5759 N N . LYS B 1 263 ? 11.414 22.109 23.641 1 95.5 263 LYS B N 1
ATOM 5760 C CA . LYS B 1 263 ? 12.82 22.062 23.25 1 95.5 263 LYS B CA 1
ATOM 5761 C C . LYS B 1 263 ? 13.547 20.891 23.906 1 95.5 263 LYS B C 1
ATOM 5763 O O . LYS B 1 263 ? 13.359 20.641 25.094 1 95.5 263 LYS B O 1
ATOM 5768 N N . ASN B 1 264 ? 14.25 20.109 23.078 1 96.12 264 ASN B N 1
ATOM 5769 C CA . ASN B 1 264 ? 15.156 19.047 23.484 1 96.12 264 ASN B CA 1
ATOM 5770 C C . ASN B 1 264 ? 14.391 17.781 23.906 1 96.12 264 ASN B C 1
ATOM 5772 O O . ASN B 1 264 ? 14.992 16.812 24.344 1 96.12 264 ASN B O 1
ATOM 5776 N N . TYR B 1 265 ? 13.125 17.734 23.828 1 98.19 265 TYR B N 1
ATOM 5777 C CA . TYR B 1 265 ? 12.367 16.578 24.266 1 98.19 265 TYR B CA 1
ATOM 5778 C C . TYR B 1 265 ? 12.805 15.32 23.531 1 98.19 265 TYR B C 1
ATOM 5780 O O . TYR B 1 265 ? 13.117 14.297 24.141 1 98.19 265 TYR B O 1
ATOM 5788 N N . LEU B 1 266 ? 12.797 15.352 22.156 1 98.5 266 LEU B N 1
ATOM 5789 C CA . LEU B 1 266 ? 13.117 14.156 21.391 1 98.5 266 LEU B CA 1
ATOM 5790 C C . LEU B 1 266 ? 14.562 13.727 21.625 1 98.5 266 LEU B C 1
ATOM 5792 O O . LEU B 1 266 ? 14.867 12.531 21.609 1 98.5 266 LEU B O 1
ATOM 5796 N N . LYS B 1 267 ? 15.438 14.719 21.828 1 97.75 267 LYS B N 1
ATOM 5797 C CA . LYS B 1 267 ? 16.828 14.398 22.141 1 97.75 267 LYS B CA 1
ATOM 5798 C C . LYS B 1 267 ? 16.922 13.531 23.406 1 97.75 267 LYS B C 1
ATOM 5800 O O . LYS B 1 267 ? 17.594 12.5 23.391 1 97.75 267 LYS B O 1
ATOM 5805 N N . GLU B 1 268 ? 16.25 13.953 24.422 1 98.19 268 GLU B N 1
ATOM 5806 C CA . GLU B 1 268 ? 16.281 13.219 25.688 1 98.19 268 GLU B CA 1
ATOM 5807 C C . GLU B 1 268 ? 15.508 11.906 25.578 1 98.19 268 GLU B C 1
ATOM 5809 O O . GLU B 1 268 ? 15.938 10.883 26.109 1 98.19 268 GLU B O 1
ATOM 5814 N N . ALA B 1 269 ? 14.391 11.93 24.922 1 98.75 269 ALA B N 1
ATOM 5815 C CA . ALA B 1 269 ? 13.586 10.719 24.734 1 98.75 269 ALA B CA 1
ATOM 5816 C C . ALA B 1 269 ? 14.391 9.641 24.016 1 98.75 269 ALA B C 1
ATOM 5818 O O . ALA B 1 269 ? 14.352 8.469 24.406 1 98.75 269 ALA B O 1
ATOM 5819 N N . TYR B 1 270 ? 15.102 10.008 22.906 1 98.81 270 TYR B N 1
ATOM 5820 C CA . TYR B 1 270 ? 15.898 9.055 22.141 1 98.81 270 TYR B CA 1
ATOM 5821 C C . TYR B 1 270 ? 16.953 8.406 23.016 1 98.81 270 TYR B C 1
ATOM 5823 O O . TYR B 1 270 ? 17.203 7.203 22.922 1 98.81 270 TYR B O 1
ATOM 5831 N N . LYS B 1 271 ? 17.562 9.227 23.859 1 98.62 271 LYS B N 1
ATOM 5832 C CA . LYS B 1 271 ? 18.562 8.695 24.797 1 98.62 271 LYS B CA 1
ATOM 5833 C C . LYS B 1 271 ? 17.938 7.652 25.719 1 98.62 271 LYS B C 1
ATOM 5835 O O . LYS B 1 271 ? 18.5 6.562 25.891 1 98.62 271 LYS B O 1
ATOM 5840 N N . LEU B 1 272 ? 16.859 7.953 26.328 1 98.69 272 LEU B N 1
ATOM 5841 C CA . LEU B 1 272 ? 16.188 7.062 27.266 1 98.69 272 LEU B CA 1
ATOM 5842 C C . LEU B 1 272 ? 15.727 5.785 26.578 1 98.69 272 LEU B C 1
ATOM 5844 O O . LEU B 1 272 ? 15.812 4.699 27.156 1 98.69 272 LEU B O 1
ATOM 5848 N N . VAL B 1 273 ? 15.188 5.891 25.359 1 98.75 273 VAL B N 1
ATOM 5849 C CA . VAL B 1 273 ? 14.727 4.75 24.578 1 98.75 273 VAL B CA 1
ATOM 5850 C C . VAL B 1 273 ? 15.891 3.795 24.328 1 98.75 273 VAL B C 1
ATOM 5852 O O . VAL B 1 273 ? 15.766 2.582 24.5 1 98.75 273 VAL B O 1
ATOM 5855 N N . ARG B 1 274 ? 17.016 4.355 23.906 1 98.5 274 ARG B N 1
ATOM 5856 C CA . ARG B 1 274 ? 18.188 3.539 23.609 1 98.5 274 ARG B CA 1
ATOM 5857 C C . ARG B 1 274 ? 18.719 2.871 24.875 1 98.5 274 ARG B C 1
ATOM 5859 O O . ARG B 1 274 ? 19.172 1.729 24.844 1 98.5 274 ARG B O 1
ATOM 5866 N N . GLU B 1 275 ? 18.625 3.582 25.984 1 98.12 275 GLU B N 1
ATOM 5867 C CA . GLU B 1 275 ? 19.016 2.986 27.266 1 98.12 275 GLU B CA 1
ATOM 5868 C C . GLU B 1 275 ? 18.125 1.793 27.594 1 98.12 275 GLU B C 1
ATOM 5870 O O . GLU B 1 275 ? 18.562 0.862 28.281 1 98.12 275 GLU B O 1
ATOM 5875 N N . LYS B 1 276 ? 16.938 1.786 27.109 1 97.62 276 LYS B N 1
ATOM 5876 C CA . LYS B 1 276 ? 15.984 0.704 27.344 1 97.62 276 LYS B CA 1
ATOM 5877 C C . LYS B 1 276 ? 16.094 -0.376 26.281 1 97.62 276 LYS B C 1
ATOM 5879 O O . LYS B 1 276 ? 15.305 -1.321 26.25 1 97.62 276 LYS B O 1
ATOM 5884 N N . GLY B 1 277 ? 17.031 -0.249 25.406 1 97.94 277 GLY B N 1
ATOM 5885 C CA . GLY B 1 277 ? 17.312 -1.269 24.406 1 97.94 277 GLY B CA 1
ATOM 5886 C C . GLY B 1 277 ? 16.5 -1.105 23.141 1 97.94 277 GLY B C 1
ATOM 5887 O O . GLY B 1 277 ? 16.516 -1.976 22.266 1 97.94 277 GLY B O 1
ATOM 5888 N N . GLY B 1 278 ? 15.758 -0.01 23.016 1 98.62 278 GLY B N 1
ATOM 5889 C CA . GLY B 1 278 ? 14.898 0.192 21.859 1 98.62 278 GLY B CA 1
ATOM 5890 C C . GLY B 1 278 ? 15.547 1.005 20.75 1 98.62 278 GLY B C 1
ATOM 5891 O O . GLY B 1 278 ? 16.609 1.606 20.969 1 98.62 278 GLY B O 1
ATOM 5892 N N . VAL B 1 279 ? 14.914 0.942 19.578 1 98.81 279 VAL B N 1
ATOM 5893 C CA . VAL B 1 279 ? 15.344 1.809 18.484 1 98.81 279 VAL B CA 1
ATOM 5894 C C . VAL B 1 279 ? 14.414 3.014 18.375 1 98.81 279 VAL B C 1
ATOM 5896 O O . VAL B 1 279 ? 13.242 2.934 18.766 1 98.81 279 VAL B O 1
ATOM 5899 N N . CYS B 1 280 ? 14.961 4.133 17.922 1 98.94 280 CYS B N 1
ATOM 5900 C CA . CYS B 1 280 ? 14.211 5.367 17.719 1 98.94 280 CYS B CA 1
ATOM 5901 C C . CYS B 1 280 ? 13.789 5.527 16.266 1 98.94 280 CYS B C 1
ATOM 5903 O O . CYS B 1 280 ? 14.625 5.516 15.367 1 98.94 280 CYS B O 1
ATOM 5905 N N . ILE B 1 281 ? 12.516 5.719 16.031 1 98.94 281 ILE B N 1
ATOM 5906 C CA . ILE B 1 281 ? 11.969 5.793 14.672 1 98.94 281 ILE B CA 1
ATOM 5907 C C . ILE B 1 281 ? 11.312 7.152 14.453 1 98.94 281 ILE B C 1
ATOM 5909 O O . ILE B 1 281 ? 10.391 7.527 15.18 1 98.94 281 ILE B O 1
ATOM 5913 N N . ALA B 1 282 ? 11.805 7.887 13.5 1 98.94 282 ALA B N 1
ATOM 5914 C CA . ALA B 1 282 ? 11.195 9.148 13.086 1 98.94 282 ALA B CA 1
ATOM 5915 C C . ALA B 1 282 ? 10.195 8.93 11.953 1 98.94 282 ALA B C 1
ATOM 5917 O O . ALA B 1 282 ? 10.57 8.516 10.852 1 98.94 282 ALA B O 1
ATOM 5918 N N . ASP B 1 283 ? 8.938 9.133 12.227 1 98.88 283 ASP B N 1
ATOM 5919 C CA . ASP B 1 283 ? 7.895 9.109 11.203 1 98.88 283 ASP B CA 1
ATOM 5920 C C . ASP B 1 283 ? 7.848 10.422 10.43 1 98.88 283 ASP B C 1
ATOM 5922 O O . ASP B 1 283 ? 7.246 11.398 10.891 1 98.88 283 ASP B O 1
ATOM 5926 N N . GLU B 1 284 ? 8.461 10.453 9.281 1 98.81 284 GLU B N 1
ATOM 5927 C CA . GLU B 1 284 ? 8.617 11.641 8.445 1 98.81 284 GLU B CA 1
ATOM 5928 C C . GLU B 1 284 ? 7.586 11.664 7.324 1 98.81 284 GLU B C 1
ATOM 5930 O O . GLU B 1 284 ? 7.73 12.414 6.359 1 98.81 284 GLU B O 1
ATOM 5935 N N . VAL B 1 285 ? 6.504 10.906 7.426 1 98.81 285 VAL B N 1
ATOM 5936 C CA . VAL B 1 285 ? 5.504 10.758 6.375 1 98.81 285 VAL B CA 1
ATOM 5937 C C . VAL B 1 285 ? 4.965 12.133 5.98 1 98.81 285 VAL B C 1
ATOM 5939 O O . VAL B 1 285 ? 4.758 12.406 4.797 1 98.81 285 VAL B O 1
ATOM 5942 N N . GLN B 1 286 ? 4.738 13.016 6.934 1 98.56 286 GLN B N 1
ATOM 5943 C CA . GLN B 1 286 ? 4.191 14.328 6.586 1 98.56 286 GLN B CA 1
ATOM 5944 C C . GLN B 1 286 ? 5.258 15.414 6.676 1 98.56 286 GLN B C 1
ATOM 5946 O O . GLN B 1 286 ? 5.172 16.438 5.988 1 98.56 286 GLN B O 1
ATOM 5951 N N . THR B 1 287 ? 6.309 15.258 7.453 1 98.44 287 THR B N 1
ATOM 5952 C CA . THR B 1 287 ? 7.227 16.344 7.777 1 98.44 287 THR B CA 1
ATOM 5953 C C . THR B 1 287 ? 8.43 16.328 6.836 1 98.44 287 THR B C 1
ATOM 5955 O O . THR B 1 287 ? 9.156 17.328 6.738 1 98.44 287 THR B O 1
ATOM 5958 N N . GLY B 1 288 ? 8.688 15.242 6.129 1 98.44 288 GLY B N 1
ATOM 5959 C CA . GLY B 1 288 ? 9.906 15.094 5.352 1 98.44 288 GLY B CA 1
ATOM 5960 C C . GLY B 1 288 ? 9.898 15.898 4.066 1 98.44 288 GLY B C 1
ATOM 5961 O O . GLY B 1 288 ? 8.938 16.625 3.789 1 98.44 288 GLY B O 1
ATOM 5962 N N . PHE B 1 289 ? 11.039 15.898 3.381 1 98.81 289 PHE B N 1
ATOM 5963 C CA . PHE B 1 289 ? 11.219 16.422 2.031 1 98.81 289 PHE B CA 1
ATOM 5964 C C . PHE B 1 289 ? 11.141 17.938 2.023 1 98.81 289 PHE B C 1
ATOM 5966 O O . PHE B 1 289 ? 10.562 18.531 1.107 1 98.81 289 PHE B O 1
ATOM 5973 N N . GLY B 1 290 ? 11.602 18.594 3.057 1 98.62 290 GLY B N 1
ATOM 5974 C CA . GLY B 1 290 ? 11.789 20.047 3.072 1 98.62 290 GLY B CA 1
ATOM 5975 C C . GLY B 1 290 ? 10.555 20.797 3.527 1 98.62 290 GLY B C 1
ATOM 5976 O O . GLY B 1 290 ? 10.555 22.031 3.566 1 98.62 290 GLY B O 1
ATOM 5977 N N . ARG B 1 291 ? 9.516 20.094 3.912 1 98.25 291 ARG B N 1
ATOM 5978 C CA . ARG B 1 291 ? 8.242 20.734 4.238 1 98.25 291 ARG B CA 1
ATOM 5979 C C . ARG B 1 291 ? 8.383 21.656 5.441 1 98.25 291 ARG B C 1
ATOM 5981 O O . ARG B 1 291 ? 7.707 22.688 5.52 1 98.25 291 ARG B O 1
ATOM 5988 N N . THR B 1 292 ? 9.289 21.344 6.383 1 98.12 292 THR B N 1
ATOM 5989 C CA . THR B 1 292 ? 9.43 22.125 7.605 1 98.12 292 THR B CA 1
ATOM 5990 C C . THR B 1 292 ? 10.328 23.328 7.371 1 98.12 292 THR B C 1
ATOM 5992 O O . THR B 1 292 ? 10.539 24.141 8.281 1 98.12 292 THR B O 1
ATOM 5995 N N . GLY B 1 293 ? 10.906 23.484 6.164 1 98.19 293 GLY B N 1
ATOM 5996 C CA . GLY B 1 293 ? 11.586 24.703 5.73 1 98.19 293 GLY B CA 1
ATOM 5997 C C . GLY B 1 293 ? 13.078 24.688 6.031 1 98.19 293 GLY B C 1
ATOM 5998 O O . GLY B 1 293 ? 13.898 24.531 5.125 1 98.19 293 GLY B O 1
ATOM 5999 N N . SER B 1 294 ? 13.492 24.672 7.246 1 97.19 294 SER B N 1
ATOM 6000 C CA . SER B 1 294 ? 14.883 24.844 7.656 1 97.19 294 SER B CA 1
ATOM 6001 C C . SER B 1 294 ? 15.695 23.578 7.371 1 97.19 294 SER B C 1
ATOM 6003 O O . SER B 1 294 ? 16.891 23.656 7.105 1 97.19 294 SER B O 1
ATOM 6005 N N . HIS B 1 295 ? 15.102 22.5 7.441 1 97.81 295 HIS B N 1
ATOM 6006 C CA . HIS B 1 295 ? 15.773 21.203 7.25 1 97.81 295 HIS B CA 1
ATOM 6007 C C . HIS B 1 295 ? 15.023 20.344 6.25 1 97.81 295 HIS B C 1
ATOM 6009 O O . HIS B 1 295 ? 13.812 20.5 6.074 1 97.81 295 HIS B O 1
ATOM 6015 N N . PHE B 1 296 ? 15.75 19.406 5.637 1 98.69 296 PHE B N 1
ATOM 6016 C CA . PHE B 1 296 ? 15.133 18.5 4.672 1 98.69 296 PHE B CA 1
ATOM 6017 C C . PHE B 1 296 ? 14.258 17.484 5.375 1 98.69 296 PHE B C 1
ATOM 6019 O O . PHE B 1 296 ? 13.18 17.125 4.883 1 98.69 296 PHE B O 1
ATOM 6026 N N . TRP B 1 297 ? 14.789 16.984 6.496 1 98.75 297 TRP B N 1
ATOM 6027 C CA . TRP B 1 297 ? 14.047 16.078 7.352 1 98.75 297 TRP B CA 1
ATOM 6028 C C . TRP B 1 297 ? 13.703 16.734 8.688 1 98.75 297 TRP B C 1
ATOM 6030 O O . TRP B 1 297 ? 14.508 17.484 9.234 1 98.75 297 TRP B O 1
ATOM 6040 N N . GLY B 1 298 ? 12.477 16.375 9.234 1 98.25 298 GLY B N 1
ATOM 6041 C CA . GLY B 1 298 ? 12.008 16.953 10.484 1 98.25 298 GLY B CA 1
ATOM 6042 C C . GLY B 1 298 ? 12.898 16.609 11.664 1 98.25 298 GLY B C 1
ATOM 6043 O O . GLY B 1 298 ? 13.102 17.438 12.555 1 98.25 298 GLY B O 1
ATOM 6044 N N . PHE B 1 299 ? 13.445 15.398 11.711 1 98.56 299 PHE B N 1
ATOM 6045 C CA . PHE B 1 299 ? 14.242 14.969 12.852 1 98.56 299 PHE B CA 1
ATOM 6046 C C . PHE B 1 299 ? 15.492 15.82 12.984 1 98.56 299 PHE B C 1
ATOM 6048 O O . PHE B 1 299 ? 16 16.016 14.094 1 98.56 299 PHE B O 1
ATOM 6055 N N . GLN B 1 300 ? 15.984 16.406 11.875 1 98.31 300 GLN B N 1
ATOM 6056 C CA . GLN B 1 300 ? 17.172 17.25 11.906 1 98.31 300 GLN B CA 1
ATOM 6057 C C . GLN B 1 300 ? 16.906 18.531 12.703 1 98.31 300 GLN B C 1
ATOM 6059 O O . GLN B 1 300 ? 17.812 19.062 13.352 1 98.31 300 GLN B O 1
ATOM 6064 N N . GLY B 1 301 ? 15.711 18.984 12.68 1 96.69 301 GLY B N 1
ATOM 6065 C CA . GLY B 1 301 ? 15.336 20.172 13.438 1 96.69 301 GLY B CA 1
ATOM 6066 C C . GLY B 1 301 ? 15.359 19.953 14.938 1 96.69 301 GLY B C 1
ATOM 6067 O O . GLY B 1 301 ? 15.398 20.906 15.711 1 96.69 301 GLY B O 1
ATOM 6068 N N . HIS B 1 302 ? 15.297 18.75 15.328 1 97.5 302 HIS B N 1
ATOM 6069 C CA . HIS B 1 302 ? 15.344 18.391 16.734 1 97.5 302 HIS B CA 1
ATOM 6070 C C . HIS B 1 302 ? 16.75 18.016 17.172 1 97.5 302 HIS B C 1
ATOM 6072 O O . HIS B 1 302 ? 16.984 17.625 18.312 1 97.5 302 HIS B O 1
ATOM 6078 N N . ASP B 1 303 ? 17.719 18.078 16.219 1 96.75 303 ASP B N 1
ATOM 6079 C CA . ASP B 1 303 ? 19.109 17.75 16.453 1 96.75 303 ASP B CA 1
ATOM 6080 C C . ASP B 1 303 ? 19.266 16.312 16.938 1 96.75 303 ASP B C 1
ATOM 6082 O O . ASP B 1 303 ? 19.938 16.062 17.953 1 96.75 303 ASP B O 1
ATOM 6086 N N . VAL B 1 304 ? 18.578 15.391 16.312 1 98.25 304 VAL B N 1
ATOM 6087 C CA . VAL B 1 304 ? 18.688 13.969 16.625 1 98.25 304 VAL B CA 1
ATOM 6088 C C . VAL B 1 304 ? 18.922 13.18 15.336 1 98.25 304 VAL B C 1
ATOM 6090 O O . VAL B 1 304 ? 18.656 13.664 14.234 1 98.25 304 VAL B O 1
ATOM 6093 N N . ILE B 1 305 ? 19.5 11.992 15.414 1 98.56 305 ILE B N 1
ATOM 6094 C CA . ILE B 1 305 ? 19.578 11 14.352 1 98.56 305 ILE B CA 1
ATOM 6095 C C . ILE B 1 305 ? 18.812 9.742 14.758 1 98.56 305 ILE B C 1
ATOM 6097 O O . ILE B 1 305 ? 19.234 9.016 15.664 1 98.56 305 ILE B O 1
ATOM 6101 N N . PRO B 1 306 ? 17.672 9.523 14.172 1 98.88 306 PRO B N 1
ATOM 6102 C CA . PRO B 1 306 ? 16.938 8.289 14.469 1 98.88 306 PRO B CA 1
ATOM 6103 C C . PRO B 1 306 ? 17.641 7.043 13.945 1 98.88 306 PRO B C 1
ATOM 6105 O O . PRO B 1 306 ? 18.625 7.145 13.203 1 98.88 306 PRO B O 1
ATOM 6108 N N . ASP B 1 307 ? 17.172 5.895 14.391 1 98.88 307 ASP B N 1
ATOM 6109 C CA . ASP B 1 307 ? 17.688 4.617 13.898 1 98.88 307 ASP B CA 1
ATOM 6110 C C . ASP B 1 307 ? 16.969 4.191 12.617 1 98.88 307 ASP B C 1
ATOM 6112 O O . ASP B 1 307 ? 17.516 3.42 11.828 1 98.88 307 ASP B O 1
ATOM 6116 N N . MET B 1 308 ? 15.773 4.605 12.453 1 98.88 308 MET B N 1
ATOM 6117 C CA . MET B 1 308 ? 14.969 4.395 11.258 1 98.88 308 MET B CA 1
ATOM 6118 C C . MET B 1 308 ? 14.148 5.637 10.93 1 98.88 308 MET B C 1
ATOM 6120 O O . MET B 1 308 ? 13.75 6.375 11.828 1 98.88 308 MET B O 1
ATOM 6124 N N . VAL B 1 309 ? 13.961 5.867 9.703 1 98.94 309 VAL B N 1
ATOM 6125 C CA . VAL B 1 309 ? 13.094 6.93 9.203 1 98.94 309 VAL B CA 1
ATOM 6126 C C . VAL B 1 309 ? 12.055 6.348 8.25 1 98.94 309 VAL B C 1
ATOM 6128 O O . VAL B 1 309 ? 12.406 5.625 7.309 1 98.94 309 VAL B O 1
ATOM 6131 N N . THR B 1 310 ? 10.797 6.562 8.523 1 98.94 310 THR B N 1
ATOM 6132 C CA . THR B 1 310 ? 9.734 6.184 7.598 1 98.94 310 THR B CA 1
ATOM 6133 C C . THR B 1 310 ? 9.211 7.402 6.844 1 98.94 310 THR B C 1
ATOM 6135 O O . THR B 1 310 ? 9.25 8.523 7.355 1 98.94 310 THR B O 1
ATOM 6138 N N . MET B 1 311 ? 8.773 7.211 5.633 1 98.88 311 MET B N 1
ATOM 6139 C CA . MET B 1 311 ? 8.344 8.312 4.781 1 98.88 311 MET B CA 1
ATOM 6140 C C . MET B 1 311 ? 7.324 7.84 3.75 1 98.88 311 MET B C 1
ATOM 6142 O O . MET B 1 311 ? 7.234 6.645 3.467 1 98.88 311 MET B O 1
ATOM 6146 N N . ALA B 1 312 ? 6.582 8.734 3.225 1 98.75 312 ALA B N 1
ATOM 6147 C CA . ALA B 1 312 ? 5.598 8.555 2.156 1 98.75 312 ALA B CA 1
ATOM 6148 C C . ALA B 1 312 ? 5.105 9.898 1.629 1 98.75 312 ALA B C 1
ATOM 6150 O O . ALA B 1 312 ? 5.879 10.852 1.513 1 98.75 312 ALA B O 1
ATOM 6151 N N . LYS B 1 313 ? 3.916 9.969 1.157 1 98.19 313 LYS B N 1
ATOM 6152 C CA . LYS B 1 313 ? 3.221 11.18 0.726 1 98.19 313 LYS B CA 1
ATOM 6153 C C . LYS B 1 313 ? 4.109 12.031 -0.176 1 98.19 313 LYS B C 1
ATOM 6155 O O . LYS B 1 313 ? 4.203 11.781 -1.38 1 98.19 313 LYS B O 1
ATOM 6160 N N . GLY B 1 314 ? 4.859 13 0.338 1 98.38 314 GLY B N 1
ATOM 6161 C CA . GLY B 1 314 ? 5.711 13.891 -0.431 1 98.38 314 GLY B CA 1
ATOM 6162 C C . GLY B 1 314 ? 6.738 13.156 -1.277 1 98.38 314 GLY B C 1
ATOM 6163 O O . GLY B 1 314 ? 7.203 13.68 -2.291 1 98.38 314 GLY B O 1
ATOM 6164 N N . ILE B 1 315 ? 7.059 11.93 -0.994 1 98.69 315 ILE B N 1
ATOM 6165 C CA . ILE B 1 315 ? 8.078 11.133 -1.676 1 98.69 315 ILE B CA 1
ATOM 6166 C C . ILE B 1 315 ? 7.699 10.969 -3.146 1 98.69 315 ILE B C 1
ATOM 6168 O O . ILE B 1 315 ? 8.57 10.969 -4.02 1 98.69 315 ILE B O 1
ATOM 6172 N N . GLY B 1 316 ? 6.438 10.812 -3.424 1 98.44 316 GLY B N 1
ATOM 6173 C CA . GLY B 1 316 ? 5.961 10.555 -4.773 1 98.44 316 GLY B CA 1
ATOM 6174 C C . GLY B 1 316 ? 5.043 11.641 -5.297 1 98.44 316 GLY B C 1
ATOM 6175 O O . GLY B 1 316 ? 4.383 11.461 -6.324 1 98.44 316 GLY B O 1
ATOM 6176 N N . ASN B 1 317 ? 4.875 12.719 -4.586 1 98.62 317 ASN B N 1
ATOM 6177 C CA . ASN B 1 317 ? 4.051 13.844 -5.02 1 98.62 317 ASN B CA 1
ATOM 6178 C C . ASN B 1 317 ? 2.641 13.391 -5.395 1 98.62 317 ASN B C 1
ATOM 6180 O O . ASN B 1 317 ? 2.049 13.914 -6.34 1 98.62 317 ASN B O 1
ATOM 6184 N N . GLY B 1 318 ? 2.172 12.477 -4.793 1 96.69 318 GLY B N 1
ATOM 6185 C CA . GLY B 1 318 ? 0.833 11.977 -5.066 1 96.69 318 GLY B CA 1
ATOM 6186 C C . GLY B 1 318 ? 0.826 10.57 -5.645 1 96.69 318 GLY B C 1
ATOM 6187 O O . GLY B 1 318 ? -0.192 9.883 -5.59 1 96.69 318 GLY B O 1
ATOM 6188 N N . PHE B 1 319 ? 1.894 10.133 -6.262 1 97.94 319 PHE B N 1
ATOM 6189 C CA . PHE B 1 319 ? 2.027 8.742 -6.684 1 97.94 319 PHE B CA 1
ATOM 6190 C C . PHE B 1 319 ? 2.215 7.824 -5.48 1 97.94 319 PHE B C 1
ATOM 6192 O O . PHE B 1 319 ? 2.971 8.148 -4.559 1 97.94 319 PHE B O 1
ATOM 6199 N N . PRO B 1 320 ? 1.538 6.672 -5.414 1 97.81 320 PRO B N 1
ATOM 6200 C CA . PRO B 1 320 ? 1.654 5.789 -4.25 1 97.81 320 PRO B CA 1
ATOM 6201 C C . PRO B 1 320 ? 3.082 5.293 -4.027 1 97.81 320 PRO B C 1
ATOM 6203 O O . PRO B 1 320 ? 3.646 4.621 -4.895 1 97.81 320 PRO B O 1
ATOM 6206 N N . MET B 1 321 ? 3.646 5.652 -2.857 1 98.25 321 MET B N 1
ATOM 6207 C CA . MET B 1 321 ? 4.992 5.219 -2.492 1 98.25 321 MET B CA 1
ATOM 6208 C C . MET B 1 321 ? 5.277 5.512 -1.023 1 98.25 321 MET B C 1
ATOM 6210 O O . MET B 1 321 ? 4.742 6.465 -0.46 1 98.25 321 MET B O 1
ATOM 6214 N N . GLY B 1 322 ? 5.965 4.664 -0.363 1 98.44 322 GLY B N 1
ATOM 6215 C CA . GLY B 1 322 ? 6.59 4.859 0.935 1 98.44 322 GLY B CA 1
ATOM 6216 C C . GLY B 1 322 ? 7.98 4.258 1.022 1 98.44 322 GLY B C 1
ATOM 6217 O O . GLY B 1 322 ? 8.469 3.66 0.06 1 98.44 322 GLY B O 1
ATOM 6218 N N . ALA B 1 323 ? 8.633 4.453 2.125 1 98.88 323 ALA B N 1
ATOM 6219 C CA . ALA B 1 323 ? 9.961 3.877 2.316 1 98.88 323 ALA B CA 1
ATOM 6220 C C . ALA B 1 323 ? 10.328 3.826 3.797 1 98.88 323 ALA B C 1
ATOM 6222 O O . ALA B 1 323 ? 9.789 4.59 4.602 1 98.88 323 ALA B O 1
ATOM 6223 N N . VAL B 1 324 ? 11.188 2.926 4.102 1 98.75 324 VAL B N 1
ATOM 6224 C CA . VAL B 1 324 ? 11.93 2.891 5.355 1 98.75 324 VAL B CA 1
ATOM 6225 C C . VAL B 1 324 ? 13.43 3.021 5.074 1 98.75 324 VAL B C 1
ATOM 6227 O O . VAL B 1 324 ? 13.977 2.301 4.238 1 98.75 324 VAL B O 1
ATOM 6230 N N . VAL B 1 325 ? 14.047 3.947 5.672 1 98.88 325 VAL B N 1
ATOM 6231 C CA . VAL B 1 325 ? 15.5 4.062 5.645 1 98.88 325 VAL B CA 1
ATOM 6232 C C . VAL B 1 325 ? 16.062 3.711 7.016 1 98.88 325 VAL B C 1
ATOM 6234 O O . VAL B 1 325 ? 15.578 4.188 8.039 1 98.88 325 VAL B O 1
ATOM 6237 N N . THR B 1 326 ? 17.047 2.898 7.039 1 98.88 326 THR B N 1
ATOM 6238 C CA . THR B 1 326 ? 17.625 2.467 8.312 1 98.88 326 THR B CA 1
ATOM 6239 C C . THR B 1 326 ? 19.109 2.191 8.164 1 98.88 326 THR B C 1
ATOM 6241 O O . THR B 1 326 ? 19.734 2.611 7.184 1 98.88 326 THR B O 1
ATOM 6244 N N . THR B 1 327 ? 19.734 1.687 9.203 1 98.69 327 THR B N 1
ATOM 6245 C CA . THR B 1 327 ? 21.156 1.384 9.227 1 98.69 327 THR B CA 1
ATOM 6246 C C . THR B 1 327 ? 21.422 -0.013 8.672 1 98.69 327 THR B C 1
ATOM 6248 O O . THR B 1 327 ? 20.531 -0.867 8.68 1 98.69 327 THR B O 1
ATOM 6251 N N . PRO B 1 328 ? 22.688 -0.216 8.172 1 98.12 328 PRO B N 1
ATOM 6252 C CA . PRO B 1 328 ? 23.031 -1.566 7.723 1 98.12 328 PRO B CA 1
ATOM 6253 C C . PRO B 1 328 ? 22.812 -2.625 8.797 1 98.12 328 PRO B C 1
ATOM 6255 O O . PRO B 1 328 ? 22.359 -3.736 8.5 1 98.12 328 PRO B O 1
ATOM 6258 N N . GLU B 1 329 ? 23.062 -2.266 10.023 1 97.62 329 GLU B N 1
ATOM 6259 C CA . GLU B 1 329 ? 22.938 -3.215 11.133 1 97.62 329 GLU B CA 1
ATOM 6260 C C . GLU B 1 329 ? 21.484 -3.643 11.328 1 97.62 329 GLU B C 1
ATOM 6262 O O . GLU B 1 329 ? 21.188 -4.836 11.422 1 97.62 329 GLU B O 1
ATOM 6267 N N . ILE B 1 330 ? 20.578 -2.727 11.398 1 98.12 330 ILE B N 1
ATOM 6268 C CA . ILE B 1 330 ? 19.172 -3.037 11.594 1 98.12 330 ILE B CA 1
ATOM 6269 C C . ILE B 1 330 ? 18.625 -3.783 10.375 1 98.12 330 ILE B C 1
ATOM 6271 O O . ILE B 1 330 ? 17.891 -4.754 10.508 1 98.12 330 ILE B O 1
ATOM 6275 N N . ALA B 1 331 ? 18.984 -3.338 9.211 1 97.75 331 ALA B N 1
ATOM 6276 C CA . ALA B 1 331 ? 18.531 -3.963 7.973 1 97.75 331 ALA B CA 1
ATOM 6277 C C . ALA B 1 331 ? 18.953 -5.426 7.906 1 97.75 331 ALA B C 1
ATOM 6279 O O . ALA B 1 331 ? 18.219 -6.277 7.406 1 97.75 331 ALA B O 1
ATOM 6280 N N . ALA B 1 332 ? 20.125 -5.75 8.344 1 96.12 332 ALA B N 1
ATOM 6281 C CA . ALA B 1 332 ? 20.656 -7.105 8.305 1 96.12 332 ALA B CA 1
ATOM 6282 C C . ALA B 1 332 ? 19.797 -8.07 9.109 1 96.12 332 ALA B C 1
ATOM 6284 O O . ALA B 1 332 ? 19.656 -9.242 8.75 1 96.12 332 ALA B O 1
ATOM 6285 N N . SER B 1 333 ? 19.172 -7.574 10.109 1 94.31 333 SER B N 1
ATOM 6286 C CA . SER B 1 333 ? 18.328 -8.414 10.961 1 94.31 333 SER B CA 1
ATOM 6287 C C . SER B 1 333 ? 17.062 -8.828 10.234 1 94.31 333 SER B C 1
ATOM 6289 O O . SER B 1 333 ? 16.438 -9.836 10.586 1 94.31 333 SER B O 1
ATOM 6291 N N . PHE B 1 334 ? 16.688 -8.133 9.258 1 93.06 334 PHE B N 1
ATOM 6292 C CA . PHE B 1 334 ? 15.461 -8.359 8.516 1 93.06 334 PHE B CA 1
ATOM 6293 C C . PHE B 1 334 ? 15.625 -9.5 7.527 1 93.06 334 PHE B C 1
ATOM 6295 O O . PHE B 1 334 ? 14.641 -10.094 7.082 1 93.06 334 PHE B O 1
ATOM 6302 N N . ALA B 1 335 ? 16.797 -9.938 7.309 1 89 335 ALA B N 1
ATOM 6303 C CA . ALA B 1 335 ? 17.062 -10.953 6.297 1 89 335 ALA B CA 1
ATOM 6304 C C . ALA B 1 335 ? 16.828 -12.359 6.855 1 89 335 ALA B C 1
ATOM 6306 O O . ALA B 1 335 ? 17.062 -13.352 6.164 1 89 335 ALA B O 1
ATOM 6307 N N . LYS B 1 336 ? 16.234 -12.5 8.008 1 85.44 336 LYS B N 1
ATOM 6308 C CA . LYS B 1 336 ? 16.016 -13.789 8.664 1 85.44 336 LYS B CA 1
ATOM 6309 C C . LYS B 1 336 ? 14.82 -14.508 8.055 1 85.44 336 LYS B C 1
ATOM 6311 O O . LYS B 1 336 ? 14.664 -15.719 8.227 1 85.44 336 LYS B O 1
ATOM 6316 N N . GLY B 1 337 ? 14 -13.859 7.469 1 86.88 337 GLY B N 1
ATOM 6317 C CA . GLY B 1 337 ? 12.852 -14.383 6.734 1 86.88 337 GLY B CA 1
ATOM 6318 C C . GLY B 1 337 ? 12.719 -13.789 5.344 1 86.88 337 GLY B C 1
ATOM 6319 O O . GLY B 1 337 ? 13.672 -13.234 4.805 1 86.88 337 GLY B O 1
ATOM 6320 N N . VAL B 1 338 ? 11.57 -14.125 4.75 1 91.19 338 VAL B N 1
ATOM 6321 C CA . VAL B 1 338 ? 11.305 -13.562 3.432 1 91.19 338 VAL B CA 1
ATOM 6322 C C . VAL B 1 338 ? 10.156 -12.57 3.52 1 91.19 338 VAL B C 1
ATOM 6324 O O . VAL B 1 338 ? 9.156 -12.82 4.191 1 91.19 338 VAL B O 1
ATOM 6327 N N . HIS B 1 339 ? 10.383 -11.461 3.082 1 92.31 339 HIS B N 1
ATOM 6328 C CA . HIS B 1 339 ? 9.359 -10.438 2.879 1 92.31 339 HIS B CA 1
ATOM 6329 C C . HIS B 1 339 ? 9.344 -9.953 1.432 1 92.31 339 HIS B C 1
ATOM 6331 O O . HIS B 1 339 ? 10.398 -9.703 0.844 1 92.31 339 HIS B O 1
ATOM 6337 N N . PHE B 1 340 ? 8.156 -9.898 0.906 1 91.62 340 PHE B N 1
ATOM 6338 C CA . PHE B 1 340 ? 8.039 -9.523 -0.497 1 91.62 340 PHE B CA 1
ATOM 6339 C C . PHE B 1 340 ? 6.957 -8.461 -0.68 1 91.62 340 PHE B C 1
ATOM 6341 O O . PHE B 1 340 ? 5.84 -8.609 -0.178 1 91.62 340 PHE B O 1
ATOM 6348 N N . ASN B 1 341 ? 7.344 -7.402 -1.25 1 93.81 341 ASN B N 1
ATOM 6349 C CA . ASN B 1 341 ? 6.414 -6.355 -1.658 1 93.81 341 ASN B CA 1
ATOM 6350 C C . ASN B 1 341 ? 6.266 -6.297 -3.176 1 93.81 341 ASN B C 1
ATOM 6352 O O . ASN B 1 341 ? 7.211 -5.945 -3.885 1 93.81 341 ASN B O 1
ATOM 6356 N N . THR B 1 342 ? 5.035 -6.523 -3.664 1 95.38 342 THR B N 1
ATOM 6357 C CA . THR B 1 342 ? 4.797 -6.672 -5.094 1 95.38 342 THR B CA 1
ATOM 6358 C C . THR B 1 342 ? 5.117 -5.375 -5.836 1 95.38 342 THR B C 1
ATOM 6360 O O . THR B 1 342 ? 5.719 -5.402 -6.91 1 95.38 342 THR B O 1
ATOM 6363 N N . PHE B 1 343 ? 4.805 -4.258 -5.281 1 97.38 343 PHE B N 1
ATOM 6364 C CA . PHE B 1 343 ? 4.82 -3.004 -6.027 1 97.38 343 PHE B CA 1
ATOM 6365 C C . PHE B 1 343 ? 5.941 -2.096 -5.535 1 97.38 343 PHE B C 1
ATOM 6367 O O . PHE B 1 343 ? 6.312 -1.136 -6.211 1 97.38 343 PHE B O 1
ATOM 6374 N N . GLY B 1 344 ? 6.402 -2.346 -4.277 1 96.81 344 GLY B N 1
ATOM 6375 C CA . GLY B 1 344 ? 7.375 -1.444 -3.68 1 96.81 344 GLY B CA 1
ATOM 6376 C C . GLY B 1 344 ? 8.617 -1.257 -4.531 1 96.81 344 GLY B C 1
ATOM 6377 O O . GLY B 1 344 ? 9.305 -2.227 -4.859 1 96.81 344 GLY B O 1
ATOM 6378 N N . GLY B 1 345 ? 8.852 -0.033 -4.953 1 97.25 345 GLY B N 1
ATOM 6379 C CA . GLY B 1 345 ? 10.023 0.268 -5.758 1 97.25 345 GLY B CA 1
ATOM 6380 C C . GLY B 1 345 ? 9.805 0.019 -7.238 1 97.25 345 GLY B C 1
ATOM 6381 O O . GLY B 1 345 ? 10.766 -0.188 -7.984 1 9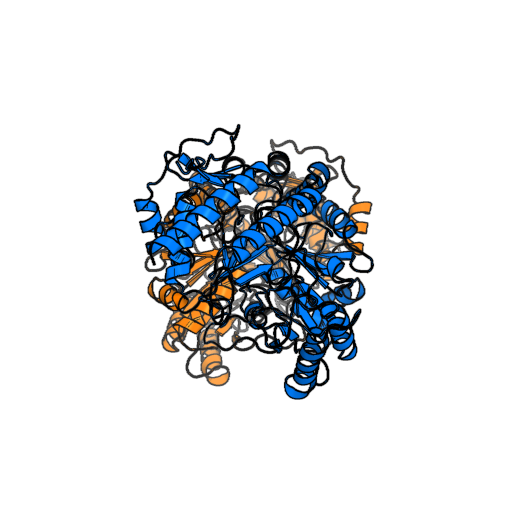7.25 345 GLY B O 1
ATOM 6382 N N . ASN B 1 346 ? 8.578 -0.043 -7.676 1 98.12 346 ASN B N 1
ATOM 6383 C CA . ASN B 1 346 ? 8.352 -0.212 -9.109 1 98.12 346 ASN B CA 1
ATOM 6384 C C . ASN B 1 346 ? 8.992 0.912 -9.914 1 98.12 346 ASN B C 1
ATOM 6386 O O . ASN B 1 346 ? 9.219 2.004 -9.391 1 98.12 346 ASN B O 1
ATOM 6390 N N . PRO B 1 347 ? 9.289 0.676 -11.211 1 98.56 347 PRO B N 1
ATOM 6391 C CA . PRO B 1 347 ? 10.055 1.622 -12.023 1 98.56 347 PRO B CA 1
ATOM 6392 C C . PRO B 1 347 ? 9.398 2.998 -12.109 1 98.56 347 PRO B C 1
ATOM 6394 O O . PRO B 1 347 ? 10.086 4.02 -12.039 1 98.56 347 PRO B O 1
ATOM 6397 N N . VAL B 1 348 ? 8.125 3.057 -12.211 1 98.75 348 VAL B N 1
ATOM 6398 C CA . VAL B 1 348 ? 7.43 4.328 -12.391 1 98.75 348 VAL B CA 1
ATOM 6399 C C . VAL B 1 348 ? 7.516 5.148 -11.109 1 98.75 348 VAL B C 1
ATOM 6401 O O . VAL B 1 348 ? 7.844 6.34 -11.148 1 98.75 348 VAL B O 1
ATOM 6404 N N . ALA B 1 349 ? 7.207 4.539 -9.984 1 98.69 349 ALA B N 1
ATOM 6405 C CA . ALA B 1 349 ? 7.293 5.23 -8.703 1 98.69 349 ALA B CA 1
ATOM 6406 C C . ALA B 1 349 ? 8.703 5.773 -8.469 1 98.69 349 ALA B C 1
ATOM 6408 O O . ALA B 1 349 ? 8.867 6.895 -7.984 1 98.69 349 ALA B O 1
ATOM 6409 N N . CYS B 1 350 ? 9.703 4.965 -8.805 1 98.88 350 CYS B N 1
ATOM 6410 C CA . CYS B 1 350 ? 11.086 5.371 -8.586 1 98.88 350 CYS B CA 1
ATOM 6411 C C . CYS B 1 350 ? 11.461 6.547 -9.484 1 98.88 350 CYS B C 1
ATOM 6413 O O . CYS B 1 350 ? 12.156 7.469 -9.055 1 98.88 350 CYS B O 1
ATOM 6415 N N . ALA B 1 351 ? 11.008 6.5 -10.719 1 98.81 351 ALA B N 1
ATOM 6416 C CA . ALA B 1 351 ? 11.266 7.613 -11.625 1 98.81 351 ALA B CA 1
ATOM 6417 C C . ALA B 1 351 ? 10.594 8.891 -11.125 1 98.81 351 ALA B C 1
ATOM 6419 O O . ALA B 1 351 ? 11.195 9.969 -11.172 1 98.81 351 ALA B O 1
ATOM 6420 N N . VAL B 1 352 ? 9.391 8.758 -10.703 1 98.88 352 VAL B N 1
ATOM 6421 C CA . VAL B 1 352 ? 8.641 9.875 -10.156 1 98.88 352 VAL B CA 1
ATOM 6422 C C . VAL B 1 352 ? 9.367 10.453 -8.945 1 98.88 352 VAL B C 1
ATOM 6424 O O . VAL B 1 352 ? 9.625 11.656 -8.883 1 98.88 352 VAL B O 1
ATOM 6427 N N . ALA B 1 353 ? 9.703 9.594 -8.031 1 98.94 353 ALA B N 1
ATOM 6428 C CA . ALA B 1 353 ? 10.32 10.023 -6.777 1 98.94 353 ALA B CA 1
ATOM 6429 C C . ALA B 1 353 ? 11.664 10.703 -7.027 1 98.94 353 ALA B C 1
ATOM 6431 O O . ALA B 1 353 ? 12.008 11.68 -6.359 1 98.94 353 ALA B O 1
ATOM 6432 N N . SER B 1 354 ? 12.422 10.133 -7.969 1 98.88 354 SER B N 1
ATOM 6433 C CA . SER B 1 354 ? 13.68 10.758 -8.344 1 98.88 354 SER B CA 1
ATOM 6434 C C . SER B 1 354 ? 13.461 12.164 -8.883 1 98.88 354 SER B C 1
ATOM 6436 O O . SER B 1 354 ? 14.195 13.094 -8.531 1 98.88 354 SER B O 1
ATOM 6438 N N . SER B 1 355 ? 12.461 12.312 -9.703 1 98.94 355 SER B N 1
ATOM 6439 C CA . SER B 1 355 ? 12.133 13.609 -10.289 1 98.94 355 SER B CA 1
ATOM 6440 C C . SER B 1 355 ? 11.648 14.594 -9.227 1 98.94 355 SER B C 1
ATOM 6442 O O . SER B 1 355 ? 11.914 15.789 -9.312 1 98.94 355 SER B O 1
ATOM 6444 N N . VAL B 1 356 ? 11 14.102 -8.219 1 98.94 356 VAL B N 1
ATOM 6445 C CA . VAL B 1 356 ? 10.539 14.945 -7.113 1 98.94 356 VAL B CA 1
ATOM 6446 C C . VAL B 1 356 ? 11.742 15.562 -6.402 1 98.94 356 VAL B C 1
ATOM 6448 O O . VAL B 1 356 ? 11.758 16.766 -6.133 1 98.94 356 VAL B O 1
ATOM 6451 N N . LEU B 1 357 ? 12.75 14.734 -6.098 1 98.94 357 LEU B N 1
ATOM 6452 C CA . LEU B 1 357 ? 13.945 15.25 -5.441 1 98.94 357 LEU B CA 1
ATOM 6453 C C . LEU B 1 357 ? 14.617 16.328 -6.293 1 98.94 357 LEU B C 1
ATOM 6455 O O . LEU B 1 357 ? 15.055 17.344 -5.773 1 98.94 357 LEU B O 1
ATOM 6459 N N . ASP B 1 358 ? 14.703 16.078 -7.617 1 98.88 358 ASP B N 1
ATOM 6460 C CA . ASP B 1 358 ? 15.258 17.078 -8.516 1 98.88 358 ASP B CA 1
ATOM 6461 C C . ASP B 1 358 ? 14.445 18.375 -8.469 1 98.88 358 ASP B C 1
ATOM 6463 O O . ASP B 1 358 ? 15.008 19.469 -8.445 1 98.88 358 ASP B O 1
ATOM 6467 N N . THR B 1 359 ? 13.172 18.25 -8.477 1 98.88 359 THR B N 1
ATOM 6468 C CA . THR B 1 359 ? 12.266 19.391 -8.516 1 98.88 359 THR B CA 1
ATOM 6469 C C . THR B 1 359 ? 12.375 20.203 -7.23 1 98.88 359 THR B C 1
ATOM 6471 O O . THR B 1 359 ? 12.336 21.438 -7.27 1 98.88 359 THR B O 1
ATOM 6474 N N . ILE B 1 360 ? 12.477 19.547 -6.07 1 98.81 360 ILE B N 1
ATOM 6475 C CA . ILE B 1 360 ? 12.633 20.234 -4.793 1 98.81 360 ILE B CA 1
ATOM 6476 C C . ILE B 1 360 ? 13.859 21.125 -4.836 1 98.81 360 ILE B C 1
ATOM 6478 O O . ILE B 1 360 ? 13.82 22.281 -4.387 1 98.81 360 ILE B O 1
ATOM 6482 N N . THR B 1 361 ? 14.922 20.609 -5.371 1 98.5 361 THR B N 1
ATOM 6483 C CA . THR B 1 361 ? 16.172 21.344 -5.461 1 98.5 361 THR B CA 1
ATOM 6484 C C . THR B 1 361 ? 16.078 22.469 -6.477 1 98.5 361 THR B C 1
ATOM 6486 O O . THR B 1 361 ? 16.422 23.609 -6.18 1 98.5 361 THR B O 1
ATOM 6489 N N . GLU B 1 362 ? 15.562 22.188 -7.66 1 98.69 362 GLU B N 1
ATOM 6490 C CA . GLU B 1 362 ? 15.547 23.141 -8.773 1 98.69 362 GLU B CA 1
ATOM 6491 C C . GLU B 1 362 ? 14.57 24.281 -8.523 1 98.69 362 GLU B C 1
ATOM 6493 O O . GLU B 1 362 ? 14.844 25.422 -8.883 1 98.69 362 GLU B O 1
ATOM 6498 N N . ASP B 1 363 ? 13.445 23.922 -7.895 1 98.5 363 ASP B N 1
ATOM 6499 C CA . ASP B 1 363 ? 12.422 24.938 -7.652 1 98.5 363 ASP B CA 1
ATOM 6500 C C . ASP B 1 363 ? 12.602 25.594 -6.285 1 98.5 363 ASP B C 1
ATOM 6502 O O . ASP B 1 363 ? 11.844 26.484 -5.91 1 98.5 363 ASP B O 1
ATOM 6506 N N . ASN B 1 364 ? 13.586 25.156 -5.516 1 98.44 364 ASN B N 1
ATOM 6507 C CA . ASN B 1 364 ? 13.914 25.703 -4.199 1 98.44 364 ASN B CA 1
ATOM 6508 C C . ASN B 1 364 ? 12.703 25.672 -3.27 1 98.44 364 ASN B C 1
ATOM 6510 O O . ASN B 1 364 ? 12.398 26.672 -2.611 1 98.44 364 ASN B O 1
ATOM 6514 N N . THR B 1 365 ? 12.016 24.547 -3.334 1 98.75 365 THR B N 1
ATOM 6515 C CA . THR B 1 365 ? 10.75 24.484 -2.619 1 98.75 365 THR B CA 1
ATOM 6516 C C . THR B 1 365 ? 10.977 24.469 -1.111 1 98.75 365 THR B C 1
ATOM 6518 O O . THR B 1 365 ? 10.117 24.906 -0.345 1 98.75 365 THR B O 1
ATOM 6521 N N . GLN B 1 366 ? 12.07 23.922 -0.585 1 98.75 366 GLN B N 1
ATOM 6522 C CA . GLN B 1 366 ? 12.359 23.969 0.844 1 98.75 366 GLN B CA 1
ATOM 6523 C C . GLN B 1 366 ? 12.461 25.406 1.342 1 98.75 366 GLN B C 1
ATOM 6525 O O . GLN B 1 366 ? 11.953 25.734 2.42 1 98.75 366 GLN B O 1
ATOM 6530 N N . GLN B 1 367 ? 13.117 26.234 0.571 1 98.81 367 GLN B N 1
ATOM 6531 C CA . GLN B 1 367 ? 13.227 27.641 0.939 1 98.81 367 GLN B CA 1
ATOM 6532 C C . GLN B 1 367 ? 11.867 28.328 0.896 1 98.81 367 GLN B C 1
ATOM 6534 O O . GLN B 1 367 ? 11.57 29.188 1.737 1 98.81 367 GLN B O 1
ATOM 6539 N N . ILE B 1 368 ? 11.086 28.016 -0.113 1 98.88 368 ILE B N 1
ATOM 6540 C CA . ILE B 1 368 ? 9.727 28.531 -0.173 1 98.88 368 ILE B CA 1
ATOM 6541 C C . ILE B 1 368 ? 8.969 28.156 1.098 1 98.88 368 ILE B C 1
ATOM 6543 O O . ILE B 1 368 ? 8.273 28.984 1.688 1 98.88 368 ILE B O 1
ATOM 6547 N N . SER B 1 369 ? 9.117 26.891 1.515 1 98.81 369 SER B N 1
ATOM 6548 C CA . SER B 1 369 ? 8.477 26.438 2.742 1 98.81 369 SER B CA 1
ATOM 6549 C C . SER B 1 369 ? 8.906 27.281 3.938 1 98.81 369 SER B C 1
ATOM 6551 O O . SER B 1 369 ? 8.078 27.625 4.785 1 98.81 369 SER B O 1
ATOM 6553 N N . LEU B 1 370 ? 10.172 27.594 4.016 1 98.69 370 LEU B N 1
ATOM 6554 C CA . LEU B 1 370 ? 10.695 28.406 5.117 1 98.69 370 LEU B CA 1
ATOM 6555 C C . LEU B 1 370 ? 10.117 29.812 5.078 1 98.69 370 LEU B C 1
ATOM 6557 O O . LEU B 1 370 ? 9.594 30.297 6.082 1 98.69 370 LEU B O 1
ATOM 6561 N N . ASP B 1 371 ? 10.188 30.453 3.938 1 98.81 371 ASP B N 1
ATOM 6562 C CA . ASP B 1 371 ? 9.828 31.859 3.812 1 98.81 371 ASP B CA 1
ATOM 6563 C C . ASP B 1 371 ? 8.312 32.062 3.92 1 98.81 371 ASP B C 1
ATOM 6565 O O . ASP B 1 371 ? 7.84 32.812 4.754 1 98.81 371 ASP B O 1
ATOM 6569 N N . VAL B 1 372 ? 7.586 31.359 3.049 1 98.81 372 VAL B N 1
ATOM 6570 C CA . VAL B 1 372 ? 6.137 31.531 3.002 1 98.81 372 VAL B CA 1
ATOM 6571 C C . VAL B 1 372 ? 5.508 30.953 4.27 1 98.81 372 VAL B C 1
ATOM 6573 O O . VAL B 1 372 ? 4.551 31.516 4.805 1 98.81 372 VAL B O 1
ATOM 6576 N N . GLY B 1 373 ? 6.031 29.781 4.711 1 98.75 373 GLY B N 1
ATOM 6577 C CA . GLY B 1 373 ? 5.523 29.203 5.945 1 98.75 373 GLY B CA 1
ATOM 6578 C C . GLY B 1 373 ? 5.684 30.109 7.145 1 98.75 373 GLY B C 1
ATOM 6579 O O . GLY B 1 373 ? 4.766 30.266 7.953 1 98.75 373 GLY B O 1
ATOM 6580 N N . THR B 1 374 ? 6.863 30.734 7.266 1 98.69 374 THR B N 1
ATOM 6581 C CA . THR B 1 374 ? 7.113 31.656 8.367 1 98.69 374 THR B CA 1
ATOM 6582 C C . THR B 1 374 ? 6.203 32.875 8.266 1 98.69 374 THR B C 1
ATOM 6584 O O . THR B 1 374 ? 5.656 33.344 9.273 1 98.69 374 THR B O 1
ATOM 6587 N N . TYR B 1 375 ? 6.059 33.375 7.074 1 98.81 375 TYR B N 1
ATOM 6588 C CA . TYR B 1 375 ? 5.156 34.5 6.844 1 98.81 375 TYR B CA 1
ATOM 6589 C C . TYR B 1 375 ? 3.736 34.156 7.273 1 98.81 375 TYR B C 1
ATOM 6591 O O . TYR B 1 375 ? 3.1 34.906 8.008 1 98.81 375 TYR B O 1
ATOM 6599 N N . LEU B 1 376 ? 3.211 33 6.832 1 98.81 376 LEU B N 1
ATOM 6600 C CA . LEU B 1 376 ? 1.855 32.562 7.172 1 98.81 376 LEU B CA 1
ATOM 6601 C C . LEU B 1 376 ? 1.682 32.469 8.68 1 98.81 376 LEU B C 1
ATOM 6603 O O . LEU B 1 376 ? 0.696 32.969 9.234 1 98.81 376 LEU B O 1
ATOM 6607 N N . MET B 1 377 ? 2.629 31.828 9.344 1 98.69 377 MET B N 1
ATOM 6608 C CA . MET B 1 377 ? 2.512 31.625 10.789 1 98.69 377 MET B CA 1
ATOM 6609 C C . MET B 1 377 ? 2.521 32.969 11.531 1 98.69 377 MET B C 1
ATOM 6611 O O . MET B 1 377 ? 1.755 33.156 12.477 1 98.69 377 MET B O 1
ATOM 6615 N N . THR B 1 378 ? 3.379 33.844 11.078 1 98.62 378 THR B N 1
ATOM 6616 C CA . THR B 1 378 ? 3.463 35.156 11.711 1 98.62 378 THR B CA 1
ATOM 6617 C C . THR B 1 378 ? 2.168 35.938 11.516 1 98.62 378 THR B C 1
ATOM 6619 O O . THR B 1 378 ? 1.666 36.562 12.453 1 98.62 378 THR B O 1
ATOM 6622 N N . GLU B 1 379 ? 1.654 35.969 10.297 1 98.69 379 GLU B N 1
ATOM 6623 C CA . GLU B 1 379 ? 0.408 36.656 10.008 1 98.69 379 GLU B CA 1
ATOM 6624 C C . GLU B 1 379 ? -0.768 36.031 10.742 1 98.69 379 GLU B C 1
ATOM 6626 O O . GLU B 1 379 ? -1.658 36.719 11.227 1 98.69 379 GLU B O 1
ATOM 6631 N N . LEU B 1 380 ? -0.824 34.688 10.836 1 98.81 380 LEU B N 1
ATOM 6632 C CA . LEU B 1 380 ? -1.87 33.969 11.562 1 98.81 380 LEU B CA 1
ATOM 6633 C C . LEU B 1 380 ? -1.807 34.312 13.055 1 98.81 380 LEU B C 1
ATOM 6635 O O . LEU B 1 380 ? -2.84 34.375 13.727 1 98.81 380 LEU B O 1
ATOM 6639 N N . ALA B 1 381 ? -0.588 34.469 13.539 1 98.44 381 ALA B N 1
ATOM 6640 C CA . ALA B 1 381 ? -0.415 34.812 14.945 1 98.44 381 ALA B CA 1
ATOM 6641 C C . ALA B 1 381 ? -1.021 36.188 15.227 1 98.44 381 ALA B C 1
ATOM 6643 O O . ALA B 1 381 ? -1.547 36.438 16.312 1 98.44 381 ALA B O 1
ATOM 6644 N N . LYS B 1 382 ? -0.896 37.125 14.281 1 98.56 382 LYS B N 1
ATOM 6645 C CA . LYS B 1 382 ? -1.555 38.438 14.438 1 98.56 382 LYS B CA 1
ATOM 6646 C C . LYS B 1 382 ? -3.068 38.25 14.531 1 98.56 382 LYS B C 1
ATOM 6648 O O . LYS B 1 382 ? -3.729 38.969 15.297 1 98.56 382 LYS B O 1
ATOM 6653 N N . LEU B 1 383 ? -3.598 37.375 13.68 1 98.56 383 LEU B N 1
ATOM 6654 C CA . LEU B 1 383 ? -5.027 37.094 13.758 1 98.56 383 LEU B CA 1
ATOM 6655 C C . LEU B 1 383 ? -5.387 36.5 15.109 1 98.56 383 LEU B C 1
ATOM 6657 O O . LEU B 1 383 ? -6.473 36.719 15.641 1 98.56 383 LEU B O 1
ATOM 6661 N N . ARG B 1 384 ? -4.5 35.656 15.609 1 98.31 384 ARG B N 1
ATOM 6662 C CA . ARG B 1 384 ? -4.711 35.094 16.953 1 98.31 384 ARG B CA 1
ATOM 6663 C C . ARG B 1 384 ? -4.844 36.219 17.984 1 98.31 384 ARG B C 1
ATOM 6665 O O . ARG B 1 384 ? -5.66 36.125 18.906 1 98.31 384 ARG B O 1
ATOM 6672 N N . GLU B 1 385 ? -4.055 37.25 17.875 1 97.62 385 GLU B N 1
ATOM 6673 C CA . GLU B 1 385 ? -4.148 38.375 18.797 1 97.62 385 GLU B CA 1
ATOM 6674 C C . GLU B 1 385 ? -5.477 39.125 18.625 1 97.62 385 GLU B C 1
ATOM 6676 O O . GLU B 1 385 ? -6.047 39.594 19.609 1 97.62 385 GLU B O 1
ATOM 6681 N N . LYS B 1 386 ? -5.918 39.125 17.484 1 97.69 386 LYS B N 1
ATOM 6682 C CA . LYS B 1 386 ? -7.129 39.875 17.141 1 97.69 386 LYS B CA 1
ATOM 6683 C C . LYS B 1 386 ? -8.375 39.125 17.594 1 97.69 386 LYS B C 1
ATOM 6685 O O . LYS B 1 386 ? -9.352 39.75 18.031 1 97.69 386 LYS B O 1
ATOM 6690 N N . TYR B 1 387 ? -8.375 37.812 17.438 1 98.06 387 TYR B N 1
ATOM 6691 C CA . TYR B 1 387 ? -9.602 37.031 17.641 1 98.06 387 TYR B CA 1
ATOM 6692 C C . TYR B 1 387 ? -9.469 36.094 18.844 1 98.06 387 TYR B C 1
ATOM 6694 O O . TYR B 1 387 ? -8.547 35.312 18.906 1 98.06 387 TYR B O 1
ATOM 6702 N N . GLU B 1 388 ? -10.492 36.094 19.703 1 97.06 388 GLU B N 1
ATOM 6703 C CA . GLU B 1 388 ? -10.5 35.312 20.938 1 97.06 388 GLU B CA 1
ATOM 6704 C C . GLU B 1 388 ? -10.602 33.812 20.641 1 97.06 388 GLU B C 1
ATOM 6706 O O . GLU B 1 388 ? -10.164 33 21.453 1 97.06 388 GLU B O 1
ATOM 6711 N N . ILE B 1 389 ? -11.031 33.406 19.438 1 98.25 389 ILE B N 1
ATOM 6712 C CA . ILE B 1 389 ? -11.336 32 19.172 1 98.25 389 ILE B CA 1
ATOM 6713 C C . ILE B 1 389 ? -10.125 31.328 18.531 1 98.25 389 ILE B C 1
ATOM 6715 O O . ILE B 1 389 ? -10.156 30.125 18.25 1 98.25 389 ILE B O 1
ATOM 6719 N N . ILE B 1 390 ? -9.086 32.031 18.219 1 98.75 390 ILE B N 1
ATOM 6720 C CA . ILE B 1 390 ? -7.836 31.422 17.797 1 98.75 390 ILE B CA 1
ATOM 6721 C C . ILE B 1 390 ? -6.918 31.219 19 1 98.75 390 ILE B C 1
ATOM 6723 O O . ILE B 1 390 ? -6.41 32.188 19.562 1 98.75 390 ILE B O 1
ATOM 6727 N N . GLY B 1 391 ? -6.688 30 19.344 1 98.38 391 GLY B N 1
ATOM 6728 C CA . GLY B 1 391 ? -5.953 29.688 20.562 1 98.38 391 GLY B CA 1
ATOM 6729 C C . GLY B 1 391 ? -4.453 29.578 20.344 1 98.38 391 GLY B C 1
ATOM 6730 O O . GLY B 1 391 ? -3.666 30.062 21.156 1 98.38 391 GLY B O 1
ATOM 6731 N N . ASP B 1 392 ? -4.066 28.938 19.266 1 98.25 392 ASP B N 1
ATOM 6732 C CA . ASP B 1 392 ? -2.648 28.688 19.016 1 98.25 392 ASP B CA 1
ATOM 6733 C C . ASP B 1 392 ? -2.361 28.625 17.516 1 98.25 392 ASP B C 1
ATOM 6735 O O . ASP B 1 392 ? -3.227 28.234 16.734 1 98.25 392 ASP B O 1
ATOM 6739 N N . VAL B 1 393 ? -1.294 29.125 17.125 1 98.56 393 VAL B N 1
ATOM 6740 C CA . VAL B 1 393 ? -0.681 28.969 15.812 1 98.56 393 VAL B CA 1
ATOM 6741 C C . VAL B 1 393 ? 0.699 28.328 15.961 1 98.56 393 VAL B C 1
ATOM 6743 O O . VAL B 1 393 ? 1.535 28.812 16.719 1 98.56 393 VAL B O 1
ATOM 6746 N N . ARG B 1 394 ? 0.902 27.266 15.266 1 98.12 394 ARG B N 1
ATOM 6747 C CA . ARG B 1 394 ? 2.168 26.562 15.445 1 98.12 394 ARG B CA 1
ATOM 6748 C C . ARG B 1 394 ? 2.596 25.859 14.164 1 98.12 394 ARG B C 1
ATOM 6750 O O . ARG B 1 394 ? 1.812 25.75 13.219 1 98.12 394 ARG B O 1
ATOM 6757 N N . GLY B 1 395 ? 3.838 25.344 14.18 1 97.69 395 GLY B N 1
ATOM 6758 C CA . GLY B 1 395 ? 4.402 24.594 13.07 1 97.69 395 GLY B CA 1
ATOM 6759 C C . GLY B 1 395 ? 5.758 25.125 12.625 1 97.69 395 GLY B C 1
ATOM 6760 O O . GLY B 1 395 ? 6.352 25.969 13.297 1 97.69 395 GLY B O 1
ATOM 6761 N N . LYS B 1 396 ? 6.266 24.547 11.648 1 98.12 396 LYS B N 1
ATOM 6762 C CA . LYS B 1 396 ? 7.469 24.938 10.922 1 98.12 396 LYS B CA 1
ATOM 6763 C C . LYS B 1 396 ? 7.273 24.828 9.414 1 98.12 396 LYS B C 1
ATOM 6765 O O . LYS B 1 396 ? 6.656 23.859 8.938 1 98.12 396 LYS B O 1
ATOM 6770 N N . GLY B 1 397 ? 7.84 25.812 8.703 1 98.38 397 GLY B N 1
ATOM 6771 C CA . GLY B 1 397 ? 7.598 25.797 7.266 1 98.38 397 GLY B CA 1
ATOM 6772 C C . GLY B 1 397 ? 6.129 25.703 6.91 1 98.38 397 GLY B C 1
ATOM 6773 O O . GLY B 1 397 ? 5.301 26.438 7.445 1 98.38 397 GLY B O 1
ATOM 6774 N N . LEU B 1 398 ? 5.793 24.797 5.977 1 98.81 398 LEU B N 1
ATOM 6775 C CA . LEU B 1 398 ? 4.418 24.672 5.496 1 98.81 398 LEU B CA 1
ATOM 6776 C C . LEU B 1 398 ? 3.707 23.516 6.184 1 98.81 398 LEU B C 1
ATOM 6778 O O . LEU B 1 398 ? 2.768 22.938 5.625 1 98.81 398 LEU B O 1
ATOM 6782 N N . GLN B 1 399 ? 4.211 23.109 7.363 1 98.44 399 GLN B N 1
ATOM 6783 C CA . GLN B 1 399 ? 3.531 22.219 8.305 1 98.44 399 GLN B CA 1
ATOM 6784 C C . GLN B 1 399 ? 2.873 23.016 9.43 1 98.44 399 GLN B C 1
ATOM 6786 O O . GLN B 1 399 ? 3.365 23.031 10.555 1 98.44 399 GLN B O 1
ATOM 6791 N N . ILE B 1 400 ? 1.685 23.625 9.172 1 98.75 400 ILE B N 1
ATOM 6792 C CA . ILE B 1 400 ? 1.12 24.656 10.047 1 98.75 400 ILE B CA 1
ATOM 6793 C C . ILE B 1 400 ? -0.2 24.156 10.633 1 98.75 400 ILE B C 1
ATOM 6795 O O . ILE B 1 400 ? -0.994 23.516 9.938 1 98.75 400 ILE B O 1
ATOM 6799 N N . GLY B 1 401 ? -0.436 24.391 11.914 1 98.56 401 GLY B N 1
ATOM 6800 C CA . GLY B 1 401 ? -1.704 24.172 12.586 1 98.56 401 GLY B CA 1
ATOM 6801 C C . GLY B 1 401 ? -2.246 25.406 13.273 1 98.56 401 GLY B C 1
ATOM 6802 O O . GLY B 1 401 ? -1.487 26.172 13.867 1 98.56 401 GLY B O 1
ATOM 6803 N N . VAL B 1 402 ? -3.484 25.703 13.078 1 98.88 402 VAL B N 1
ATOM 6804 C CA . VAL B 1 402 ? -4.207 26.766 13.781 1 98.88 402 VAL B CA 1
ATOM 6805 C C . VAL B 1 402 ? -5.277 26.141 14.688 1 98.88 402 VAL B C 1
ATOM 6807 O O . VAL B 1 402 ? -6.32 25.703 14.203 1 98.88 402 VAL B O 1
ATOM 6810 N N . GLU B 1 403 ? -5.02 26.125 15.93 1 98.75 403 GLU B N 1
ATOM 6811 C CA . GLU B 1 403 ? -5.957 25.5 16.859 1 98.75 403 GLU B CA 1
ATOM 6812 C C . GLU B 1 403 ? -7.008 26.516 17.328 1 98.75 403 GLU B C 1
ATOM 6814 O O . GLU B 1 403 ? -6.668 27.562 17.875 1 98.75 403 GLU B O 1
ATOM 6819 N N . MET B 1 404 ? -8.242 26.188 17.141 1 98.88 404 MET B N 1
ATOM 6820 C CA . MET B 1 404 ? -9.375 27.031 17.516 1 98.88 404 MET B CA 1
ATOM 6821 C C . MET B 1 404 ? -9.898 26.656 18.891 1 98.88 404 MET B C 1
ATOM 6823 O O . MET B 1 404 ? -9.945 25.484 19.25 1 98.88 404 MET B O 1
ATOM 6827 N N . VAL B 1 405 ? -10.266 27.656 19.609 1 98.5 405 VAL B N 1
ATOM 6828 C CA . VAL B 1 405 ? -10.75 27.453 20.984 1 98.5 405 VAL B CA 1
ATOM 6829 C C . VAL B 1 405 ? -12.023 28.281 21.188 1 98.5 405 VAL B C 1
ATOM 6831 O O . VAL B 1 405 ? -12.305 29.203 20.438 1 98.5 405 VAL B O 1
ATOM 6834 N N . LYS B 1 406 ? -12.773 27.891 22.203 1 97.62 406 LYS B N 1
ATOM 6835 C CA . LYS B 1 406 ? -13.914 28.688 22.609 1 97.62 406 LYS B CA 1
ATOM 6836 C C . LYS B 1 406 ? -13.469 30.062 23.125 1 97.62 406 LYS B C 1
ATOM 6838 O O . LYS B 1 406 ? -14.078 31.078 22.812 1 97.62 406 LYS B O 1
ATOM 6843 N N . ASP B 1 407 ? -12.5 30.016 23.953 1 96.5 407 ASP B N 1
ATOM 6844 C CA . ASP B 1 407 ? -11.828 31.203 24.484 1 96.5 407 ASP B CA 1
ATOM 6845 C C . ASP B 1 407 ? -10.406 30.875 24.953 1 96.5 407 ASP B C 1
ATOM 6847 O O . ASP B 1 407 ? -10.102 29.719 25.234 1 96.5 407 ASP B O 1
ATOM 6851 N N . LYS B 1 408 ? -9.602 31.828 24.984 1 95.81 408 LYS B N 1
ATOM 6852 C CA . LYS B 1 408 ? -8.18 31.641 25.266 1 95.81 408 LYS B CA 1
ATOM 6853 C C . LYS B 1 408 ? -7.957 31.219 26.719 1 95.81 408 LYS B C 1
ATOM 6855 O O . LYS B 1 408 ? -6.996 30.5 27.016 1 95.81 408 LYS B O 1
ATOM 6860 N N . ALA B 1 409 ? -8.758 31.656 27.578 1 94.62 409 ALA B N 1
ATOM 6861 C CA . ALA B 1 409 ? -8.609 31.359 29 1 94.62 409 ALA B CA 1
ATOM 6862 C C . ALA B 1 409 ? -8.82 29.875 29.281 1 94.62 409 ALA B C 1
ATOM 6864 O O . ALA B 1 409 ? -8.023 29.234 29.969 1 94.62 409 ALA B O 1
ATOM 6865 N N . SER B 1 410 ? -9.859 29.281 28.766 1 95.31 410 SER B N 1
ATOM 6866 C CA . SER B 1 410 ? -10.18 27.875 29.016 1 95.31 410 SER B CA 1
ATOM 6867 C C . SER B 1 410 ? -9.43 26.953 28.062 1 95.31 410 SER B C 1
ATOM 6869 O O . SER B 1 410 ? -9.195 25.781 28.375 1 95.31 410 SER B O 1
ATOM 6871 N N . ARG B 1 411 ? -9.102 27.422 26.859 1 96.31 411 ARG B N 1
ATOM 6872 C CA . ARG B 1 411 ? -8.453 26.688 25.781 1 96.31 411 ARG B CA 1
ATOM 6873 C C . ARG B 1 411 ? -9.297 25.484 25.359 1 96.31 411 ARG B C 1
ATOM 6875 O O . ARG B 1 411 ? -8.773 24.516 24.812 1 96.31 411 ARG B O 1
ATOM 6882 N N . GLU B 1 412 ? -10.594 25.5 25.719 1 97.38 412 GLU B N 1
ATOM 6883 C CA . GLU B 1 412 ? -11.508 24.453 25.266 1 97.38 412 GLU B CA 1
ATOM 6884 C C . GLU B 1 412 ? -11.648 24.469 23.75 1 97.38 412 GLU B C 1
ATOM 6886 O O . GLU B 1 412 ? -11.734 25.531 23.125 1 97.38 412 GLU B O 1
ATOM 6891 N N . PRO B 1 413 ? -11.688 23.312 23.141 1 98 413 PRO B N 1
ATOM 6892 C CA . PRO B 1 413 ? -11.82 23.266 21.688 1 98 413 PRO B CA 1
ATOM 6893 C C . PRO B 1 413 ? -13.078 23.969 21.188 1 98 413 PRO B C 1
ATOM 6895 O O . PRO B 1 413 ? -14.141 23.859 21.812 1 98 413 PRO B O 1
ATOM 6898 N N . LEU B 1 414 ? -12.906 24.703 20.109 1 98.44 414 LEU B N 1
ATOM 6899 C CA . LEU B 1 414 ? -14.078 25.234 19.422 1 98.44 414 LEU B CA 1
ATOM 6900 C C . LEU B 1 414 ? -14.992 24.094 18.953 1 98.44 414 LEU B C 1
ATOM 6902 O O . LEU B 1 414 ? -14.508 23.016 18.578 1 98.44 414 LEU B O 1
ATOM 6906 N N . SER B 1 415 ? -16.281 24.281 19.016 1 97.62 415 SER B N 1
ATOM 6907 C CA . SER B 1 415 ? -17.234 23.203 18.703 1 97.62 415 SER B CA 1
ATOM 6908 C C . SER B 1 415 ? -17.094 22.75 17.266 1 97.62 415 SER B C 1
ATOM 6910 O O . SER B 1 415 ? -16.719 23.531 16.391 1 97.62 415 SER B O 1
ATOM 6912 N N . PRO B 1 416 ? -17.406 21.5 17 1 96.88 416 PRO B N 1
ATOM 6913 C CA . PRO B 1 416 ? -17.391 21 15.625 1 96.88 416 PRO B CA 1
ATOM 6914 C C . PRO B 1 416 ? -18.266 21.828 14.688 1 96.88 416 PRO B C 1
ATOM 6916 O O . PRO B 1 416 ? -17.906 22.031 13.523 1 96.88 416 PRO B O 1
ATOM 6919 N N . GLU B 1 417 ? -19.422 22.25 15.18 1 96.94 417 GLU B N 1
ATOM 6920 C CA . GLU B 1 417 ? -20.328 23.062 14.367 1 96.94 417 GLU B CA 1
ATOM 6921 C C . GLU B 1 417 ? -19.656 24.375 13.953 1 96.94 417 GLU B C 1
ATOM 6923 O O . GLU B 1 417 ? -19.75 24.781 12.789 1 96.94 417 GLU B O 1
ATOM 6928 N N . ALA B 1 418 ? -19.031 25.016 14.938 1 97.94 418 ALA B N 1
ATOM 6929 C CA . ALA B 1 418 ? -18.344 26.266 14.656 1 97.94 418 ALA B CA 1
ATOM 6930 C C . ALA B 1 418 ? -17.188 26.047 13.688 1 97.94 418 ALA B C 1
ATOM 6932 O O . ALA B 1 418 ? -16.984 26.828 12.75 1 97.94 418 ALA B O 1
ATOM 6933 N N . MET B 1 419 ? -16.391 25 13.938 1 98.44 419 MET B N 1
ATOM 6934 C CA . MET B 1 419 ? -15.305 24.641 13.023 1 98.44 419 MET B CA 1
ATOM 6935 C C . MET B 1 419 ? -15.82 24.484 11.602 1 98.44 419 MET B C 1
ATOM 6937 O O . MET B 1 419 ? -15.203 24.984 10.656 1 98.44 419 MET B O 1
ATOM 6941 N N . ASN B 1 420 ? -16.922 23.797 11.469 1 97.94 420 ASN B N 1
ATOM 6942 C CA . ASN B 1 420 ? -17.469 23.5 10.156 1 97.94 420 ASN B CA 1
ATOM 6943 C C . ASN B 1 420 ? -17.969 24.75 9.453 1 97.94 420 ASN B C 1
ATOM 6945 O O . ASN B 1 420 ? -17.891 24.859 8.227 1 97.94 420 ASN B O 1
ATOM 6949 N N . GLU B 1 421 ? -18.547 25.656 10.211 1 97.88 421 GLU B N 1
ATOM 6950 C CA . GLU B 1 421 ? -19 26.906 9.625 1 97.88 421 GLU B CA 1
ATOM 6951 C C . GLU B 1 421 ? -17.859 27.688 9.008 1 97.88 421 GLU B C 1
ATOM 6953 O O . GLU B 1 421 ? -17.953 28.172 7.879 1 97.88 421 GLU B O 1
ATOM 6958 N N . ILE B 1 422 ? -16.797 27.828 9.75 1 98.62 422 ILE B N 1
ATOM 6959 C CA . ILE B 1 422 ? -15.625 28.547 9.273 1 98.62 422 ILE B CA 1
ATOM 6960 C C . ILE B 1 422 ? -15.008 27.812 8.094 1 98.62 422 ILE B C 1
ATOM 6962 O O . ILE B 1 422 ? -14.625 28.422 7.094 1 98.62 422 ILE B O 1
ATOM 6966 N N . PHE B 1 423 ? -15 26.5 8.266 1 98.62 423 PHE B N 1
ATOM 6967 C CA . PHE B 1 423 ? -14.453 25.609 7.258 1 98.62 423 PHE B CA 1
ATOM 6968 C C . PHE B 1 423 ? -15.188 25.766 5.934 1 98.62 423 PHE B C 1
ATOM 6970 O O . PHE B 1 423 ? -14.555 25.859 4.875 1 98.62 423 PHE B O 1
ATOM 6977 N N . GLU B 1 424 ? -16.5 25.844 5.945 1 98.5 424 GLU B N 1
ATOM 6978 C CA . GLU B 1 424 ? -17.344 26.031 4.77 1 98.5 424 GLU B CA 1
ATOM 6979 C C . GLU B 1 424 ? -17.109 27.406 4.133 1 98.5 424 GLU B C 1
ATOM 6981 O O . GLU B 1 424 ? -17.062 27.516 2.906 1 98.5 424 GLU B O 1
ATOM 6986 N N . ASP B 1 425 ? -16.969 28.422 4.953 1 98.25 425 ASP B N 1
ATOM 6987 C CA . ASP B 1 425 ? -16.75 29.781 4.469 1 98.25 425 ASP B CA 1
ATOM 6988 C C . ASP B 1 425 ? -15.43 29.891 3.695 1 98.25 425 ASP B C 1
ATOM 6990 O O . ASP B 1 425 ? -15.375 30.531 2.645 1 98.25 425 ASP B O 1
ATOM 6994 N N . ILE B 1 426 ? -14.414 29.281 4.242 1 98.75 426 ILE B N 1
ATOM 6995 C CA . ILE B 1 426 ? -13.102 29.297 3.6 1 98.75 426 ILE B CA 1
ATOM 6996 C C . ILE B 1 426 ? -13.195 28.641 2.225 1 98.75 426 ILE B C 1
ATOM 6998 O O . ILE B 1 426 ? -12.734 29.203 1.229 1 98.75 426 ILE B O 1
ATOM 7002 N N . LYS B 1 427 ? -13.828 27.453 2.162 1 98.75 427 LYS B N 1
ATOM 7003 C CA . LYS B 1 427 ? -14.023 26.734 0.907 1 98.75 427 LYS B CA 1
ATOM 7004 C C . LYS B 1 427 ? -14.844 27.562 -0.077 1 98.75 427 LYS B C 1
ATOM 7006 O O . LYS B 1 427 ? -14.516 27.641 -1.263 1 98.75 427 LYS B O 1
ATOM 7011 N N . ASP B 1 428 ? -15.914 28.188 0.403 1 98.31 428 ASP B N 1
ATOM 7012 C CA . ASP B 1 428 ? -16.812 28.953 -0.466 1 98.31 428 ASP B CA 1
ATOM 7013 C C . ASP B 1 428 ? -16.078 30.141 -1.095 1 98.31 428 ASP B C 1
ATOM 7015 O O . ASP B 1 428 ? -16.422 30.562 -2.199 1 98.31 428 ASP B O 1
ATOM 7019 N N . MET B 1 429 ? -15.055 30.625 -0.421 1 98.38 429 MET B N 1
ATOM 7020 C CA . MET B 1 429 ? -14.297 31.766 -0.931 1 98.38 429 MET B CA 1
ATOM 7021 C C . MET B 1 429 ? -13.102 31.297 -1.762 1 98.38 429 MET B C 1
ATOM 7023 O O . MET B 1 429 ? -12.289 32.125 -2.201 1 98.38 429 MET B O 1
ATOM 7027 N N . GLY B 1 430 ? -12.938 30 -1.925 1 98.44 430 GLY B N 1
ATOM 7028 C CA . GLY B 1 430 ? -12.023 29.516 -2.947 1 98.44 430 GLY B CA 1
ATOM 7029 C C . GLY B 1 430 ? -10.742 28.938 -2.381 1 98.44 430 GLY B C 1
ATOM 7030 O O . GLY B 1 430 ? -9.75 28.781 -3.1 1 98.44 430 GLY B O 1
ATOM 7031 N N . VAL B 1 431 ? -10.703 28.625 -1.071 1 98.88 431 VAL B N 1
ATOM 7032 C CA . VAL B 1 431 ? -9.516 28.031 -0.458 1 98.88 431 VAL B CA 1
ATOM 7033 C C . VAL B 1 431 ? -9.891 26.703 0.196 1 98.88 431 VAL B C 1
ATOM 7035 O O . VAL B 1 431 ? -10.938 26.594 0.84 1 98.88 431 VAL B O 1
ATOM 7038 N N . LEU B 1 432 ? -9.07 25.672 -0.049 1 98.88 432 LEU B N 1
ATOM 7039 C CA . LEU B 1 432 ? -9.258 24.359 0.574 1 98.88 432 LEU B CA 1
ATOM 7040 C C . LEU B 1 432 ? -8.203 24.109 1.64 1 98.88 432 LEU B C 1
ATOM 7042 O O . LEU B 1 432 ? -7 24.172 1.357 1 98.88 432 LEU B O 1
ATOM 7046 N N . ILE B 1 433 ? -8.578 23.859 2.859 1 98.75 433 ILE B N 1
ATOM 7047 C CA . ILE B 1 433 ? -7.656 23.562 3.955 1 98.75 433 ILE B CA 1
ATOM 7048 C C . ILE B 1 433 ? -8.07 22.25 4.625 1 98.75 433 ILE B C 1
ATOM 7050 O O . ILE B 1 433 ? -8.992 21.578 4.172 1 98.75 433 ILE B O 1
ATOM 7054 N N . GLY B 1 434 ? -7.258 21.812 5.605 1 98.25 434 GLY B N 1
ATOM 7055 C CA . GLY B 1 434 ? -7.574 20.594 6.32 1 98.25 434 GLY B CA 1
ATOM 7056 C C . GLY B 1 434 ? -7.98 20.828 7.762 1 98.25 434 GLY B C 1
ATOM 7057 O O . GLY B 1 434 ? -7.992 21.969 8.227 1 98.25 434 GLY B O 1
ATOM 7058 N N . LYS B 1 435 ? -8.336 19.734 8.375 1 97.38 435 LYS B N 1
ATOM 7059 C CA . LYS B 1 435 ? -8.664 19.719 9.805 1 97.38 435 LYS B CA 1
ATOM 7060 C C . LYS B 1 435 ? -7.977 18.547 10.5 1 97.38 435 LYS B C 1
ATOM 7062 O O . LYS B 1 435 ? -7.664 17.531 9.867 1 97.38 435 LYS B O 1
ATOM 7067 N N . GLY B 1 436 ? -7.734 18.719 11.703 1 96.81 436 GLY B N 1
ATOM 7068 C CA . GLY B 1 436 ? -7.164 17.672 12.539 1 96.81 436 GLY B CA 1
ATOM 7069 C C . GLY B 1 436 ? -7.262 17.984 14.023 1 96.81 436 GLY B C 1
ATOM 7070 O O . GLY B 1 436 ? -8.156 18.719 14.453 1 96.81 436 GLY B O 1
ATOM 7071 N N . GLY B 1 437 ? -6.383 17.391 14.781 1 96.5 437 GLY B N 1
ATOM 7072 C CA . GLY B 1 437 ? -6.5 17.438 16.234 1 96.5 437 GLY B CA 1
ATOM 7073 C C . GLY B 1 437 ? -7.395 16.344 16.797 1 96.5 437 GLY B C 1
ATOM 7074 O O . GLY B 1 437 ? -8.289 15.852 16.094 1 96.5 437 GLY B O 1
ATOM 7075 N N . ILE B 1 438 ? -7.207 16.016 18 1 93.94 438 ILE B N 1
ATOM 7076 C CA . ILE B 1 438 ? -7.922 14.898 18.594 1 93.94 438 ILE B CA 1
ATOM 7077 C C . ILE B 1 438 ? -9.414 15.227 18.688 1 93.94 438 ILE B C 1
ATOM 7079 O O . ILE B 1 438 ? -10.25 14.32 18.703 1 93.94 438 ILE B O 1
ATOM 7083 N N . TYR B 1 439 ? -9.734 16.469 18.641 1 94.5 439 TYR B N 1
ATOM 7084 C CA . TYR B 1 439 ? -11.125 16.891 18.734 1 94.5 439 TYR B CA 1
ATOM 7085 C C . TYR B 1 439 ? -11.578 17.578 17.453 1 94.5 439 TYR B C 1
ATOM 7087 O O . TYR B 1 439 ? -12.625 18.234 17.438 1 94.5 439 TYR B O 1
ATOM 7095 N N . GLY B 1 440 ? -10.742 17.578 16.422 1 96.31 440 GLY B N 1
ATOM 7096 C CA . GLY B 1 440 ? -11.062 18.219 15.156 1 96.31 440 GLY B CA 1
ATOM 7097 C C . GLY B 1 440 ? -10.984 19.734 15.219 1 96.31 440 GLY B C 1
ATOM 7098 O O . GLY B 1 440 ? -11.586 20.422 14.398 1 96.31 440 GLY B O 1
ATOM 7099 N N . GLN B 1 441 ? -10.234 20.281 16.141 1 98.12 441 GLN B N 1
ATOM 7100 C CA . GLN B 1 441 ? -10.281 21.703 16.469 1 98.12 441 GLN B CA 1
ATOM 7101 C C . GLN B 1 441 ? -9.148 22.453 15.789 1 98.12 441 GLN B C 1
ATOM 7103 O O . GLN B 1 441 ? -8.961 23.656 16.031 1 98.12 441 GLN B O 1
ATOM 7108 N N . THR B 1 442 ? -8.359 21.766 15.016 1 98.75 442 THR B N 1
ATOM 7109 C CA . THR B 1 442 ? -7.203 22.406 14.414 1 98.75 442 THR B CA 1
ATOM 7110 C C . THR B 1 442 ? -7.348 22.469 12.891 1 98.75 442 THR B C 1
ATOM 7112 O O . THR B 1 442 ? -7.535 21.438 12.242 1 98.75 442 THR B O 1
ATOM 7115 N N . PHE B 1 443 ? -7.332 23.703 12.352 1 98.94 443 PHE B N 1
ATOM 7116 C CA . PHE B 1 443 ? -7.16 23.812 10.906 1 98.94 443 PHE B CA 1
ATOM 7117 C C . PHE B 1 443 ? -5.727 23.484 10.5 1 98.94 443 PHE B C 1
ATOM 7119 O O . PHE B 1 443 ? -4.781 23.953 11.141 1 98.94 443 PHE B O 1
ATOM 7126 N N . ARG B 1 444 ? -5.594 22.641 9.57 1 98.81 444 ARG B N 1
ATOM 7127 C CA . ARG B 1 444 ? -4.289 22.219 9.062 1 98.81 444 ARG B CA 1
ATOM 7128 C C . ARG B 1 444 ? -3.98 22.875 7.727 1 98.81 444 ARG B C 1
ATOM 7130 O O . ARG B 1 444 ? -4.688 22.656 6.738 1 98.81 444 ARG B O 1
ATOM 7137 N N . ILE B 1 445 ? -2.963 23.719 7.672 1 98.81 445 ILE B N 1
ATOM 7138 C CA . ILE B 1 445 ? -2.516 24.453 6.488 1 98.81 445 ILE B CA 1
ATOM 7139 C C . ILE B 1 445 ? -1.233 23.828 5.949 1 98.81 445 ILE B C 1
ATOM 7141 O O . ILE B 1 445 ? -0.144 24.078 6.469 1 98.81 445 ILE B O 1
ATOM 7145 N N . LYS B 1 446 ? -1.384 23 4.965 1 98.62 446 LYS B N 1
ATOM 7146 C CA . LYS B 1 446 ? -0.301 22.203 4.395 1 98.62 446 LYS B CA 1
ATOM 7147 C C . LYS B 1 446 ? -0.337 22.234 2.869 1 98.62 446 LYS B C 1
ATOM 7149 O O . LYS B 1 446 ? -0.499 21.203 2.223 1 98.62 446 LYS B O 1
ATOM 7154 N N . PRO B 1 447 ? -0.074 23.391 2.232 1 98.75 447 PRO B N 1
ATOM 7155 C CA . PRO B 1 447 ? -0.156 23.516 0.775 1 98.75 447 PRO B CA 1
ATOM 7156 C C . PRO B 1 447 ? 0.975 22.781 0.055 1 98.75 447 PRO B C 1
ATOM 7158 O O . PRO B 1 447 ? 1.967 22.406 0.683 1 98.75 447 PRO B O 1
ATOM 7161 N N . PRO B 1 448 ? 0.803 22.562 -1.3 1 98.75 448 PRO B N 1
ATOM 7162 C CA . PRO B 1 448 ? 2.012 22.25 -2.072 1 98.75 448 PRO B CA 1
ATOM 7163 C C . PRO B 1 448 ? 3.121 23.281 -1.853 1 98.75 448 PRO B C 1
ATOM 7165 O O . PRO B 1 448 ? 2.846 24.484 -1.721 1 98.75 448 PRO B O 1
ATOM 7168 N N . MET B 1 449 ? 4.324 22.812 -1.879 1 98.81 449 MET B N 1
ATOM 7169 C CA . MET B 1 449 ? 5.465 23.625 -1.476 1 98.81 449 MET B CA 1
ATOM 7170 C C . MET B 1 449 ? 5.824 24.625 -2.562 1 98.81 449 MET B C 1
ATOM 7172 O O . MET B 1 449 ? 6.758 25.422 -2.402 1 98.81 449 MET B O 1
ATOM 7176 N N . CYS B 1 450 ? 5.059 24.672 -3.643 1 98.62 450 CYS B N 1
ATOM 7177 C CA . CYS B 1 450 ? 5.262 25.656 -4.699 1 98.62 450 CYS B CA 1
ATOM 7178 C C . CYS B 1 450 ? 4.363 26.875 -4.496 1 98.62 450 CYS B C 1
ATOM 7180 O O . CYS B 1 450 ? 4.207 27.688 -5.398 1 98.62 450 CYS B O 1
ATOM 7182 N N . ILE B 1 451 ? 3.705 27 -3.367 1 98.62 451 ILE B N 1
ATOM 7183 C CA . ILE B 1 451 ? 2.83 28.125 -3.049 1 98.62 451 ILE B CA 1
ATOM 7184 C C . ILE B 1 451 ? 3.621 29.438 -3.123 1 98.62 451 ILE B C 1
ATOM 7186 O O . ILE B 1 451 ? 4.82 29.453 -2.842 1 98.62 451 ILE B O 1
ATOM 7190 N N . SER B 1 452 ? 2.945 30.562 -3.482 1 98.25 452 SER B N 1
ATOM 7191 C CA . SER B 1 452 ? 3.598 31.859 -3.57 1 98.25 452 SER B CA 1
ATOM 7192 C C . SER B 1 452 ? 3.176 32.781 -2.422 1 98.25 452 SER B C 1
ATOM 7194 O O . SER B 1 452 ? 2.24 32.438 -1.684 1 98.25 452 SER B O 1
ATOM 7196 N N . MET B 1 453 ? 3.957 33.906 -2.33 1 98.44 453 MET B N 1
ATOM 7197 C CA . MET B 1 453 ? 3.586 34.906 -1.337 1 98.44 453 MET B CA 1
ATOM 7198 C C . MET B 1 453 ? 2.209 35.5 -1.64 1 98.44 453 MET B C 1
ATOM 7200 O O . MET B 1 453 ? 1.443 35.781 -0.723 1 98.44 453 MET B O 1
ATOM 7204 N N . GLU B 1 454 ? 1.874 35.625 -2.936 1 98.25 454 GLU B N 1
ATOM 7205 C CA . GLU B 1 454 ? 0.556 36.094 -3.332 1 98.25 454 GLU B CA 1
ATOM 7206 C C . GLU B 1 454 ? -0.542 35.125 -2.904 1 98.25 454 GLU B C 1
ATOM 7208 O O . GLU B 1 454 ? -1.626 35.562 -2.498 1 98.25 454 GLU B O 1
ATOM 7213 N N . ASP B 1 455 ? -0.295 33.844 -3.104 1 98.62 455 ASP B N 1
ATOM 7214 C CA . ASP B 1 455 ? -1.229 32.844 -2.625 1 98.62 455 ASP B CA 1
ATOM 7215 C C . ASP B 1 455 ? -1.453 32.969 -1.119 1 98.62 455 ASP B C 1
ATOM 7217 O O . ASP B 1 455 ? -2.584 32.844 -0.644 1 98.62 455 ASP B O 1
ATOM 7221 N N . ALA B 1 456 ? -0.353 33.125 -0.386 1 98.69 456 ALA B N 1
ATOM 7222 C CA . ALA B 1 456 ? -0.419 33.281 1.066 1 98.69 456 ALA B CA 1
ATOM 7223 C C . ALA B 1 456 ? -1.269 34.469 1.461 1 98.69 456 ALA B C 1
ATOM 7225 O O . ALA B 1 456 ? -2.074 34.406 2.393 1 98.69 456 ALA B O 1
ATOM 7226 N N . ASP B 1 457 ? -1.071 35.594 0.787 1 98.5 457 ASP B N 1
ATOM 7227 C CA . ASP B 1 457 ? -1.856 36.781 1.051 1 98.5 457 ASP B CA 1
ATOM 7228 C C . ASP B 1 457 ? -3.344 36.531 0.819 1 98.5 457 ASP B C 1
ATOM 7230 O O . ASP B 1 457 ? -4.188 37 1.592 1 98.5 457 ASP B O 1
ATOM 7234 N N . PHE B 1 458 ? -3.668 35.906 -0.252 1 98.69 458 PHE B N 1
ATOM 7235 C CA . PHE B 1 458 ? -5.047 35.562 -0.574 1 98.69 458 PHE B CA 1
ATOM 7236 C C . PHE B 1 458 ? -5.664 34.688 0.525 1 98.69 458 PHE B C 1
ATOM 7238 O O . PHE B 1 458 ? -6.77 34.969 0.99 1 98.69 458 PHE B O 1
ATOM 7245 N N . PHE B 1 459 ? -4.941 33.688 0.935 1 98.88 459 PHE B N 1
ATOM 7246 C CA . PHE B 1 459 ? -5.422 32.844 2.018 1 98.88 459 PHE B CA 1
ATOM 7247 C C . PHE B 1 459 ? -5.668 33.656 3.281 1 98.88 459 PHE B C 1
ATOM 7249 O O . PHE B 1 459 ? -6.688 33.5 3.949 1 98.88 459 PHE B O 1
ATOM 7256 N N . MET B 1 460 ? -4.703 34.5 3.645 1 98.75 460 MET B N 1
ATOM 7257 C CA . MET B 1 460 ? -4.832 35.312 4.859 1 98.75 460 MET B CA 1
ATOM 7258 C C . MET B 1 460 ? -6.098 36.156 4.82 1 98.75 460 MET B C 1
ATOM 7260 O O . MET B 1 460 ? -6.797 36.281 5.828 1 98.75 460 MET B O 1
ATOM 7264 N N . ALA B 1 461 ? -6.344 36.75 3.68 1 98.75 461 ALA B N 1
ATOM 7265 C CA . ALA B 1 461 ? -7.543 37.562 3.527 1 98.75 461 ALA B CA 1
ATOM 7266 C C . ALA B 1 461 ? -8.805 36.719 3.701 1 98.75 461 ALA B C 1
ATOM 7268 O O . ALA B 1 461 ? -9.742 37.156 4.391 1 98.75 461 ALA B O 1
ATOM 7269 N N . VAL B 1 462 ? -8.812 35.562 3.059 1 98.75 462 VAL B N 1
ATOM 7270 C CA . VAL B 1 462 ? -9.961 34.656 3.115 1 98.75 462 VAL B CA 1
ATOM 7271 C C . VAL B 1 462 ? -10.164 34.156 4.547 1 98.75 462 VAL B C 1
ATOM 7273 O O . VAL B 1 462 ? -11.289 34.125 5.047 1 98.75 462 VAL B O 1
ATOM 7276 N N . PHE B 1 463 ? -9.102 33.75 5.191 1 98.81 463 PHE B N 1
ATOM 7277 C CA . PHE B 1 463 ? -9.172 33.219 6.551 1 98.81 463 PHE B CA 1
ATOM 7278 C C . PHE B 1 463 ? -9.68 34.312 7.512 1 98.81 463 PHE B C 1
ATOM 7280 O O . PHE B 1 463 ? -10.57 34.062 8.32 1 98.81 463 PHE B O 1
ATOM 7287 N N . ASN B 1 464 ? -9.102 35.5 7.418 1 98.69 464 ASN B N 1
ATOM 7288 C CA . ASN B 1 464 ? -9.531 36.625 8.242 1 98.69 464 ASN B CA 1
ATOM 7289 C C . ASN B 1 464 ? -11.016 36.906 8.062 1 98.69 464 ASN B C 1
ATOM 7291 O O . ASN B 1 464 ? -11.742 37.094 9.047 1 98.69 464 ASN B O 1
ATOM 7295 N N . LYS B 1 465 ? -11.438 37 6.844 1 98.5 465 LYS B N 1
ATOM 7296 C CA . LYS B 1 465 ? -12.844 37.281 6.547 1 98.5 465 LYS B CA 1
ATOM 7297 C C . LYS B 1 465 ? -13.75 36.188 7.113 1 98.5 465 LYS B C 1
ATOM 7299 O O . LYS B 1 465 ? -14.828 36.469 7.641 1 98.5 465 LYS B O 1
ATOM 7304 N N . SER B 1 466 ? -13.344 34.938 6.984 1 98.5 466 SER B N 1
ATOM 7305 C CA . SER B 1 466 ? -14.148 33.812 7.477 1 98.5 466 SER B CA 1
ATOM 7306 C C . SER B 1 466 ? -14.312 33.875 8.992 1 98.5 466 SER B C 1
ATOM 7308 O O . SER B 1 466 ? -15.391 33.594 9.516 1 98.5 466 SER B O 1
ATOM 7310 N N . ILE B 1 467 ? -13.219 34.156 9.719 1 98.44 467 ILE B N 1
ATOM 7311 C CA . ILE B 1 467 ? -13.281 34.281 11.172 1 98.44 467 ILE B CA 1
ATOM 7312 C C . ILE B 1 467 ? -14.156 35.5 11.547 1 98.44 467 ILE B C 1
ATOM 7314 O O . ILE B 1 467 ? -14.977 35.406 12.461 1 98.44 467 ILE B O 1
ATOM 7318 N N . HIS B 1 468 ? -13.969 36.594 10.844 1 97.75 468 HIS B N 1
ATOM 7319 C CA . HIS B 1 468 ? -14.773 37.781 11.086 1 97.75 468 HIS B CA 1
ATOM 7320 C C . HIS B 1 468 ? -16.266 37.469 10.914 1 97.75 468 HIS B C 1
ATOM 7322 O O . HIS B 1 468 ? -17.078 37.875 11.75 1 97.75 468 HIS B O 1
ATOM 7328 N N . ASN B 1 469 ? -16.609 36.812 9.766 1 97.56 469 ASN B N 1
ATOM 7329 C CA . ASN B 1 469 ? -17.984 36.438 9.523 1 97.56 469 ASN B CA 1
ATOM 7330 C C . ASN B 1 469 ? -18.562 35.625 10.688 1 97.56 469 ASN B C 1
ATOM 7332 O O . ASN B 1 469 ? -19.688 35.844 11.109 1 97.56 469 ASN B O 1
ATOM 7336 N N . TYR B 1 470 ? -17.812 34.656 11.164 1 97.44 470 TYR B N 1
ATOM 7337 C CA . TYR B 1 470 ? -18.25 33.812 12.266 1 97.44 470 TYR B CA 1
ATOM 7338 C C . TYR B 1 470 ? -18.469 34.625 13.531 1 97.44 470 TYR B C 1
ATOM 7340 O O . TYR B 1 470 ? -19.469 34.438 14.234 1 97.44 470 TYR B O 1
ATOM 7348 N N . MET B 1 471 ? -17.531 35.562 13.812 1 96.5 471 MET B N 1
ATOM 7349 C CA . MET B 1 471 ? -17.609 36.375 15.023 1 96.5 471 MET B CA 1
ATOM 7350 C C . MET B 1 471 ? -18.797 37.344 14.969 1 96.5 471 MET B C 1
ATOM 7352 O O . MET B 1 471 ? -19.422 37.625 16 1 96.5 471 MET B O 1
ATOM 7356 N N . GLU B 1 472 ? -19.094 37.781 13.812 1 95.88 472 GLU B N 1
ATOM 7357 C CA . GLU B 1 472 ? -20.203 38.688 13.648 1 95.88 472 GLU B CA 1
ATOM 7358 C C . GLU B 1 472 ? -21.547 38 13.82 1 95.88 472 GLU B C 1
ATOM 7360 O O . GLU B 1 472 ? -22.516 38.594 14.266 1 95.88 472 GLU B O 1
ATOM 7365 N N . ARG B 1 473 ? -21.625 36.812 13.406 1 92.44 473 ARG B N 1
ATOM 7366 C CA . ARG B 1 473 ? -22.859 36.031 13.523 1 92.44 473 ARG B CA 1
ATOM 7367 C C . ARG B 1 473 ? -23.094 35.625 14.977 1 92.44 473 ARG B C 1
ATOM 7369 O O . ARG B 1 473 ? -24.219 35.25 15.336 1 92.44 473 ARG B O 1
ATOM 7376 N N . ARG B 1 474 ? -22.266 35.781 15.867 1 84.62 474 ARG B N 1
ATOM 7377 C CA . ARG B 1 474 ? -22.422 35.438 17.281 1 84.62 474 ARG B CA 1
ATOM 7378 C C . ARG B 1 474 ? -22.578 36.688 18.141 1 84.62 474 ARG B C 1
ATOM 7380 O O . ARG B 1 474 ? -23.344 36.688 19.109 1 84.62 474 ARG B O 1
#

Organism: Echeneis naucrates (NCBI:txid173247)

InterPro domains:
  IPR005814 Aminotransferase class-III [PF00202] (45-465)
  IPR005814 Aminotransferase class-III [PIRSF000521] (57-468)
  IPR005814 Aminotransferase class-III [cd00610] (38-467)
  IPR015421 Pyridoxal phosphate-dependent transferase, major domain [G3DSA:3.40.640.10] (83-363)
  IPR015422 Pyridoxal phosphate-dependent transferase, small domain [G3DSA:3.90.1150.10] (48-464)
  IPR015424 Pyridoxal phosphate-dependent transferase [SSF53383] (36-467)
  IPR049704 Aminotransferases class-III pyridoxal-phosphate attachment site [PS00600] (280-318)

Sequence (948 aa):
MHIAHRIKMPQCNFKAEEYQGMSKERMMEIRKKHCNPMTMKVTYYKKPVFIHQGYMQWLWDVDGKRYLDLFAGVATVSVGHCHPKVTAAAVQQLKRLWHTTNIYVYPPLHEYCEKLASYFPDPLKVIYLTNSGSEANDLAMLMARLHTGNFDIITFRGSYHGGSPQTMGLTSNAAYKYPIANGLGCTNTMCPDVFRGPWGGSHCRDSPVQTIRECSCAQGHCMANEQYIGQLKETFATSVPSRIAAFFGEPIQGVGGAVQYPKNYLKEAYKLVREKGGVCIADEVQTGFGRTGSHFWGFQGHDVIPDMVTMAKGIGNGFPMGAVVTTPEIAASFAKGVHFNTFGGNPVACAVASSVLDTITEDNTQQISLDVGTYLMTELAKLREKYEIIGDVRGKGLQIGVEMVKDKASREPLSPEAMNEIFEDIKDMGVLIGKGGIYGQTFRIKPPMCISMEDADFFMAVFNKSIHNYMERRMHIAHRIKMPQCNFKAEEYQGMSKERMMEIRKKHCNPMTMKVTYYKKPVFIHQGYMQWLWDVDGKRYLDLFAGVATVSVGHCHPKVTAAAVQQLKRLWHTTNIYVYPPLHEYCEKLASYFPDPLKVIYLTNSGSEANDLAMLMARLHTGNFDIITFRGSYHGGSPQTMGLTSNAAYKYPIANGLGCTNTMCPDVFRGPWGGSHCRDSPVQTIRECSCAQGHCMANEQYIGQLKETFATSVPSRIAAFFGEPIQGVGGAVQYPKNYLKEAYKLVREKGGVCIADEVQTGFGRTGSHFWGFQGHDVIPDMVTMAKGIGNGFPMGAVVTTPEIAASFAKGVHFNTFGGNPVACAVASSVLDTITEDNTQQISLDVGTYLMTELAKLREKYEIIGDVRGKGLQIGVEMVKDKASREPLSPEAMNEIFEDIKDMGVLIGKGGIYGQTFRIKPPMCISMEDADFFMAVFNKSIHNYMERR

Foldseek 3Di:
DPPPVPLDFDDDPDDDDAADDDDPVVVVVCCVPPNDVVSVVVADFPDGFAWDDWWFQWTAHNHGAIFREQCLVNLQQAQTDPYVLLVVLLVVLVVPFFFDFPVDDDPLLVVLLQVVQVQADPPQRDKWKAQFQLVAVVVVQVLLCLQLVFQAEEEAALAQRDQDQASVLRHHFPVRDDPDDGNVRYYYWYDQFQFPDPHHAQQFFDFLGGFPHHDPADVPGHPSLVVSVVRVVVCCVPPGDLAGREYEYELFGRQQFRGTHTQLNVVVVQVVNVVRRYFYEYEQANPACLLLQPGRGSVVVNVDHGQKYKYFSLLQSPGGMIMITHGPSSVVSVVPDDDGHRNGSTNSSSSSSVSSNVSCVVLVLSNLLQPLVSVLQVLVVVVVVVDQQFRDWGGGRQFIKTFGAPGNVVRHADAPVLVSQLQNQLVVLRYHWDFHRSRRRITTRNTHSSDDNSNSVSSSSSSSVSSVVSVVVD/DPPPVPLDFDDDPDDDDAADDDDPVVVVVCCVPPNDVVSVVVADFPDGFAWDDWWFQWTAHNHGAIFREQCLVNLQQAQTDPYVLLVVLLVVLVVPFFFDFPVDDDPLLVVLLQVVQVQADPPQRDKWKAQFQLVAVVVVQVLLCLQLVFQAEEEAALAQRDQDQASVLRHRFPVRDDPDDGNVRYYYWYDQFQFPDPHHFQQFFDFLGGFPHHDPADVPGGPSLVVRVVRVVVCCVPPGDLAGREYEYELFGRQQFRGHHTQLNVVVVQVVNVVRRYFYEYEQANPACLLLQPGRGSVVVNVDHGQKYKYFSLLQSPGGMIMITHGPSSVVSVVPDDDGHRNGSTNSSSSSSVSSNVSCVVLVLSNLLQPLVSVLQVLVVVVVVVDQQFRDWGGGRQFIKTFGAPGNVVRHADAPVLVSQLQNQLVVLRYHWDFHRSRRRITTRNTHSNDDNSNSVSSSSSSSVSSVVSVVVD

Secondary structure (DSSP, 8-state):
--------PPP----PPPP-SS-HHHHHHHHHHHB-HHHHHT--SSS--BEEEEEBTEEEETTS-EEEESSHHHHT--S-BT-HHHHHHHHHHHTT-----TTSB-HHHHHHHHHHHTTS-TT--EEEEESSHHHHHHHHHHHHHHHHS---EEEETT----SSTTHHHH---GGG--SSS--TTEEEE----TTTSSS--TTSB-SSS--SS---PPTT--HHHHHHHHHHHHHHHHTS-SS-SEEEE-SS-TTTTSPPPBTTHHHHHHHHHHHTTPEEEEE-TTTTTTTTSS-SSGGGGGT---SEEEE-GGGGTTSS-EEEEE-HHHHHHGGGS----SSTT-HHHHHHHHHHHHHHHHTTHHHHHHHHHHHHHHHHHHHHHH-TTEEEEEEETTEEEEEEBS-TTT-PBPPHHHHHHHHHHHHHTTEE-EEESTTS-EEEE---TT--HHHHHHHHHHHHHHHHHHHHH-/--------PPP----PPPP-SS-HHHHHHHHHHHB-HHHHHT--SSS--BEEEEEBTEEEETTS-EEEESSHHHHT--S-BT-HHHHHHHHHHHTT-----TTSB-HHHHHHHHHHHTTS-TT--EEEEESSHHHHHHHHHHHHHHHHS---EEEETT----SSTTHHHH---GGG--SSS--TTEEEE----TTTSSS--TTSB-SSS--SS---PPTT--HHHHHHHHHHHHHHHHTS-SS-SEEEE-SS-STTTSPPPBTTHHHHHHHHHHHTTPEEEEE-TTTTTTTTSS-SSHHHHTT---SEEEE-GGGGTTSS-EEEEE-HHHHHHGGGS----SSTT-HHHHHHHHHHHHHHHHTTHHHHHHHHHHHHHHHHHHHHHH-TTEEEEEEETTEEEEEEBS-TTT-PBPPHHHHHHHHHHHHHTTEE-EEESTTS-EEEE---TT--HHHHHHHHHHHHHHHHHHHHH-

Nearest PDB structures (foldseek):
  1szk-assembly1_D  TM=9.462E-01  e=8.519E-42  Escherichia coli
  5g4j-assembly1_B  TM=9.282E-01  e=1.302E-41  Paenarthrobacter aurescens TC1
  5wya-assembly1_C  TM=9.405E-01  e=3.879E-41  Lentilactobacillus buchneri
  5ll3-assembly1_D  TM=9.483E-01  e=3.238E-40  Lentilactobacillus buchneri
  6gio-assembly1_D  TM=9.334E-01  e=1.025E-39  Brucella anthropi

pLDDT: mean 96.44, std 6.6, range [24.25, 98.94]